Protein AF-A0A2U3EIX8-F1 (afdb_monomer_lite)

Foldseek 3Di:
DDDDDDDDDDDDDDDDDDDDDDDDDDDDDDDDDDDDDDDDDDDDDDDDDDDDDDDDDDDDDDDDPDDPPPCPDQDDLVCLVVLLVQCPDPDVVSNLVSLQNLLVNCLDPVSVVSNVVVVVLVSLLVCLVPPDDSSNLSSLSSVLSCLVVVHDCVNLQDPCVLVSLLSLLVCLVPPPDLSSLLSSLSVLLSQQQVVPVCPVPPDPPRDPQSGHVSSNVVSCVVVVCSLLSLLVQLVDPDLSSVQSSLSSVLSNLVSLLPPDQDDPDDDPVSPVSVVVSVVVVVVNVVSPSLVSLLVVLLDPPCPSRVLSSLSVLLSLLVVQVVQLVAQQDCVDPVSVVLVVLLLVLLCPDDPDPPDDDDDDDDDDDPDDDDPCSQVLQQDPDPCVSVVSNRSHNSLSVLSSLLCVVCSVVSNVLSVVQVVDDSQQRDSLSNLLSLLSVLVSVLSPSVPRDPVCSVVPPDDDPVCSQVSRQSCSSVVSLSSNLLSVLLVVQSVVVSDTPVCNVVSSVLSSLLSNVLRNPDTSNDDSVVSSVSSVPDDPVNSVVVVVVVVVVVCCVVCVVVCVVVLVVLLVVLLVVLLVVLLVDQQVKDKFWDFDDPPDPDDDDDPDTQTKMKIWHADPVNFKIFMDIGSDDDPDHDDRVPGPDIDGLVQWDDKDKPDAEDDPVPPDDDDDDDDDDDDDDPDPWIKIWTWGFPDPVCVVPPDCGDIDTDDMGTDPDPVSVQSNRQNSCVSVVHHRRYPVSVVSSVVSSVVSVVVVVVPDDPVCPVCDQPVQNVFFPACVPPDLCVLVVLQVVVVDDDDDDDFCQWQHDFPDFDELVSSQVCCLVPPNVVVVQVLAEDEFEAAAARLLRRQLSQPQFAQVSCVVVVGHYGYLAYEYELYFQDAFQDAQLVLDPPSDDDPQWAADPRRQWIDGNDQPLQQFSHDPVVSVVVNVVGTTGHNNRRPHGRHHGNLLDPSCAVGAAYEAEPSEPPQHSVSVVVSCVVSVGDHHYHYDNRDYSPCSRGVSNVVSVVVVVSVVVSVVVVVVVVVVVVVVVVVVPPDDDDDDDDDD

InterPro domains:
  IPR000073 Alpha/beta hydrolase fold-1 [PF12697] (807-1005)
  IPR001849 Pleckstrin homology domain [PF16457] (574-729)
  IPR006816 ELMO domain [PF04727] (319-503)
  IPR006816 ELMO domain [PS51335] (334-515)
  IPR011989 Armadillo-like helical [G3DSA:1.25.10.10] (65-317)
  IPR011993 PH-like domain superfamily [G3DSA:2.30.29.30] (595-730)
  IPR016024 Armadillo-type fold [SSF48371] (47-298)
  IPR024574 ELMO, armadillo-like helical domain [PF11841] (111-256)
  IPR029058 Alpha/Beta hydrolase fold [G3DSA:3.40.50.1820] (781-1014)
  IPR029058 Alpha/Beta hydrolase fold [SSF53474] (781-1009)
  IPR050868 Engulfment and cell motility domain-containing protein [PTHR12771] (75-651)

Secondary structure (DSSP, 8-state):
--------------------PPP------------------------SS------------PPP--------PPPPGGGHHHHHHHHT-S-HHHHHHHHHHHHHHTTSHHHHHHHHHTTHHHHHHHHHHH--HHHHHHHHHHHHHHHHTT--GGGGTSTTHHHHHHHHHHHHHH---HHHHHHHHHHHHHHHHHHHHGGG---TT--TTSSHHHHHHHHHHH-TTHHHHHHHHTTSS-HHHHHHHHHHHHHHHHHHHHSPPP-SS--TTTTHHHHHHHHHHHHHHHTTHHHHHHHHHTSS-GGGTHHHHHHHHHHHHHHHHHHHTS---SSSHHHHHHHHHHHHHT-------SSPPPP----S------TTTTGGGT-SSS-HHHHTTTTHHHHHHHHHHHHHHSHHHHHHHHHHHHTS-GGG---HHHHHHHHHHHHHHHTTTTT--SSGGGGGGG--TTTHHHH--GGGGGHHHHHHHHHHHHHHHHHHHT--GGGHHHHHHHHHHHHHHHHHTS-TT--HHHHHHHHHH--HHHHHHHHHHHHHHHHHHHHHHHHHHHHHHHHHHHHHHHHHHHHHHHHH-EEEE-------SS--S-------EEEEEE-TTSSEEEEEEESS--SSPPPGGG--EEEEGGG---EEES-PPPPTT----------------------EEEEEESSGGGGGS-S---EEEEEEE--SSHHHHHHHHHHHHHHTTPPP--HHHHHHHHHHHHHHHHHHHTT--GGGTSS-SGGGBTBPPP-TT--TTHHHHHHHHTT--------TTBSPPTT----HHHHHHHHIIIIIHHHHHTT-EEEEEEETTHHHHHHHHTTT-BHHHHHHTT---EEEEEEEES-----TTSBGGGGSGGG---TTEEEETTTTEEEES--TTTSTTS-HHHHHHHHHH---EETTTTTSBPP--GGGSGGGTT-EEEEEETT-SSS-HHHHHHHHHHT-S--EEEEESS--S-HHHHSHHHHHHHHHHHHHHHHHHHHHHHHHHHHHHHTTS--S--------

Sequence (1044 aa):
MWPPGALSDRGSVRTTTPRRRPSTAIAIHPPAADDDGQCPPRERSLLLRALLSRSSSGSSVSIPLSASLAITAAMDQADIPALLSRLGSDEDAVRKMAVFKLQNSINDPAFADVFISSGGLVVLRRLIMTSLGNTLAYTLQSLTRLLEVDMGWEIFETPTATDLVERIVELIVTNPLVNILRGAMAILVALVSHSQSSATANSPGSVPGTFGFRALRPAIAVYPQFFDLVVQQLQSADHALCGNALMLINALIRDALSSPAGDANGSANGAGGREDWAKLVKRLQDLGLIRAVYKLMQSSSLQDLAVPMLEFQSLSKLLIRKWREVKVDLDRPEHRRSLKSIHLTSAPERAAVNGTPKEENSETGKKKHNPEKWRRLGFETESPAQEFETAGYLGMMDLTDYVRRHDDAFQKLLLEQATRPASVRCPVARASLAVTMILYDHFEVDKTDLEDTKGYQGVEMKDQDKLFQPLLLQWSRLHAAGLQGFFRMWKSTAAEVDDFDKVAELTRILIEQVVSQSTRTKDILEVEDDMHEYDITRLRNLQLELLELAFEDTWGEHLYQVREVLKQEALQFVKEQRVRCLLQGSWFSRQTLNRDANGDGGNKTTTSWRFAKLSHNRRFLHYCDFEQQMAQDPGLDNLTEKIDLATISSVVSNVSAPNEDAKSTTSSSTVQKLSNNPKATTKITIFRYVEPSEATNGSEAKEQPMLTLWPMSHSLASEWLDGLLMLLNQAPITAETSKLINLVSDYGLKIRLLNVRMDSSFEGPPPGAGVVPSREGLDEDYFFEAFNSMGYSVLCDRLPSLDPEEGTSPTVAEDVEHLRRTSVLPELERRRKVIVMGHSYGGCVGPAAAKGLSSSERLADGKKGGVVGIVNLSAAIVAGGTSLLSIFPGGKIPAGLVTNKASGTFMVENTKGYYKGVSPAASDEAASRLRPHALSIFKTPVPAGAWADAAFDGRRAYIKTMADEAVGPEAQQAMLAASGVAWRVLELADAGHFPNMTHADQVARFVDELAMEWTDTVLTGALAGLDSALMGFTQVTKSPLVDL

Organism: Purpureocillium lilacinum (NCBI:txid33203)

Structure (mmCIF, N/CA/C/O backbone):
data_AF-A0A2U3EIX8-F1
#
_entry.id   AF-A0A2U3EIX8-F1
#
loop_
_atom_site.group_PDB
_atom_site.id
_atom_site.type_symbol
_atom_site.label_atom_id
_atom_site.label_alt_id
_atom_site.label_comp_id
_atom_site.label_asym_id
_atom_site.label_entity_id
_atom_site.label_seq_id
_atom_site.pdbx_PDB_ins_code
_atom_site.Cartn_x
_atom_site.Cartn_y
_atom_site.Cartn_z
_atom_site.occupancy
_atom_site.B_iso_or_equiv
_atom_site.auth_seq_id
_atom_site.auth_comp_id
_atom_site.auth_asym_id
_atom_site.auth_atom_id
_atom_site.pdbx_PDB_model_num
ATOM 1 N N . MET A 1 1 ? -59.022 -23.418 -2.074 1.00 29.20 1 MET A N 1
ATOM 2 C CA . MET A 1 1 ? -59.339 -23.485 -3.520 1.00 29.20 1 MET A CA 1
ATOM 3 C C . MET A 1 1 ? -58.141 -22.852 -4.225 1.00 29.20 1 MET A C 1
ATOM 5 O O . MET A 1 1 ? -57.984 -21.655 -4.070 1.00 29.20 1 MET A O 1
ATOM 9 N N . TRP A 1 2 ? -57.119 -23.567 -4.725 1.00 21.27 2 TRP A N 1
ATOM 10 C CA . TRP A 1 2 ? -57.067 -24.861 -5.452 1.00 21.27 2 TRP A CA 1
ATOM 11 C C . TRP A 1 2 ? -57.684 -24.763 -6.865 1.00 21.27 2 TRP A C 1
ATOM 13 O O . TRP A 1 2 ? -58.787 -24.229 -6.956 1.00 21.27 2 TRP A O 1
ATOM 23 N N . PRO A 1 3 ? -57.086 -25.395 -7.901 1.00 44.12 3 PRO A N 1
ATOM 24 C CA . PRO A 1 3 ? -55.791 -25.061 -8.547 1.00 44.12 3 PRO A CA 1
ATOM 25 C C . PRO A 1 3 ? -56.022 -25.020 -10.096 1.00 44.12 3 PRO A C 1
ATOM 27 O O . PRO A 1 3 ? -57.034 -24.427 -10.465 1.00 44.12 3 PRO A O 1
ATOM 30 N N . PRO A 1 4 ? -55.292 -25.699 -11.024 1.00 44.38 4 PRO A N 1
ATOM 31 C CA . PRO A 1 4 ? -53.858 -26.017 -11.245 1.00 44.38 4 PRO A CA 1
ATOM 32 C C . PRO A 1 4 ? -53.334 -25.257 -12.513 1.00 44.38 4 PRO A C 1
ATOM 34 O O . PRO A 1 4 ? -53.930 -24.249 -12.864 1.00 44.38 4 PRO A O 1
ATOM 37 N N . GLY A 1 5 ? -52.264 -25.536 -13.279 1.00 26.19 5 GLY A N 1
ATOM 38 C CA . GLY A 1 5 ? -51.326 -26.653 -13.541 1.00 26.19 5 GLY A CA 1
ATOM 39 C C . GLY A 1 5 ? -51.028 -26.643 -15.064 1.00 26.19 5 GLY A C 1
ATOM 40 O O . GLY A 1 5 ? -51.970 -26.638 -15.843 1.00 26.19 5 GLY A O 1
ATOM 41 N N . ALA A 1 6 ? -49.810 -26.394 -15.564 1.00 25.88 6 ALA A N 1
ATOM 42 C CA . ALA A 1 6 ? -48.605 -27.244 -15.587 1.00 25.88 6 ALA A CA 1
ATOM 43 C C . ALA A 1 6 ? -48.604 -28.348 -16.677 1.00 25.88 6 ALA A C 1
ATOM 45 O O . ALA A 1 6 ? -49.347 -29.313 -16.529 1.00 25.88 6 ALA A O 1
ATOM 46 N N . LEU A 1 7 ? -47.719 -28.239 -17.698 1.00 26.98 7 LEU A N 1
ATOM 47 C CA . LEU A 1 7 ? -46.734 -29.270 -18.138 1.00 26.98 7 LEU A CA 1
ATOM 48 C C . LEU A 1 7 ? -46.114 -29.047 -19.545 1.00 26.98 7 LEU A C 1
ATOM 50 O O . LEU A 1 7 ? -46.822 -28.729 -20.493 1.00 26.98 7 LEU A O 1
ATOM 54 N N . SER A 1 8 ? -44.828 -29.428 -19.675 1.00 25.28 8 SER A N 1
ATOM 55 C CA . SER A 1 8 ? -44.104 -29.899 -20.891 1.00 25.28 8 SER A CA 1
ATOM 56 C C . SER A 1 8 ? -43.853 -28.952 -22.090 1.00 25.28 8 SER A C 1
ATOM 58 O O . SER A 1 8 ? -44.636 -28.046 -22.335 1.00 25.28 8 SER A O 1
ATOM 60 N N . ASP A 1 9 ? -42.837 -29.153 -22.951 1.00 24.55 9 ASP A N 1
ATOM 61 C CA . ASP A 1 9 ? -41.464 -29.720 -22.824 1.00 24.55 9 ASP A CA 1
ATOM 62 C C . ASP A 1 9 ? -40.667 -29.406 -24.133 1.00 24.55 9 ASP A C 1
ATOM 64 O O . ASP A 1 9 ? -41.283 -29.321 -25.190 1.00 24.55 9 ASP A O 1
ATOM 68 N N . ARG A 1 10 ? -39.320 -29.327 -24.078 1.00 24.72 10 ARG A N 1
ATOM 69 C CA . ARG A 1 10 ? -38.318 -29.258 -25.196 1.00 24.72 10 ARG A CA 1
ATOM 70 C C . ARG A 1 10 ? -38.399 -28.116 -26.234 1.00 24.72 10 ARG A C 1
ATOM 72 O O . ARG A 1 10 ? -39.456 -27.795 -26.758 1.00 24.72 10 ARG A O 1
ATOM 79 N N . GLY A 1 11 ? -37.233 -27.638 -26.713 1.00 24.78 11 GLY A N 1
ATOM 80 C CA . GLY A 1 11 ? -37.206 -26.878 -27.982 1.00 24.78 11 GLY A CA 1
ATOM 81 C C . GLY A 1 11 ? -35.927 -26.158 -28.454 1.00 24.78 11 GLY A C 1
ATOM 82 O O . GLY A 1 11 ? -35.972 -24.956 -28.649 1.00 24.78 11 GLY A O 1
ATOM 83 N N . SER A 1 12 ? -34.829 -26.876 -28.731 1.00 23.73 12 SER A N 1
ATOM 84 C CA . SER A 1 12 ? -33.815 -26.540 -29.770 1.00 23.73 12 SER A CA 1
ATOM 85 C C . SER A 1 12 ? -33.364 -25.068 -29.989 1.00 23.73 12 SER A C 1
ATOM 87 O O . SER A 1 12 ? -33.962 -24.323 -30.766 1.00 23.73 12 SER A O 1
ATOM 89 N N . VAL A 1 13 ? -32.157 -24.723 -29.521 1.00 26.36 13 VAL A N 1
ATOM 90 C CA . VAL A 1 13 ? -31.398 -23.537 -29.984 1.00 26.36 13 VAL A CA 1
ATOM 91 C C . VAL A 1 13 ? -31.016 -23.658 -31.469 1.00 26.36 13 VAL A C 1
ATOM 93 O O . VAL A 1 13 ? -30.399 -24.651 -31.860 1.00 26.36 13 VAL A O 1
ATOM 96 N N . ARG A 1 14 ? -31.254 -22.616 -32.288 1.00 24.88 14 ARG A N 1
ATOM 97 C CA . ARG A 1 14 ? -30.497 -22.419 -33.543 1.00 24.88 14 ARG A CA 1
ATOM 98 C C . ARG A 1 14 ? -30.375 -20.956 -34.007 1.00 24.88 14 ARG A C 1
ATOM 100 O O . ARG A 1 14 ? -31.318 -20.350 -34.495 1.00 24.88 14 ARG A O 1
ATOM 107 N N . THR A 1 15 ? -29.153 -20.444 -33.875 1.00 25.56 15 THR A N 1
ATOM 108 C CA . THR A 1 15 ? -28.486 -19.358 -34.626 1.00 25.56 15 THR A CA 1
ATOM 109 C C . THR A 1 15 ? -29.241 -18.623 -35.753 1.00 25.56 15 THR A C 1
ATOM 111 O O . THR A 1 15 ? -29.536 -19.211 -36.794 1.00 25.56 15 THR A O 1
ATOM 114 N N . THR A 1 16 ? -29.295 -17.288 -35.674 1.00 24.31 16 THR A N 1
ATOM 115 C CA . THR A 1 16 ? -28.922 -16.389 -36.796 1.00 24.31 16 THR A CA 1
ATOM 116 C C . THR A 1 16 ? -28.541 -14.989 -36.288 1.00 24.31 16 THR A C 1
ATOM 118 O O . THR A 1 16 ? -28.997 -14.550 -35.238 1.00 24.31 16 THR A O 1
ATOM 121 N N . THR A 1 17 ? -27.661 -14.298 -37.019 1.00 28.02 17 THR A N 1
ATOM 122 C CA . THR A 1 17 ? -27.144 -12.947 -36.708 1.00 28.02 17 THR A CA 1
ATOM 123 C C . THR A 1 17 ? -28.155 -11.830 -36.986 1.00 28.02 17 THR A C 1
ATOM 125 O O . THR A 1 17 ? -28.944 -11.972 -37.923 1.00 28.02 17 THR A O 1
ATOM 128 N N . PRO A 1 18 ? -27.966 -10.635 -36.392 1.00 27.89 18 PRO A N 1
ATOM 129 C CA . PRO A 1 18 ? -27.982 -9.436 -37.237 1.00 27.89 18 PRO A CA 1
ATOM 130 C C . PRO A 1 18 ? -26.831 -8.431 -37.021 1.00 27.89 18 PRO A C 1
ATOM 132 O O . PRO A 1 18 ? -26.114 -8.417 -36.028 1.00 27.89 18 PRO A O 1
ATOM 135 N N . ARG A 1 19 ? -26.681 -7.590 -38.047 1.00 24.77 19 ARG A N 1
ATOM 136 C CA . ARG A 1 19 ? -25.610 -6.623 -38.337 1.00 24.77 19 ARG A CA 1
ATOM 137 C C . ARG A 1 19 ? -25.488 -5.437 -37.358 1.00 24.77 19 ARG A C 1
ATOM 139 O O . ARG A 1 19 ? -26.479 -4.971 -36.813 1.00 24.77 19 ARG A O 1
ATOM 146 N N . ARG A 1 20 ? -24.264 -4.882 -37.321 1.00 25.41 20 ARG A N 1
ATOM 147 C CA . ARG A 1 20 ? -23.866 -3.452 -37.215 1.00 25.41 20 ARG A CA 1
ATOM 148 C C . ARG A 1 20 ? -24.954 -2.428 -36.819 1.00 25.41 20 ARG A C 1
ATOM 150 O O . ARG A 1 20 ? -25.887 -2.196 -37.585 1.00 25.41 20 ARG A O 1
ATOM 157 N N . ARG A 1 21 ? -24.711 -1.682 -35.732 1.00 27.47 21 ARG A N 1
ATOM 158 C CA . ARG A 1 21 ? -25.334 -0.365 -35.467 1.00 27.47 21 ARG A CA 1
ATOM 159 C C . ARG A 1 21 ? -24.597 0.764 -36.227 1.00 27.47 21 ARG A C 1
ATOM 161 O O . ARG A 1 21 ? -23.410 0.594 -36.510 1.00 27.47 21 ARG A O 1
ATOM 168 N N . PRO A 1 22 ? -25.264 1.885 -36.562 1.00 30.73 22 PRO A N 1
ATOM 169 C CA . PRO A 1 22 ? -24.642 3.058 -37.181 1.00 30.73 22 PRO A CA 1
ATOM 170 C C . PRO A 1 22 ? -24.029 4.020 -36.148 1.00 30.73 22 PRO A C 1
ATOM 172 O O . PRO A 1 22 ? -24.339 3.954 -34.959 1.00 30.73 22 PRO A O 1
ATOM 175 N N . SER A 1 23 ? -23.199 4.944 -36.631 1.00 24.55 23 SER A N 1
ATOM 176 C CA . SER A 1 23 ? -22.669 6.092 -35.892 1.00 24.55 23 SER A CA 1
ATOM 177 C C . SER A 1 23 ? -23.452 7.372 -36.205 1.00 24.55 23 SER A C 1
ATOM 179 O O . SER A 1 23 ? -23.813 7.621 -37.354 1.00 24.55 23 SER A O 1
ATOM 181 N N . THR A 1 24 ? -23.643 8.225 -35.200 1.00 26.67 24 THR A N 1
ATOM 182 C CA . THR A 1 24 ? -24.066 9.627 -35.360 1.00 26.67 24 THR A CA 1
ATOM 183 C C . THR A 1 24 ? -23.303 10.483 -34.359 1.00 26.67 24 THR A C 1
ATOM 185 O O . THR A 1 24 ? -23.349 10.207 -33.162 1.00 26.67 24 THR A O 1
ATOM 188 N N . ALA A 1 25 ? -22.594 11.497 -34.850 1.00 25.25 25 ALA A N 1
ATOM 189 C CA . ALA A 1 25 ? -21.870 12.460 -34.026 1.00 25.25 25 ALA A CA 1
ATOM 190 C C . ALA A 1 25 ? -22.743 13.685 -33.716 1.00 25.25 25 ALA A C 1
ATOM 192 O O . ALA A 1 25 ? -23.632 14.029 -34.496 1.00 25.25 25 ALA A O 1
ATOM 193 N N . ILE A 1 26 ? -22.435 14.377 -32.619 1.00 25.84 26 ILE A N 1
ATOM 194 C CA . ILE A 1 26 ? -22.894 15.742 -32.343 1.00 25.84 26 ILE A CA 1
ATOM 195 C C . ILE A 1 26 ? -21.647 16.563 -32.008 1.00 25.84 26 ILE A C 1
ATOM 197 O O . ILE A 1 26 ? -20.825 16.137 -31.199 1.00 25.84 26 ILE A O 1
ATOM 201 N N . ALA A 1 27 ? -21.484 17.703 -32.677 1.00 24.89 27 ALA A N 1
ATOM 202 C CA . ALA A 1 27 ? -20.375 18.628 -32.463 1.00 24.89 27 ALA A CA 1
ATOM 203 C C . ALA A 1 27 ? -20.775 19.742 -31.484 1.00 24.89 27 ALA A C 1
ATOM 205 O O . ALA A 1 27 ? -21.956 20.066 -31.365 1.00 24.89 27 ALA A O 1
ATOM 206 N N . ILE A 1 28 ? -19.788 20.359 -30.830 1.00 24.39 28 ILE A N 1
ATOM 207 C CA . ILE A 1 28 ? -19.982 21.535 -29.975 1.00 24.39 28 ILE A CA 1
ATOM 208 C C . ILE A 1 28 ? -19.063 22.657 -30.470 1.00 24.39 28 ILE A C 1
ATOM 210 O O . ILE A 1 28 ? -17.847 22.501 -30.515 1.00 24.39 28 ILE A O 1
ATOM 214 N N . HIS A 1 29 ? -19.667 23.788 -30.826 1.00 23.84 29 HIS A N 1
ATOM 215 C CA . HIS A 1 29 ? -19.020 25.079 -31.074 1.00 23.84 29 HIS A CA 1
ATOM 216 C C . HIS A 1 29 ? -19.986 26.207 -30.621 1.00 23.84 29 HIS A C 1
ATOM 218 O O . HIS A 1 29 ? -21.134 25.902 -30.286 1.00 23.84 29 HIS A O 1
ATOM 224 N N . PRO A 1 30 ? -19.528 27.465 -30.471 1.00 38.19 30 PRO A N 1
ATOM 225 C CA . PRO A 1 30 ? -19.898 28.271 -29.303 1.00 38.19 30 PRO A CA 1
ATOM 226 C C . PRO A 1 30 ? -20.837 29.457 -29.601 1.00 38.19 30 PRO A C 1
ATOM 228 O O . PRO A 1 30 ? -21.045 29.813 -30.761 1.00 38.19 30 PRO A O 1
ATOM 231 N N . PRO A 1 31 ? -21.305 30.150 -28.548 1.00 29.25 31 PRO A N 1
ATOM 232 C CA . PRO A 1 31 ? -21.621 31.578 -28.559 1.00 29.25 31 PRO A CA 1
ATOM 233 C C . PRO A 1 31 ? -20.527 32.424 -27.859 1.00 29.25 31 PRO A C 1
ATOM 235 O O . PRO A 1 31 ? -19.669 31.886 -27.159 1.00 29.25 31 PRO A O 1
ATOM 238 N N . ALA A 1 32 ? -20.562 33.749 -28.037 1.00 25.41 32 ALA A N 1
ATOM 239 C CA . ALA A 1 32 ? -19.613 34.718 -27.467 1.00 25.41 32 ALA A CA 1
ATOM 240 C C . ALA A 1 32 ? -20.263 36.113 -27.283 1.00 25.41 32 ALA A C 1
ATOM 242 O O . ALA A 1 32 ? -21.335 36.332 -27.847 1.00 25.41 32 ALA A O 1
ATOM 243 N N . ALA A 1 33 ? -19.546 37.025 -26.599 1.00 27.23 33 ALA A N 1
ATOM 244 C CA . ALA A 1 33 ? -19.757 38.487 -26.484 1.00 27.23 33 ALA A CA 1
ATOM 245 C C . ALA A 1 33 ? -21.002 38.998 -25.717 1.00 27.23 33 ALA A C 1
ATOM 247 O O . ALA A 1 33 ? -22.062 38.381 -25.813 1.00 27.23 33 ALA A O 1
ATOM 248 N N . ASP A 1 34 ? -21.021 40.132 -24.988 1.00 27.12 34 ASP A N 1
ATOM 249 C CA . ASP A 1 34 ? -20.059 41.063 -24.297 1.00 27.12 34 ASP A CA 1
ATOM 250 C C . ASP A 1 34 ? -20.941 41.847 -23.245 1.00 27.12 34 ASP A C 1
ATOM 252 O O . ASP A 1 34 ? -22.139 41.554 -23.185 1.00 27.12 34 ASP A O 1
ATOM 256 N N . ASP A 1 35 ? -20.614 42.814 -22.361 1.00 28.84 35 ASP A N 1
ATOM 257 C CA . ASP A 1 35 ? -19.490 43.667 -21.859 1.00 28.84 35 ASP A CA 1
ATOM 258 C C . ASP A 1 35 ? -19.955 44.172 -20.439 1.00 28.84 35 ASP A C 1
ATOM 260 O O . ASP A 1 35 ? -21.139 43.996 -20.135 1.00 28.84 35 ASP A O 1
ATOM 264 N N . ASP A 1 36 ? -19.280 44.810 -19.464 1.00 26.67 36 ASP A N 1
ATOM 265 C CA . ASP A 1 36 ? -17.923 45.296 -19.088 1.00 26.67 36 ASP A CA 1
ATOM 266 C C . ASP A 1 36 ? -17.768 44.988 -17.561 1.00 26.67 36 ASP A C 1
ATOM 268 O O . ASP A 1 36 ? -18.720 44.523 -16.924 1.00 26.67 36 ASP A O 1
ATOM 272 N N . GLY A 1 37 ? -16.625 45.270 -16.915 1.00 24.83 37 GLY A N 1
ATOM 273 C CA . GLY A 1 37 ? -16.554 45.221 -15.447 1.00 24.83 37 GLY A CA 1
ATOM 274 C C . GLY A 1 37 ? -15.292 45.692 -14.705 1.00 24.83 37 GLY A C 1
ATOM 275 O O . GLY A 1 37 ? -15.096 45.238 -13.585 1.00 24.83 37 GLY A O 1
ATOM 276 N N . GLN A 1 38 ? -14.474 46.603 -15.248 1.00 24.69 38 GLN A N 1
ATOM 277 C CA . GLN A 1 38 ? -13.456 47.402 -14.511 1.00 24.69 38 GLN A CA 1
ATOM 278 C C . GLN A 1 38 ? -12.231 46.730 -13.807 1.00 24.69 38 GLN A C 1
ATOM 280 O O . GLN A 1 38 ? -12.320 46.098 -12.758 1.00 24.69 38 GLN A O 1
ATOM 285 N N . CYS A 1 39 ? -11.046 47.204 -14.234 1.00 23.56 39 CYS A N 1
ATOM 286 C CA . CYS A 1 39 ? -9.837 47.490 -13.423 1.00 23.56 39 CYS A CA 1
ATOM 287 C C . CYS A 1 39 ? -8.818 46.364 -13.055 1.00 23.56 39 CYS A C 1
ATOM 289 O O . CYS A 1 39 ? -9.130 45.180 -13.127 1.00 23.56 39 CYS A O 1
ATOM 291 N N . PRO A 1 40 ? -7.526 46.719 -12.791 1.00 31.02 40 PRO A N 1
ATOM 292 C CA . PRO A 1 40 ? -6.409 45.976 -13.401 1.00 31.02 40 PRO A CA 1
ATOM 293 C C . PRO A 1 40 ? -5.358 45.363 -12.435 1.00 31.02 40 PRO A C 1
ATOM 295 O O . PRO A 1 40 ? -5.266 45.756 -11.269 1.00 31.02 40 PRO A O 1
ATOM 298 N N . PRO A 1 41 ? -4.490 44.450 -12.930 1.00 30.14 41 PRO A N 1
ATOM 299 C CA . PRO A 1 41 ? -3.451 43.783 -12.137 1.00 30.14 41 PRO A CA 1
ATOM 300 C C . PRO A 1 41 ? -2.182 44.627 -11.905 1.00 30.14 41 PRO A C 1
ATOM 302 O O . PRO A 1 41 ? -1.876 45.565 -12.643 1.00 30.14 41 PRO A O 1
ATOM 305 N N . ARG A 1 42 ? -1.390 44.230 -10.899 1.00 26.89 42 ARG A N 1
ATOM 306 C CA . ARG A 1 42 ? -0.112 44.849 -10.505 1.00 26.89 42 ARG A CA 1
ATOM 307 C C . ARG A 1 42 ? 1.044 43.838 -10.497 1.00 26.89 42 ARG A C 1
ATOM 309 O O . ARG A 1 42 ? 0.851 42.658 -10.242 1.00 26.89 42 ARG A O 1
ATOM 316 N N . GLU A 1 43 ? 2.250 44.374 -10.692 1.00 26.53 43 GLU A N 1
ATOM 317 C CA . GLU A 1 43 ? 3.526 43.876 -10.145 1.00 26.53 43 GLU A CA 1
ATOM 318 C C . GLU A 1 43 ? 3.998 42.450 -10.503 1.00 26.53 43 GLU A C 1
ATOM 320 O O . GLU A 1 43 ? 3.902 41.519 -9.708 1.00 26.53 43 GLU A O 1
ATOM 325 N N . ARG A 1 44 ? 4.735 42.339 -11.623 1.00 25.80 44 ARG A N 1
ATOM 326 C CA . ARG A 1 44 ? 5.978 41.531 -11.681 1.00 25.80 44 ARG A CA 1
ATOM 327 C C . ARG A 1 44 ? 6.968 41.989 -12.768 1.00 25.80 44 ARG A C 1
ATOM 329 O O . ARG A 1 44 ? 7.383 41.230 -13.634 1.00 25.80 44 ARG A O 1
ATOM 336 N N . SER A 1 45 ? 7.369 43.261 -12.707 1.00 25.64 45 SER A N 1
ATOM 337 C CA . SER A 1 45 ? 8.484 43.807 -13.498 1.00 25.64 45 SER A CA 1
ATOM 338 C C . SER A 1 45 ? 9.085 45.037 -12.813 1.00 25.64 45 SER A C 1
ATOM 340 O O . SER A 1 45 ? 8.499 46.112 -12.894 1.00 25.64 45 SER A O 1
ATOM 342 N N . LEU A 1 46 ? 10.216 44.863 -12.107 1.00 25.36 46 LEU A N 1
ATOM 343 C CA . LEU A 1 46 ? 11.189 45.907 -11.721 1.00 25.36 46 LEU A CA 1
ATOM 344 C C . LEU A 1 46 ? 12.298 45.314 -10.823 1.00 25.36 46 LEU A C 1
ATOM 346 O O . LEU A 1 46 ? 12.143 45.284 -9.607 1.00 25.36 46 LEU A O 1
ATOM 350 N N . LEU A 1 47 ? 13.428 44.863 -11.392 1.00 25.80 47 LEU A N 1
ATOM 351 C CA . LEU A 1 47 ? 14.678 44.657 -10.624 1.00 25.80 47 LEU A CA 1
ATOM 352 C C . LEU A 1 47 ? 15.955 44.545 -11.495 1.00 25.80 47 LEU A C 1
ATOM 354 O O . LEU A 1 47 ? 16.812 43.700 -11.268 1.00 25.80 47 LEU A O 1
ATOM 358 N N . LEU A 1 48 ? 16.102 45.413 -12.508 1.00 26.80 48 LEU A N 1
ATOM 359 C CA . LEU A 1 48 ? 17.307 45.446 -13.365 1.00 26.80 48 LEU A CA 1
ATOM 360 C C . LEU A 1 48 ? 17.814 46.867 -13.698 1.00 26.80 48 LEU A C 1
ATOM 362 O O . LEU A 1 48 ? 18.465 47.068 -14.723 1.00 26.80 48 LEU A O 1
ATOM 366 N N . ARG A 1 49 ? 17.476 47.898 -12.901 1.00 27.94 49 ARG A N 1
ATOM 367 C CA . ARG A 1 49 ? 17.829 49.288 -13.269 1.00 27.94 49 ARG A CA 1
ATOM 368 C C . ARG A 1 49 ? 18.033 50.302 -12.134 1.00 27.94 49 ARG A C 1
ATOM 370 O O . ARG A 1 49 ? 17.623 51.451 -12.260 1.00 27.94 49 ARG A O 1
ATOM 377 N N . ALA A 1 50 ? 18.740 49.917 -11.072 1.00 24.84 50 ALA A N 1
ATOM 378 C CA . ALA A 1 50 ? 19.351 50.876 -10.145 1.00 24.84 50 ALA A CA 1
ATOM 379 C C . ALA A 1 50 ? 20.600 50.287 -9.465 1.00 24.84 50 ALA A C 1
ATOM 381 O O . ALA A 1 50 ? 20.468 49.291 -8.765 1.00 24.84 50 ALA A O 1
ATOM 382 N N . LEU A 1 51 ? 21.773 50.909 -9.689 1.00 23.73 51 LEU A N 1
ATOM 383 C CA . LEU A 1 51 ? 22.938 51.061 -8.779 1.00 23.73 51 LEU A CA 1
ATOM 384 C C . LEU A 1 51 ? 24.228 51.400 -9.564 1.00 23.73 51 LEU A C 1
ATOM 386 O O . LEU A 1 51 ? 25.142 50.592 -9.691 1.00 23.73 51 LEU A O 1
ATOM 390 N N . LEU A 1 52 ? 24.318 52.634 -10.076 1.00 26.42 52 LEU A N 1
ATOM 391 C CA . LEU A 1 52 ? 25.566 53.218 -10.599 1.00 26.42 52 LEU A CA 1
ATOM 392 C C . LEU A 1 52 ? 25.734 54.683 -10.148 1.00 26.42 52 LEU A C 1
ATOM 394 O O . LEU A 1 52 ? 25.798 55.604 -10.957 1.00 26.42 52 LEU A O 1
ATOM 398 N N . SER A 1 53 ? 25.837 54.906 -8.835 1.00 25.09 53 SER A N 1
ATOM 399 C CA . SER A 1 53 ? 26.346 56.169 -8.276 1.00 25.09 53 SER A CA 1
ATOM 400 C C . SER A 1 53 ? 26.900 55.991 -6.857 1.00 25.09 53 SER A C 1
ATOM 402 O O . SER A 1 53 ? 26.360 55.234 -6.057 1.00 25.09 53 SER A O 1
ATOM 404 N N . ARG A 1 54 ? 27.997 56.704 -6.575 1.00 25.98 54 ARG A N 1
ATOM 405 C CA . ARG A 1 54 ? 28.766 56.757 -5.309 1.00 25.98 54 ARG A CA 1
ATOM 406 C C . ARG A 1 54 ? 27.916 57.384 -4.162 1.00 25.98 54 ARG A C 1
ATOM 408 O O . ARG A 1 54 ? 26.875 57.953 -4.461 1.00 25.98 54 ARG A O 1
ATOM 415 N N . SER A 1 55 ? 28.289 57.370 -2.871 1.00 24.92 55 SER A N 1
ATOM 416 C CA . SER A 1 55 ? 29.634 57.278 -2.261 1.00 24.92 55 SER A CA 1
ATOM 417 C C . SER A 1 55 ? 29.662 56.858 -0.771 1.00 24.92 55 SER A C 1
ATOM 419 O O . SER A 1 55 ? 28.680 57.022 -0.061 1.00 24.92 55 SER A O 1
ATOM 421 N N . SER A 1 56 ? 30.862 56.472 -0.294 1.00 25.20 56 SER A N 1
ATOM 422 C CA . SER A 1 56 ? 31.415 56.690 1.072 1.00 25.20 56 SER A CA 1
ATOM 423 C C . SER A 1 56 ? 30.562 56.297 2.295 1.00 25.20 56 SER A C 1
ATOM 425 O O . SER A 1 56 ? 29.678 57.032 2.719 1.00 25.20 56 SER A O 1
ATOM 427 N N . SER A 1 57 ? 30.923 55.247 3.029 1.00 27.38 57 SER A N 1
ATOM 428 C CA . SER A 1 57 ? 32.029 55.277 4.010 1.00 27.38 57 SER A CA 1
ATOM 429 C C . SER A 1 57 ? 32.455 53.845 4.394 1.00 27.38 57 SER A C 1
ATOM 431 O O . SER A 1 57 ? 31.829 52.888 3.949 1.00 27.38 57 SER A O 1
ATOM 433 N N . GLY A 1 58 ? 33.574 53.671 5.110 1.00 27.53 58 GLY A N 1
ATOM 434 C CA . GLY A 1 58 ? 34.286 52.384 5.141 1.00 27.53 58 GLY A CA 1
ATOM 435 C C . GLY A 1 58 ? 34.423 51.697 6.500 1.00 27.53 58 GLY A C 1
ATOM 436 O O . GLY A 1 58 ? 34.525 52.344 7.539 1.00 27.53 58 GLY A O 1
ATOM 437 N N . SER A 1 59 ? 34.559 50.374 6.444 1.00 25.61 59 SER A N 1
ATOM 438 C CA . SER A 1 59 ? 35.300 49.537 7.395 1.00 25.61 59 SER A CA 1
ATOM 439 C C . SER A 1 59 ? 35.723 48.237 6.688 1.00 25.61 59 SER A C 1
ATOM 441 O O . SER A 1 59 ? 35.146 47.861 5.667 1.00 25.61 59 SER A O 1
ATOM 443 N N . SER A 1 60 ? 36.805 47.603 7.147 1.00 31.52 60 SER A N 1
ATOM 444 C CA . SER A 1 60 ? 37.535 46.580 6.383 1.00 31.52 60 SER A CA 1
ATOM 445 C C . SER A 1 60 ? 37.425 45.174 6.976 1.00 31.52 60 SER A C 1
ATOM 447 O O . SER A 1 60 ? 37.864 44.958 8.105 1.00 31.52 60 SER A O 1
ATOM 449 N N . VAL A 1 61 ? 36.986 44.202 6.171 1.00 27.34 61 VAL A N 1
ATOM 450 C CA . VAL A 1 61 ? 37.275 42.768 6.361 1.00 27.34 61 VAL A CA 1
ATOM 451 C C . VAL A 1 61 ? 37.621 42.164 4.995 1.00 27.34 61 VAL A C 1
ATOM 453 O O . VAL A 1 61 ? 37.003 42.506 3.988 1.00 27.34 61 VAL A O 1
ATOM 456 N N . SER A 1 62 ? 38.648 41.316 4.942 1.00 26.22 62 SER A N 1
ATOM 457 C CA . SER A 1 62 ? 39.212 40.757 3.709 1.00 26.22 62 SER A CA 1
ATOM 458 C C . SER A 1 62 ? 38.579 39.421 3.303 1.00 26.22 62 SER A C 1
ATOM 460 O O . SER A 1 62 ? 38.427 38.517 4.120 1.00 26.22 62 SER A O 1
ATOM 462 N N . ILE A 1 63 ? 38.294 39.268 2.006 1.00 26.75 63 ILE A N 1
ATOM 463 C CA . ILE A 1 63 ? 37.966 37.982 1.368 1.00 26.75 63 ILE A CA 1
ATOM 464 C C . ILE A 1 63 ? 39.274 37.383 0.806 1.00 26.75 63 ILE A C 1
ATOM 466 O O . ILE A 1 63 ? 40.048 38.126 0.195 1.00 26.75 63 ILE A O 1
ATOM 470 N N . PRO A 1 64 ? 39.571 36.083 1.007 1.00 27.81 64 PRO A N 1
ATOM 471 C CA . PRO A 1 64 ? 40.846 35.494 0.600 1.00 27.81 64 PRO A CA 1
ATOM 472 C C . PRO A 1 64 ? 40.961 35.268 -0.918 1.00 27.81 64 PRO A C 1
ATOM 474 O O . PRO A 1 64 ? 40.114 34.638 -1.549 1.00 27.81 64 PRO A O 1
ATOM 477 N N . LEU A 1 65 ? 42.078 35.722 -1.490 1.00 32.84 65 LEU A N 1
ATOM 478 C CA . LEU A 1 65 ? 42.511 35.412 -2.856 1.00 32.84 65 LEU A CA 1
ATOM 479 C C . LEU A 1 65 ? 43.137 34.007 -2.919 1.00 32.84 65 LEU A C 1
ATOM 481 O O . LEU A 1 65 ? 44.347 33.864 -2.759 1.00 32.84 65 LEU A O 1
ATOM 485 N N . SER A 1 66 ? 42.335 32.974 -3.191 1.00 35.78 66 SER A N 1
ATOM 486 C CA . SER A 1 66 ? 42.856 31.651 -3.586 1.00 35.78 66 SER A CA 1
ATOM 487 C C . SER A 1 66 ? 41.839 30.801 -4.361 1.00 35.78 66 SER A C 1
ATOM 489 O O . SER A 1 66 ? 41.467 29.710 -3.935 1.00 35.78 66 SER A O 1
ATOM 491 N N . ALA A 1 67 ? 41.420 31.288 -5.531 1.00 28.06 67 ALA A N 1
ATOM 492 C CA . ALA A 1 67 ? 40.767 30.481 -6.562 1.00 28.06 67 ALA A CA 1
ATOM 493 C C . ALA A 1 67 ? 41.558 30.603 -7.875 1.00 28.06 67 ALA A C 1
ATOM 495 O O . ALA A 1 67 ? 41.401 31.570 -8.619 1.00 28.06 67 ALA A O 1
ATOM 496 N N . SER A 1 68 ? 42.435 29.633 -8.151 1.00 27.78 68 SER A N 1
ATOM 497 C CA . SER A 1 68 ? 43.138 29.547 -9.435 1.00 27.78 68 SER A CA 1
ATOM 498 C C . SER A 1 68 ? 42.158 29.135 -10.528 1.00 27.78 68 SER A C 1
ATOM 500 O O . SER A 1 68 ? 41.958 27.946 -10.775 1.00 27.78 68 SER A O 1
ATOM 502 N N . LEU A 1 69 ? 41.548 30.121 -11.187 1.00 29.45 69 LEU A N 1
ATOM 503 C CA . LEU A 1 69 ? 40.764 29.886 -12.391 1.00 29.45 69 LEU A CA 1
ATOM 504 C C . LEU A 1 69 ? 41.709 29.357 -13.480 1.00 29.45 69 LEU A C 1
ATOM 506 O O . LEU A 1 69 ? 42.501 30.105 -14.056 1.00 29.45 69 LEU A O 1
ATOM 510 N N . ALA A 1 70 ? 41.655 28.053 -13.742 1.00 28.20 70 ALA A N 1
ATOM 511 C CA . ALA A 1 70 ? 42.385 27.431 -14.835 1.00 28.20 70 ALA A CA 1
ATOM 512 C C . ALA A 1 70 ? 41.711 27.814 -16.161 1.00 28.20 70 ALA A C 1
ATOM 514 O O . ALA A 1 70 ? 40.898 27.058 -16.693 1.00 28.20 70 ALA A O 1
ATOM 515 N N . ILE A 1 71 ? 42.031 29.010 -16.673 1.00 33.28 71 ILE A N 1
ATOM 516 C CA . ILE A 1 71 ? 41.545 29.513 -17.964 1.00 33.28 71 ILE A CA 1
ATOM 517 C C . ILE A 1 71 ? 42.152 28.656 -19.082 1.00 33.28 71 ILE A C 1
ATOM 519 O O . ILE A 1 71 ? 43.157 28.992 -19.708 1.00 33.28 71 ILE A O 1
ATOM 523 N N . THR A 1 72 ? 41.505 27.525 -19.342 1.00 39.69 72 THR A N 1
ATOM 524 C CA . THR A 1 72 ? 41.497 26.914 -20.663 1.00 39.69 72 THR A CA 1
ATOM 525 C C . THR A 1 72 ? 40.605 27.800 -21.520 1.00 39.69 72 THR A C 1
ATOM 527 O O . THR A 1 72 ? 39.395 27.856 -21.325 1.00 39.69 72 THR A O 1
ATOM 530 N N . ALA A 1 73 ? 41.220 28.590 -22.400 1.00 42.00 73 ALA A N 1
ATOM 531 C CA . ALA A 1 73 ? 40.479 29.508 -23.253 1.00 42.00 73 ALA A CA 1
ATOM 532 C C . ALA A 1 73 ? 39.505 28.720 -24.142 1.00 42.00 73 ALA A C 1
ATOM 534 O O . ALA A 1 73 ? 39.933 27.850 -24.908 1.00 42.00 73 ALA A O 1
ATOM 535 N N . ALA A 1 74 ? 38.213 29.039 -24.041 1.00 49.47 74 ALA A N 1
ATOM 536 C CA . ALA A 1 74 ? 37.247 28.663 -25.063 1.00 49.47 74 ALA A CA 1
ATOM 537 C C . ALA A 1 74 ? 37.705 29.260 -26.403 1.00 49.47 74 ALA A C 1
ATOM 539 O O . ALA A 1 74 ? 38.225 30.376 -26.442 1.00 49.47 74 ALA A O 1
ATOM 540 N N . MET A 1 75 ? 37.576 28.496 -27.486 1.00 60.59 75 MET A N 1
ATOM 541 C CA . MET A 1 75 ? 37.972 28.963 -28.811 1.00 60.59 75 MET A CA 1
ATOM 542 C C . MET A 1 75 ? 36.863 29.835 -29.396 1.00 60.59 75 MET A C 1
ATOM 544 O O . MET A 1 75 ? 35.740 29.361 -29.557 1.00 60.59 75 MET A O 1
ATOM 548 N N . ASP A 1 76 ? 37.188 31.080 -29.746 1.00 61.62 76 ASP A N 1
ATOM 549 C CA . ASP A 1 76 ? 36.277 31.946 -30.497 1.00 61.62 76 ASP A CA 1
ATOM 550 C C . ASP A 1 76 ? 35.901 31.300 -31.840 1.00 61.62 76 ASP A C 1
ATOM 552 O O . ASP A 1 76 ? 36.721 30.645 -32.491 1.00 61.62 76 ASP A O 1
ATOM 556 N N . GLN A 1 77 ? 34.676 31.555 -32.312 1.00 62.31 77 GLN A N 1
ATOM 557 C CA . GLN A 1 77 ? 34.169 31.041 -33.595 1.00 62.31 77 GLN A CA 1
ATOM 558 C C . GLN A 1 77 ? 35.090 31.378 -34.790 1.00 62.31 77 GLN A C 1
ATOM 560 O O . GLN A 1 77 ? 35.139 30.637 -35.772 1.00 62.31 77 GLN A O 1
ATOM 565 N N . ALA A 1 78 ? 35.876 32.458 -34.691 1.00 61.53 78 ALA A N 1
ATOM 566 C CA . ALA A 1 78 ? 36.863 32.866 -35.690 1.00 61.53 78 ALA A CA 1
ATOM 567 C C . ALA A 1 78 ? 38.000 31.844 -35.922 1.00 61.53 78 ALA A C 1
ATOM 569 O O . ALA A 1 78 ? 38.581 31.821 -37.007 1.00 61.53 78 ALA A O 1
ATOM 570 N N . ASP A 1 79 ? 38.312 30.981 -34.948 1.00 71.69 79 ASP A N 1
ATOM 571 C CA . ASP A 1 79 ? 39.371 29.968 -35.069 1.00 71.69 79 ASP A CA 1
ATOM 572 C C . ASP A 1 79 ? 38.924 28.698 -35.829 1.00 71.69 79 ASP A C 1
ATOM 574 O O . ASP A 1 79 ? 39.768 27.872 -36.195 1.00 71.69 79 ASP A O 1
ATOM 578 N N . ILE A 1 80 ? 37.623 28.513 -36.093 1.00 77.38 80 ILE A N 1
ATOM 579 C CA . ILE A 1 80 ? 37.071 27.277 -36.684 1.00 77.38 80 ILE A CA 1
ATOM 580 C C . ILE A 1 80 ? 37.698 26.930 -38.055 1.00 77.38 80 ILE A C 1
ATOM 582 O O . ILE A 1 80 ? 38.127 25.783 -38.223 1.00 77.38 80 ILE A O 1
ATOM 586 N N . PRO A 1 81 ? 37.883 27.862 -39.015 1.00 77.06 81 PRO A N 1
ATOM 587 C CA . PRO A 1 81 ? 38.565 27.557 -40.280 1.00 77.06 81 PRO A CA 1
ATOM 588 C C . PRO A 1 81 ? 40.035 27.138 -40.094 1.00 77.06 81 PRO A C 1
ATOM 590 O O . PRO A 1 81 ? 40.535 26.253 -40.795 1.00 77.06 81 PRO A O 1
ATOM 593 N N . ALA A 1 82 ? 40.733 27.726 -39.115 1.00 78.19 82 ALA A N 1
ATOM 594 C CA . ALA A 1 82 ? 42.110 27.362 -38.784 1.00 78.19 82 ALA A CA 1
ATOM 595 C C . ALA A 1 82 ? 42.191 25.992 -38.084 1.00 78.19 82 ALA A C 1
ATOM 597 O O . ALA A 1 82 ? 43.148 25.243 -38.297 1.00 78.19 82 ALA A O 1
ATOM 598 N N . LEU A 1 83 ? 41.184 25.635 -37.282 1.00 82.00 83 LEU A N 1
ATOM 599 C CA . LEU A 1 83 ? 41.030 24.303 -36.700 1.00 82.00 83 LEU A CA 1
ATOM 600 C C . LEU A 1 83 ? 40.767 23.250 -37.788 1.00 82.00 83 LEU A C 1
ATOM 602 O O . LEU A 1 83 ? 41.466 22.241 -37.812 1.00 82.00 83 LEU A O 1
ATOM 606 N N . LEU A 1 84 ? 39.848 23.496 -38.726 1.00 81.62 84 LEU A N 1
ATOM 607 C CA . LEU A 1 84 ? 39.560 22.584 -39.845 1.00 81.62 84 LEU A CA 1
ATOM 608 C C . LEU A 1 84 ? 40.792 22.328 -40.725 1.00 81.62 84 LEU A C 1
ATOM 610 O O . LEU A 1 84 ? 41.076 21.180 -41.064 1.00 81.62 84 LEU A O 1
ATOM 614 N N . SER A 1 85 ? 41.580 23.369 -41.009 1.00 81.12 85 SER A N 1
ATOM 615 C CA . SER A 1 85 ? 42.873 23.237 -41.695 1.00 81.12 85 SER A CA 1
ATOM 616 C C . SER A 1 85 ? 43.860 22.343 -40.921 1.00 81.12 85 SER A C 1
ATOM 618 O O . SER A 1 85 ? 44.459 21.431 -41.488 1.00 81.12 85 SER A O 1
ATOM 620 N N . ARG A 1 86 ? 43.970 22.519 -39.594 1.00 83.38 86 ARG A N 1
ATOM 621 C CA . ARG A 1 86 ? 44.832 21.687 -38.727 1.00 83.38 86 ARG A CA 1
ATOM 622 C C . ARG A 1 86 ? 44.340 20.240 -38.586 1.00 83.38 86 ARG A C 1
ATOM 624 O O . ARG A 1 86 ? 45.167 19.337 -38.498 1.00 83.38 86 ARG A O 1
ATOM 631 N N . LEU A 1 87 ? 43.026 20.005 -38.596 1.00 81.50 87 LEU A N 1
ATOM 632 C CA . LEU A 1 87 ? 42.421 18.665 -38.618 1.00 81.50 87 LEU A CA 1
ATOM 633 C C . LEU A 1 87 ? 42.685 17.939 -39.947 1.00 81.50 87 LEU A C 1
ATOM 635 O O . LEU A 1 87 ? 42.909 16.730 -39.954 1.00 81.50 87 LEU A O 1
ATOM 639 N N . GLY A 1 88 ? 42.690 18.684 -41.057 1.00 78.88 88 GLY A N 1
ATOM 640 C CA . GLY A 1 88 ? 43.021 18.190 -42.393 1.00 78.88 88 GLY A CA 1
ATOM 641 C C . GLY A 1 88 ? 44.517 17.977 -42.660 1.00 78.88 88 GLY A C 1
ATOM 642 O O . GLY A 1 88 ? 44.849 17.454 -43.719 1.00 78.88 88 GLY A O 1
ATOM 643 N N . SER A 1 89 ? 45.405 18.355 -41.733 1.00 82.81 89 SER A N 1
ATOM 644 C CA . SER A 1 89 ? 46.857 18.169 -41.863 1.00 82.81 89 SER A CA 1
ATOM 645 C C . SER A 1 89 ? 47.251 16.690 -41.888 1.00 82.81 89 SER A C 1
ATOM 647 O O . SER A 1 89 ? 46.660 15.868 -41.181 1.00 82.81 89 SER A O 1
ATOM 649 N N . ASP A 1 90 ? 48.296 16.358 -42.650 1.00 73.38 90 ASP A N 1
ATOM 650 C CA . ASP A 1 90 ? 48.925 15.031 -42.674 1.00 73.38 90 ASP A CA 1
ATOM 651 C C . ASP A 1 90 ? 49.775 14.738 -41.424 1.00 73.38 90 ASP A C 1
ATOM 653 O O . ASP A 1 90 ? 50.029 13.576 -41.102 1.00 73.38 90 ASP A O 1
ATOM 657 N N . GLU A 1 91 ? 50.177 15.769 -40.675 1.00 81.44 91 GLU A N 1
ATOM 658 C CA . GLU A 1 91 ? 50.991 15.621 -39.467 1.00 81.44 91 GLU A CA 1
ATOM 659 C C . GLU A 1 91 ? 50.138 15.204 -38.253 1.00 81.44 91 GLU A C 1
ATOM 661 O O . GLU A 1 91 ? 49.389 16.008 -37.689 1.00 81.44 91 GLU A O 1
ATOM 666 N N . ASP A 1 92 ? 50.284 13.951 -37.799 1.00 76.88 92 ASP A N 1
ATOM 667 C CA . ASP A 1 92 ? 49.473 13.398 -36.700 1.00 76.88 92 ASP A CA 1
ATOM 668 C C . ASP A 1 92 ? 49.628 14.168 -35.375 1.00 76.88 92 ASP A C 1
ATOM 670 O O . ASP A 1 92 ? 48.668 14.276 -34.618 1.00 76.88 92 ASP A O 1
ATOM 674 N N . ALA A 1 93 ? 50.780 14.795 -35.106 1.00 80.56 93 ALA A N 1
ATOM 675 C CA . ALA A 1 93 ? 50.964 15.630 -33.915 1.00 80.56 93 ALA A CA 1
ATOM 676 C C . ALA A 1 93 ? 50.054 16.878 -33.921 1.00 80.56 93 ALA A C 1
ATOM 678 O O . ALA A 1 93 ? 49.402 17.182 -32.916 1.00 80.56 93 ALA A O 1
ATOM 679 N N . VAL A 1 94 ? 49.964 17.568 -35.065 1.00 83.12 94 VAL A N 1
ATOM 680 C CA . VAL A 1 94 ? 49.082 18.732 -35.268 1.00 83.12 94 VAL A CA 1
ATOM 681 C C . VAL A 1 94 ? 47.620 18.299 -35.245 1.00 83.12 94 VAL A C 1
ATOM 683 O O . VAL A 1 94 ? 46.808 18.901 -34.539 1.00 83.12 94 VAL A O 1
ATOM 686 N N . ARG A 1 95 ? 47.301 17.209 -35.950 1.00 83.69 95 ARG A N 1
ATOM 687 C CA . ARG A 1 95 ? 45.968 16.602 -36.007 1.00 83.69 95 ARG A CA 1
ATOM 688 C C . ARG A 1 95 ? 45.470 16.207 -34.613 1.00 83.69 95 ARG A C 1
ATOM 690 O O . ARG A 1 95 ? 44.411 16.664 -34.198 1.00 83.69 95 ARG A O 1
ATOM 697 N N . LYS A 1 96 ? 46.256 15.449 -33.841 1.00 82.25 96 LYS A N 1
ATOM 698 C CA . LYS A 1 96 ? 45.948 15.039 -32.459 1.00 82.25 96 LYS A CA 1
ATOM 699 C C . LYS A 1 96 ? 45.670 16.236 -31.550 1.00 82.25 96 LYS A C 1
ATOM 701 O O . LYS A 1 96 ? 44.718 16.195 -30.774 1.00 82.25 96 LYS A O 1
ATOM 706 N N . MET A 1 97 ? 46.469 17.302 -31.648 1.00 82.62 97 MET A N 1
ATOM 707 C CA . MET A 1 97 ? 46.257 18.535 -30.881 1.00 82.62 97 MET A CA 1
ATOM 708 C C . MET A 1 97 ? 44.974 19.269 -31.307 1.00 82.62 97 MET A C 1
ATOM 710 O O . MET A 1 97 ? 44.254 19.786 -30.455 1.00 82.62 97 MET A O 1
ATOM 714 N N . ALA A 1 98 ? 44.655 19.292 -32.604 1.00 83.75 98 ALA A N 1
ATOM 715 C CA . ALA A 1 98 ? 43.431 19.903 -33.117 1.00 83.75 98 ALA A CA 1
ATOM 716 C C . ALA A 1 98 ? 42.168 19.132 -32.690 1.00 83.75 98 ALA A C 1
ATOM 718 O O . ALA A 1 98 ? 41.222 19.752 -32.209 1.00 83.75 98 ALA A O 1
ATOM 719 N N . VAL A 1 99 ? 42.170 17.795 -32.776 1.00 83.31 99 VAL A N 1
ATOM 720 C CA . VAL A 1 99 ? 41.044 16.961 -32.312 1.00 83.31 99 VAL A CA 1
ATOM 721 C C . VAL A 1 99 ? 40.876 17.059 -30.788 1.00 83.31 99 VAL A C 1
ATOM 723 O O . VAL A 1 99 ? 39.759 17.219 -30.306 1.00 83.31 99 VAL A O 1
ATOM 726 N N . PHE A 1 100 ? 41.970 17.048 -30.016 1.00 83.25 100 PHE A N 1
ATOM 727 C CA . PHE A 1 100 ? 41.909 17.210 -28.557 1.00 83.25 100 PHE A CA 1
ATOM 728 C C . PHE A 1 100 ? 41.299 18.559 -28.133 1.00 83.25 100 PHE A C 1
ATOM 730 O O . PHE A 1 100 ? 40.563 18.622 -27.150 1.00 83.25 100 PHE A O 1
ATOM 737 N N . LYS A 1 101 ? 41.562 19.641 -28.880 1.00 82.69 101 LYS A N 1
ATOM 738 C CA . LYS A 1 101 ? 40.881 20.929 -28.667 1.00 82.69 101 LYS A CA 1
ATOM 739 C C . LYS A 1 101 ? 39.405 20.864 -29.057 1.00 82.69 101 LYS A C 1
ATOM 741 O O . LYS A 1 101 ? 38.563 21.249 -28.251 1.00 82.69 101 LYS A O 1
ATOM 746 N N . LEU A 1 102 ? 39.093 20.312 -30.234 1.00 85.25 102 LEU A N 1
ATOM 747 C CA . LEU A 1 102 ? 37.717 20.145 -30.712 1.00 85.25 102 LEU A CA 1
ATOM 748 C C . LEU A 1 102 ? 36.840 19.411 -29.687 1.00 85.25 102 LEU A C 1
ATOM 750 O O . LEU A 1 102 ? 35.758 19.890 -29.376 1.00 85.25 102 LEU A O 1
ATOM 754 N N . GLN A 1 103 ? 37.324 18.308 -29.106 1.00 83.00 103 GLN A N 1
ATOM 755 C CA . GLN A 1 103 ? 36.602 17.525 -28.094 1.00 83.00 103 GLN A CA 1
ATOM 756 C C . GLN A 1 103 ? 36.142 18.348 -26.875 1.00 83.00 103 GLN A C 1
ATOM 758 O O . GLN A 1 103 ? 35.132 18.008 -26.267 1.00 83.00 103 GLN A O 1
ATOM 763 N N . ASN A 1 104 ? 36.863 19.414 -26.514 1.00 82.56 104 ASN A N 1
ATOM 764 C CA . ASN A 1 104 ? 36.515 20.266 -25.375 1.00 82.56 104 ASN A CA 1
ATOM 765 C C . ASN A 1 104 ? 35.621 21.456 -25.769 1.00 82.56 104 ASN A C 1
ATOM 767 O O . ASN A 1 104 ? 34.841 21.919 -24.943 1.00 82.56 104 ASN A O 1
ATOM 771 N N . SER A 1 105 ? 35.715 21.948 -27.011 1.00 82.00 105 SER A N 1
ATOM 772 C CA . SER A 1 105 ? 34.919 23.089 -27.502 1.00 82.00 105 SER A CA 1
ATOM 773 C C . SER A 1 105 ? 33.585 22.695 -28.148 1.00 82.00 105 SER A C 1
ATOM 775 O O . SER A 1 105 ? 32.663 23.500 -28.162 1.00 82.00 105 SER A O 1
ATOM 777 N N . ILE A 1 106 ? 33.444 21.459 -28.638 1.00 83.19 106 ILE A N 1
ATOM 778 C CA . ILE A 1 106 ? 32.238 20.982 -29.343 1.00 83.19 106 ILE A CA 1
ATOM 779 C C . ILE A 1 106 ? 30.995 20.819 -28.442 1.00 83.19 106 ILE A C 1
ATOM 781 O O . ILE A 1 106 ? 29.904 20.595 -28.950 1.00 83.19 106 ILE A O 1
ATOM 785 N N . ASN A 1 107 ? 31.147 20.962 -27.121 1.00 81.06 107 ASN A N 1
ATOM 786 C CA . ASN A 1 107 ? 30.032 20.972 -26.166 1.00 81.06 107 ASN A CA 1
ATOM 787 C C . ASN A 1 107 ? 29.195 22.269 -26.219 1.00 81.06 107 ASN A C 1
ATOM 789 O O . ASN A 1 107 ? 28.116 22.307 -25.634 1.00 81.06 107 ASN A O 1
ATOM 793 N N . ASP A 1 108 ? 29.692 23.339 -26.850 1.00 84.38 108 ASP A N 1
ATOM 794 C CA . ASP A 1 108 ? 28.937 24.579 -27.065 1.00 84.38 108 ASP A CA 1
ATOM 795 C C . ASP A 1 108 ? 28.105 24.464 -28.361 1.00 84.38 108 ASP A C 1
ATOM 797 O O . ASP A 1 108 ? 28.697 24.361 -29.443 1.00 84.38 108 ASP A O 1
ATOM 801 N N . PRO A 1 109 ? 26.756 24.520 -28.304 1.00 83.44 109 PRO A N 1
ATOM 802 C CA . PRO A 1 109 ? 25.906 24.458 -29.494 1.00 83.44 109 PRO A CA 1
ATOM 803 C C . PRO A 1 109 ? 26.229 25.539 -30.539 1.00 83.44 109 PRO A C 1
ATOM 805 O O . PRO A 1 109 ? 26.161 25.274 -31.739 1.00 83.44 109 PRO A O 1
ATOM 808 N N . ALA A 1 110 ? 26.634 26.740 -30.108 1.00 83.94 110 ALA A N 1
ATOM 809 C CA . ALA A 1 110 ? 26.975 27.847 -31.002 1.00 83.94 110 ALA A CA 1
ATOM 810 C C . ALA A 1 110 ? 28.359 27.684 -31.657 1.00 83.94 110 ALA A C 1
ATOM 812 O O . ALA A 1 110 ? 28.631 28.294 -32.693 1.00 83.94 110 ALA A O 1
ATOM 813 N N . PHE A 1 111 ? 29.239 26.858 -31.087 1.00 85.62 111 PHE A N 1
ATOM 814 C CA . PHE A 1 111 ? 30.467 26.408 -31.746 1.00 85.62 111 PHE A CA 1
ATOM 815 C C . PHE A 1 111 ? 30.174 25.235 -32.696 1.00 85.62 111 PHE A C 1
ATOM 817 O O . PHE A 1 111 ? 30.680 25.200 -33.820 1.00 85.62 111 PHE A O 1
ATOM 824 N N . ALA A 1 112 ? 29.337 24.289 -32.260 1.00 84.94 112 ALA A N 1
ATOM 825 C CA . ALA A 1 112 ? 28.961 23.093 -33.007 1.00 84.94 112 ALA A CA 1
ATOM 826 C C . ALA A 1 112 ? 28.272 23.411 -34.348 1.00 84.94 112 ALA A C 1
ATOM 828 O O . ALA A 1 112 ? 28.653 22.844 -35.372 1.00 84.94 112 ALA A O 1
ATOM 829 N N . ASP A 1 113 ? 27.324 24.352 -34.366 1.00 84.19 113 ASP A N 1
ATOM 830 C CA . ASP A 1 113 ? 26.615 24.787 -35.580 1.00 84.19 113 ASP A CA 1
ATOM 831 C C . ASP A 1 113 ? 27.564 25.406 -36.630 1.00 84.19 113 ASP A C 1
ATOM 833 O O . ASP A 1 113 ? 27.598 25.003 -37.798 1.00 84.19 113 ASP A O 1
ATOM 837 N N . VAL A 1 114 ? 28.447 26.317 -36.201 1.00 83.75 114 VAL A N 1
ATOM 838 C CA . VAL A 1 114 ? 29.460 26.933 -37.080 1.00 83.75 114 VAL A CA 1
ATOM 839 C C . VAL A 1 114 ? 30.489 25.899 -37.564 1.00 83.75 114 VAL A C 1
ATOM 841 O O . VAL A 1 114 ? 30.969 25.977 -38.697 1.00 83.75 114 VAL A O 1
ATOM 844 N N . PHE A 1 115 ? 30.806 24.884 -36.755 1.00 86.50 115 PHE A N 1
ATOM 845 C CA . PHE A 1 115 ? 31.670 23.770 -37.153 1.00 86.50 115 PHE A CA 1
ATOM 846 C C . PHE A 1 115 ? 31.006 22.840 -38.188 1.00 86.50 115 PHE A C 1
ATOM 848 O O . PHE A 1 115 ? 31.670 22.437 -39.149 1.00 86.50 115 PHE A O 1
ATOM 855 N N . ILE A 1 116 ? 29.712 22.527 -38.039 1.00 86.12 116 ILE A N 1
ATOM 856 C CA . ILE A 1 116 ? 28.937 21.727 -39.004 1.00 86.12 116 ILE A CA 1
ATOM 857 C C . ILE A 1 116 ? 28.815 22.471 -40.337 1.00 86.12 116 ILE A C 1
ATOM 859 O O . ILE A 1 116 ? 29.238 21.939 -41.364 1.00 86.12 116 ILE A O 1
ATOM 863 N N . SER A 1 117 ? 28.332 23.717 -40.319 1.00 84.19 117 SER A N 1
ATOM 864 C CA . SER A 1 117 ? 28.146 24.543 -41.526 1.00 84.19 117 SER A CA 1
ATOM 865 C C . SER A 1 117 ? 29.454 24.839 -42.276 1.00 84.19 117 SER A C 1
ATOM 867 O O . SER A 1 117 ? 29.449 24.991 -43.497 1.00 84.19 117 SER A O 1
ATOM 869 N N . SER A 1 118 ? 30.596 24.820 -41.579 1.00 84.06 118 SER A N 1
ATOM 870 C CA . SER A 1 118 ? 31.939 24.892 -42.180 1.00 84.06 118 SER A CA 1
ATOM 871 C C . SER A 1 118 ? 32.444 23.553 -42.763 1.00 84.06 118 SER A C 1
ATOM 873 O O . SER A 1 118 ? 33.602 23.456 -43.173 1.00 84.06 118 SER A O 1
ATOM 875 N N . GLY A 1 119 ? 31.616 22.503 -42.801 1.00 82.88 119 GLY A N 1
ATOM 876 C CA . GLY A 1 119 ? 31.945 21.187 -43.364 1.00 82.88 119 GLY A CA 1
ATOM 877 C C . GLY A 1 119 ? 32.678 20.230 -42.414 1.00 82.88 119 GLY A C 1
ATOM 878 O O . GLY A 1 119 ? 33.224 19.216 -42.862 1.00 82.88 119 GLY A O 1
ATOM 879 N N . GLY A 1 120 ? 32.701 20.512 -41.107 1.00 84.69 120 GLY A N 1
ATOM 880 C CA . GLY A 1 120 ? 33.469 19.752 -40.114 1.00 84.69 120 GLY A CA 1
ATOM 881 C C . GLY A 1 120 ? 33.109 18.266 -40.012 1.00 84.69 120 GLY A C 1
ATOM 882 O O . GLY A 1 120 ? 33.995 17.437 -39.783 1.00 84.69 120 GLY A O 1
ATOM 883 N N . LEU A 1 121 ? 31.851 17.898 -40.286 1.00 85.06 121 LEU A N 1
ATOM 884 C CA . LEU A 1 121 ? 31.394 16.501 -40.335 1.00 85.06 121 LEU A CA 1
ATOM 885 C C . LEU A 1 121 ? 32.170 15.663 -41.364 1.00 85.06 121 LEU A C 1
ATOM 887 O O . LEU A 1 121 ? 32.530 14.520 -41.085 1.00 85.06 121 LEU A O 1
ATOM 891 N N . VAL A 1 122 ? 32.498 16.234 -42.529 1.00 85.31 122 VAL A N 1
ATOM 892 C CA . VAL A 1 122 ? 33.253 15.542 -43.591 1.00 85.31 122 VAL A CA 1
ATOM 893 C C . VAL A 1 122 ? 34.696 15.269 -43.150 1.00 85.31 122 VAL A C 1
ATOM 895 O O . VAL A 1 122 ? 35.282 14.245 -43.515 1.00 85.31 122 VAL A O 1
ATOM 898 N N . VAL A 1 123 ? 35.267 16.156 -42.328 1.00 85.75 123 VAL A N 1
ATOM 899 C CA . VAL A 1 123 ? 36.610 15.993 -41.756 1.00 85.75 123 VAL A CA 1
ATOM 900 C C . VAL A 1 123 ? 36.601 14.938 -40.646 1.00 85.75 123 VAL A C 1
ATOM 902 O O . VAL A 1 123 ? 37.413 14.016 -40.701 1.00 85.75 123 VAL A O 1
ATOM 905 N N . LEU A 1 124 ? 35.649 14.997 -39.703 1.00 87.31 124 LEU A N 1
ATOM 906 C CA . LEU A 1 124 ? 35.466 13.962 -38.671 1.00 87.31 124 LEU A CA 1
ATOM 907 C C . LEU A 1 124 ? 35.268 12.574 -39.294 1.00 87.31 124 LEU A C 1
ATOM 909 O O . LEU A 1 124 ? 35.966 11.628 -38.930 1.00 87.31 124 LEU A O 1
ATOM 913 N N . ARG A 1 125 ? 34.386 12.466 -40.295 1.00 87.38 125 ARG A N 1
ATOM 914 C CA . ARG A 1 125 ? 34.147 11.234 -41.055 1.00 87.38 125 ARG A CA 1
ATOM 915 C C . ARG A 1 125 ? 35.442 10.682 -41.655 1.00 87.38 125 ARG A C 1
ATOM 917 O O . ARG A 1 125 ? 35.743 9.505 -41.476 1.00 87.38 125 ARG A O 1
ATOM 924 N N . ARG A 1 126 ? 36.234 11.522 -42.336 1.00 86.75 126 ARG A N 1
ATOM 925 C CA . ARG A 1 126 ? 37.531 11.120 -42.913 1.00 86.75 126 ARG A CA 1
ATOM 926 C C . ARG A 1 126 ? 38.478 10.587 -41.836 1.00 86.75 126 ARG A C 1
ATOM 928 O O . ARG A 1 126 ? 39.080 9.535 -42.029 1.00 86.75 126 ARG A O 1
ATOM 935 N N . LEU A 1 127 ? 38.565 11.275 -40.697 1.00 85.75 127 LEU A N 1
ATOM 936 C CA . LEU A 1 127 ? 39.419 10.880 -39.578 1.00 85.75 127 LEU A CA 1
ATOM 937 C C . LEU A 1 127 ? 38.998 9.541 -38.948 1.00 85.75 127 LEU A C 1
ATOM 939 O O . LEU A 1 127 ? 39.879 8.752 -38.611 1.00 85.75 127 LEU A O 1
ATOM 943 N N . ILE A 1 128 ? 37.702 9.229 -38.842 1.00 88.69 128 ILE A N 1
ATOM 944 C CA . ILE A 1 128 ? 37.232 7.921 -38.335 1.00 88.69 128 ILE A CA 1
ATOM 945 C C . ILE A 1 128 ? 37.635 6.771 -39.277 1.00 88.69 128 ILE A C 1
ATOM 947 O O . ILE A 1 128 ? 38.023 5.696 -38.815 1.00 88.69 128 ILE A O 1
ATOM 951 N N . MET A 1 129 ? 37.611 7.003 -40.594 1.00 87.50 129 MET A N 1
ATOM 952 C CA . MET A 1 129 ? 38.005 5.987 -41.577 1.00 87.50 129 MET A CA 1
ATOM 953 C C . MET A 1 129 ? 39.529 5.776 -41.653 1.00 87.50 129 MET A C 1
ATOM 955 O O . MET A 1 129 ? 39.960 4.653 -41.901 1.00 87.50 129 MET A O 1
ATOM 959 N N . THR A 1 130 ? 40.354 6.817 -41.450 1.00 85.94 130 THR A N 1
ATOM 960 C CA . THR A 1 130 ? 41.809 6.748 -41.729 1.00 85.94 130 THR A CA 1
ATOM 961 C C . THR A 1 130 ? 42.745 6.865 -40.523 1.00 85.94 130 THR A C 1
ATOM 963 O O . THR A 1 130 ? 43.932 6.578 -40.671 1.00 85.94 130 THR A O 1
ATOM 966 N N . SER A 1 131 ? 42.290 7.336 -39.357 1.00 84.75 131 SER A N 1
ATOM 967 C CA . SER A 1 131 ? 43.161 7.519 -38.181 1.00 84.75 131 SER A CA 1
ATOM 968 C C . SER A 1 131 ? 43.185 6.294 -37.259 1.00 84.75 131 SER A C 1
ATOM 970 O O . SER A 1 131 ? 42.349 5.397 -37.359 1.00 84.75 131 SER A O 1
ATOM 972 N N . LEU A 1 132 ? 44.176 6.246 -36.364 1.00 82.06 132 LEU A N 1
ATOM 973 C CA . LEU A 1 132 ? 44.406 5.151 -35.420 1.00 82.06 132 LEU A CA 1
ATOM 974 C C . LEU A 1 132 ? 44.734 5.701 -34.020 1.00 82.06 132 LEU A C 1
ATOM 976 O O . LEU A 1 132 ? 45.127 6.859 -33.859 1.00 82.06 132 LEU A O 1
ATOM 980 N N . GLY A 1 133 ? 44.600 4.855 -32.996 1.00 83.38 133 GLY A N 1
ATOM 981 C CA . GLY A 1 133 ? 45.033 5.161 -31.629 1.00 83.38 133 GLY A CA 1
ATOM 982 C C . GLY A 1 133 ? 44.341 6.382 -31.007 1.00 83.38 133 GLY A C 1
ATOM 983 O O . GLY A 1 133 ? 43.125 6.536 -31.082 1.00 83.38 133 GLY A O 1
ATOM 984 N N . ASN A 1 134 ? 45.121 7.252 -30.357 1.00 84.19 134 ASN A N 1
ATOM 985 C CA . ASN A 1 134 ? 44.587 8.389 -29.595 1.00 84.19 134 ASN A CA 1
ATOM 986 C C . ASN A 1 134 ? 43.872 9.431 -30.472 1.00 84.19 134 ASN A C 1
ATOM 988 O O . ASN A 1 134 ? 42.876 10.002 -30.040 1.00 84.19 134 ASN A O 1
ATOM 992 N N . THR A 1 135 ? 44.353 9.663 -31.698 1.00 86.56 135 THR A N 1
ATOM 993 C CA . THR A 1 135 ? 43.722 10.596 -32.644 1.00 86.56 135 THR A CA 1
ATOM 994 C C . THR A 1 135 ? 42.316 10.115 -33.019 1.00 86.56 135 THR A C 1
ATOM 996 O O . THR A 1 135 ? 41.374 10.908 -33.017 1.00 86.56 135 THR A O 1
ATOM 999 N N . LEU A 1 136 ? 42.144 8.803 -33.227 1.00 88.56 136 LEU A N 1
ATOM 1000 C CA . LEU A 1 136 ? 40.836 8.182 -33.447 1.00 88.56 136 LEU A CA 1
ATOM 1001 C C . LEU A 1 136 ? 39.941 8.269 -32.200 1.00 88.56 136 LEU A C 1
ATOM 1003 O O . LEU A 1 136 ? 38.782 8.656 -32.317 1.00 88.56 136 LEU A O 1
ATOM 1007 N N . ALA A 1 137 ? 40.475 7.979 -31.007 1.00 87.06 137 ALA A N 1
ATOM 1008 C CA . ALA A 1 137 ? 39.715 8.046 -29.754 1.00 87.06 137 ALA A CA 1
ATOM 1009 C C . ALA A 1 137 ? 39.123 9.445 -29.495 1.00 87.06 137 ALA A C 1
ATOM 1011 O O . ALA A 1 137 ? 37.928 9.565 -29.232 1.00 87.06 137 ALA A O 1
ATOM 1012 N N . TYR A 1 138 ? 39.925 10.508 -29.640 1.00 89.56 138 TYR A N 1
ATOM 1013 C CA . TYR A 1 138 ? 39.426 11.880 -29.505 1.00 89.56 138 TYR A CA 1
ATOM 1014 C C . TYR A 1 138 ? 38.416 12.235 -30.611 1.00 89.56 138 TYR A C 1
ATOM 1016 O O . TYR A 1 138 ? 37.444 12.930 -30.338 1.00 89.56 138 TYR A O 1
ATOM 1024 N N . THR A 1 139 ? 38.587 11.716 -31.836 1.00 89.88 139 THR A N 1
ATOM 1025 C CA . THR A 1 139 ? 37.667 11.979 -32.964 1.00 89.88 139 THR A CA 1
ATOM 1026 C C . THR A 1 139 ? 36.290 11.365 -32.705 1.00 89.88 139 THR A C 1
ATOM 1028 O O . THR A 1 139 ? 35.270 12.031 -32.879 1.00 89.88 139 THR A O 1
ATOM 1031 N N . LEU A 1 140 ? 36.253 10.112 -32.236 1.00 90.00 140 LEU A N 1
ATOM 1032 C CA . LEU A 1 140 ? 35.018 9.433 -31.836 1.00 90.00 140 LEU A CA 1
ATOM 1033 C C . LEU A 1 140 ? 34.352 10.152 -30.655 1.00 90.00 140 LEU A C 1
ATOM 1035 O O . LEU A 1 140 ? 33.141 10.354 -30.667 1.00 90.00 140 LEU A O 1
ATOM 1039 N N . GLN A 1 141 ? 35.127 10.596 -29.661 1.00 89.12 141 GLN A N 1
ATOM 1040 C CA . GLN A 1 141 ? 34.581 11.327 -28.516 1.00 89.12 141 GLN A CA 1
ATOM 1041 C C . GLN A 1 141 ? 34.028 12.710 -28.906 1.00 89.12 141 GLN A C 1
ATOM 1043 O O . GLN A 1 141 ? 32.998 13.106 -28.362 1.00 89.12 141 GLN A O 1
ATOM 1048 N N . SER A 1 142 ? 34.643 13.417 -29.865 1.00 89.38 142 SER A N 1
ATOM 1049 C CA . SER A 1 142 ? 34.079 14.644 -30.449 1.00 89.38 142 SER A CA 1
ATOM 1050 C C . SER A 1 142 ? 32.741 14.376 -31.141 1.00 89.38 142 SER A C 1
ATOM 1052 O O . SER A 1 142 ? 31.786 15.107 -30.904 1.00 89.38 142 SER A O 1
ATOM 1054 N N . LEU A 1 143 ? 32.641 13.311 -31.948 1.00 90.06 143 LEU A N 1
ATOM 1055 C CA . LEU A 1 143 ? 31.374 12.929 -32.584 1.00 90.06 143 LEU A CA 1
ATOM 1056 C C . LEU A 1 143 ? 30.316 12.519 -31.546 1.00 90.06 143 LEU A C 1
ATOM 1058 O O . LEU A 1 143 ? 29.164 12.909 -31.674 1.00 90.06 143 LEU A O 1
ATOM 1062 N N . THR A 1 144 ? 30.708 11.806 -30.486 1.00 88.62 144 THR A N 1
ATOM 1063 C CA . THR A 1 144 ? 29.803 11.441 -29.381 1.00 88.62 144 THR A CA 1
ATOM 1064 C C . THR A 1 144 ? 29.197 12.690 -28.734 1.00 88.62 144 THR A C 1
ATOM 1066 O O . THR A 1 144 ? 27.980 12.781 -28.626 1.00 88.62 144 THR A O 1
ATOM 1069 N N . ARG A 1 145 ? 30.022 13.690 -28.382 1.00 87.12 145 ARG A N 1
ATOM 1070 C CA . ARG A 1 145 ? 29.543 14.958 -27.799 1.00 87.12 145 ARG A CA 1
ATOM 1071 C C . ARG A 1 145 ? 28.618 15.736 -28.735 1.00 87.12 145 ARG A C 1
ATOM 1073 O O . ARG A 1 145 ? 27.669 16.346 -28.265 1.00 87.12 145 ARG A O 1
ATOM 1080 N N . LEU A 1 146 ? 28.863 15.693 -30.044 1.00 87.44 146 LEU A N 1
ATOM 1081 C CA . LEU A 1 146 ? 27.999 16.357 -31.022 1.00 87.44 146 LEU A CA 1
ATOM 1082 C C . LEU A 1 146 ? 26.590 15.731 -31.058 1.00 87.44 146 LEU A C 1
ATOM 1084 O O . LEU A 1 146 ? 25.598 16.456 -31.060 1.00 87.44 146 LEU A O 1
ATOM 1088 N N . LEU A 1 147 ? 26.515 14.396 -31.001 1.00 86.50 147 LEU A N 1
ATOM 1089 C CA . LEU A 1 147 ? 25.260 13.634 -30.977 1.00 86.50 147 LEU A CA 1
ATOM 1090 C C . LEU A 1 147 ? 24.525 13.737 -29.626 1.00 86.50 147 LEU A C 1
ATOM 1092 O O . LEU A 1 147 ? 23.300 13.722 -29.603 1.00 86.50 147 LEU A O 1
ATOM 1096 N N . GLU A 1 148 ? 25.244 13.888 -28.507 1.00 84.06 148 GLU A N 1
ATOM 1097 C CA . GLU A 1 148 ? 24.655 14.187 -27.184 1.00 84.06 148 GLU A CA 1
ATOM 1098 C C . GLU A 1 148 ? 23.943 15.554 -27.132 1.00 84.06 148 GLU A C 1
ATOM 1100 O O . GLU A 1 148 ? 23.072 15.758 -26.289 1.00 84.06 148 GLU A O 1
ATOM 1105 N N . VAL A 1 149 ? 24.302 16.481 -28.027 1.00 83.75 149 VAL A N 1
ATOM 1106 C CA . VAL A 1 149 ? 23.678 17.809 -28.194 1.00 83.75 149 VAL A CA 1
ATOM 1107 C C . VAL A 1 149 ? 22.600 17.782 -29.302 1.00 83.75 149 VAL A C 1
ATOM 1109 O O . VAL A 1 149 ? 22.113 18.822 -29.733 1.00 83.75 149 VAL A O 1
ATOM 1112 N N . ASP A 1 150 ? 22.208 16.588 -29.766 1.00 80.56 150 ASP A N 1
ATOM 1113 C CA . ASP A 1 150 ? 21.266 16.342 -30.872 1.00 80.56 150 ASP A CA 1
ATOM 1114 C C . ASP A 1 150 ? 21.675 16.974 -32.227 1.00 80.56 150 ASP A C 1
ATOM 1116 O O . ASP A 1 150 ? 20.851 17.162 -33.124 1.00 80.56 150 ASP A O 1
ATOM 1120 N N . MET A 1 151 ? 22.971 17.245 -32.422 1.00 81.38 151 MET A N 1
ATOM 1121 C CA . MET A 1 151 ? 23.522 17.865 -33.632 1.00 81.38 151 MET A CA 1
ATOM 1122 C C . MET A 1 151 ? 24.339 16.876 -34.482 1.00 81.38 151 MET A C 1
ATOM 1124 O O . MET A 1 151 ? 24.839 15.855 -34.015 1.00 81.38 151 MET A O 1
ATOM 1128 N N . GLY A 1 152 ? 24.525 17.199 -35.767 1.00 78.31 152 GLY A N 1
ATOM 1129 C CA . GLY A 1 152 ? 25.449 16.481 -36.659 1.00 78.31 152 GLY A CA 1
ATOM 1130 C C . GLY A 1 152 ? 24.939 15.163 -37.262 1.00 78.31 152 GLY A C 1
ATOM 1131 O O . GLY A 1 152 ? 25.708 14.478 -37.939 1.00 78.31 152 GLY A O 1
ATOM 1132 N N . TRP A 1 153 ? 23.659 14.824 -37.067 1.00 83.25 153 TRP A N 1
ATOM 1133 C CA . TRP A 1 153 ? 23.014 13.598 -37.566 1.00 83.25 153 TRP A CA 1
ATOM 1134 C C . TRP A 1 153 ? 23.138 13.370 -39.084 1.00 83.25 153 TRP A C 1
ATOM 1136 O O . TRP A 1 153 ? 23.199 12.218 -39.516 1.00 83.25 153 TRP A O 1
ATOM 1146 N N . GLU A 1 154 ? 23.295 14.440 -39.876 1.00 81.44 154 GLU A N 1
ATOM 1147 C CA . GLU A 1 154 ? 23.553 14.424 -41.330 1.00 81.44 154 GLU A CA 1
ATOM 1148 C C . GLU A 1 154 ? 24.640 13.417 -41.755 1.00 81.44 154 GLU A C 1
ATOM 1150 O O . GLU A 1 154 ? 24.574 12.824 -42.834 1.00 81.44 154 GLU A O 1
ATOM 1155 N N . ILE A 1 155 ? 25.643 13.177 -40.897 1.00 81.56 155 ILE A N 1
ATOM 1156 C CA . ILE A 1 155 ? 26.735 12.227 -41.156 1.00 81.56 155 ILE A CA 1
ATOM 1157 C C . ILE A 1 155 ? 26.225 10.801 -41.455 1.00 81.56 155 ILE A C 1
ATOM 1159 O O . ILE A 1 155 ? 26.847 10.086 -42.250 1.00 81.56 155 ILE A O 1
ATOM 1163 N N . PHE A 1 156 ? 25.075 10.418 -40.884 1.00 80.94 156 PHE A N 1
ATOM 1164 C CA . PHE A 1 156 ? 24.414 9.119 -41.059 1.00 80.94 156 PHE A CA 1
ATOM 1165 C C . PHE A 1 156 ? 23.335 9.102 -42.154 1.00 80.94 156 PHE A C 1
ATOM 1167 O O . PHE A 1 156 ? 22.876 8.028 -42.537 1.00 80.94 156 PHE A O 1
ATOM 1174 N N . GLU A 1 157 ? 22.963 10.258 -42.705 1.00 76.56 157 GLU A N 1
ATOM 1175 C CA . GLU A 1 157 ? 22.016 10.352 -43.828 1.00 76.56 157 GLU A CA 1
ATOM 1176 C C . GLU A 1 157 ? 22.720 10.296 -45.197 1.00 76.56 157 GLU A C 1
ATOM 1178 O O . GLU A 1 157 ? 22.091 10.068 -46.231 1.00 76.56 157 GLU A O 1
ATOM 1183 N N . THR A 1 158 ? 24.048 10.465 -45.221 1.00 74.69 158 THR A N 1
ATOM 1184 C CA . THR A 1 158 ? 24.847 10.362 -46.452 1.00 74.69 158 THR A CA 1
ATOM 1185 C C . THR A 1 158 ? 24.846 8.941 -47.052 1.00 74.69 158 THR A C 1
ATOM 1187 O O . THR A 1 158 ? 24.883 7.965 -46.304 1.00 74.69 158 THR A O 1
ATOM 1190 N N . PRO A 1 159 ? 24.920 8.769 -48.393 1.00 69.62 159 PRO A N 1
ATOM 1191 C CA . PRO A 1 159 ? 24.888 7.446 -49.043 1.00 69.62 159 PRO A CA 1
ATOM 1192 C C . PRO A 1 159 ? 25.999 6.462 -48.639 1.00 69.62 159 PRO A C 1
ATOM 1194 O O . PRO A 1 159 ? 25.911 5.283 -48.956 1.00 69.62 159 PRO A O 1
ATOM 1197 N N . THR A 1 160 ? 27.049 6.945 -47.975 1.00 73.19 160 THR A N 1
ATOM 1198 C CA . THR A 1 160 ? 28.186 6.158 -47.473 1.00 73.19 160 THR A CA 1
ATOM 1199 C C . THR A 1 160 ? 28.108 5.932 -45.955 1.00 73.19 160 THR A C 1
ATOM 1201 O O . THR A 1 160 ? 29.077 5.511 -45.324 1.00 73.19 160 THR A O 1
ATOM 1204 N N . ALA A 1 161 ? 26.985 6.247 -45.300 1.00 78.44 161 ALA A N 1
ATOM 1205 C CA . ALA A 1 161 ? 26.781 6.015 -43.867 1.00 78.44 161 ALA A CA 1
ATOM 1206 C C . ALA A 1 161 ? 26.943 4.538 -43.465 1.00 78.44 161 ALA A C 1
ATOM 1208 O O . ALA A 1 161 ? 27.462 4.261 -42.385 1.00 78.44 161 ALA A O 1
ATOM 1209 N N . THR A 1 162 ? 26.600 3.605 -44.360 1.00 80.75 162 THR A N 1
ATOM 1210 C CA . THR A 1 162 ? 26.876 2.163 -44.231 1.00 80.75 162 THR A CA 1
ATOM 1211 C C . THR A 1 162 ? 28.326 1.886 -43.857 1.00 80.75 162 THR A C 1
ATOM 1213 O O . THR A 1 162 ? 28.588 1.208 -42.871 1.00 80.75 162 THR A O 1
ATOM 1216 N N . ASP A 1 163 ? 29.259 2.488 -44.588 1.00 84.06 163 ASP A N 1
ATOM 1217 C CA . ASP A 1 163 ? 30.698 2.252 -44.473 1.00 84.06 163 ASP A CA 1
ATOM 1218 C C . ASP A 1 163 ? 31.238 2.792 -43.138 1.00 84.06 163 ASP A C 1
ATOM 1220 O O . ASP A 1 163 ? 32.180 2.250 -42.563 1.00 84.06 163 ASP A O 1
ATOM 1224 N N . LEU A 1 164 ? 30.619 3.864 -42.627 1.00 86.69 164 LEU A N 1
ATOM 1225 C CA . LEU A 1 164 ? 30.941 4.453 -41.328 1.00 86.69 164 LEU A CA 1
ATOM 1226 C C . LEU A 1 164 ? 30.432 3.571 -40.178 1.00 86.69 164 LEU A C 1
ATOM 1228 O O . LEU A 1 164 ? 31.162 3.350 -39.214 1.00 86.69 164 LEU A O 1
ATOM 1232 N N . VAL A 1 165 ? 29.212 3.035 -40.284 1.00 86.56 165 VAL A N 1
ATOM 1233 C CA . VAL A 1 165 ? 28.649 2.099 -39.296 1.00 86.56 165 VAL A CA 1
ATOM 1234 C C . VAL A 1 165 ? 29.414 0.773 -39.304 1.00 86.56 165 VAL A C 1
ATOM 1236 O O . VAL A 1 165 ? 29.755 0.265 -38.237 1.00 86.56 165 VAL A O 1
ATOM 1239 N N . GLU A 1 166 ? 29.760 0.248 -40.482 1.00 88.94 166 GLU A N 1
ATOM 1240 C CA . GLU A 1 166 ? 30.597 -0.947 -40.630 1.00 88.94 166 GLU A CA 1
ATOM 1241 C C . GLU A 1 166 ? 31.980 -0.738 -40.007 1.00 88.94 166 GLU A C 1
ATOM 1243 O O . GLU A 1 166 ? 32.402 -1.559 -39.194 1.00 88.94 166 GLU A O 1
ATOM 1248 N N . ARG A 1 167 ? 32.631 0.407 -40.259 1.00 90.06 167 ARG A N 1
ATOM 1249 C CA . ARG A 1 167 ? 33.897 0.767 -39.604 1.00 90.06 167 ARG A CA 1
ATOM 1250 C C . ARG A 1 167 ? 33.765 0.871 -38.082 1.00 90.06 167 ARG A C 1
ATOM 1252 O O . ARG A 1 167 ? 34.654 0.417 -37.371 1.00 90.06 167 ARG A O 1
ATOM 1259 N N . ILE A 1 168 ? 32.686 1.442 -37.546 1.00 89.56 168 ILE A N 1
ATOM 1260 C CA . ILE A 1 168 ? 32.488 1.542 -36.087 1.00 89.56 168 ILE A CA 1
ATOM 1261 C C . ILE A 1 168 ? 32.277 0.150 -35.457 1.00 89.56 168 ILE A C 1
ATOM 1263 O O . ILE A 1 168 ? 32.823 -0.125 -34.386 1.00 89.56 168 ILE A O 1
ATOM 1267 N N . VAL A 1 169 ? 31.564 -0.755 -36.135 1.00 88.50 169 VAL A N 1
ATOM 1268 C CA . VAL A 1 169 ? 31.412 -2.161 -35.716 1.00 88.50 169 VAL A CA 1
ATOM 1269 C C . VAL A 1 169 ? 32.740 -2.924 -35.813 1.00 88.50 169 VAL A C 1
ATOM 1271 O O . VAL A 1 169 ? 33.110 -3.614 -34.862 1.00 88.50 169 VAL A O 1
ATOM 1274 N N . GLU A 1 170 ? 33.507 -2.750 -36.893 1.00 89.81 170 GLU A N 1
ATOM 1275 C CA . GLU A 1 170 ? 34.863 -3.296 -37.039 1.00 89.81 170 GLU A CA 1
ATOM 1276 C C . GLU A 1 170 ? 35.768 -2.836 -35.888 1.00 89.81 170 GLU A C 1
ATOM 1278 O O . GLU A 1 170 ? 36.465 -3.658 -35.291 1.00 89.81 170 GLU A O 1
ATOM 1283 N N . LEU A 1 171 ? 35.756 -1.543 -35.537 1.00 88.50 171 LEU A N 1
ATOM 1284 C CA . LEU A 1 171 ? 36.564 -1.001 -34.441 1.00 88.50 171 LEU A CA 1
ATOM 1285 C C . LEU A 1 171 ? 36.244 -1.691 -33.106 1.00 88.50 171 LEU A C 1
ATOM 1287 O O . LEU A 1 171 ? 37.174 -2.029 -32.375 1.00 88.50 171 LEU A O 1
ATOM 1291 N N . ILE A 1 172 ? 34.966 -1.968 -32.820 1.00 87.31 172 ILE A N 1
ATOM 1292 C CA . ILE A 1 172 ? 34.533 -2.694 -31.610 1.00 87.31 172 ILE A CA 1
ATOM 1293 C C . ILE A 1 172 ? 35.027 -4.150 -31.599 1.00 87.31 172 ILE A C 1
ATOM 1295 O O . ILE A 1 172 ? 35.327 -4.686 -30.534 1.00 87.31 172 ILE A O 1
ATOM 1299 N N . VAL A 1 173 ? 35.149 -4.784 -32.769 1.00 86.81 173 VAL A N 1
ATOM 1300 C CA . VAL A 1 173 ? 35.596 -6.182 -32.895 1.00 86.81 173 VAL A CA 1
ATOM 1301 C C . VAL A 1 173 ? 37.125 -6.323 -32.915 1.00 86.81 173 VAL A C 1
ATOM 1303 O O . VAL A 1 173 ? 37.658 -7.334 -32.463 1.00 86.81 173 VAL A O 1
ATOM 1306 N N . THR A 1 174 ? 37.848 -5.321 -33.421 1.00 85.00 174 THR A N 1
ATOM 1307 C CA . THR A 1 174 ? 39.289 -5.427 -33.725 1.00 85.00 174 THR A CA 1
ATOM 1308 C C . THR A 1 174 ? 40.219 -4.686 -32.761 1.00 85.00 174 THR A C 1
ATOM 1310 O O . THR A 1 174 ? 41.398 -5.036 -32.686 1.00 85.00 174 THR A O 1
ATOM 1313 N N . ASN A 1 175 ? 39.752 -3.660 -32.036 1.00 82.62 175 ASN A N 1
ATOM 1314 C CA . ASN A 1 175 ? 40.633 -2.788 -31.248 1.00 82.62 175 ASN A CA 1
ATOM 1315 C C . ASN A 1 175 ? 40.543 -3.063 -29.732 1.00 82.62 175 ASN A C 1
ATOM 1317 O O . ASN A 1 175 ? 39.479 -2.890 -29.147 1.00 82.62 175 ASN A O 1
ATOM 1321 N N . PRO A 1 176 ? 41.661 -3.357 -29.037 1.00 80.25 176 PRO A N 1
ATOM 1322 C CA . PRO A 1 176 ? 41.671 -3.559 -27.582 1.00 80.25 176 PRO A CA 1
ATOM 1323 C C . PRO A 1 176 ? 41.690 -2.247 -26.770 1.00 80.25 176 PRO A C 1
ATOM 1325 O O . PRO A 1 176 ? 41.777 -2.271 -25.544 1.00 80.25 176 PRO A O 1
ATOM 1328 N N . LEU A 1 177 ? 41.684 -1.082 -27.428 1.00 85.81 177 LEU A N 1
ATOM 1329 C CA . LEU A 1 177 ? 41.842 0.215 -26.767 1.00 85.81 177 LEU A CA 1
ATOM 1330 C C . LEU A 1 177 ? 40.505 0.727 -26.217 1.00 85.81 177 LEU A C 1
ATOM 1332 O O . LEU A 1 177 ? 39.706 1.310 -26.947 1.00 85.81 177 LEU A O 1
ATOM 1336 N N . VAL A 1 178 ? 40.323 0.589 -24.903 1.00 85.00 178 VAL A N 1
ATOM 1337 C CA . VAL A 1 178 ? 39.149 1.030 -24.120 1.00 85.00 178 VAL A CA 1
ATOM 1338 C C . VAL A 1 178 ? 38.609 2.410 -24.531 1.00 85.00 178 VAL A C 1
ATOM 1340 O O . VAL A 1 178 ? 37.411 2.555 -24.744 1.00 85.00 178 VAL A O 1
ATOM 1343 N N . ASN A 1 179 ? 39.470 3.418 -24.717 1.00 86.50 179 ASN A N 1
ATOM 1344 C CA . ASN A 1 179 ? 39.033 4.771 -25.101 1.00 86.50 179 ASN A CA 1
ATOM 1345 C C . ASN A 1 179 ? 38.392 4.844 -26.502 1.00 86.50 179 ASN A C 1
ATOM 1347 O O . ASN A 1 179 ? 37.539 5.695 -26.732 1.00 86.50 179 ASN A O 1
ATOM 1351 N N . ILE A 1 180 ? 38.782 3.960 -27.428 1.00 88.69 180 ILE A N 1
ATOM 1352 C CA . ILE A 1 180 ? 38.147 3.825 -28.749 1.00 88.69 180 ILE A CA 1
ATOM 1353 C C . ILE A 1 180 ? 36.808 3.095 -28.588 1.00 88.69 180 ILE A C 1
ATOM 1355 O O . ILE A 1 180 ? 35.799 3.560 -29.110 1.00 88.69 180 ILE A O 1
ATOM 1359 N N . LEU A 1 181 ? 36.785 2.003 -27.813 1.00 88.38 181 LEU A N 1
ATOM 1360 C CA . LEU A 1 181 ? 35.580 1.205 -27.559 1.00 88.38 181 LEU A CA 1
ATOM 1361 C C . LEU A 1 181 ? 34.462 2.024 -26.895 1.00 88.38 181 LEU A C 1
ATOM 1363 O O . LEU A 1 181 ? 33.330 1.980 -27.365 1.00 88.38 181 LEU A O 1
ATOM 1367 N N . ARG A 1 182 ? 34.780 2.821 -25.863 1.00 89.25 182 ARG A N 1
ATOM 1368 C CA . ARG A 1 182 ? 33.822 3.710 -25.177 1.00 89.25 182 ARG A CA 1
ATOM 1369 C C . ARG A 1 182 ? 33.101 4.637 -26.163 1.00 89.25 182 ARG A C 1
ATOM 1371 O O . ARG A 1 182 ? 31.872 4.655 -26.177 1.00 89.25 182 ARG A O 1
ATOM 1378 N N . GLY A 1 183 ? 33.854 5.370 -26.991 1.00 87.12 183 GLY A N 1
ATOM 1379 C CA . GLY A 1 183 ? 33.300 6.307 -27.976 1.00 87.12 183 GLY A CA 1
ATOM 1380 C C . GLY A 1 183 ? 32.553 5.604 -29.111 1.00 87.12 183 GLY A C 1
ATOM 1381 O O . GLY A 1 183 ? 31.450 6.007 -29.464 1.00 87.12 183 GLY A O 1
ATOM 1382 N N . ALA A 1 184 ? 33.103 4.506 -29.637 1.00 90.88 184 ALA A N 1
ATOM 1383 C CA . ALA A 1 184 ? 32.449 3.700 -30.667 1.00 90.88 184 ALA A CA 1
ATOM 1384 C C . ALA A 1 184 ? 31.089 3.157 -30.190 1.00 90.88 184 ALA A C 1
ATOM 1386 O O . ALA A 1 184 ? 30.091 3.303 -30.893 1.00 90.88 184 ALA A O 1
ATOM 1387 N N . MET A 1 185 ? 31.022 2.598 -28.976 1.00 90.12 185 MET A N 1
ATOM 1388 C CA . MET A 1 185 ? 29.766 2.119 -28.390 1.00 90.12 185 MET A CA 1
ATOM 1389 C C . MET A 1 185 ? 28.770 3.257 -28.151 1.00 90.12 185 MET A C 1
ATOM 1391 O O . MET A 1 185 ? 27.607 3.099 -28.505 1.00 90.12 185 MET A O 1
ATOM 1395 N N . ALA A 1 186 ? 29.205 4.408 -27.627 1.00 89.19 186 ALA A N 1
ATOM 1396 C CA . ALA A 1 186 ? 28.321 5.554 -27.394 1.00 89.19 186 ALA A CA 1
ATOM 1397 C C . ALA A 1 186 ? 27.699 6.105 -28.694 1.00 89.19 186 ALA A C 1
ATOM 1399 O O . ALA A 1 186 ? 26.510 6.419 -28.721 1.00 89.19 186 ALA A O 1
ATOM 1400 N N . ILE A 1 187 ? 28.454 6.132 -29.799 1.00 89.81 187 ILE A N 1
ATOM 1401 C CA . ILE A 1 187 ? 27.912 6.490 -31.120 1.00 89.81 187 ILE A CA 1
ATOM 1402 C C . ILE A 1 187 ? 26.845 5.477 -31.574 1.00 89.81 187 ILE A C 1
ATOM 1404 O O . ILE A 1 187 ? 25.810 5.879 -32.103 1.00 89.81 187 ILE A O 1
ATOM 1408 N N . LEU A 1 188 ? 27.043 4.173 -31.335 1.00 88.75 188 LEU A N 1
ATOM 1409 C CA . LEU A 1 188 ? 26.023 3.165 -31.655 1.00 88.75 188 LEU A CA 1
ATOM 1410 C C . LEU A 1 188 ? 24.784 3.256 -30.744 1.00 88.75 188 LEU A C 1
ATOM 1412 O O . LEU A 1 188 ? 23.672 3.063 -31.232 1.00 88.75 188 LEU A O 1
ATOM 1416 N N . VAL A 1 189 ? 24.944 3.600 -29.458 1.00 87.56 189 VAL A N 1
ATOM 1417 C CA . VAL A 1 189 ? 23.820 3.897 -28.543 1.00 87.56 189 VAL A CA 1
ATOM 1418 C C . VAL A 1 189 ? 22.976 5.037 -29.107 1.00 87.56 189 VAL A C 1
ATOM 1420 O O . VAL A 1 189 ? 21.757 4.900 -29.215 1.00 87.56 189 VAL A O 1
ATOM 1423 N N . ALA A 1 190 ? 23.621 6.134 -29.510 1.00 85.62 190 ALA A N 1
ATOM 1424 C CA . ALA A 1 190 ? 22.958 7.295 -30.089 1.00 85.62 190 ALA A CA 1
ATOM 1425 C C . ALA A 1 190 ? 22.217 6.925 -31.392 1.00 85.62 190 ALA A C 1
ATOM 1427 O O . ALA A 1 190 ? 21.019 7.179 -31.510 1.00 85.62 190 ALA A O 1
ATOM 1428 N N . LEU A 1 191 ? 22.886 6.233 -32.324 1.00 85.38 191 LEU A N 1
ATOM 1429 C CA . LEU A 1 191 ? 22.323 5.806 -33.615 1.00 85.38 191 LEU A CA 1
ATOM 1430 C C . LEU A 1 191 ? 21.082 4.902 -33.480 1.00 85.38 191 LEU A C 1
ATOM 1432 O O . LEU A 1 191 ? 20.132 5.021 -34.260 1.00 85.38 191 LEU A O 1
ATOM 1436 N N . VAL A 1 192 ? 21.076 3.994 -32.498 1.00 82.94 192 VAL A N 1
ATOM 1437 C CA . VAL A 1 192 ? 19.920 3.120 -32.235 1.00 82.94 192 VAL A CA 1
ATOM 1438 C C . VAL A 1 192 ? 18.803 3.882 -31.516 1.00 82.94 192 VAL A C 1
ATOM 1440 O O . VAL A 1 192 ? 17.632 3.676 -31.827 1.00 82.94 192 VAL A O 1
ATOM 1443 N N . SER A 1 193 ? 19.140 4.796 -30.604 1.00 79.06 193 SER A N 1
ATOM 1444 C CA . SER A 1 193 ? 18.153 5.549 -29.814 1.00 79.06 193 SER A CA 1
ATOM 1445 C C . SER A 1 193 ? 17.433 6.639 -30.620 1.00 79.06 193 SER A C 1
ATOM 1447 O O . SER A 1 193 ? 16.236 6.848 -30.428 1.00 79.06 193 SER A O 1
ATOM 1449 N N . HIS A 1 194 ? 18.114 7.290 -31.573 1.00 71.00 194 HIS A N 1
ATOM 1450 C CA . HIS A 1 194 ? 17.554 8.373 -32.401 1.00 71.00 194 HIS A CA 1
ATOM 1451 C C . HIS A 1 194 ? 16.326 7.941 -33.232 1.00 71.00 194 HIS A C 1
ATOM 1453 O O . HIS A 1 194 ? 15.418 8.740 -33.470 1.00 71.00 194 HIS A O 1
ATOM 1459 N N . SER A 1 195 ? 16.250 6.640 -33.551 1.00 57.84 195 SER A N 1
ATOM 1460 C CA . SER A 1 195 ? 15.075 5.916 -34.079 1.00 57.84 195 SER A CA 1
ATOM 1461 C C . SER A 1 195 ? 13.756 6.311 -33.389 1.00 57.84 195 SER A C 1
ATOM 1463 O O . SER A 1 195 ? 12.707 6.383 -34.023 1.00 57.84 195 SER A O 1
ATOM 1465 N N . GLN A 1 196 ? 13.812 6.605 -32.085 1.00 51.69 196 GLN A N 1
ATOM 1466 C CA . GLN A 1 196 ? 12.641 6.857 -31.242 1.00 51.69 196 GLN A CA 1
ATOM 1467 C C . GLN A 1 196 ? 12.271 8.348 -31.158 1.00 51.69 196 GLN A C 1
ATOM 1469 O O . GLN A 1 196 ? 11.088 8.667 -31.075 1.00 51.69 196 GLN A O 1
ATOM 1474 N N . SER A 1 197 ? 13.243 9.265 -31.248 1.00 49.59 197 SER A N 1
ATOM 1475 C CA . SER A 1 197 ? 12.984 10.720 -31.251 1.00 49.59 197 SER A CA 1
ATOM 1476 C C . SER A 1 197 ? 12.283 11.168 -32.543 1.00 49.59 197 SER A C 1
ATOM 1478 O O . SER A 1 197 ? 11.341 11.962 -32.524 1.00 49.59 197 SER A O 1
ATOM 1480 N N . SER A 1 198 ? 12.696 10.589 -33.678 1.00 44.81 198 SER A N 1
ATOM 1481 C CA . SER A 1 198 ? 12.180 10.921 -35.014 1.00 44.81 198 SER A CA 1
ATOM 1482 C C . SER A 1 198 ? 10.726 10.468 -35.258 1.00 44.81 198 SER A C 1
ATOM 1484 O O . SER A 1 198 ? 10.076 10.941 -36.188 1.00 44.81 198 SER A O 1
ATOM 1486 N N . ALA A 1 199 ? 10.154 9.615 -34.395 1.00 41.66 199 ALA A N 1
ATOM 1487 C CA . ALA A 1 199 ? 8.793 9.077 -34.538 1.00 41.66 199 ALA A CA 1
ATOM 1488 C C . ALA A 1 199 ? 7.666 10.139 -34.506 1.00 41.66 199 ALA A C 1
ATOM 1490 O O . ALA A 1 199 ? 6.515 9.833 -34.815 1.00 41.66 199 ALA A O 1
ATOM 1491 N N . THR A 1 200 ? 7.987 11.388 -34.154 1.00 37.44 200 THR A N 1
ATOM 1492 C CA . THR A 1 200 ? 7.071 12.541 -34.197 1.00 37.44 200 THR A CA 1
ATOM 1493 C C . THR A 1 200 ? 7.081 13.296 -35.538 1.00 37.44 200 THR A C 1
ATOM 1495 O O . THR A 1 200 ? 6.195 14.117 -35.779 1.00 37.44 200 THR A O 1
ATOM 1498 N N . ALA A 1 201 ? 8.034 13.015 -36.435 1.00 36.22 201 ALA A N 1
ATOM 1499 C CA . ALA A 1 201 ? 8.273 13.773 -37.662 1.00 36.22 201 ALA A CA 1
ATOM 1500 C C . ALA A 1 201 ? 7.950 12.963 -38.934 1.00 36.22 201 ALA A C 1
ATOM 1502 O O . ALA A 1 201 ? 8.813 12.315 -39.525 1.00 36.22 201 ALA A O 1
ATOM 1503 N N . ASN A 1 202 ? 6.706 13.065 -39.421 1.00 36.41 202 ASN A N 1
ATOM 1504 C CA . ASN A 1 202 ? 6.290 12.549 -40.738 1.00 36.41 202 ASN A CA 1
ATOM 1505 C C . ASN A 1 202 ? 6.857 13.400 -41.900 1.00 36.41 202 ASN A C 1
ATOM 1507 O O . ASN A 1 202 ? 6.115 13.996 -42.682 1.00 36.41 202 ASN A O 1
ATOM 1511 N N . SER A 1 203 ? 8.185 13.468 -42.011 1.00 37.34 203 SER A N 1
ATOM 1512 C CA . SER A 1 203 ? 8.905 14.205 -43.054 1.00 37.34 203 SER A CA 1
ATOM 1513 C C . SER A 1 203 ? 9.017 13.372 -44.343 1.00 37.34 203 SER A C 1
ATOM 1515 O O . SER A 1 203 ? 9.693 12.337 -44.340 1.00 37.34 203 SER A O 1
ATOM 1517 N N . PRO A 1 204 ? 8.406 13.792 -45.471 1.00 35.28 204 PRO A N 1
ATOM 1518 C CA . PRO A 1 204 ? 8.431 13.039 -46.725 1.00 35.28 204 PRO A CA 1
ATOM 1519 C C . PRO A 1 204 ? 9.797 13.161 -47.423 1.00 35.28 204 PRO A C 1
ATOM 1521 O O . PRO A 1 204 ? 9.980 13.964 -48.335 1.00 35.28 204 PRO A O 1
ATOM 1524 N N . GLY A 1 205 ? 10.763 12.353 -46.981 1.00 41.94 205 GLY A N 1
ATOM 1525 C CA . GLY A 1 205 ? 12.119 12.318 -47.541 1.00 41.94 205 GLY A CA 1
ATOM 1526 C C . GLY A 1 205 ? 13.105 11.366 -46.853 1.00 41.94 205 GLY A C 1
ATOM 1527 O O . GLY A 1 205 ? 14.113 11.021 -47.463 1.00 41.94 205 GLY A O 1
ATOM 1528 N N . SER A 1 206 ? 12.825 10.907 -45.625 1.00 44.72 206 SER A N 1
ATOM 1529 C CA . SER A 1 206 ? 13.716 9.982 -44.906 1.00 44.72 206 SER A CA 1
ATOM 1530 C C . SER A 1 206 ? 13.860 8.632 -45.628 1.00 44.72 206 SER A C 1
ATOM 1532 O O . SER A 1 206 ? 12.871 8.036 -46.064 1.00 44.72 206 SER A O 1
ATOM 1534 N N . VAL A 1 207 ? 15.097 8.142 -45.754 1.00 47.44 207 VAL A N 1
ATOM 1535 C CA . VAL A 1 207 ? 15.415 6.868 -46.418 1.00 47.44 207 VAL A CA 1
ATOM 1536 C C . VAL A 1 207 ? 15.133 5.702 -45.457 1.00 47.44 207 VAL A C 1
ATOM 1538 O O . VAL A 1 207 ? 15.754 5.637 -44.395 1.00 47.44 207 VAL A O 1
ATOM 1541 N N . PRO A 1 208 ? 14.247 4.739 -45.792 1.00 46.66 208 PRO A N 1
ATOM 1542 C CA . PRO A 1 208 ? 13.871 3.677 -44.858 1.00 46.66 208 PRO A CA 1
ATOM 1543 C C . PRO A 1 208 ? 15.041 2.755 -44.469 1.00 46.66 208 PRO A C 1
ATOM 1545 O O . PRO A 1 208 ? 15.399 1.843 -45.214 1.00 46.66 208 PRO A O 1
ATOM 1548 N N . GLY A 1 209 ? 15.591 2.948 -43.265 1.00 57.12 209 GLY A N 1
ATOM 1549 C CA . GLY A 1 209 ? 16.595 2.060 -42.660 1.00 57.12 209 GLY A CA 1
ATOM 1550 C C . GLY A 1 209 ? 17.917 2.703 -42.224 1.00 57.12 209 GLY A C 1
ATOM 1551 O O . GLY A 1 209 ? 18.806 1.964 -41.812 1.00 57.12 209 GLY A O 1
ATOM 1552 N N . THR A 1 210 ? 18.059 4.032 -42.283 1.00 60.19 210 THR A N 1
ATOM 1553 C CA . THR A 1 210 ? 19.261 4.768 -41.825 1.00 60.19 210 THR A CA 1
ATOM 1554 C C . THR A 1 210 ? 19.513 4.711 -40.313 1.00 60.19 210 THR A C 1
ATOM 1556 O O . THR A 1 210 ? 20.660 4.838 -39.891 1.00 60.19 210 THR A O 1
ATOM 1559 N N . PHE A 1 211 ? 18.478 4.477 -39.498 1.00 68.69 211 PHE A N 1
ATOM 1560 C CA . PHE A 1 211 ? 18.545 4.502 -38.028 1.00 68.69 211 PHE A CA 1
ATOM 1561 C C . PHE A 1 211 ? 17.974 3.225 -37.374 1.00 68.69 211 PHE A C 1
ATOM 1563 O O . PHE A 1 211 ? 17.385 2.366 -38.041 1.00 68.69 211 PHE A O 1
ATOM 1570 N N . GLY A 1 212 ? 18.163 3.090 -36.054 1.00 72.75 212 GLY A N 1
ATOM 1571 C CA . GLY A 1 212 ? 17.687 1.940 -35.271 1.00 72.75 212 GLY A CA 1
ATOM 1572 C C . GLY A 1 212 ? 18.512 0.664 -35.490 1.00 72.75 212 GLY A C 1
ATOM 1573 O O . GLY A 1 212 ? 19.542 0.660 -36.169 1.00 72.75 212 GLY A O 1
ATOM 1574 N N . PHE A 1 213 ? 18.052 -0.472 -34.956 1.00 75.00 213 PHE A N 1
ATOM 1575 C CA . PHE A 1 213 ? 18.740 -1.764 -35.100 1.00 75.00 213 PHE A CA 1
ATOM 1576 C C . PHE A 1 213 ? 18.861 -2.199 -36.571 1.00 75.00 213 PHE A C 1
ATOM 1578 O O . PHE A 1 213 ? 19.775 -2.942 -36.930 1.00 75.00 213 PHE A O 1
ATOM 1585 N N . ARG A 1 214 ? 17.972 -1.720 -37.453 1.00 74.44 214 ARG A N 1
ATOM 1586 C CA . ARG A 1 214 ? 17.991 -2.035 -38.893 1.00 74.44 214 ARG A CA 1
ATOM 1587 C C . ARG A 1 214 ? 19.275 -1.547 -39.576 1.00 74.44 214 ARG A C 1
ATOM 1589 O O . ARG A 1 214 ? 19.832 -2.313 -40.360 1.00 74.44 214 ARG A O 1
ATOM 1596 N N . ALA A 1 215 ? 19.784 -0.370 -39.206 1.00 74.69 215 ALA A N 1
ATOM 1597 C CA . ALA A 1 215 ? 21.035 0.190 -39.729 1.00 74.69 215 ALA A CA 1
ATOM 1598 C C . ALA A 1 215 ? 22.275 -0.655 -39.374 1.00 74.69 215 ALA A C 1
ATOM 1600 O O . ALA A 1 215 ? 23.231 -0.723 -40.143 1.00 74.69 215 ALA A O 1
ATOM 1601 N N . LEU A 1 216 ? 22.245 -1.353 -38.233 1.00 80.56 216 LEU A N 1
ATOM 1602 C CA . LEU A 1 216 ? 23.337 -2.216 -37.768 1.00 80.56 216 LEU A CA 1
ATOM 1603 C C . LEU A 1 216 ? 23.345 -3.617 -38.399 1.00 80.56 216 LEU A C 1
ATOM 1605 O O . LEU A 1 216 ? 24.381 -4.284 -38.383 1.00 80.56 216 LEU A O 1
ATOM 1609 N N . ARG A 1 217 ? 22.221 -4.089 -38.961 1.00 79.81 217 ARG A N 1
ATOM 1610 C CA . ARG A 1 217 ? 22.108 -5.464 -39.494 1.00 79.81 217 ARG A CA 1
ATOM 1611 C C . ARG A 1 217 ? 23.155 -5.818 -40.565 1.00 79.81 217 ARG A C 1
ATOM 1613 O O . ARG A 1 217 ? 23.672 -6.931 -40.472 1.00 79.81 217 ARG A O 1
ATOM 1620 N N . PRO A 1 218 ? 23.507 -4.949 -41.539 1.00 80.62 218 PRO A N 1
ATOM 1621 C CA . PRO A 1 218 ? 24.539 -5.262 -42.531 1.00 80.62 218 PRO A CA 1
ATOM 1622 C C . PRO A 1 218 ? 25.920 -5.460 -41.893 1.00 80.62 218 PRO A C 1
ATOM 1624 O O . PRO A 1 218 ? 26.541 -6.502 -42.083 1.00 80.62 218 PRO A O 1
ATOM 1627 N N . ALA A 1 219 ? 26.356 -4.518 -41.051 1.00 79.56 219 ALA A N 1
ATOM 1628 C CA . ALA A 1 219 ? 27.650 -4.576 -40.372 1.00 79.56 219 ALA A CA 1
ATOM 1629 C C . ALA A 1 219 ? 27.768 -5.795 -39.435 1.00 79.56 219 ALA A C 1
ATOM 1631 O O . ALA A 1 219 ? 28.784 -6.486 -39.425 1.00 79.56 219 ALA A O 1
ATOM 1632 N N . ILE A 1 220 ? 26.704 -6.124 -38.695 1.00 82.38 220 ILE A N 1
ATOM 1633 C CA . ILE A 1 220 ? 26.655 -7.308 -37.819 1.00 82.38 220 ILE A CA 1
ATOM 1634 C C . ILE A 1 220 ? 26.663 -8.625 -38.621 1.00 82.38 220 ILE A C 1
ATOM 1636 O O . ILE A 1 220 ? 27.123 -9.648 -38.110 1.00 82.38 220 ILE A O 1
ATOM 1640 N N . ALA A 1 221 ? 26.192 -8.628 -39.874 1.00 81.12 221 ALA A N 1
ATOM 1641 C CA . ALA A 1 221 ? 26.289 -9.794 -40.753 1.00 81.12 221 ALA A CA 1
ATOM 1642 C C . ALA A 1 221 ? 27.723 -10.029 -41.269 1.00 81.12 221 ALA A C 1
ATOM 1644 O O . ALA A 1 221 ? 28.116 -11.183 -41.434 1.00 81.12 221 ALA A O 1
ATOM 1645 N N . VAL A 1 222 ? 28.510 -8.962 -41.469 1.00 84.19 222 VAL A N 1
ATOM 1646 C CA . VAL A 1 222 ? 29.953 -9.044 -41.774 1.00 84.19 222 VAL A CA 1
ATOM 1647 C C . VAL A 1 222 ? 30.755 -9.453 -40.531 1.00 84.19 222 VAL A C 1
ATOM 1649 O O . VAL A 1 222 ? 31.639 -10.304 -40.616 1.00 84.19 222 VAL A O 1
ATOM 1652 N N . TYR A 1 223 ? 30.407 -8.902 -39.364 1.00 85.38 223 TYR A N 1
ATOM 1653 C CA . TYR A 1 223 ? 31.105 -9.109 -38.092 1.00 85.38 223 TYR A CA 1
ATOM 1654 C C . TYR A 1 223 ? 30.243 -9.872 -37.064 1.00 85.38 223 TYR A C 1
ATOM 1656 O O . TYR A 1 223 ? 29.801 -9.297 -36.063 1.00 85.38 223 TYR A O 1
ATOM 1664 N N . PRO A 1 224 ? 30.022 -11.193 -37.237 1.00 82.81 224 PRO A N 1
ATOM 1665 C CA . PRO A 1 224 ? 29.111 -11.959 -36.385 1.00 82.81 224 PRO A CA 1
ATOM 1666 C C . PRO A 1 224 ? 29.536 -12.017 -34.911 1.00 82.81 224 PRO A C 1
ATOM 1668 O O . PRO A 1 224 ? 28.666 -12.198 -34.062 1.00 82.81 224 PRO A O 1
ATOM 1671 N N . GLN A 1 225 ? 30.825 -11.824 -34.602 1.00 85.12 225 GLN A N 1
ATOM 1672 C CA . GLN A 1 225 ? 31.395 -11.810 -33.241 1.00 85.12 225 GLN A CA 1
ATOM 1673 C C . GLN A 1 225 ? 31.007 -10.573 -32.406 1.00 85.12 225 GLN A C 1
ATOM 1675 O O . GLN A 1 225 ? 31.288 -10.527 -31.209 1.00 85.12 225 GLN A O 1
ATOM 1680 N N . PHE A 1 226 ? 30.365 -9.568 -33.014 1.00 88.56 226 PHE A N 1
ATOM 1681 C CA . PHE A 1 226 ? 30.010 -8.298 -32.373 1.00 88.56 226 PHE A CA 1
ATOM 1682 C C . PHE A 1 226 ? 29.273 -8.470 -31.034 1.00 88.56 226 PHE A C 1
ATOM 1684 O O . PHE A 1 226 ? 29.697 -7.914 -30.023 1.00 88.56 226 PHE A O 1
ATOM 1691 N N . PHE A 1 227 ? 28.205 -9.275 -30.996 1.00 87.06 227 PHE A N 1
ATOM 1692 C CA . PHE A 1 227 ? 27.439 -9.500 -29.761 1.00 87.06 227 PHE A CA 1
ATOM 1693 C C . PHE A 1 227 ? 28.257 -10.206 -28.680 1.00 87.06 227 PHE A C 1
ATOM 1695 O O . PHE A 1 227 ? 28.134 -9.876 -27.503 1.00 87.06 227 PHE A O 1
ATOM 1702 N N . ASP A 1 228 ? 29.092 -11.158 -29.084 1.00 87.88 228 ASP A N 1
ATOM 1703 C CA . ASP A 1 228 ? 29.903 -11.976 -28.191 1.00 87.88 228 ASP A CA 1
ATOM 1704 C C . ASP A 1 228 ? 30.908 -11.074 -27.442 1.00 87.88 228 ASP A C 1
ATOM 1706 O O . ASP A 1 228 ? 31.030 -11.143 -26.218 1.00 87.88 228 ASP A O 1
ATOM 1710 N N . LEU A 1 229 ? 31.539 -10.138 -28.164 1.00 87.19 229 LEU A N 1
ATOM 1711 C CA . LEU A 1 229 ? 32.461 -9.145 -27.607 1.00 87.19 229 LEU A CA 1
ATOM 1712 C C . LEU A 1 229 ? 31.755 -8.048 -26.795 1.00 87.19 229 LEU A C 1
ATOM 1714 O O . LEU A 1 229 ? 32.265 -7.668 -25.743 1.00 87.19 229 LEU A O 1
ATOM 1718 N N . VAL A 1 230 ? 30.578 -7.565 -27.213 1.00 87.81 230 VAL A N 1
ATOM 1719 C CA . VAL A 1 230 ? 29.790 -6.587 -26.430 1.00 87.81 230 VAL A CA 1
ATOM 1720 C C . VAL A 1 230 ? 29.355 -7.183 -25.083 1.00 87.81 230 VAL A C 1
ATOM 1722 O O . VAL A 1 230 ? 29.506 -6.529 -24.052 1.00 87.81 230 VAL A O 1
ATOM 1725 N N . VAL A 1 231 ? 28.904 -8.445 -25.052 1.00 88.06 231 VAL A N 1
ATOM 1726 C CA . VAL A 1 231 ? 28.583 -9.153 -23.797 1.00 88.06 231 VAL A CA 1
ATOM 1727 C C . VAL A 1 231 ? 29.846 -9.442 -22.971 1.00 88.06 231 VAL A C 1
ATOM 1729 O O . VAL A 1 231 ? 29.792 -9.396 -21.742 1.00 88.06 231 VAL A O 1
ATOM 1732 N N . GLN A 1 232 ? 31.002 -9.668 -23.606 1.00 88.19 232 GLN A N 1
ATOM 1733 C CA . GLN A 1 232 ? 32.281 -9.795 -22.900 1.00 88.19 232 GLN A CA 1
ATOM 1734 C C . GLN A 1 232 ? 32.717 -8.482 -22.221 1.00 88.19 232 GLN A C 1
ATOM 1736 O O . GLN A 1 232 ? 33.250 -8.540 -21.112 1.00 88.19 232 GLN A O 1
ATOM 1741 N N . GLN A 1 233 ? 32.455 -7.304 -22.809 1.00 88.06 233 GLN A N 1
ATOM 1742 C CA . GLN A 1 233 ? 32.824 -6.025 -22.177 1.00 88.06 233 GLN A CA 1
ATOM 1743 C C . GLN A 1 233 ? 32.069 -5.744 -20.868 1.00 88.06 233 GLN A C 1
ATOM 1745 O O . GLN A 1 233 ? 32.608 -5.044 -20.015 1.00 88.06 233 GLN A O 1
ATOM 1750 N N . LEU A 1 234 ? 30.898 -6.356 -20.639 1.00 86.19 234 LEU A N 1
ATOM 1751 C CA . LEU A 1 234 ? 30.192 -6.316 -19.344 1.00 86.19 234 LEU A CA 1
ATOM 1752 C C . LEU A 1 234 ? 30.969 -6.992 -18.196 1.00 86.19 234 LEU A C 1
ATOM 1754 O O . LEU A 1 234 ? 30.584 -6.873 -17.036 1.00 86.19 234 LEU A O 1
ATOM 1758 N N . GLN A 1 235 ? 32.037 -7.731 -18.510 1.00 85.31 235 GLN A N 1
ATOM 1759 C CA . GLN A 1 235 ? 32.946 -8.358 -17.544 1.00 85.31 235 GLN A CA 1
ATOM 1760 C C . GLN A 1 235 ? 34.286 -7.604 -17.440 1.00 85.31 235 GLN A C 1
ATOM 1762 O O . GLN A 1 235 ? 35.225 -8.100 -16.817 1.00 85.31 235 GLN A O 1
ATOM 1767 N N . SER A 1 236 ? 34.403 -6.429 -18.069 1.00 83.94 236 SER A N 1
ATOM 1768 C CA . SER A 1 236 ? 35.602 -5.595 -17.983 1.00 83.94 236 SER A CA 1
ATOM 1769 C C . SER A 1 236 ? 35.702 -4.884 -16.626 1.00 83.94 236 SER A C 1
ATOM 1771 O O . SER A 1 236 ? 34.708 -4.657 -15.939 1.00 83.94 236 SER A O 1
ATOM 1773 N N . ALA A 1 237 ? 36.921 -4.505 -16.240 1.00 81.81 237 ALA A N 1
ATOM 1774 C CA . ALA A 1 237 ? 37.178 -3.741 -15.016 1.00 81.81 237 ALA A CA 1
ATOM 1775 C C . ALA A 1 237 ? 36.900 -2.227 -15.165 1.00 81.81 237 ALA A C 1
ATOM 1777 O O . ALA A 1 237 ? 37.282 -1.448 -14.295 1.00 81.81 237 ALA A O 1
ATOM 1778 N N . ASP A 1 238 ? 36.287 -1.796 -16.274 1.00 86.06 238 ASP A N 1
ATOM 1779 C CA . ASP A 1 238 ? 35.992 -0.395 -16.568 1.00 86.06 238 ASP A CA 1
ATOM 1780 C C . ASP A 1 238 ? 34.481 -0.145 -16.577 1.00 86.06 238 ASP A C 1
ATOM 1782 O O . ASP A 1 238 ? 33.790 -0.469 -17.544 1.00 86.06 238 ASP A O 1
ATOM 1786 N N . HIS A 1 239 ? 33.970 0.490 -15.520 1.00 86.31 239 HIS A N 1
ATOM 1787 C CA . HIS A 1 239 ? 32.541 0.781 -15.393 1.00 86.31 239 HIS A CA 1
ATOM 1788 C C . HIS A 1 239 ? 32.012 1.651 -16.544 1.00 86.31 239 HIS A C 1
ATOM 1790 O O . HIS A 1 239 ? 30.891 1.436 -16.990 1.00 86.31 239 HIS A O 1
ATOM 1796 N N . ALA A 1 240 ? 32.807 2.574 -17.096 1.00 85.44 240 ALA A N 1
ATOM 1797 C CA . ALA A 1 240 ? 32.351 3.410 -18.210 1.00 85.44 240 ALA A CA 1
ATOM 1798 C C . ALA A 1 240 ? 32.170 2.600 -19.510 1.00 85.44 240 ALA A C 1
ATOM 1800 O O . ALA A 1 240 ? 31.245 2.853 -20.281 1.00 85.44 240 ALA A O 1
ATOM 1801 N N . LEU A 1 241 ? 33.015 1.589 -19.747 1.00 87.38 241 LEU A N 1
ATOM 1802 C CA . LEU A 1 241 ? 32.848 0.670 -20.873 1.00 87.38 241 LEU A CA 1
ATOM 1803 C C . LEU A 1 241 ? 31.686 -0.308 -20.636 1.00 87.38 241 LEU A C 1
ATOM 1805 O O . LEU A 1 241 ? 30.891 -0.526 -21.549 1.00 87.38 241 LEU A O 1
ATOM 1809 N N . CYS A 1 242 ? 31.537 -0.838 -19.416 1.00 88.69 242 CYS A N 1
ATOM 1810 C CA . CYS A 1 242 ? 30.385 -1.663 -19.031 1.00 88.69 242 CYS A CA 1
ATOM 1811 C C . CYS A 1 242 ? 29.055 -0.906 -19.188 1.00 88.69 242 CYS A C 1
ATOM 1813 O O . CYS A 1 242 ? 28.091 -1.469 -19.706 1.00 88.69 242 CYS A O 1
ATOM 1815 N N . GLY A 1 243 ? 29.011 0.371 -18.794 1.00 87.88 243 GLY A N 1
ATOM 1816 C CA . GLY A 1 243 ? 27.851 1.248 -18.939 1.00 87.88 243 GLY A CA 1
ATOM 1817 C C . GLY A 1 243 ? 27.469 1.443 -20.403 1.00 87.88 243 GLY A C 1
ATOM 1818 O O . GLY A 1 243 ? 26.340 1.137 -20.778 1.00 87.88 243 GLY A O 1
ATOM 1819 N N . ASN A 1 244 ? 28.420 1.841 -21.254 1.00 88.94 244 ASN A N 1
ATOM 1820 C CA . ASN A 1 244 ? 28.167 2.030 -22.688 1.00 88.94 244 ASN A CA 1
ATOM 1821 C C . ASN A 1 244 ? 27.758 0.718 -23.389 1.00 88.94 244 ASN A C 1
ATOM 1823 O O . ASN A 1 244 ? 26.879 0.734 -24.251 1.00 88.94 244 ASN A O 1
ATOM 1827 N N . ALA A 1 245 ? 28.342 -0.423 -23.004 1.00 91.12 245 ALA A N 1
ATOM 1828 C CA . ALA A 1 245 ? 27.948 -1.736 -23.516 1.00 91.12 245 ALA A CA 1
ATOM 1829 C C . ALA A 1 245 ? 26.515 -2.117 -23.095 1.00 91.12 245 ALA A C 1
ATOM 1831 O O . ALA A 1 245 ? 25.745 -2.612 -23.921 1.00 91.12 245 ALA A O 1
ATOM 1832 N N . LEU A 1 246 ? 26.129 -1.852 -21.841 1.00 90.94 246 LEU A N 1
ATOM 1833 C CA . LEU A 1 246 ? 24.779 -2.133 -21.348 1.00 90.94 246 LEU A CA 1
ATOM 1834 C C . LEU A 1 246 ? 23.737 -1.183 -21.954 1.00 90.94 246 LEU A C 1
ATOM 1836 O O . LEU A 1 246 ? 22.694 -1.654 -22.391 1.00 90.94 246 LEU A O 1
ATOM 1840 N N . MET A 1 247 ? 24.036 0.113 -22.092 1.00 89.31 247 MET A N 1
ATOM 1841 C CA . MET A 1 247 ? 23.175 1.064 -22.814 1.00 89.31 247 MET A CA 1
ATOM 1842 C C . MET A 1 247 ? 22.966 0.656 -24.276 1.00 89.31 247 MET A C 1
ATOM 1844 O O . MET A 1 247 ? 21.866 0.801 -24.804 1.00 89.31 247 MET A O 1
ATOM 1848 N N . LEU A 1 248 ? 23.989 0.100 -24.935 1.00 90.44 248 LEU A N 1
ATOM 1849 C CA . LEU A 1 248 ? 23.865 -0.391 -26.309 1.00 90.44 248 LEU A CA 1
ATOM 1850 C C . LEU A 1 248 ? 22.928 -1.601 -26.381 1.00 90.44 248 LEU A C 1
ATOM 1852 O O . LEU A 1 248 ? 22.061 -1.662 -27.249 1.00 90.44 248 LEU A O 1
ATOM 1856 N N . ILE A 1 249 ? 23.049 -2.532 -25.434 1.00 90.50 249 ILE A N 1
ATOM 1857 C CA . ILE A 1 249 ? 22.132 -3.671 -25.290 1.00 90.50 249 ILE A CA 1
ATOM 1858 C C . ILE A 1 249 ? 20.701 -3.196 -24.988 1.00 90.50 249 ILE A C 1
ATOM 1860 O O . ILE A 1 249 ? 19.761 -3.683 -25.616 1.00 90.50 249 ILE A O 1
ATOM 1864 N N . ASN A 1 250 ? 20.531 -2.218 -24.096 1.00 90.31 250 ASN A N 1
ATOM 1865 C CA . ASN A 1 250 ? 19.237 -1.629 -23.761 1.00 90.31 250 ASN A CA 1
ATOM 1866 C C . ASN A 1 250 ? 18.584 -0.985 -24.987 1.00 90.31 250 ASN A C 1
ATOM 1868 O O . ASN A 1 250 ? 17.445 -1.312 -25.310 1.00 90.31 250 ASN A O 1
ATOM 1872 N N . ALA A 1 251 ? 19.312 -0.137 -25.720 1.00 86.88 251 ALA A N 1
ATOM 1873 C CA . ALA A 1 251 ? 18.824 0.511 -26.935 1.00 86.88 251 ALA A CA 1
ATOM 1874 C C . ALA A 1 251 ? 18.427 -0.516 -28.013 1.00 86.88 251 ALA A C 1
ATOM 1876 O O . ALA A 1 251 ? 17.365 -0.389 -28.621 1.00 86.88 251 ALA A O 1
ATOM 1877 N N . LEU A 1 252 ? 19.231 -1.571 -28.203 1.00 86.31 252 LEU A N 1
ATOM 1878 C CA . LEU A 1 252 ? 18.943 -2.667 -29.138 1.00 86.31 252 LEU A CA 1
ATOM 1879 C C . LEU A 1 252 ? 17.687 -3.463 -28.750 1.00 86.31 252 LEU A C 1
ATOM 1881 O O . LEU A 1 252 ? 16.896 -3.813 -29.625 1.00 86.31 252 LEU A O 1
ATOM 1885 N N . ILE A 1 253 ? 17.477 -3.733 -27.457 1.00 85.88 253 ILE A N 1
ATOM 1886 C CA . ILE A 1 253 ? 16.251 -4.371 -26.952 1.00 85.88 253 ILE A CA 1
ATOM 1887 C C . ILE A 1 253 ? 15.053 -3.422 -27.124 1.00 85.88 253 ILE A C 1
ATOM 1889 O O . ILE A 1 253 ? 14.021 -3.839 -27.646 1.00 85.88 253 ILE A O 1
ATOM 1893 N N . ARG A 1 254 ? 15.193 -2.144 -26.751 1.00 85.06 254 ARG A N 1
ATOM 1894 C CA . ARG A 1 254 ? 14.141 -1.117 -26.819 1.00 85.06 254 ARG A CA 1
ATOM 1895 C C . ARG A 1 254 ? 13.664 -0.898 -28.265 1.00 85.06 254 ARG A C 1
ATOM 1897 O O . ARG A 1 254 ? 12.468 -0.986 -28.514 1.00 85.06 254 ARG A O 1
ATOM 1904 N N . ASP A 1 255 ? 14.565 -0.720 -29.236 1.00 82.00 255 ASP A N 1
ATOM 1905 C CA . ASP A 1 255 ? 14.216 -0.590 -30.667 1.00 82.00 255 ASP A CA 1
ATOM 1906 C C . ASP A 1 255 ? 13.573 -1.872 -31.239 1.00 82.00 255 ASP A C 1
ATOM 1908 O O . ASP A 1 255 ? 12.594 -1.804 -31.987 1.00 82.00 255 ASP A O 1
ATOM 1912 N N . ALA A 1 256 ? 14.049 -3.055 -30.830 1.00 81.00 256 ALA A N 1
ATOM 1913 C CA . ALA A 1 256 ? 13.465 -4.332 -31.245 1.00 81.00 256 ALA A CA 1
ATOM 1914 C C . ALA A 1 256 ? 12.050 -4.578 -30.677 1.00 81.00 256 ALA A C 1
ATOM 1916 O O . ALA A 1 256 ? 11.258 -5.265 -31.323 1.00 81.00 256 ALA A O 1
ATOM 1917 N N . LEU A 1 257 ? 11.721 -4.014 -29.508 1.00 78.25 257 LEU A N 1
ATOM 1918 C CA . LEU A 1 257 ? 10.381 -4.068 -28.904 1.00 78.25 257 LEU A CA 1
ATOM 1919 C C . LEU A 1 257 ? 9.442 -2.965 -29.415 1.00 78.25 257 LEU A C 1
ATOM 1921 O O . LEU A 1 257 ? 8.237 -3.198 -29.504 1.00 78.25 257 LEU A O 1
ATOM 1925 N N . SER A 1 258 ? 9.981 -1.793 -29.764 1.00 73.50 258 SER A N 1
ATOM 1926 C CA . SER A 1 258 ? 9.223 -0.660 -30.315 1.00 73.50 258 SER A CA 1
ATOM 1927 C C . SER A 1 258 ? 8.941 -0.776 -31.817 1.00 73.50 258 SER A C 1
ATOM 1929 O O . SER A 1 258 ? 8.046 -0.096 -32.316 1.00 73.50 258 SER A O 1
ATOM 1931 N N . SER A 1 259 ? 9.669 -1.621 -32.560 1.00 64.38 259 SER A N 1
ATOM 1932 C CA . SER A 1 259 ? 9.392 -1.853 -33.986 1.00 64.38 259 SER A CA 1
ATOM 1933 C C . SER A 1 259 ? 7.961 -2.390 -34.168 1.00 64.38 259 SER A C 1
ATOM 1935 O O . SER A 1 259 ? 7.652 -3.464 -33.644 1.00 64.38 259 SER A O 1
ATOM 1937 N N . PRO A 1 260 ? 7.075 -1.692 -34.906 1.00 48.97 260 PRO A N 1
ATOM 1938 C CA . PRO A 1 260 ? 5.667 -2.062 -34.971 1.00 48.97 260 PRO A CA 1
ATOM 1939 C C . PRO A 1 260 ? 5.482 -3.450 -35.588 1.00 48.97 260 PRO A C 1
ATOM 1941 O O . PRO A 1 260 ? 6.115 -3.802 -36.590 1.00 48.97 260 PRO A O 1
ATOM 1944 N N . ALA A 1 261 ? 4.571 -4.234 -35.005 1.00 44.84 261 ALA A N 1
ATOM 1945 C CA . ALA A 1 261 ? 4.080 -5.453 -35.633 1.00 44.84 261 ALA A CA 1
ATOM 1946 C C . ALA A 1 261 ? 3.454 -5.071 -36.984 1.00 44.84 261 ALA A C 1
ATOM 1948 O O . ALA A 1 261 ? 2.513 -4.283 -37.019 1.00 44.84 261 ALA A O 1
ATOM 1949 N N . GLY A 1 262 ? 4.048 -5.571 -38.073 1.00 36.56 262 GLY A N 1
ATOM 1950 C CA . GLY A 1 262 ? 3.884 -5.000 -39.413 1.00 36.56 262 GLY A CA 1
ATOM 1951 C C . GLY A 1 262 ? 2.439 -4.906 -39.906 1.00 36.56 262 GLY A C 1
ATOM 1952 O O . GLY A 1 262 ? 1.589 -5.714 -39.529 1.00 36.56 262 GLY A O 1
ATOM 1953 N N . ASP A 1 263 ? 2.199 -3.921 -40.775 1.00 29.56 263 ASP A N 1
ATOM 1954 C CA . ASP A 1 263 ? 0.881 -3.551 -41.290 1.00 29.56 263 ASP A CA 1
ATOM 1955 C C . ASP A 1 263 ? 0.024 -4.740 -41.733 1.00 29.56 263 ASP A C 1
ATOM 1957 O O . ASP A 1 263 ? 0.487 -5.670 -42.397 1.00 29.56 263 ASP A O 1
ATOM 1961 N N . ALA A 1 264 ? -1.279 -4.650 -41.457 1.00 32.84 264 ALA A N 1
ATOM 1962 C CA . ALA A 1 264 ? -2.276 -5.678 -41.760 1.00 32.84 264 ALA A CA 1
ATOM 1963 C C . ALA A 1 264 ? -2.597 -5.843 -43.270 1.00 32.84 264 ALA A C 1
ATOM 1965 O O . ALA A 1 264 ? -3.696 -6.263 -43.631 1.00 32.84 264 ALA A O 1
ATOM 1966 N N . ASN A 1 265 ? -1.651 -5.528 -44.161 1.00 30.80 265 ASN A N 1
ATOM 1967 C CA . ASN A 1 265 ? -1.800 -5.540 -45.617 1.00 30.80 265 ASN A CA 1
ATOM 1968 C C . ASN A 1 265 ? -0.966 -6.646 -46.295 1.00 30.80 265 ASN A C 1
ATOM 1970 O O . ASN A 1 265 ? 0.087 -6.419 -46.887 1.00 30.80 265 ASN A O 1
ATOM 1974 N N . GLY A 1 266 ? -1.517 -7.861 -46.290 1.00 33.56 266 GLY A N 1
ATOM 1975 C CA . GLY A 1 266 ? -1.576 -8.698 -47.498 1.00 33.56 266 GLY A CA 1
ATOM 1976 C C . GLY A 1 266 ? -0.299 -9.336 -48.069 1.00 33.56 266 GLY A C 1
ATOM 1977 O O . GLY A 1 266 ? -0.409 -10.016 -49.087 1.00 33.56 266 GLY A O 1
ATOM 1978 N N . SER A 1 267 ? 0.883 -9.186 -47.463 1.00 26.78 267 SER A N 1
ATOM 1979 C CA . SER A 1 267 ? 2.108 -9.867 -47.926 1.00 26.78 267 SER A CA 1
ATOM 1980 C C . SER A 1 267 ? 2.403 -11.141 -47.125 1.00 26.78 267 SER A C 1
ATOM 1982 O O . SER A 1 267 ? 2.640 -11.096 -45.918 1.00 26.78 267 SER A O 1
ATOM 1984 N N . ALA A 1 268 ? 2.438 -12.292 -47.805 1.00 32.81 268 ALA A N 1
ATOM 1985 C CA . ALA A 1 268 ? 2.537 -13.621 -47.185 1.00 32.81 268 ALA A CA 1
ATOM 1986 C C . ALA A 1 268 ? 3.878 -13.933 -46.474 1.00 32.81 268 ALA A C 1
ATOM 1988 O O . ALA A 1 268 ? 4.004 -14.987 -45.858 1.00 32.81 268 ALA A O 1
ATOM 1989 N N . ASN A 1 269 ? 4.852 -13.015 -46.505 1.00 33.31 269 ASN A N 1
ATOM 1990 C CA . ASN A 1 269 ? 6.122 -13.124 -45.772 1.00 33.31 269 ASN A CA 1
ATOM 1991 C C . ASN A 1 269 ? 6.130 -12.345 -44.433 1.00 33.31 269 ASN A C 1
ATOM 1993 O O . ASN A 1 269 ? 7.161 -12.283 -43.764 1.00 33.31 269 ASN A O 1
ATOM 1997 N N . GLY A 1 270 ? 5.002 -11.753 -44.017 1.00 28.59 270 GLY A N 1
ATOM 1998 C CA . GLY A 1 270 ? 4.882 -10.839 -42.866 1.00 28.59 270 GLY A CA 1
ATOM 1999 C C . GLY A 1 270 ? 5.115 -11.409 -41.453 1.00 28.59 270 GLY A C 1
ATOM 2000 O O . GLY A 1 270 ? 4.764 -10.753 -40.477 1.00 28.59 270 GLY A O 1
ATOM 2001 N N . ALA A 1 271 ? 5.698 -12.602 -41.295 1.00 32.38 271 ALA A N 1
ATOM 2002 C CA . ALA A 1 271 ? 5.939 -13.211 -39.979 1.00 32.38 271 ALA A CA 1
ATOM 2003 C C . ALA A 1 271 ? 7.137 -12.603 -39.209 1.00 32.38 271 ALA A C 1
ATOM 2005 O O . ALA A 1 271 ? 7.168 -12.649 -37.978 1.00 32.38 271 ALA A O 1
ATOM 2006 N N . GLY A 1 272 ? 8.118 -12.028 -39.918 1.00 33.97 272 GLY A N 1
ATOM 2007 C CA . GLY A 1 272 ? 9.454 -11.741 -39.370 1.00 33.97 272 GLY A CA 1
ATOM 2008 C C . GLY A 1 272 ? 9.501 -10.797 -38.161 1.00 33.97 272 GLY A C 1
ATOM 2009 O O . GLY A 1 272 ? 10.242 -11.061 -37.216 1.00 33.97 272 GLY A O 1
ATOM 2010 N N . GLY A 1 273 ? 8.681 -9.740 -38.132 1.00 39.06 273 GLY A N 1
ATOM 2011 C CA . GLY A 1 273 ? 8.774 -8.692 -37.101 1.00 39.06 273 GLY A CA 1
ATOM 2012 C C . GLY A 1 273 ? 8.605 -9.195 -35.661 1.00 39.06 273 GLY A C 1
ATOM 2013 O O . GLY A 1 273 ? 9.287 -8.719 -34.758 1.00 39.06 273 GLY A O 1
ATOM 2014 N N . ARG A 1 274 ? 7.754 -10.210 -35.439 1.00 45.59 274 ARG A N 1
ATOM 2015 C CA . ARG A 1 274 ? 7.552 -10.806 -34.103 1.00 45.59 274 ARG A CA 1
ATOM 2016 C C . ARG A 1 274 ? 8.613 -11.851 -33.743 1.00 45.59 274 ARG A C 1
ATOM 2018 O O . ARG A 1 274 ? 8.755 -12.181 -32.572 1.00 45.59 274 ARG A O 1
ATOM 2025 N N . GLU A 1 275 ? 9.337 -12.382 -34.724 1.00 51.56 275 GLU A N 1
ATOM 2026 C CA . GLU A 1 275 ? 10.399 -13.362 -34.490 1.00 51.56 275 GLU A CA 1
ATOM 2027 C C . GLU A 1 275 ? 11.770 -12.708 -34.266 1.00 51.56 275 GLU A C 1
ATOM 2029 O O . GLU A 1 275 ? 12.604 -13.273 -33.563 1.00 51.56 275 GLU A O 1
ATOM 2034 N N . ASP A 1 276 ? 12.025 -11.538 -34.855 1.00 67.69 276 ASP A N 1
ATOM 2035 C CA . ASP A 1 276 ? 13.345 -10.898 -34.831 1.00 67.69 276 ASP A CA 1
ATOM 2036 C C . ASP A 1 276 ? 13.798 -10.489 -33.419 1.00 67.69 276 ASP A C 1
ATOM 2038 O O . ASP A 1 276 ? 14.938 -10.773 -33.043 1.00 67.69 276 ASP A O 1
ATOM 2042 N N . TRP A 1 277 ? 12.918 -9.887 -32.608 1.00 80.75 277 TRP A N 1
ATOM 2043 C CA . TRP A 1 277 ? 13.255 -9.529 -31.222 1.00 80.75 277 TRP A CA 1
ATOM 2044 C C . TRP A 1 277 ? 13.428 -10.771 -30.340 1.00 80.75 277 TRP A C 1
ATOM 2046 O O . TRP A 1 277 ? 14.365 -10.838 -29.549 1.00 80.75 277 TRP A O 1
ATOM 2056 N N . ALA A 1 278 ? 12.592 -11.798 -30.530 1.00 80.62 278 ALA A N 1
ATOM 2057 C CA . ALA A 1 278 ? 12.691 -13.065 -29.810 1.00 80.62 278 ALA A CA 1
ATOM 2058 C C . ALA A 1 278 ? 14.021 -13.787 -30.105 1.00 80.62 278 ALA A C 1
ATOM 2060 O O . ALA A 1 278 ? 14.685 -14.271 -29.188 1.00 80.62 278 ALA A O 1
ATOM 2061 N N . LYS A 1 279 ? 14.454 -13.803 -31.375 1.00 83.25 279 LYS A N 1
ATOM 2062 C CA . LYS A 1 279 ? 15.760 -14.338 -31.798 1.00 83.25 279 LYS A CA 1
ATOM 2063 C C . LYS A 1 279 ? 16.925 -13.526 -31.224 1.00 83.25 279 LYS A C 1
ATOM 2065 O O . LYS A 1 279 ? 17.900 -14.127 -30.778 1.00 83.25 279 LYS A O 1
ATOM 2070 N N . LEU A 1 280 ? 16.828 -12.192 -31.210 1.00 83.75 280 LEU A N 1
ATOM 2071 C CA . LEU A 1 280 ? 17.845 -11.305 -30.633 1.00 83.75 280 LEU A CA 1
ATOM 2072 C C . LEU A 1 280 ? 18.000 -11.533 -29.123 1.00 83.75 280 LEU A C 1
ATOM 2074 O O . LEU A 1 280 ? 19.102 -11.822 -28.660 1.00 83.75 280 LEU A O 1
ATOM 2078 N N . VAL A 1 281 ? 16.898 -11.463 -28.371 1.00 85.94 281 VAL A N 1
ATOM 2079 C CA . VAL A 1 281 ? 16.882 -11.678 -26.916 1.00 85.94 281 VAL A CA 1
ATOM 2080 C C . VAL A 1 281 ? 17.409 -13.067 -26.580 1.00 85.94 281 VAL A C 1
ATOM 2082 O O . VAL A 1 281 ? 18.288 -13.185 -25.730 1.00 85.94 281 VAL A O 1
ATOM 2085 N N . LYS A 1 282 ? 16.968 -14.110 -27.298 1.00 85.75 282 LYS A N 1
ATOM 2086 C CA . LYS A 1 282 ? 17.503 -15.457 -27.096 1.00 85.75 282 LYS A CA 1
ATOM 2087 C C . LYS A 1 282 ? 19.009 -15.524 -27.374 1.00 85.75 282 LYS A C 1
ATOM 2089 O O . LYS A 1 282 ? 19.735 -16.077 -26.557 1.00 85.75 282 LYS A O 1
ATOM 2094 N N . ARG A 1 283 ? 19.510 -14.935 -28.469 1.00 86.38 283 ARG A N 1
ATOM 2095 C CA . ARG A 1 283 ? 20.957 -14.925 -28.758 1.00 86.38 283 ARG A CA 1
ATOM 2096 C C . ARG A 1 283 ? 21.752 -14.262 -27.626 1.00 86.38 283 ARG A C 1
ATOM 2098 O O . ARG A 1 283 ? 22.790 -14.782 -27.234 1.00 86.38 283 ARG A O 1
ATOM 2105 N N . LEU A 1 284 ? 21.262 -13.151 -27.079 1.00 87.00 284 LEU A N 1
ATOM 2106 C CA . LEU A 1 284 ? 21.891 -12.474 -25.941 1.00 87.00 284 LEU A CA 1
ATOM 2107 C C . LEU A 1 284 ? 21.845 -13.326 -24.654 1.00 87.00 284 LEU A C 1
ATOM 2109 O O . LEU A 1 284 ? 22.814 -13.351 -23.894 1.00 87.00 284 LEU A O 1
ATOM 2113 N N . GLN A 1 285 ? 20.754 -14.063 -24.422 1.00 86.75 285 GLN A N 1
ATOM 2114 C CA . GLN A 1 285 ? 20.627 -15.020 -23.314 1.00 86.75 285 GLN A CA 1
ATOM 2115 C C . GLN A 1 285 ? 21.586 -16.211 -23.457 1.00 86.75 285 GLN A C 1
ATOM 211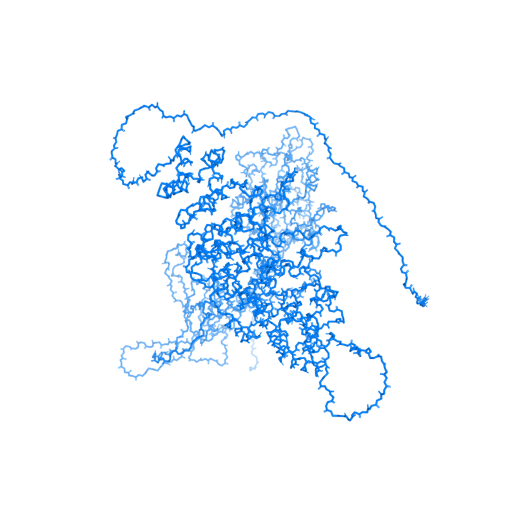7 O O . GLN A 1 285 ? 22.269 -16.545 -22.490 1.00 86.75 285 GLN A O 1
ATOM 2122 N N . ASP A 1 286 ? 21.684 -16.802 -24.653 1.00 87.31 286 ASP A N 1
ATOM 2123 C CA . ASP A 1 286 ? 22.591 -17.915 -24.975 1.00 87.31 286 ASP A CA 1
ATOM 2124 C C . ASP A 1 286 ? 24.075 -17.503 -24.788 1.00 87.31 286 ASP A C 1
ATOM 2126 O O . ASP A 1 286 ? 24.896 -18.318 -24.369 1.00 87.31 286 ASP A O 1
ATOM 2130 N N . LEU A 1 287 ? 24.412 -16.221 -25.010 1.00 88.50 287 LEU A N 1
ATOM 2131 C CA . LEU A 1 287 ? 25.727 -15.619 -24.714 1.00 88.50 287 LEU A CA 1
ATOM 2132 C C . LEU A 1 287 ? 25.949 -15.277 -23.224 1.00 88.50 287 LEU A C 1
ATOM 2134 O O . LEU A 1 287 ? 27.030 -14.830 -22.842 1.00 88.50 287 LEU A O 1
ATOM 2138 N N . GLY A 1 288 ? 24.953 -15.490 -22.360 1.00 87.31 288 GLY A N 1
ATOM 2139 C CA . GLY A 1 288 ? 25.075 -15.311 -20.913 1.00 87.31 288 GLY A CA 1
ATOM 2140 C C . GLY A 1 288 ? 24.820 -13.894 -20.389 1.00 87.31 288 GLY A C 1
ATOM 2141 O O . GLY A 1 288 ? 25.142 -13.638 -19.227 1.00 87.31 288 GLY A O 1
ATOM 2142 N N . LEU A 1 289 ? 24.207 -12.996 -21.176 1.00 90.19 289 LEU A N 1
ATOM 2143 C CA . LEU A 1 289 ? 23.899 -11.609 -20.781 1.00 90.19 289 LEU A CA 1
ATOM 2144 C C . LEU A 1 289 ? 23.260 -11.506 -19.386 1.00 90.19 289 LEU A C 1
ATOM 2146 O O . LEU A 1 289 ? 23.739 -10.764 -18.532 1.00 90.19 289 LEU A O 1
ATOM 2150 N N . ILE A 1 290 ? 22.216 -12.302 -19.137 1.00 87.88 290 ILE A N 1
ATOM 2151 C CA . ILE A 1 290 ? 21.486 -12.336 -17.859 1.00 87.88 290 ILE A CA 1
ATOM 2152 C C . ILE A 1 290 ? 22.434 -12.615 -16.681 1.00 87.88 290 ILE A C 1
ATOM 2154 O O . ILE A 1 290 ? 22.341 -11.969 -15.641 1.00 87.88 290 ILE A O 1
ATOM 2158 N N . ARG A 1 291 ? 23.393 -13.537 -16.849 1.00 87.81 291 ARG A N 1
ATOM 2159 C CA . ARG A 1 291 ? 24.382 -13.884 -15.818 1.00 87.81 291 ARG A CA 1
ATOM 2160 C C . ARG A 1 291 ? 25.408 -12.767 -15.604 1.00 87.81 291 ARG A C 1
ATOM 2162 O O . ARG A 1 291 ? 25.865 -12.597 -14.477 1.00 87.81 291 ARG A O 1
ATOM 2169 N N . ALA A 1 292 ? 25.772 -12.027 -16.652 1.00 87.44 292 ALA A N 1
ATOM 2170 C CA . ALA A 1 292 ? 26.663 -10.876 -16.536 1.00 87.44 292 ALA A CA 1
ATOM 2171 C C . ALA A 1 292 ? 25.986 -9.734 -15.759 1.00 87.44 292 ALA A C 1
ATOM 2173 O O . ALA A 1 292 ? 26.522 -9.292 -14.745 1.00 87.44 292 ALA A O 1
ATOM 2174 N N . VAL A 1 293 ? 24.775 -9.323 -16.158 1.00 88.50 293 VAL A N 1
ATOM 2175 C CA . VAL A 1 293 ? 24.069 -8.212 -15.492 1.00 88.50 293 VAL A CA 1
ATOM 2176 C C . VAL A 1 293 ? 23.650 -8.572 -14.064 1.00 88.50 293 VAL A C 1
ATOM 2178 O O . VAL A 1 293 ? 23.815 -7.744 -13.176 1.00 88.50 293 VAL A O 1
ATOM 2181 N N . TYR A 1 294 ? 23.234 -9.816 -13.790 1.00 88.12 294 TYR A N 1
ATOM 2182 C CA . TYR A 1 294 ? 22.978 -10.293 -12.421 1.00 88.12 294 TYR A CA 1
ATOM 2183 C C . TYR A 1 294 ? 24.193 -10.088 -11.497 1.00 88.12 294 TYR A C 1
ATOM 2185 O O . TYR A 1 294 ? 24.058 -9.529 -10.411 1.00 88.12 294 TYR A O 1
ATOM 2193 N N . LYS A 1 295 ? 25.403 -10.445 -11.958 1.00 87.00 295 LYS A N 1
ATOM 2194 C CA . LYS A 1 295 ? 26.642 -10.214 -11.196 1.00 87.00 295 LYS A CA 1
ATOM 2195 C C . LYS A 1 295 ? 26.992 -8.733 -11.041 1.00 87.00 295 LYS A C 1
ATOM 2197 O O . LYS A 1 295 ? 27.513 -8.356 -9.996 1.00 87.00 295 LYS A O 1
ATOM 2202 N N . LEU A 1 296 ? 26.704 -7.898 -12.042 1.00 86.38 296 LEU A N 1
ATOM 2203 C CA . LEU A 1 296 ? 26.867 -6.445 -11.922 1.00 86.38 296 LEU A CA 1
ATOM 2204 C C . LEU A 1 296 ? 25.895 -5.865 -10.882 1.00 86.38 296 LEU A C 1
ATOM 2206 O O . LEU A 1 296 ? 26.313 -5.072 -10.047 1.00 86.38 296 LEU A O 1
ATOM 2210 N N . MET A 1 297 ? 24.631 -6.305 -10.855 1.00 85.38 297 MET A N 1
ATOM 2211 C CA . MET A 1 297 ? 23.633 -5.871 -9.859 1.00 85.38 297 MET A CA 1
ATOM 2212 C C . MET A 1 297 ? 24.010 -6.270 -8.427 1.00 85.38 297 MET A C 1
ATOM 2214 O O . MET A 1 297 ? 23.647 -5.572 -7.482 1.00 85.38 297 MET A O 1
ATOM 2218 N N . GLN A 1 298 ? 24.782 -7.343 -8.255 1.00 84.50 298 GLN A N 1
ATOM 2219 C CA . GLN A 1 298 ? 25.340 -7.763 -6.966 1.00 84.50 298 GLN A CA 1
ATOM 2220 C C . GLN A 1 298 ? 26.681 -7.089 -6.611 1.00 84.50 298 GLN A C 1
ATOM 2222 O O . GLN A 1 298 ? 27.191 -7.308 -5.513 1.00 84.50 298 GLN A O 1
ATOM 2227 N N . SER A 1 299 ? 27.266 -6.263 -7.487 1.00 82.06 299 SER A N 1
ATOM 2228 C CA . SER A 1 299 ? 28.558 -5.614 -7.224 1.00 82.06 299 SER A CA 1
ATOM 2229 C C . SER A 1 299 ? 28.462 -4.499 -6.167 1.00 82.06 299 SER A C 1
ATOM 2231 O O . SER A 1 299 ? 27.379 -4.091 -5.735 1.00 82.06 299 SER A O 1
ATOM 2233 N N . SER A 1 300 ? 29.620 -3.993 -5.739 1.00 72.38 300 SER A N 1
ATOM 2234 C CA . SER A 1 300 ? 29.748 -2.798 -4.895 1.00 72.38 300 SER A CA 1
ATOM 2235 C C . SER A 1 300 ? 29.938 -1.495 -5.688 1.00 72.38 300 SER A C 1
ATOM 2237 O O . SER A 1 300 ? 29.945 -0.423 -5.089 1.00 72.38 300 SER A O 1
ATOM 2239 N N . SER A 1 301 ? 30.077 -1.554 -7.017 1.00 66.56 301 SER A N 1
ATOM 2240 C CA . SER A 1 301 ? 30.398 -0.412 -7.890 1.00 66.56 301 SER A CA 1
ATOM 2241 C C . SER A 1 301 ? 29.197 0.137 -8.675 1.00 66.56 301 SER A C 1
ATOM 2243 O O . SER A 1 301 ? 29.320 0.598 -9.807 1.00 66.56 301 SER A O 1
ATOM 2245 N N . LEU A 1 302 ? 28.014 0.105 -8.059 1.00 68.62 302 LEU A N 1
ATOM 2246 C CA . LEU A 1 302 ? 26.742 0.478 -8.689 1.00 68.62 302 LEU A CA 1
ATOM 2247 C C . LEU A 1 302 ? 26.623 1.950 -9.114 1.00 68.62 302 LEU A C 1
ATOM 2249 O O . LEU A 1 302 ? 25.854 2.236 -10.026 1.00 68.62 302 LEU A O 1
ATOM 2253 N N . GLN A 1 303 ? 27.350 2.880 -8.486 1.00 70.12 303 GLN A N 1
ATOM 2254 C CA . GLN A 1 303 ? 27.135 4.324 -8.681 1.00 70.12 303 GLN A CA 1
ATOM 2255 C C . GLN A 1 303 ? 27.327 4.776 -10.141 1.00 70.12 303 GLN A C 1
ATOM 2257 O O . GLN A 1 303 ? 26.479 5.493 -10.665 1.00 70.12 303 GLN A O 1
ATOM 2262 N N . ASP A 1 304 ? 28.370 4.288 -10.822 1.00 70.06 304 ASP A N 1
ATOM 2263 C CA . ASP A 1 304 ? 28.657 4.620 -12.230 1.00 70.06 304 ASP A CA 1
ATOM 2264 C C . ASP A 1 304 ? 27.706 3.923 -13.230 1.00 70.06 304 ASP A C 1
ATOM 2266 O O . ASP A 1 304 ? 27.649 4.289 -14.403 1.00 70.06 304 ASP A O 1
ATOM 2270 N N . LEU A 1 305 ? 26.990 2.882 -12.788 1.00 80.56 305 LEU A N 1
ATOM 2271 C CA . LEU A 1 305 ? 26.240 1.952 -13.642 1.00 80.56 305 LEU A CA 1
ATOM 2272 C C . LEU A 1 305 ? 24.724 1.949 -13.380 1.00 80.56 305 LEU A C 1
ATOM 2274 O O . LEU A 1 305 ? 23.978 1.263 -14.084 1.00 80.56 305 LEU A O 1
ATOM 2278 N N . ALA A 1 306 ? 24.255 2.707 -12.386 1.00 80.81 306 ALA A N 1
ATOM 2279 C CA . ALA A 1 306 ? 22.895 2.605 -11.870 1.00 80.81 306 ALA A CA 1
ATOM 2280 C C . ALA A 1 306 ? 21.816 2.830 -12.942 1.00 80.81 306 ALA A C 1
ATOM 2282 O O . ALA A 1 306 ? 20.886 2.033 -13.047 1.00 80.81 306 ALA A O 1
ATOM 2283 N N . VAL A 1 307 ? 21.957 3.869 -13.774 1.00 82.38 307 VAL A N 1
ATOM 2284 C CA . VAL A 1 307 ? 20.967 4.209 -14.813 1.00 82.38 307 VAL A CA 1
ATOM 2285 C C . VAL A 1 307 ? 20.874 3.122 -15.905 1.00 82.38 307 VAL A C 1
ATOM 2287 O O . VAL A 1 307 ? 19.771 2.608 -16.100 1.00 82.38 307 VAL A O 1
ATOM 2290 N N . PRO A 1 308 ? 21.974 2.671 -16.552 1.00 86.38 308 PRO A N 1
ATOM 2291 C CA . PRO A 1 308 ? 21.934 1.530 -17.479 1.00 86.38 308 PRO A CA 1
ATOM 2292 C C . PRO A 1 308 ? 21.347 0.242 -16.879 1.00 86.38 308 PRO A C 1
ATOM 2294 O O . PRO A 1 308 ? 20.711 -0.540 -17.587 1.00 86.38 308 PRO A O 1
ATOM 2297 N N . MET A 1 309 ? 21.546 0.001 -15.580 1.00 86.75 309 MET A N 1
ATOM 2298 C CA . MET A 1 309 ? 21.079 -1.218 -14.910 1.00 86.75 309 MET A CA 1
ATOM 2299 C C . MET A 1 309 ? 19.601 -1.154 -14.502 1.00 86.75 309 MET A C 1
ATOM 2301 O O . MET A 1 309 ? 18.899 -2.156 -14.642 1.00 86.75 309 MET A O 1
ATOM 2305 N N . LEU A 1 310 ? 19.101 0.008 -14.067 1.00 85.75 310 LEU A N 1
ATOM 2306 C CA . LEU A 1 310 ? 17.667 0.230 -13.838 1.00 85.75 310 LEU A CA 1
ATOM 2307 C C . LEU A 1 310 ? 16.883 0.199 -15.158 1.00 85.75 310 LEU A C 1
ATOM 2309 O O . LEU A 1 310 ? 15.804 -0.388 -15.211 1.00 85.75 310 LEU A O 1
ATOM 2313 N N . GLU A 1 311 ? 17.455 0.728 -16.244 1.00 85.75 311 GLU A N 1
ATOM 2314 C CA . GLU A 1 311 ? 16.890 0.569 -17.586 1.00 85.75 311 GLU A CA 1
ATOM 2315 C C . GLU A 1 311 ? 16.862 -0.906 -18.026 1.00 85.75 311 GLU A C 1
ATOM 2317 O O . GLU A 1 311 ? 15.841 -1.376 -18.526 1.00 85.75 311 GLU A O 1
ATOM 2322 N N . PHE A 1 312 ? 17.932 -1.679 -17.805 1.00 89.94 312 PHE A N 1
ATOM 2323 C CA . PHE A 1 312 ? 17.910 -3.111 -18.126 1.00 89.94 312 PHE A CA 1
ATOM 2324 C C . PHE A 1 312 ? 16.850 -3.867 -17.304 1.00 89.94 312 PHE A C 1
ATOM 2326 O O . PHE A 1 312 ? 16.210 -4.793 -17.809 1.00 89.94 312 PHE A O 1
ATOM 2333 N N . GLN A 1 313 ? 16.619 -3.459 -16.053 1.00 90.00 313 GLN A N 1
ATOM 2334 C CA . GLN A 1 313 ? 15.574 -4.015 -15.194 1.00 90.00 313 GLN A CA 1
ATOM 2335 C C . GLN A 1 313 ? 14.161 -3.684 -15.707 1.00 90.00 313 GLN A C 1
ATOM 2337 O O . GLN A 1 313 ? 13.328 -4.589 -15.785 1.00 90.00 313 GLN A O 1
ATOM 2342 N N . SER A 1 314 ? 13.879 -2.437 -16.107 1.00 87.94 314 SER A N 1
ATOM 2343 C CA . SER A 1 314 ? 12.565 -2.067 -16.660 1.00 87.94 314 SER A CA 1
ATOM 2344 C C . SER A 1 314 ? 12.321 -2.694 -18.038 1.00 87.94 314 SER A C 1
ATOM 2346 O O . SER A 1 314 ? 11.241 -3.234 -18.280 1.00 87.94 314 SER A O 1
ATOM 2348 N N . LEU A 1 315 ? 13.338 -2.762 -18.905 1.00 87.44 315 LEU A N 1
ATOM 2349 C CA . LEU A 1 315 ? 13.271 -3.507 -20.168 1.00 87.44 315 LEU A CA 1
ATOM 2350 C C . LEU A 1 315 ? 13.081 -5.016 -19.945 1.00 87.44 315 LEU A C 1
ATOM 2352 O O . LEU A 1 315 ? 12.377 -5.659 -20.722 1.00 87.44 315 LEU A O 1
ATOM 2356 N N . SER A 1 316 ? 13.637 -5.587 -18.871 1.00 89.62 316 SER A N 1
ATOM 2357 C CA . SER A 1 316 ? 13.390 -6.985 -18.490 1.00 89.62 316 SER A CA 1
ATOM 2358 C C . SER A 1 316 ? 11.937 -7.215 -18.060 1.00 89.62 316 SER A C 1
ATOM 2360 O O . SER A 1 316 ? 11.332 -8.196 -18.491 1.00 89.62 316 SER A O 1
ATOM 2362 N N . LYS A 1 317 ? 11.332 -6.294 -17.294 1.00 90.06 317 LYS A N 1
ATOM 2363 C CA . LYS A 1 317 ? 9.890 -6.338 -16.980 1.00 90.06 317 LYS A CA 1
ATOM 2364 C C . LYS A 1 317 ? 9.046 -6.197 -18.257 1.00 90.06 317 LYS A C 1
ATOM 2366 O O . LYS A 1 317 ? 8.191 -7.042 -18.517 1.00 90.06 317 LYS A O 1
ATOM 2371 N N . LEU A 1 318 ? 9.360 -5.242 -19.138 1.00 87.75 318 LEU A N 1
ATOM 2372 C CA . LEU A 1 318 ? 8.673 -5.083 -20.429 1.00 87.75 318 LEU A CA 1
ATOM 2373 C C . LEU A 1 318 ? 8.793 -6.324 -21.336 1.00 87.75 318 LEU A C 1
ATOM 2375 O O . LEU A 1 318 ? 7.829 -6.677 -22.016 1.00 87.75 318 LEU A O 1
ATOM 2379 N N . LEU A 1 319 ? 9.930 -7.028 -21.330 1.00 88.06 319 LEU A N 1
ATOM 2380 C CA . LEU A 1 319 ? 10.084 -8.309 -22.030 1.00 88.06 319 LEU A CA 1
ATOM 2381 C C . LEU A 1 319 ? 9.124 -9.374 -21.482 1.00 88.06 319 LEU A C 1
ATOM 2383 O O . LEU A 1 319 ? 8.466 -10.060 -22.263 1.00 88.06 319 LEU A O 1
ATOM 2387 N N . ILE A 1 320 ? 9.006 -9.496 -20.157 1.00 89.81 320 ILE A N 1
ATOM 2388 C CA . ILE A 1 320 ? 8.091 -10.441 -19.493 1.00 89.81 320 ILE A CA 1
ATOM 2389 C C . ILE A 1 320 ? 6.627 -10.100 -19.835 1.00 89.81 320 ILE A C 1
ATOM 2391 O O . ILE A 1 320 ? 5.874 -10.984 -20.255 1.00 89.81 320 ILE A O 1
ATOM 2395 N N . ARG A 1 321 ? 6.249 -8.812 -19.793 1.00 89.44 321 ARG A N 1
ATOM 2396 C CA . ARG A 1 321 ? 4.949 -8.295 -20.270 1.00 89.44 321 ARG A CA 1
ATOM 2397 C C . ARG A 1 321 ? 4.678 -8.685 -21.725 1.00 89.44 321 ARG A C 1
ATOM 2399 O O . ARG A 1 321 ? 3.636 -9.261 -22.036 1.00 89.44 321 ARG A O 1
ATOM 2406 N N . LYS A 1 322 ? 5.649 -8.479 -22.620 1.00 86.31 322 LYS A N 1
ATOM 2407 C CA . LYS A 1 322 ? 5.539 -8.839 -24.044 1.00 86.31 322 LYS A CA 1
ATOM 2408 C C . LYS A 1 322 ? 5.445 -10.349 -24.281 1.00 86.31 322 LYS A C 1
ATOM 2410 O O . LYS A 1 322 ? 4.766 -10.750 -25.223 1.00 86.31 322 LYS A O 1
ATOM 2415 N N . TRP A 1 323 ? 6.036 -11.194 -23.432 1.00 88.12 323 TRP A N 1
ATOM 2416 C CA . TRP A 1 323 ? 5.837 -12.651 -23.478 1.00 88.12 323 TRP A CA 1
ATOM 2417 C C . TRP A 1 323 ? 4.450 -13.093 -22.978 1.00 88.12 323 TRP A C 1
ATOM 2419 O O . TRP A 1 323 ? 3.883 -14.032 -23.542 1.00 88.12 323 TRP A O 1
ATOM 2429 N N . ARG A 1 324 ? 3.860 -12.403 -21.992 1.00 89.19 324 ARG A N 1
ATOM 2430 C CA . ARG A 1 324 ? 2.458 -12.607 -21.575 1.00 89.19 324 ARG A CA 1
ATOM 2431 C C . ARG A 1 324 ? 1.465 -12.161 -22.660 1.00 89.19 324 ARG A C 1
ATOM 2433 O O . ARG A 1 324 ? 0.512 -12.875 -22.946 1.00 89.19 324 ARG A O 1
ATOM 2440 N N . GLU A 1 325 ? 1.730 -11.057 -23.361 1.00 86.25 325 GLU A N 1
ATOM 2441 C CA . GLU A 1 325 ? 0.931 -10.600 -24.519 1.00 86.25 325 GLU A CA 1
ATOM 2442 C C . GLU A 1 325 ? 0.970 -11.561 -25.741 1.00 86.25 325 GLU A C 1
ATOM 2444 O O . GLU A 1 325 ? 0.217 -11.403 -26.713 1.00 86.25 325 GLU A O 1
ATOM 2449 N N . VAL A 1 326 ? 1.846 -12.575 -25.754 1.00 85.88 326 VAL A N 1
ATOM 2450 C CA . VAL A 1 326 ? 1.861 -13.613 -26.799 1.00 85.88 326 VAL A CA 1
ATOM 2451 C C . VAL A 1 326 ? 0.819 -14.687 -26.481 1.00 85.88 326 VAL A C 1
ATOM 2453 O O . VAL A 1 326 ? 1.085 -15.633 -25.745 1.00 85.88 326 VAL A O 1
ATOM 2456 N N . LYS A 1 327 ? -0.363 -14.580 -27.103 1.00 84.00 327 LYS A N 1
ATOM 2457 C CA . LYS A 1 327 ? -1.388 -15.637 -27.064 1.00 84.00 327 LYS A CA 1
ATOM 2458 C C . LYS A 1 327 ? -0.862 -16.974 -27.604 1.00 84.00 327 LYS A C 1
ATOM 2460 O O . LYS A 1 327 ? -0.154 -17.021 -28.616 1.00 84.00 327 LYS A O 1
ATOM 2465 N N . VAL A 1 328 ? -1.264 -18.068 -26.957 1.00 82.06 328 VAL A N 1
ATOM 2466 C CA . VAL A 1 328 ? -0.864 -19.436 -27.313 1.00 82.06 328 VAL A CA 1
ATOM 2467 C C . VAL A 1 328 ? -1.662 -19.954 -28.512 1.00 82.06 328 VAL A C 1
ATOM 2469 O O . VAL A 1 328 ? -2.725 -20.551 -28.404 1.00 82.06 328 VAL A O 1
ATOM 2472 N N . ASP A 1 329 ? -1.093 -19.728 -29.687 1.00 80.56 329 ASP A N 1
ATOM 2473 C CA . ASP A 1 329 ? -1.536 -20.269 -30.975 1.00 80.56 329 ASP A CA 1
ATOM 2474 C C . ASP A 1 329 ? -0.886 -21.653 -31.242 1.00 80.56 329 ASP A C 1
ATOM 2476 O O . ASP A 1 329 ? 0.298 -21.851 -30.957 1.00 80.56 329 ASP A O 1
ATOM 2480 N N . LEU A 1 330 ? -1.667 -22.628 -31.731 1.00 77.06 330 LEU A N 1
ATOM 2481 C CA . LEU A 1 330 ? -1.253 -24.027 -31.945 1.00 77.06 330 LEU A CA 1
ATOM 2482 C C . LEU A 1 330 ? -0.641 -24.303 -33.329 1.00 77.06 330 LEU A C 1
ATOM 2484 O O . LEU A 1 330 ? 0.052 -25.316 -33.488 1.00 77.06 330 LEU A O 1
ATOM 2488 N N . ASP A 1 331 ? -0.871 -23.428 -34.309 1.00 77.38 331 ASP A N 1
ATOM 2489 C CA . ASP A 1 331 ? -0.295 -23.548 -35.652 1.00 77.38 331 ASP A CA 1
ATOM 2490 C C . ASP A 1 331 ? 1.182 -23.123 -35.657 1.00 77.38 331 ASP A C 1
ATOM 2492 O O . ASP A 1 331 ? 1.984 -23.600 -36.468 1.00 77.38 331 ASP A O 1
ATOM 2496 N N . ARG A 1 332 ? 1.590 -22.311 -34.671 1.00 80.31 332 ARG A N 1
ATOM 2497 C CA . ARG A 1 332 ? 2.989 -21.929 -34.444 1.00 80.31 332 ARG A CA 1
ATOM 2498 C C . ARG A 1 332 ? 3.871 -23.141 -34.127 1.00 80.31 332 ARG A C 1
ATOM 2500 O O . ARG A 1 332 ? 3.658 -23.833 -33.123 1.00 80.31 332 ARG A O 1
ATOM 2507 N N . PRO A 1 333 ? 4.957 -23.364 -34.894 1.00 80.12 333 PRO A N 1
ATOM 2508 C CA . PRO A 1 333 ? 5.801 -24.542 -34.724 1.00 80.12 333 PRO A CA 1
ATOM 2509 C C . PRO A 1 333 ? 6.595 -24.530 -33.412 1.00 80.12 333 PRO A C 1
ATOM 2511 O O . PRO A 1 333 ? 7.093 -25.577 -33.008 1.00 80.12 333 PRO A O 1
ATOM 2514 N N . GLU A 1 334 ? 6.754 -23.378 -32.755 1.00 79.62 334 GLU A N 1
ATOM 2515 C CA . GLU A 1 334 ? 7.463 -23.248 -31.472 1.00 79.62 334 GLU A CA 1
ATOM 2516 C C . GLU A 1 334 ? 6.564 -23.641 -30.297 1.00 79.62 334 GLU A C 1
ATOM 2518 O O . GLU A 1 334 ? 6.888 -24.572 -29.563 1.00 79.62 334 GLU A O 1
ATOM 2523 N N . HIS A 1 335 ? 5.375 -23.039 -30.201 1.00 85.62 335 HIS A N 1
ATOM 2524 C CA . HIS A 1 335 ? 4.364 -23.366 -29.189 1.00 85.62 335 HIS A CA 1
ATOM 2525 C C . HIS A 1 335 ? 4.008 -24.864 -29.237 1.00 85.62 335 HIS A C 1
ATOM 2527 O O . HIS A 1 335 ? 4.009 -25.568 -28.225 1.00 85.62 335 HIS A O 1
ATOM 2533 N N . ARG A 1 336 ? 3.814 -25.398 -30.452 1.00 83.88 336 ARG A N 1
ATOM 2534 C CA . ARG A 1 336 ? 3.578 -26.827 -30.694 1.00 83.88 336 ARG A CA 1
ATOM 2535 C C . ARG A 1 336 ? 4.764 -27.716 -30.295 1.00 83.88 336 ARG A C 1
ATOM 2537 O O . ARG A 1 336 ? 4.544 -28.856 -29.880 1.00 83.88 336 ARG A O 1
ATOM 2544 N N . ARG A 1 337 ? 6.011 -27.229 -30.390 1.00 85.00 337 ARG A N 1
ATOM 2545 C CA . ARG A 1 337 ? 7.208 -27.929 -29.881 1.00 85.00 337 ARG A CA 1
ATOM 2546 C C . ARG A 1 337 ? 7.234 -27.939 -28.350 1.00 85.00 337 ARG A C 1
ATOM 2548 O O . ARG A 1 337 ? 7.474 -29.005 -27.786 1.00 85.00 337 ARG A O 1
ATOM 2555 N N . SER A 1 338 ? 6.921 -26.827 -27.688 1.00 85.00 338 SER A N 1
ATOM 2556 C CA . SER A 1 338 ? 6.838 -26.724 -26.220 1.00 85.00 338 SER A CA 1
ATOM 2557 C C . SER A 1 338 ? 5.759 -27.645 -25.633 1.00 85.00 338 SER A C 1
ATOM 2559 O O . SER A 1 338 ? 6.069 -28.519 -24.825 1.00 85.00 338 SER A O 1
ATOM 2561 N N . LEU A 1 339 ? 4.527 -27.591 -26.156 1.00 84.50 339 LEU A N 1
ATOM 2562 C CA . LEU A 1 339 ? 3.439 -28.509 -25.778 1.00 84.50 339 LEU A CA 1
ATOM 2563 C C . LEU A 1 339 ? 3.783 -29.990 -26.019 1.00 84.50 339 LEU A C 1
ATOM 2565 O O . LEU A 1 339 ? 3.437 -30.857 -25.213 1.00 84.50 339 LEU A O 1
ATOM 2569 N N . LYS A 1 340 ? 4.482 -30.306 -27.120 1.00 84.50 340 LYS A N 1
ATOM 2570 C CA . LYS A 1 340 ? 4.972 -31.669 -27.383 1.00 84.50 340 LYS A CA 1
ATOM 2571 C C . LYS A 1 340 ? 6.064 -32.084 -26.389 1.00 84.50 340 LYS A C 1
ATOM 2573 O O . LYS A 1 340 ? 6.090 -33.252 -26.015 1.00 84.50 340 LYS A O 1
ATOM 2578 N N . SER A 1 341 ? 6.921 -31.154 -25.958 1.00 85.50 341 SER A N 1
ATOM 2579 C CA . SER A 1 341 ? 7.956 -31.369 -24.936 1.00 85.50 341 SER A CA 1
ATOM 2580 C C . SER A 1 341 ? 7.317 -31.801 -23.615 1.00 85.50 341 SER A C 1
ATOM 2582 O O . SER A 1 341 ? 7.592 -32.905 -23.156 1.00 85.50 341 SER A O 1
ATOM 2584 N N . ILE A 1 342 ? 6.395 -30.994 -23.072 1.00 85.56 342 ILE A N 1
ATOM 2585 C CA . ILE A 1 342 ? 5.697 -31.274 -21.804 1.00 85.56 342 ILE A CA 1
ATOM 2586 C C . ILE A 1 342 ? 5.010 -32.648 -21.854 1.00 85.56 342 ILE A C 1
ATOM 2588 O O . ILE A 1 342 ? 5.190 -33.486 -20.970 1.00 85.56 342 ILE A O 1
ATOM 2592 N N . HIS A 1 343 ? 4.257 -32.915 -22.926 1.00 83.56 343 HIS A N 1
ATOM 2593 C CA . HIS A 1 343 ? 3.542 -34.180 -23.068 1.00 83.56 343 HIS A CA 1
ATOM 2594 C C . HIS A 1 343 ? 4.478 -35.395 -23.193 1.00 83.56 343 HIS A C 1
ATOM 2596 O O . HIS A 1 343 ? 4.184 -36.436 -22.607 1.00 83.56 343 HIS A O 1
ATOM 2602 N N . LEU A 1 344 ? 5.602 -35.283 -23.911 1.00 83.62 344 LEU A N 1
ATOM 2603 C CA . LEU A 1 344 ? 6.559 -36.384 -24.050 1.00 83.62 344 LEU A CA 1
ATOM 2604 C C . LEU A 1 344 ? 7.256 -36.697 -22.718 1.00 83.62 344 LEU A C 1
ATOM 2606 O O . LEU A 1 344 ? 7.301 -37.861 -22.324 1.00 83.62 344 LEU A O 1
ATOM 2610 N N . THR A 1 345 ? 7.720 -35.670 -21.998 1.00 81.81 345 THR A N 1
ATOM 2611 C CA . THR A 1 345 ? 8.339 -35.829 -20.672 1.00 81.81 345 THR A CA 1
ATOM 2612 C C . THR A 1 345 ? 7.363 -36.401 -19.639 1.00 81.81 345 THR A C 1
ATOM 2614 O O . THR A 1 345 ? 7.779 -37.104 -18.726 1.00 81.81 345 THR A O 1
ATOM 2617 N N . SER A 1 346 ? 6.051 -36.199 -19.812 1.00 76.38 346 SER A N 1
ATOM 2618 C CA . SER A 1 346 ? 5.022 -36.789 -18.941 1.00 76.38 346 SER A CA 1
ATOM 2619 C C . SER A 1 346 ? 4.829 -38.314 -19.070 1.00 76.38 346 SER A C 1
ATOM 2621 O O . SER A 1 346 ? 3.924 -38.859 -18.436 1.00 76.38 346 SER A O 1
ATOM 2623 N N . ALA A 1 347 ? 5.620 -39.005 -19.903 1.00 72.19 347 ALA A N 1
ATOM 2624 C CA . ALA A 1 347 ? 5.693 -40.469 -20.008 1.00 72.19 347 ALA A CA 1
ATOM 2625 C C . ALA A 1 347 ? 4.316 -41.194 -20.003 1.00 72.19 347 ALA A C 1
ATOM 2627 O O . ALA A 1 347 ? 3.994 -41.920 -19.059 1.00 72.19 347 ALA A O 1
ATOM 2628 N N . PRO A 1 348 ? 3.460 -41.000 -21.028 1.00 59.69 348 PRO A N 1
ATOM 2629 C CA . PRO A 1 348 ? 2.083 -41.510 -21.024 1.00 59.69 348 PRO A CA 1
ATOM 2630 C C . PRO A 1 348 ? 1.943 -43.044 -21.068 1.00 59.69 348 PRO A C 1
ATOM 2632 O O . PRO A 1 348 ? 0.890 -43.549 -20.691 1.00 59.69 348 PRO A O 1
ATOM 2635 N N . GLU A 1 349 ? 2.968 -43.790 -21.499 1.00 55.38 349 GLU A N 1
ATOM 2636 C CA . GLU A 1 349 ? 2.905 -45.248 -21.701 1.00 55.38 349 GLU A CA 1
ATOM 2637 C C . GLU A 1 349 ? 4.095 -45.967 -21.036 1.00 55.38 349 GLU A C 1
ATOM 2639 O O . GLU A 1 349 ? 5.098 -46.277 -21.678 1.00 55.38 349 GLU A O 1
ATOM 2644 N N . ARG A 1 350 ? 3.993 -46.255 -19.729 1.00 49.47 350 ARG A N 1
ATOM 2645 C CA . ARG A 1 350 ? 4.955 -47.125 -19.011 1.00 49.47 350 ARG A CA 1
ATOM 2646 C C . ARG A 1 350 ? 4.316 -48.179 -18.092 1.00 49.47 350 ARG A C 1
ATOM 2648 O O . ARG A 1 350 ? 5.002 -48.778 -17.272 1.00 49.47 350 ARG A O 1
ATOM 2655 N N . ALA A 1 351 ? 3.017 -48.442 -18.260 1.00 40.16 351 ALA A N 1
ATOM 2656 C CA . ALA A 1 351 ? 2.221 -49.335 -17.413 1.00 40.16 351 ALA A CA 1
ATOM 2657 C C . ALA A 1 351 ? 1.612 -50.523 -18.194 1.00 40.16 351 ALA A C 1
ATOM 2659 O O . ALA A 1 351 ? 0.395 -50.659 -18.271 1.00 40.16 351 ALA A O 1
ATOM 2660 N N . ALA A 1 352 ? 2.459 -51.373 -18.794 1.00 37.62 352 ALA A N 1
ATOM 2661 C CA . ALA A 1 352 ? 2.037 -52.650 -19.400 1.00 37.62 352 ALA A CA 1
ATOM 2662 C C . ALA A 1 352 ? 3.162 -53.711 -19.514 1.00 37.62 352 ALA A C 1
ATOM 2664 O O . ALA A 1 352 ? 3.081 -54.612 -20.347 1.00 37.62 352 ALA A O 1
ATOM 2665 N N . VAL A 1 353 ? 4.226 -53.642 -18.700 1.00 42.22 353 VAL A N 1
ATOM 2666 C CA . VAL A 1 353 ? 5.293 -54.668 -18.707 1.00 42.22 353 VAL A CA 1
ATOM 2667 C C . VAL A 1 353 ? 4.861 -55.883 -17.877 1.00 42.22 353 VAL A C 1
ATOM 2669 O O . VAL A 1 353 ? 5.311 -56.054 -16.750 1.00 42.22 353 VAL A O 1
ATOM 2672 N N . ASN A 1 354 ? 3.922 -56.664 -18.425 1.00 40.38 354 ASN A N 1
ATOM 2673 C CA . ASN A 1 354 ? 3.714 -58.107 -18.208 1.00 40.38 354 ASN A CA 1
ATOM 2674 C C . ASN A 1 354 ? 2.419 -58.549 -18.918 1.00 40.38 354 ASN A C 1
ATOM 2676 O O . ASN A 1 354 ? 1.334 -58.535 -18.343 1.00 40.38 354 ASN A O 1
ATOM 2680 N N . GLY A 1 355 ? 2.541 -58.944 -20.185 1.00 33.66 355 GLY A N 1
ATOM 2681 C CA . GLY A 1 355 ? 1.440 -59.452 -21.005 1.00 33.66 355 GLY A CA 1
ATOM 2682 C C . GLY A 1 355 ? 1.946 -59.797 -22.403 1.00 33.66 355 GLY A C 1
ATOM 2683 O O . GLY A 1 355 ? 2.555 -58.960 -23.061 1.00 33.66 355 GLY A O 1
ATOM 2684 N N . THR A 1 356 ? 1.759 -61.044 -22.835 1.00 31.16 356 THR A N 1
ATOM 2685 C CA . THR A 1 356 ? 2.293 -61.568 -24.105 1.00 31.16 356 THR A CA 1
ATOM 2686 C C . THR A 1 356 ? 1.805 -60.776 -25.323 1.00 31.16 356 THR A C 1
ATOM 2688 O O . THR A 1 356 ? 0.605 -60.495 -25.393 1.00 31.16 356 THR A O 1
ATOM 2691 N N . PRO A 1 357 ? 2.658 -60.507 -26.330 1.00 35.69 357 PRO A N 1
ATOM 2692 C CA . PRO A 1 357 ? 2.193 -59.937 -27.585 1.00 35.69 357 PRO A CA 1
ATOM 2693 C C . PRO A 1 357 ? 1.299 -60.948 -28.313 1.00 35.69 357 PRO A C 1
ATOM 2695 O O . PRO A 1 357 ? 1.737 -62.045 -28.656 1.00 35.69 357 PRO A O 1
ATOM 2698 N N . LYS A 1 358 ? 0.046 -60.566 -28.572 1.00 34.03 358 LYS A N 1
ATOM 2699 C CA . LYS A 1 358 ? -0.746 -61.147 -29.656 1.00 34.03 358 LYS A CA 1
ATOM 2700 C C . LYS A 1 358 ? -0.704 -60.190 -30.835 1.00 34.03 358 LYS A C 1
ATOM 2702 O O . LYS A 1 358 ? -1.072 -59.026 -30.699 1.00 34.03 358 LYS A O 1
ATOM 2707 N N . GLU A 1 359 ? -0.258 -60.698 -31.973 1.00 40.78 359 GLU A N 1
ATOM 2708 C CA . GLU A 1 359 ? -0.376 -60.014 -33.253 1.00 40.78 359 GLU A CA 1
ATOM 2709 C C . GLU A 1 359 ? -1.837 -60.068 -33.715 1.00 40.78 359 GLU A C 1
ATOM 2711 O O . GLU A 1 359 ? -2.383 -61.153 -33.899 1.00 40.78 359 GLU A O 1
ATOM 2716 N N . GLU A 1 360 ? -2.456 -58.912 -33.951 1.00 31.56 360 GLU A N 1
ATOM 2717 C CA . GLU A 1 360 ? -3.610 -58.803 -34.847 1.00 31.56 360 GLU A CA 1
ATOM 2718 C C . GLU A 1 360 ? -3.388 -57.611 -35.783 1.00 31.56 360 GLU A C 1
ATOM 2720 O O . GLU A 1 360 ? -3.149 -56.481 -35.350 1.00 31.56 360 GLU A O 1
ATOM 2725 N N . ASN A 1 361 ? -3.424 -57.880 -37.090 1.00 36.53 361 ASN A N 1
ATOM 2726 C CA . ASN A 1 361 ? -3.211 -56.874 -38.124 1.00 36.53 361 ASN A CA 1
ATOM 2727 C C . ASN A 1 361 ? -4.418 -55.934 -38.234 1.00 36.53 361 ASN A C 1
ATOM 2729 O O . ASN A 1 361 ? -5.534 -56.375 -38.497 1.00 36.53 361 ASN A O 1
ATOM 2733 N N . SER A 1 362 ? -4.172 -54.626 -38.158 1.00 31.00 362 SER A N 1
ATOM 2734 C CA . SER A 1 362 ? -5.056 -53.619 -38.752 1.00 31.00 362 SER A CA 1
ATOM 2735 C C . SER A 1 362 ? -4.231 -52.441 -39.273 1.00 31.00 362 SER A C 1
ATOM 2737 O O . SER A 1 362 ? -3.394 -51.878 -38.568 1.00 31.00 362 SER A O 1
ATOM 2739 N N . GLU A 1 363 ? -4.419 -52.104 -40.547 1.00 38.41 363 GLU A N 1
ATOM 2740 C CA . GLU A 1 363 ? -3.648 -51.064 -41.232 1.00 38.41 363 GLU A CA 1
ATOM 2741 C C . GLU A 1 363 ? -4.150 -49.645 -40.888 1.00 38.41 363 GLU A C 1
ATOM 2743 O O . GLU A 1 363 ? -5.209 -49.451 -40.295 1.00 38.41 363 GLU A O 1
ATOM 2748 N N . THR A 1 364 ? -3.408 -48.617 -41.321 1.00 35.38 364 THR A N 1
ATOM 2749 C CA . THR A 1 364 ? -3.752 -47.180 -41.185 1.00 35.38 364 THR A CA 1
ATOM 2750 C C . THR A 1 364 ? -3.739 -46.609 -39.754 1.00 35.38 364 THR A C 1
ATOM 2752 O O . THR A 1 364 ? -4.675 -45.958 -39.291 1.00 35.38 364 THR A O 1
ATOM 2755 N N . GLY A 1 365 ? -2.611 -46.774 -39.055 1.00 37.19 365 GLY A N 1
ATOM 2756 C CA . GLY A 1 365 ? -2.403 -46.297 -37.681 1.00 37.19 365 GLY A CA 1
ATOM 2757 C C . GLY A 1 365 ? -2.517 -44.777 -37.455 1.00 37.19 365 GLY A C 1
ATOM 2758 O O . GLY A 1 365 ? -1.509 -44.077 -37.329 1.00 37.19 365 GLY A O 1
ATOM 2759 N N . LYS A 1 366 ? -3.740 -44.266 -37.262 1.00 38.44 366 LYS A N 1
ATOM 2760 C CA . LYS A 1 366 ? -3.978 -43.032 -36.495 1.00 38.44 366 LYS A CA 1
ATOM 2761 C C . LYS A 1 366 ? -3.755 -43.342 -35.013 1.00 38.44 366 LYS A C 1
ATOM 2763 O O . LYS A 1 366 ? -4.480 -44.145 -34.433 1.00 38.44 366 LYS A O 1
ATOM 2768 N N . LYS A 1 367 ? -2.742 -42.719 -34.402 1.00 44.56 367 LYS A N 1
ATOM 2769 C CA . LYS A 1 367 ? -2.384 -42.948 -32.991 1.00 44.56 367 LYS A CA 1
ATOM 2770 C C . LYS A 1 367 ? -3.593 -42.726 -32.074 1.00 44.56 367 LYS A C 1
ATOM 2772 O O . LYS A 1 367 ? -4.237 -41.682 -32.165 1.00 44.56 367 LYS A O 1
ATOM 2777 N N . LYS A 1 368 ? -3.860 -43.695 -31.188 1.00 41.81 368 LYS A N 1
ATOM 2778 C CA . LYS A 1 368 ? -4.914 -43.639 -30.160 1.00 41.81 368 LYS A CA 1
ATOM 2779 C C . LYS A 1 368 ? -4.805 -42.318 -29.390 1.00 41.81 368 LYS A C 1
ATOM 2781 O O . LYS A 1 368 ? -3.806 -42.078 -28.716 1.00 41.81 368 LYS A O 1
ATOM 2786 N N . HIS A 1 369 ? -5.814 -41.458 -29.501 1.00 47.75 369 HIS A N 1
ATOM 2787 C CA . HIS A 1 369 ? -5.873 -40.238 -28.702 1.00 47.75 369 HIS A CA 1
ATOM 2788 C C . HIS A 1 369 ? -6.286 -40.629 -27.281 1.00 47.75 369 HIS A C 1
ATOM 2790 O O . HIS A 1 369 ? -7.371 -41.176 -27.090 1.00 47.75 369 HIS A O 1
ATOM 2796 N N . ASN A 1 370 ? -5.434 -40.373 -26.289 1.00 56.19 370 ASN A N 1
ATOM 2797 C CA . ASN A 1 370 ? -5.849 -40.470 -24.891 1.00 56.19 370 ASN A CA 1
ATOM 2798 C C . ASN A 1 370 ? -6.904 -39.367 -24.637 1.00 56.19 370 ASN A C 1
ATOM 2800 O O . ASN A 1 370 ? -6.619 -38.215 -24.976 1.00 56.19 370 ASN A O 1
ATOM 2804 N N . PRO A 1 371 ? -8.113 -39.679 -24.131 1.00 57.69 371 PRO A N 1
ATOM 2805 C CA . PRO A 1 371 ? -9.157 -38.678 -23.903 1.00 57.69 371 PRO A CA 1
ATOM 2806 C C . PRO A 1 371 ? -8.857 -37.705 -22.749 1.00 57.69 371 PRO A C 1
ATOM 2808 O O . PRO A 1 371 ? -9.469 -36.647 -22.706 1.00 57.69 371 PRO A O 1
ATOM 2811 N N . GLU A 1 372 ? -7.920 -38.030 -21.851 1.00 64.69 372 GLU A N 1
ATOM 2812 C CA . GLU A 1 372 ? -7.534 -37.195 -20.695 1.00 64.69 372 GLU A CA 1
ATOM 2813 C C . GLU A 1 372 ? -6.064 -36.750 -20.792 1.00 64.69 372 GLU A C 1
ATOM 2815 O O . GLU A 1 372 ? -5.277 -36.850 -19.844 1.00 64.69 372 GLU A O 1
ATOM 2820 N N . LYS A 1 373 ? -5.638 -36.334 -21.988 1.00 76.44 373 LYS A N 1
ATOM 2821 C CA . LYS A 1 373 ? -4.232 -36.048 -22.288 1.00 76.44 373 LYS A CA 1
ATOM 2822 C C . LYS A 1 373 ? -3.698 -34.869 -21.470 1.00 76.44 373 LYS A C 1
ATOM 2824 O O . LYS A 1 373 ? -2.551 -34.928 -21.017 1.00 76.44 373 LYS A O 1
ATOM 2829 N N . TRP A 1 374 ? -4.493 -33.813 -21.328 1.00 81.44 374 TRP A N 1
ATOM 2830 C CA . TRP A 1 374 ? -4.122 -32.582 -20.630 1.00 81.44 374 TRP A CA 1
ATOM 2831 C C . TRP A 1 374 ? -4.676 -32.550 -19.204 1.00 81.44 374 TRP A C 1
ATOM 2833 O O . TRP A 1 374 ? -3.960 -32.140 -18.293 1.00 81.44 374 TRP A O 1
ATOM 2843 N N . ARG A 1 375 ? -5.859 -33.121 -18.959 1.00 80.44 375 ARG A N 1
ATOM 2844 C CA . ARG A 1 375 ? -6.428 -33.275 -17.610 1.00 80.44 375 ARG A CA 1
ATOM 2845 C C . ARG A 1 375 ? -5.532 -34.062 -16.660 1.00 80.44 375 ARG A C 1
ATOM 2847 O O . ARG A 1 375 ? -5.365 -33.674 -15.506 1.00 80.44 375 ARG A O 1
ATOM 2854 N N . ARG A 1 376 ? -4.829 -35.089 -17.154 1.00 79.75 376 ARG A N 1
ATOM 2855 C CA . ARG A 1 376 ? -3.802 -35.819 -16.382 1.00 79.75 376 ARG A CA 1
ATOM 2856 C C . ARG A 1 376 ? -2.626 -34.936 -15.921 1.00 79.75 376 ARG A C 1
ATOM 2858 O O . ARG A 1 376 ? -1.914 -35.318 -15.000 1.00 79.75 376 ARG A O 1
ATOM 2865 N N . LEU A 1 377 ? -2.402 -33.785 -16.558 1.00 81.50 377 LEU A N 1
ATOM 2866 C CA . LEU A 1 377 ? -1.350 -32.818 -16.219 1.00 81.50 377 LEU A CA 1
ATOM 2867 C C . LEU A 1 377 ? -1.858 -31.671 -15.326 1.00 81.50 377 LEU A C 1
ATOM 2869 O O . LEU A 1 377 ? -1.082 -30.777 -14.998 1.00 81.50 377 LEU A O 1
ATOM 2873 N N . GLY A 1 378 ? -3.134 -31.680 -14.928 1.00 78.38 378 GLY A N 1
ATOM 2874 C CA . GLY A 1 378 ? -3.723 -30.605 -14.131 1.00 78.38 378 GLY A CA 1
ATOM 2875 C C . GLY A 1 378 ? -4.128 -29.370 -14.936 1.00 78.38 378 GLY A C 1
ATOM 2876 O O . GLY A 1 378 ? -4.075 -28.271 -14.392 1.00 78.38 378 GLY A O 1
ATOM 2877 N N . PHE A 1 379 ? -4.483 -29.554 -16.212 1.00 83.38 379 PHE A N 1
ATOM 2878 C CA . PHE A 1 379 ? -5.339 -28.620 -16.949 1.00 83.38 379 PHE A CA 1
ATOM 2879 C C . PHE A 1 379 ? -6.817 -28.966 -16.683 1.00 83.38 379 PHE A C 1
ATOM 2881 O O . PHE A 1 379 ? -7.163 -30.136 -16.503 1.00 83.38 379 PHE A O 1
ATOM 2888 N N . GLU A 1 380 ? -7.702 -27.977 -16.671 1.00 75.19 380 GLU A N 1
ATOM 2889 C CA . GLU A 1 380 ? -9.146 -28.154 -16.455 1.00 75.19 380 GLU A CA 1
ATOM 2890 C C . GLU A 1 380 ? -9.849 -28.678 -17.722 1.00 75.19 380 GLU A C 1
ATOM 2892 O O . GLU A 1 380 ? -10.812 -29.463 -17.673 1.00 75.19 380 GLU A O 1
ATOM 2897 N N . THR A 1 381 ? -9.327 -28.291 -18.884 1.00 79.31 381 THR A N 1
ATOM 2898 C CA . THR A 1 381 ? -9.828 -28.627 -20.216 1.00 79.31 381 THR A CA 1
ATOM 2899 C C . THR A 1 381 ? -8.845 -29.524 -20.980 1.00 79.31 381 THR A C 1
ATOM 2901 O O . THR A 1 381 ? -7.677 -29.675 -20.631 1.00 79.31 381 THR A O 1
ATOM 2904 N N . GLU A 1 382 ? -9.301 -30.102 -22.094 1.00 76.88 382 GLU A N 1
ATOM 2905 C CA . GLU A 1 382 ? -8.405 -30.705 -23.099 1.00 76.88 382 GLU A CA 1
ATOM 2906 C C . GLU A 1 382 ? -7.925 -29.680 -24.155 1.00 76.88 382 GLU A C 1
ATOM 2908 O O . GLU A 1 382 ? -7.343 -30.052 -25.177 1.00 76.88 382 GLU A O 1
ATOM 2913 N N . SER A 1 383 ? -8.151 -28.383 -23.912 1.00 78.81 383 SER A N 1
ATOM 2914 C CA . SER A 1 383 ? -7.822 -27.258 -24.791 1.00 78.81 383 SER A CA 1
ATOM 2915 C C . SER A 1 383 ? -6.833 -26.306 -24.094 1.00 78.81 383 SER A C 1
ATOM 2917 O O . SER A 1 383 ? -7.179 -25.165 -23.779 1.00 78.81 383 SER A O 1
ATOM 2919 N N . PRO A 1 384 ? -5.570 -26.727 -23.875 1.00 76.88 384 PRO A N 1
ATOM 2920 C CA . PRO A 1 384 ? -4.612 -25.987 -23.046 1.00 76.88 384 PRO A CA 1
ATOM 2921 C C . PRO A 1 384 ? -4.362 -24.551 -23.531 1.00 76.88 384 PRO A C 1
ATOM 2923 O O . PRO A 1 384 ? -4.035 -23.683 -22.733 1.00 76.88 384 PRO A O 1
ATOM 2926 N N . ALA A 1 385 ? -4.554 -24.273 -24.826 1.00 79.12 385 ALA A N 1
ATOM 2927 C CA . ALA A 1 385 ? -4.439 -22.932 -25.401 1.00 79.12 385 ALA A CA 1
ATOM 2928 C C . ALA A 1 385 ? -5.391 -21.890 -24.774 1.00 79.12 385 ALA A C 1
ATOM 2930 O O . ALA A 1 385 ? -5.076 -20.706 -24.818 1.00 79.12 385 ALA A O 1
ATOM 2931 N N . GLN A 1 386 ? -6.519 -22.315 -24.186 1.00 81.38 386 GLN A N 1
ATOM 2932 C CA . GLN A 1 386 ? -7.438 -21.431 -23.457 1.00 81.38 386 GLN A CA 1
ATOM 2933 C C . GLN A 1 386 ? -6.931 -21.128 -22.041 1.00 81.38 386 GLN A C 1
ATOM 2935 O O . GLN A 1 386 ? -6.971 -19.986 -21.604 1.00 81.38 386 GLN A O 1
ATOM 2940 N N . GLU A 1 387 ? -6.380 -22.117 -21.338 1.00 82.00 387 GLU A N 1
ATOM 2941 C CA . GLU A 1 387 ? -5.848 -21.930 -19.977 1.00 82.00 387 GLU A CA 1
ATOM 2942 C C . GLU A 1 387 ? -4.541 -21.116 -19.962 1.00 82.00 387 GLU A C 1
ATOM 2944 O O . GLU A 1 387 ? -4.253 -20.411 -18.997 1.00 82.00 387 GLU A O 1
ATOM 2949 N N . PHE A 1 388 ? -3.793 -21.108 -21.071 1.00 86.81 388 PHE A N 1
ATOM 2950 C CA . PHE A 1 388 ? -2.698 -20.157 -21.290 1.00 86.81 388 PHE A CA 1
ATOM 2951 C C . PHE A 1 388 ? -3.161 -18.735 -21.687 1.00 86.81 388 PHE A C 1
ATOM 2953 O O . PHE A 1 388 ? -2.311 -17.910 -22.012 1.00 86.81 388 PHE A O 1
ATOM 2960 N N . GLU A 1 389 ? -4.455 -18.388 -21.693 1.00 82.62 389 GLU A N 1
ATOM 2961 C CA . GLU A 1 389 ? -4.882 -17.021 -22.054 1.00 82.62 389 GLU A CA 1
ATOM 2962 C C . GLU A 1 389 ? -4.510 -15.977 -20.980 1.00 82.62 389 GLU A C 1
ATOM 2964 O O . GLU A 1 389 ? -4.110 -14.869 -21.332 1.00 82.62 389 GLU A O 1
ATOM 2969 N N . THR A 1 390 ? -4.535 -16.337 -19.690 1.00 83.19 390 THR A N 1
ATOM 2970 C CA . THR A 1 390 ? -4.201 -15.427 -18.571 1.00 83.19 390 THR A CA 1
ATOM 2971 C C . THR A 1 390 ? -2.697 -15.137 -18.457 1.00 83.19 390 THR A C 1
ATOM 2973 O O . THR A 1 390 ? -2.290 -13.986 -18.279 1.00 83.19 390 THR A O 1
ATOM 2976 N N . ALA A 1 391 ? -1.870 -16.183 -18.571 1.00 85.56 391 ALA A N 1
ATOM 2977 C CA . ALA A 1 391 ? -0.411 -16.120 -18.408 1.00 85.56 391 ALA A CA 1
ATOM 2978 C C . ALA A 1 391 ? 0.364 -16.088 -19.743 1.00 85.56 391 ALA A C 1
ATOM 2980 O O . ALA A 1 391 ? 1.593 -16.003 -19.751 1.00 85.56 391 ALA A O 1
ATOM 2981 N N . GLY A 1 392 ? -0.333 -16.179 -20.878 1.00 88.25 392 GLY A N 1
ATOM 2982 C CA . GLY A 1 392 ? 0.249 -16.153 -22.217 1.00 88.25 392 GLY A CA 1
ATOM 2983 C C . GLY A 1 392 ? 1.282 -17.249 -22.493 1.00 88.25 392 GLY A C 1
ATOM 2984 O O . GLY A 1 392 ? 1.330 -18.310 -21.862 1.00 88.25 392 GLY A O 1
ATOM 2985 N N . TYR A 1 393 ? 2.159 -16.969 -23.455 1.00 88.75 393 TYR A N 1
ATOM 2986 C CA . TYR A 1 393 ? 3.304 -17.821 -23.769 1.00 88.75 393 TYR A CA 1
ATOM 2987 C C . TYR A 1 393 ? 4.369 -17.820 -22.663 1.00 88.75 393 TYR A C 1
ATOM 2989 O O . TYR A 1 393 ? 5.111 -18.793 -22.561 1.00 88.75 393 TYR A O 1
ATOM 2997 N N . LEU A 1 394 ? 4.415 -16.793 -21.803 1.00 90.06 394 LEU A N 1
ATOM 2998 C CA . LEU A 1 394 ? 5.257 -16.773 -20.600 1.00 90.06 394 LEU A CA 1
ATOM 2999 C C . LEU A 1 394 ? 4.989 -18.011 -19.724 1.00 90.06 394 LEU A C 1
ATOM 3001 O O . LEU A 1 394 ? 5.894 -18.814 -19.514 1.00 90.06 394 LEU A O 1
ATOM 3005 N N . GLY A 1 395 ? 3.730 -18.254 -19.340 1.00 90.25 395 GLY A N 1
ATOM 3006 C CA . GLY A 1 395 ? 3.358 -19.441 -18.557 1.00 90.25 395 GLY A CA 1
ATOM 3007 C C . GLY A 1 395 ? 3.619 -20.775 -19.275 1.00 90.25 395 GLY A C 1
ATOM 3008 O O . GLY A 1 395 ? 3.913 -21.786 -18.634 1.00 90.25 395 GLY A O 1
ATOM 3009 N N . MET A 1 396 ? 3.578 -20.797 -20.614 1.00 90.00 396 MET A N 1
ATOM 3010 C CA . MET A 1 396 ? 4.008 -21.965 -21.397 1.00 90.00 396 MET A CA 1
ATOM 3011 C C . MET A 1 396 ? 5.523 -22.171 -21.344 1.00 90.00 396 MET A C 1
ATOM 3013 O O . MET A 1 396 ? 5.976 -23.316 -21.276 1.00 90.00 396 MET A O 1
ATOM 3017 N N . MET A 1 397 ? 6.302 -21.094 -21.420 1.00 89.62 397 MET A N 1
ATOM 3018 C CA . MET A 1 397 ? 7.759 -21.131 -21.372 1.00 89.62 397 MET A CA 1
ATOM 3019 C C . MET A 1 397 ? 8.236 -21.617 -20.001 1.00 89.62 397 MET A C 1
ATOM 3021 O O . MET A 1 397 ? 9.022 -22.562 -19.957 1.00 89.62 397 MET A O 1
ATOM 3025 N N . ASP A 1 398 ? 7.682 -21.062 -18.921 1.00 92.88 398 ASP A N 1
ATOM 3026 C CA . ASP A 1 398 ? 7.986 -21.432 -17.535 1.00 92.88 398 ASP A CA 1
ATOM 3027 C C . ASP A 1 398 ? 7.702 -22.918 -17.269 1.00 92.88 398 ASP A C 1
ATOM 3029 O O . ASP A 1 398 ? 8.604 -23.673 -16.902 1.00 92.88 398 ASP A O 1
ATOM 3033 N N . LEU A 1 399 ? 6.482 -23.388 -17.573 1.00 91.94 399 LEU A N 1
ATOM 3034 C CA . LEU A 1 399 ? 6.119 -24.805 -17.435 1.00 91.94 399 LEU A CA 1
ATOM 3035 C C . LEU A 1 399 ? 7.015 -25.717 -18.294 1.00 91.94 399 LEU A C 1
ATOM 3037 O O . LEU A 1 399 ? 7.360 -26.825 -17.885 1.00 91.94 399 LEU A O 1
ATOM 3041 N N . THR A 1 400 ? 7.410 -25.270 -19.489 1.00 91.69 400 THR A N 1
ATOM 3042 C CA . THR A 1 400 ? 8.289 -26.050 -20.376 1.00 91.69 400 THR A CA 1
ATOM 3043 C C . THR A 1 400 ? 9.726 -26.122 -19.855 1.00 91.69 400 THR A C 1
ATOM 3045 O O . THR A 1 400 ? 10.379 -27.150 -20.035 1.00 91.69 400 THR A O 1
ATOM 3048 N N . ASP A 1 401 ? 10.235 -25.059 -19.234 1.00 90.12 401 ASP A N 1
ATOM 3049 C CA . ASP A 1 401 ? 11.569 -25.021 -18.636 1.00 90.12 401 ASP A CA 1
ATOM 3050 C C . ASP A 1 401 ? 11.618 -25.835 -17.332 1.00 90.12 401 ASP A C 1
ATOM 3052 O O . ASP A 1 401 ? 12.469 -26.718 -17.211 1.00 90.12 401 ASP A O 1
ATOM 3056 N N . TYR A 1 402 ? 10.631 -25.676 -16.441 1.00 93.00 402 TYR A N 1
ATOM 3057 C CA . TYR A 1 402 ? 10.482 -26.500 -15.235 1.00 93.00 402 TYR A CA 1
ATOM 3058 C C . TYR A 1 402 ? 10.479 -28.002 -15.566 1.00 93.00 402 TYR A C 1
ATOM 3060 O O . TYR A 1 402 ? 11.271 -28.773 -15.021 1.00 93.00 402 TYR A O 1
ATOM 3068 N N . VAL A 1 403 ? 9.651 -28.419 -16.532 1.00 91.31 403 VAL A N 1
ATOM 3069 C CA . VAL A 1 403 ? 9.539 -29.825 -16.965 1.00 91.31 403 VAL A CA 1
ATOM 3070 C C . VAL A 1 403 ? 10.814 -30.344 -17.650 1.00 91.31 403 VAL A C 1
ATOM 3072 O O . VAL A 1 403 ? 11.009 -31.554 -17.724 1.00 91.31 403 VAL A O 1
ATOM 3075 N N . ARG A 1 404 ? 11.710 -29.470 -18.129 1.00 89.56 404 ARG A N 1
ATOM 3076 C CA . ARG A 1 404 ? 13.031 -29.863 -18.658 1.00 89.56 404 ARG A CA 1
ATOM 3077 C C . ARG A 1 404 ? 14.119 -29.941 -17.589 1.00 89.56 404 ARG A C 1
ATOM 3079 O O . ARG A 1 404 ? 15.037 -30.735 -17.758 1.00 89.56 404 ARG A O 1
ATOM 3086 N N . ARG A 1 405 ? 14.048 -29.125 -16.532 1.00 89.31 405 ARG A N 1
ATOM 3087 C CA . ARG A 1 405 ? 15.034 -29.114 -15.432 1.00 89.31 405 ARG A CA 1
ATOM 3088 C C . ARG A 1 405 ? 14.737 -30.146 -14.346 1.00 89.31 405 ARG A C 1
ATOM 3090 O O . ARG A 1 405 ? 15.658 -30.611 -13.683 1.00 89.31 405 ARG A O 1
ATOM 3097 N N . HIS A 1 406 ? 13.467 -30.504 -14.177 1.00 87.81 406 HIS A N 1
ATOM 3098 C CA . HIS A 1 406 ? 12.981 -31.388 -13.117 1.00 87.81 406 HIS A CA 1
ATOM 3099 C C . HIS A 1 406 ? 12.177 -32.572 -13.680 1.00 87.81 406 HIS A C 1
ATOM 3101 O O . HIS A 1 406 ? 11.186 -32.987 -13.083 1.00 87.81 406 HIS A O 1
ATOM 3107 N N . ASP A 1 407 ? 12.577 -33.119 -14.831 1.00 87.88 407 ASP A N 1
ATOM 3108 C CA . ASP A 1 407 ? 11.855 -34.179 -15.551 1.00 87.88 407 ASP A CA 1
ATOM 3109 C C . ASP A 1 407 ? 11.563 -35.418 -14.684 1.00 87.88 407 ASP A C 1
ATOM 3111 O O . ASP A 1 407 ? 10.426 -35.895 -14.622 1.00 87.88 407 ASP A O 1
ATOM 3115 N N . ASP A 1 408 ? 12.569 -35.882 -13.950 1.00 87.44 408 ASP A N 1
ATOM 3116 C CA . ASP A 1 408 ? 12.517 -37.050 -13.076 1.00 87.44 408 ASP A CA 1
ATOM 3117 C C . ASP A 1 408 ? 11.599 -36.818 -11.855 1.00 87.44 408 ASP A C 1
ATOM 3119 O O . ASP A 1 408 ? 10.892 -37.722 -11.404 1.00 87.44 408 ASP A O 1
ATOM 3123 N N . ALA A 1 409 ? 11.560 -35.586 -11.331 1.00 87.50 409 ALA A N 1
ATOM 3124 C CA . ALA A 1 409 ? 10.681 -35.189 -10.227 1.00 87.50 409 ALA A CA 1
ATOM 3125 C C . ALA A 1 409 ? 9.234 -34.962 -10.698 1.00 87.50 409 ALA A C 1
ATOM 3127 O O . ALA A 1 409 ? 8.293 -35.396 -10.035 1.00 87.50 409 ALA A O 1
ATOM 3128 N N . PHE A 1 410 ? 9.053 -34.360 -11.874 1.00 88.62 410 PHE A N 1
ATOM 3129 C CA . PHE A 1 410 ? 7.764 -34.157 -12.532 1.00 88.62 410 PHE A CA 1
ATOM 3130 C C . PHE A 1 410 ? 7.087 -35.493 -12.872 1.00 88.62 410 PHE A C 1
ATOM 3132 O O . PHE A 1 410 ? 5.905 -35.672 -12.579 1.00 88.62 410 PHE A O 1
ATOM 3139 N N . GLN A 1 411 ? 7.829 -36.477 -13.396 1.00 87.25 411 GLN A N 1
ATOM 3140 C CA . GLN A 1 411 ? 7.301 -37.831 -13.614 1.00 87.25 411 GLN A CA 1
ATOM 3141 C C . GLN A 1 411 ? 6.860 -38.497 -12.301 1.00 87.25 411 GLN A C 1
ATOM 3143 O O . GLN A 1 411 ? 5.760 -39.048 -12.240 1.00 87.25 411 GLN A O 1
ATOM 3148 N N . LYS A 1 412 ? 7.670 -38.410 -11.234 1.00 88.25 412 LYS A N 1
ATOM 3149 C CA . LYS A 1 412 ? 7.318 -38.946 -9.904 1.00 88.25 412 LYS A CA 1
ATOM 3150 C C . LYS A 1 412 ? 6.066 -38.270 -9.334 1.00 88.25 412 LYS A C 1
ATOM 3152 O O . LYS A 1 412 ? 5.175 -38.966 -8.855 1.00 88.25 412 LYS A O 1
ATOM 3157 N N . LEU A 1 413 ? 5.953 -36.945 -9.460 1.00 87.56 413 LEU A N 1
ATOM 3158 C CA . LEU A 1 413 ? 4.786 -36.178 -9.018 1.00 87.56 413 LEU A CA 1
ATOM 3159 C C . LEU A 1 413 ? 3.512 -36.581 -9.774 1.00 87.56 413 LEU A C 1
ATOM 3161 O O . LEU A 1 413 ? 2.482 -36.803 -9.144 1.00 87.56 413 LEU A O 1
ATOM 3165 N N . LEU A 1 414 ? 3.568 -36.724 -11.103 1.00 86.75 414 LEU A N 1
ATOM 3166 C CA . LEU A 1 414 ? 2.413 -37.155 -11.901 1.00 86.75 414 LEU A CA 1
ATOM 3167 C C . LEU A 1 414 ? 1.966 -38.585 -11.560 1.00 86.75 414 LEU A C 1
ATOM 3169 O O . LEU A 1 414 ? 0.766 -38.851 -11.520 1.00 86.75 414 LEU A O 1
ATOM 3173 N N . LEU A 1 415 ? 2.904 -39.496 -11.278 1.00 85.94 415 LEU A N 1
ATOM 3174 C CA . LEU A 1 415 ? 2.588 -40.847 -10.800 1.00 85.94 415 LEU A CA 1
ATOM 3175 C C . LEU A 1 415 ? 1.941 -40.822 -9.405 1.00 85.94 415 LEU A C 1
ATOM 3177 O O . LEU A 1 415 ? 0.982 -41.552 -9.168 1.00 85.94 415 LEU A O 1
ATOM 3181 N N . GLU A 1 416 ? 2.405 -39.948 -8.510 1.00 86.25 416 GLU A N 1
ATOM 3182 C CA . GLU A 1 416 ? 1.802 -39.733 -7.188 1.00 86.25 416 GLU A CA 1
ATOM 3183 C C . GLU A 1 416 ? 0.391 -39.125 -7.274 1.00 86.25 416 GLU A C 1
ATOM 3185 O O . GLU A 1 416 ? -0.490 -39.513 -6.512 1.00 86.25 416 GLU A O 1
ATOM 3190 N N . GLN A 1 417 ? 0.134 -38.195 -8.202 1.00 85.38 417 GLN A N 1
ATOM 3191 C CA . GLN A 1 417 ? -1.222 -37.673 -8.407 1.00 85.38 417 GLN A CA 1
ATOM 3192 C C . GLN A 1 417 ? -2.142 -38.716 -9.061 1.00 85.38 417 GLN A C 1
ATOM 3194 O O . GLN A 1 417 ? -3.328 -38.777 -8.741 1.00 85.38 417 GLN A O 1
ATOM 3199 N N . ALA A 1 418 ? -1.618 -39.582 -9.935 1.00 83.50 418 ALA A N 1
ATOM 3200 C CA . ALA A 1 418 ? -2.414 -40.609 -10.607 1.00 83.50 418 ALA A CA 1
ATOM 3201 C C . ALA A 1 418 ? -3.039 -41.638 -9.642 1.00 83.50 418 ALA A C 1
ATOM 3203 O O . ALA A 1 418 ? -4.129 -42.134 -9.926 1.00 83.50 418 ALA A O 1
ATOM 3204 N N . THR A 1 419 ? -2.404 -41.931 -8.500 1.00 84.38 419 THR A N 1
ATOM 3205 C CA . THR A 1 419 ? -2.958 -42.841 -7.475 1.00 84.38 419 THR A CA 1
ATOM 3206 C C . THR A 1 419 ? -4.011 -42.188 -6.571 1.00 84.38 419 THR A C 1
ATOM 3208 O O . THR A 1 419 ? -4.759 -42.901 -5.904 1.00 84.38 419 THR A O 1
ATOM 3211 N N . ARG A 1 420 ? -4.104 -40.851 -6.552 1.00 84.19 420 ARG A N 1
ATOM 3212 C CA . ARG A 1 420 ? -5.072 -40.087 -5.744 1.00 84.19 420 ARG A CA 1
ATOM 3213 C C . ARG A 1 420 ? -6.441 -39.976 -6.444 1.00 84.19 420 ARG A C 1
ATOM 3215 O O . ARG A 1 420 ? -6.484 -39.972 -7.682 1.00 84.19 420 ARG A O 1
ATOM 3222 N N . PRO A 1 421 ? -7.556 -39.847 -5.694 1.00 83.38 421 PRO A N 1
ATOM 3223 C CA . PRO A 1 421 ? -8.868 -39.508 -6.255 1.00 83.38 421 PRO A CA 1
ATOM 3224 C C . PRO A 1 421 ? -8.859 -38.092 -6.847 1.00 83.38 421 PRO A C 1
ATOM 3226 O O . PRO A 1 421 ? -8.102 -37.234 -6.399 1.00 83.38 421 PRO A O 1
ATOM 3229 N N . ALA A 1 422 ? -9.701 -37.843 -7.854 1.00 78.75 422 ALA A N 1
ATOM 3230 C CA . ALA A 1 422 ? -9.622 -36.636 -8.683 1.00 78.75 422 ALA A CA 1
ATOM 3231 C C . ALA A 1 422 ? -9.760 -35.307 -7.910 1.00 78.75 422 ALA A C 1
ATOM 3233 O O . ALA A 1 422 ? -9.071 -34.357 -8.266 1.00 78.75 422 ALA A O 1
ATOM 3234 N N . SER A 1 423 ? -10.570 -35.252 -6.845 1.00 83.31 423 SER A N 1
ATOM 3235 C CA . SER A 1 423 ? -10.759 -34.050 -6.012 1.00 83.31 423 SER A CA 1
ATOM 3236 C C . SER A 1 423 ? -9.537 -33.664 -5.168 1.00 83.31 423 SER A C 1
ATOM 3238 O O . SER A 1 423 ? -9.432 -32.519 -4.753 1.00 83.31 423 SER A O 1
ATOM 3240 N N . VAL A 1 424 ? -8.587 -34.582 -4.950 1.00 85.88 424 VAL A N 1
ATOM 3241 C CA . VAL A 1 424 ? -7.390 -34.374 -4.104 1.00 85.88 424 VAL A CA 1
ATOM 3242 C C . VAL A 1 424 ? -6.097 -34.398 -4.945 1.00 85.88 424 VAL A C 1
ATOM 3244 O O . VAL A 1 424 ? -4.985 -34.557 -4.429 1.00 85.88 424 VAL A O 1
ATOM 3247 N N . ARG A 1 425 ? -6.223 -34.281 -6.276 1.00 86.75 425 ARG A N 1
ATOM 3248 C CA . ARG A 1 425 ? -5.086 -34.153 -7.197 1.00 86.75 425 ARG A CA 1
ATOM 3249 C C . ARG A 1 425 ? -4.657 -32.697 -7.290 1.00 86.75 425 ARG A C 1
ATOM 3251 O O . ARG A 1 425 ? -5.447 -31.849 -7.685 1.00 86.75 425 ARG A O 1
ATOM 3258 N N . CYS A 1 426 ? -3.383 -32.433 -7.022 1.00 87.50 426 CYS A N 1
ATOM 3259 C CA . CYS A 1 426 ? -2.778 -31.133 -7.289 1.00 87.50 426 CYS A CA 1
ATOM 3260 C C . CYS A 1 426 ? -2.779 -30.864 -8.811 1.00 87.50 426 CYS A C 1
ATOM 3262 O O . CYS A 1 426 ? -2.181 -31.655 -9.556 1.00 87.50 426 CYS A O 1
ATOM 3264 N N . PRO A 1 427 ? -3.425 -29.790 -9.306 1.00 89.62 427 PRO A N 1
ATOM 3265 C CA . PRO A 1 427 ? -3.464 -29.485 -10.730 1.00 89.62 427 PRO A CA 1
ATOM 3266 C C . PRO A 1 427 ? -2.142 -28.829 -11.157 1.00 89.62 427 PRO A C 1
ATOM 3268 O O . PRO A 1 427 ? -1.996 -27.610 -11.170 1.00 89.62 427 PRO A O 1
ATOM 3271 N N . VAL A 1 428 ? -1.152 -29.667 -11.485 1.00 90.44 428 VAL A N 1
ATOM 3272 C CA . VAL A 1 428 ? 0.247 -29.276 -11.745 1.00 90.44 428 VAL A CA 1
ATOM 3273 C C . VAL A 1 428 ? 0.388 -28.144 -12.777 1.00 90.44 428 VAL A C 1
ATOM 3275 O O . VAL A 1 428 ? 1.186 -27.231 -12.563 1.00 90.44 428 VAL A O 1
ATOM 3278 N N . ALA A 1 429 ? -0.391 -28.154 -13.864 1.00 89.06 429 ALA A N 1
ATOM 3279 C CA . ALA A 1 429 ? -0.380 -27.066 -14.842 1.00 89.06 429 ALA A CA 1
ATOM 3280 C C . ALA A 1 429 ? -0.992 -25.763 -14.291 1.00 89.06 429 ALA A C 1
ATOM 3282 O O . ALA A 1 429 ? -0.321 -24.733 -14.347 1.00 89.06 429 ALA A O 1
ATOM 3283 N N . ARG A 1 430 ? -2.197 -25.790 -13.691 1.00 90.56 430 ARG A N 1
ATOM 3284 C CA . ARG A 1 430 ? -2.803 -24.600 -13.048 1.00 90.56 430 ARG A CA 1
ATOM 3285 C C . ARG A 1 430 ? -1.887 -24.013 -11.962 1.00 90.56 430 ARG A C 1
ATOM 3287 O O . ARG A 1 430 ? -1.714 -22.800 -11.916 1.00 90.56 430 ARG A O 1
ATOM 3294 N N . ALA A 1 431 ? -1.227 -24.853 -11.160 1.00 93.00 431 ALA A N 1
ATOM 3295 C CA . ALA A 1 431 ? -0.233 -24.438 -10.162 1.00 93.00 431 ALA A CA 1
ATOM 3296 C C . ALA A 1 431 ? 0.961 -23.698 -10.792 1.00 93.00 431 ALA A C 1
ATOM 3298 O O . ALA A 1 431 ? 1.341 -22.623 -10.333 1.00 93.00 431 ALA A O 1
ATOM 3299 N N . SER A 1 432 ? 1.512 -24.229 -11.889 1.00 94.38 432 SER A N 1
ATOM 3300 C CA . SER A 1 432 ? 2.589 -23.576 -12.644 1.00 94.38 432 SER A CA 1
ATOM 3301 C C . SER A 1 432 ? 2.175 -22.206 -13.190 1.00 94.38 432 SER A C 1
ATOM 3303 O O . SER A 1 432 ? 2.991 -21.288 -13.191 1.00 94.38 432 SER A O 1
ATOM 3305 N N . LEU A 1 433 ? 0.931 -22.061 -13.653 1.00 93.38 433 LEU A N 1
ATOM 3306 C CA . LEU A 1 433 ? 0.404 -20.799 -14.181 1.00 93.38 433 LEU A CA 1
ATOM 3307 C C . LEU A 1 433 ? 0.126 -19.782 -13.067 1.00 93.38 433 LEU A C 1
ATOM 3309 O O . LEU A 1 433 ? 0.442 -18.606 -13.231 1.00 93.38 433 LEU A O 1
ATOM 3313 N N . ALA A 1 434 ? -0.390 -20.232 -11.921 1.00 93.81 434 ALA A N 1
ATOM 3314 C CA . ALA A 1 434 ? -0.574 -19.387 -10.745 1.00 93.81 434 ALA A CA 1
ATOM 3315 C C . ALA A 1 434 ? 0.763 -18.823 -10.241 1.00 93.81 434 ALA A C 1
ATOM 3317 O O . ALA A 1 434 ? 0.852 -17.626 -9.995 1.00 93.81 434 ALA A O 1
ATOM 3318 N N . VAL A 1 435 ? 1.828 -19.634 -10.172 1.00 95.69 435 VAL A N 1
ATOM 3319 C CA . VAL A 1 435 ? 3.168 -19.155 -9.775 1.00 95.69 435 VAL A CA 1
ATOM 3320 C C . VAL A 1 435 ? 3.753 -18.161 -10.790 1.00 95.69 435 VAL A C 1
ATOM 3322 O O . VAL A 1 435 ? 4.339 -17.163 -10.375 1.00 95.69 435 VAL A O 1
ATOM 3325 N N . THR A 1 436 ? 3.547 -18.363 -12.099 1.00 94.94 436 THR A N 1
ATOM 3326 C CA . THR A 1 436 ? 3.911 -17.367 -13.130 1.00 94.94 436 THR A CA 1
ATOM 3327 C C . THR A 1 436 ? 3.210 -16.024 -12.884 1.00 94.94 436 THR A C 1
ATOM 3329 O O . THR A 1 436 ? 3.867 -14.987 -12.944 1.00 94.94 436 THR A O 1
ATOM 3332 N N . MET A 1 437 ? 1.906 -16.024 -12.579 1.00 94.19 437 MET A N 1
ATOM 3333 C CA . MET A 1 437 ? 1.153 -14.789 -12.302 1.00 94.19 437 MET A CA 1
ATOM 3334 C C . MET A 1 437 ? 1.555 -14.143 -10.968 1.00 94.19 437 MET A C 1
ATOM 3336 O O . MET A 1 437 ? 1.809 -12.948 -10.931 1.00 94.19 437 MET A O 1
ATOM 3340 N N . ILE A 1 438 ? 1.738 -14.928 -9.903 1.00 93.94 438 ILE A N 1
ATOM 3341 C CA . ILE A 1 438 ? 2.211 -14.438 -8.598 1.00 93.94 438 ILE A CA 1
ATOM 3342 C C . ILE A 1 438 ? 3.554 -13.701 -8.728 1.00 93.94 438 ILE A C 1
ATOM 3344 O O . ILE A 1 438 ? 3.722 -12.630 -8.151 1.00 93.94 438 ILE A O 1
ATOM 3348 N N . LEU A 1 439 ? 4.501 -14.236 -9.508 1.00 93.94 439 LEU A N 1
ATOM 3349 C CA . LEU A 1 439 ? 5.779 -13.564 -9.779 1.00 93.94 439 LEU A CA 1
ATOM 3350 C C . LEU A 1 439 ? 5.606 -12.313 -10.656 1.00 93.94 439 LEU A C 1
ATOM 3352 O O . LEU A 1 439 ? 6.314 -11.326 -10.463 1.00 93.94 439 LEU A O 1
ATOM 3356 N N . TYR A 1 440 ? 4.667 -12.338 -11.602 1.00 92.69 440 TYR A N 1
ATOM 3357 C CA . TYR A 1 440 ? 4.361 -11.212 -12.490 1.00 92.69 440 TYR A CA 1
ATOM 3358 C C . TYR A 1 440 ? 3.812 -10.009 -11.709 1.00 92.69 440 TYR A C 1
ATOM 3360 O O . TYR A 1 440 ? 4.251 -8.875 -11.920 1.00 92.69 440 TYR A O 1
ATOM 3368 N N . ASP A 1 441 ? 2.908 -10.281 -10.770 1.00 91.25 441 ASP A N 1
ATOM 3369 C CA . ASP A 1 441 ? 2.276 -9.283 -9.913 1.00 91.25 441 ASP A CA 1
ATOM 3370 C C . ASP A 1 441 ? 3.252 -8.792 -8.828 1.00 91.25 441 ASP A C 1
ATOM 3372 O O . ASP A 1 441 ? 3.385 -7.587 -8.628 1.00 91.25 441 ASP A O 1
ATOM 3376 N N . HIS A 1 442 ? 4.022 -9.695 -8.201 1.00 90.31 442 HIS A N 1
ATOM 3377 C CA . HIS A 1 442 ? 5.054 -9.357 -7.207 1.00 90.31 442 HIS A CA 1
ATOM 3378 C C . HIS A 1 442 ? 6.152 -8.433 -7.762 1.00 90.31 442 HIS A C 1
ATOM 3380 O O . HIS A 1 442 ? 6.593 -7.510 -7.079 1.00 90.31 442 HIS A O 1
ATOM 3386 N N . PHE A 1 443 ? 6.586 -8.642 -9.010 1.00 89.31 443 PHE A N 1
ATOM 3387 C CA . PHE A 1 443 ? 7.527 -7.739 -9.679 1.00 89.31 443 PHE A CA 1
ATOM 3388 C C . PHE A 1 443 ? 6.846 -6.534 -10.357 1.00 89.31 443 PHE A C 1
ATOM 3390 O O . PHE A 1 443 ? 7.526 -5.776 -11.052 1.00 89.31 443 PHE A O 1
ATOM 3397 N N . GLU A 1 444 ? 5.543 -6.325 -10.151 1.00 87.06 444 GLU A N 1
ATOM 3398 C CA . GLU A 1 444 ? 4.750 -5.196 -10.659 1.00 87.06 444 GLU A CA 1
ATOM 3399 C C . GLU A 1 444 ? 4.861 -4.976 -12.180 1.00 87.06 444 GLU A C 1
ATOM 3401 O O . GLU A 1 444 ? 4.922 -3.847 -12.668 1.00 87.06 444 GLU A O 1
ATOM 3406 N N . VAL A 1 445 ? 4.911 -6.062 -12.956 1.00 83.81 445 VAL A N 1
ATOM 3407 C CA . VAL A 1 445 ? 5.296 -6.023 -14.380 1.00 83.81 445 VAL A CA 1
ATOM 3408 C C . VAL A 1 445 ? 4.321 -5.223 -15.265 1.00 83.81 445 VAL A C 1
ATOM 3410 O O . VAL A 1 445 ? 4.738 -4.645 -16.271 1.00 83.81 445 VAL A O 1
ATOM 3413 N N . ASP A 1 446 ? 3.041 -5.120 -14.890 1.00 76.81 446 ASP A N 1
ATOM 3414 C CA . ASP A 1 446 ? 2.069 -4.265 -15.594 1.00 76.81 446 ASP A CA 1
ATOM 3415 C C . ASP A 1 446 ? 2.191 -2.765 -15.251 1.00 76.81 446 ASP A C 1
ATOM 3417 O O . ASP A 1 446 ? 1.698 -1.949 -16.028 1.00 76.81 446 ASP A O 1
ATOM 3421 N N . LYS A 1 447 ? 2.862 -2.383 -14.149 1.00 71.81 447 LYS A N 1
ATOM 3422 C CA . LYS A 1 447 ? 3.003 -0.976 -13.716 1.00 71.81 447 LYS A CA 1
ATOM 3423 C C . LYS A 1 447 ? 4.168 -0.224 -14.372 1.00 71.81 447 LYS A C 1
ATOM 3425 O O . LYS A 1 447 ? 4.255 0.985 -14.209 1.00 71.81 447 LYS A O 1
ATOM 3430 N N . THR A 1 448 ? 5.087 -0.906 -15.061 1.00 67.12 448 THR A N 1
ATOM 3431 C CA . THR A 1 448 ? 6.284 -0.249 -15.615 1.00 67.12 448 THR A CA 1
ATOM 3432 C C . THR A 1 448 ? 6.048 0.323 -17.007 1.00 67.12 448 THR A C 1
ATOM 3434 O O . THR A 1 448 ? 5.862 -0.447 -17.958 1.00 67.12 448 THR A O 1
ATOM 3437 N N . ASP A 1 449 ? 6.165 1.645 -17.131 1.00 60.75 449 ASP A N 1
ATOM 3438 C CA . ASP A 1 449 ? 6.139 2.369 -18.402 1.00 60.75 449 ASP A CA 1
ATOM 3439 C C . ASP A 1 449 ? 7.534 2.885 -18.808 1.00 60.75 449 ASP A C 1
ATOM 3441 O O . ASP A 1 449 ? 8.493 2.912 -18.035 1.00 60.75 449 ASP A O 1
ATOM 3445 N N . LEU A 1 450 ? 7.685 3.251 -20.086 1.00 56.88 450 LEU A N 1
ATOM 3446 C CA . LEU A 1 450 ? 8.986 3.605 -20.674 1.00 56.88 450 LEU A CA 1
ATOM 3447 C C . LEU A 1 450 ? 9.483 5.012 -20.291 1.00 56.88 450 LEU A C 1
ATOM 3449 O O . LEU A 1 450 ? 10.670 5.305 -20.479 1.00 56.88 450 LEU A O 1
ATOM 3453 N N . GLU A 1 451 ? 8.606 5.871 -19.766 1.00 50.78 451 GLU A N 1
ATOM 3454 C CA . GLU A 1 451 ? 8.907 7.275 -19.452 1.00 50.78 451 GLU A CA 1
ATOM 3455 C C . GLU A 1 451 ? 9.635 7.445 -18.106 1.00 50.78 451 GLU A C 1
ATOM 3457 O O . GLU A 1 451 ? 10.517 8.304 -17.997 1.00 50.78 451 GLU A O 1
ATOM 3462 N N . ASP A 1 452 ? 9.395 6.543 -17.142 1.00 52.00 452 ASP A N 1
ATOM 3463 C CA . ASP A 1 452 ? 10.048 6.520 -15.819 1.00 52.00 452 ASP A CA 1
ATOM 3464 C C . ASP A 1 452 ? 11.580 6.466 -15.896 1.00 52.00 452 ASP A C 1
ATOM 3466 O O . ASP A 1 452 ? 12.268 6.912 -14.977 1.00 52.00 452 ASP A O 1
ATOM 3470 N N . THR A 1 453 ? 12.144 5.989 -17.017 1.00 52.75 453 THR A N 1
ATOM 3471 C CA . THR A 1 453 ? 13.602 5.910 -17.229 1.00 52.75 453 THR A CA 1
ATOM 3472 C C . THR A 1 453 ? 14.320 7.252 -16.983 1.00 52.75 453 THR A C 1
ATOM 3474 O O . THR A 1 453 ? 15.501 7.254 -16.641 1.00 52.75 453 THR A O 1
ATOM 3477 N N . LYS A 1 454 ? 13.634 8.399 -17.131 1.00 51.44 454 LYS A N 1
ATOM 3478 C CA . LYS A 1 454 ? 14.208 9.734 -16.867 1.00 51.44 454 LYS A CA 1
ATOM 3479 C C . LYS A 1 454 ? 14.240 10.121 -15.380 1.00 51.44 454 LYS A C 1
ATOM 3481 O O . LYS A 1 454 ? 15.058 10.956 -15.005 1.00 51.44 454 LYS A O 1
ATOM 3486 N N . GLY A 1 455 ? 13.407 9.517 -14.529 1.00 50.38 455 GLY A N 1
ATOM 3487 C CA . GLY A 1 455 ? 13.323 9.845 -13.098 1.00 50.38 455 GLY A CA 1
ATOM 3488 C C . GLY A 1 455 ? 14.549 9.421 -12.279 1.00 50.38 455 GLY A C 1
ATOM 3489 O O . GLY A 1 455 ? 14.837 10.008 -11.239 1.00 50.38 455 GLY A O 1
ATOM 3490 N N . TYR A 1 456 ? 15.324 8.444 -12.758 1.00 56.06 456 TYR A N 1
ATOM 3491 C CA . TYR A 1 456 ? 16.436 7.850 -12.004 1.00 56.06 456 TYR A CA 1
ATOM 3492 C C . TYR A 1 456 ? 17.719 8.702 -11.923 1.00 56.06 456 TYR A C 1
ATOM 3494 O O . TYR A 1 456 ? 18.698 8.267 -11.320 1.00 56.06 456 TYR A O 1
ATOM 3502 N N . GLN A 1 457 ? 17.741 9.920 -12.476 1.00 52.84 457 GLN A N 1
ATOM 3503 C CA . GLN A 1 457 ? 18.928 10.795 -12.485 1.00 52.84 457 GLN A CA 1
ATOM 3504 C C . GLN A 1 457 ? 19.272 11.446 -11.121 1.00 52.84 457 GLN A C 1
ATOM 3506 O O . GLN A 1 457 ? 20.163 12.290 -11.059 1.00 52.84 457 GLN A O 1
ATOM 3511 N N . GLY A 1 458 ? 18.605 11.054 -10.027 1.00 51.78 458 GLY A N 1
ATOM 3512 C CA . GLY A 1 458 ? 18.823 11.601 -8.679 1.00 51.78 458 GLY A CA 1
ATOM 3513 C C . GLY A 1 458 ? 18.688 10.601 -7.522 1.00 51.78 458 GLY A C 1
ATOM 3514 O O . GLY A 1 458 ? 18.411 11.019 -6.403 1.00 51.78 458 GLY A O 1
ATOM 3515 N N . VAL A 1 459 ? 18.835 9.292 -7.766 1.00 55.22 459 VAL A N 1
ATOM 3516 C CA . VAL A 1 459 ? 18.636 8.247 -6.737 1.00 55.22 459 VAL A CA 1
ATOM 3517 C C . VAL A 1 459 ? 19.707 8.312 -5.638 1.00 55.22 459 VAL A C 1
ATOM 3519 O O . VAL A 1 459 ? 20.882 8.025 -5.887 1.00 55.22 459 VAL A O 1
ATOM 3522 N N . GLU A 1 460 ? 19.300 8.613 -4.401 1.00 53.84 460 GLU A N 1
ATOM 3523 C CA . GLU A 1 460 ? 20.189 8.564 -3.236 1.00 53.84 460 GLU A CA 1
ATOM 3524 C C . GLU A 1 460 ? 20.684 7.139 -2.935 1.00 53.84 460 GLU A C 1
ATOM 3526 O O . GLU A 1 460 ? 20.000 6.138 -3.153 1.00 53.84 460 GLU A O 1
ATOM 3531 N N . MET A 1 461 ? 21.884 7.039 -2.352 1.00 53.03 461 MET A N 1
ATOM 3532 C CA . MET A 1 461 ? 22.553 5.761 -2.069 1.00 53.03 461 MET A CA 1
ATOM 3533 C C . MET A 1 461 ? 21.752 4.815 -1.150 1.00 53.03 461 MET A C 1
ATOM 3535 O O . MET A 1 461 ? 21.989 3.611 -1.172 1.00 53.03 461 MET A O 1
ATOM 3539 N N . LYS A 1 462 ? 20.806 5.331 -0.353 1.00 54.44 462 LYS A N 1
ATOM 3540 C CA . LYS A 1 462 ? 20.018 4.535 0.607 1.00 54.44 462 LYS A CA 1
ATOM 3541 C C . LYS A 1 462 ? 18.901 3.704 -0.027 1.00 54.44 462 LYS A C 1
ATOM 3543 O O . LYS A 1 462 ? 18.567 2.659 0.523 1.00 54.44 462 LYS A O 1
ATOM 3548 N N . ASP A 1 463 ? 18.352 4.125 -1.165 1.00 59.72 463 ASP A N 1
ATOM 3549 C CA . ASP A 1 463 ? 17.226 3.425 -1.803 1.00 59.72 463 ASP A CA 1
ATOM 3550 C C . ASP A 1 463 ? 17.677 2.353 -2.808 1.00 59.72 463 ASP A C 1
ATOM 3552 O O . ASP A 1 463 ? 16.883 1.517 -3.240 1.00 59.72 463 ASP A O 1
ATOM 3556 N N . GLN A 1 464 ? 18.969 2.324 -3.152 1.00 63.81 464 GLN A N 1
ATOM 3557 C CA . GLN A 1 464 ? 19.526 1.432 -4.174 1.00 63.81 464 GLN A CA 1
ATOM 3558 C C . GLN A 1 464 ? 19.278 -0.056 -3.864 1.00 63.81 464 GLN A C 1
ATOM 3560 O O . GLN A 1 464 ? 18.844 -0.793 -4.748 1.00 63.81 464 GLN A O 1
ATOM 3565 N N . ASP A 1 465 ? 19.455 -0.496 -2.614 1.00 66.75 465 ASP A N 1
ATOM 3566 C CA . ASP A 1 465 ? 19.222 -1.898 -2.221 1.00 66.75 465 ASP A CA 1
ATOM 3567 C C . ASP A 1 465 ? 17.734 -2.320 -2.254 1.00 66.75 465 ASP A C 1
ATOM 3569 O O . ASP A 1 465 ? 17.458 -3.517 -2.214 1.00 66.75 465 ASP A O 1
ATOM 3573 N N . LYS A 1 466 ? 16.783 -1.375 -2.369 1.00 70.12 466 LYS A N 1
ATOM 3574 C CA . LYS A 1 466 ? 15.355 -1.656 -2.634 1.00 70.12 466 LYS A CA 1
ATOM 3575 C C . LYS A 1 466 ? 14.999 -1.571 -4.122 1.00 70.12 466 LYS A C 1
ATOM 3577 O O . LYS A 1 466 ? 14.147 -2.317 -4.596 1.00 70.12 466 LYS A O 1
ATOM 3582 N N . LEU A 1 467 ? 15.626 -0.646 -4.853 1.00 76.38 467 LEU A N 1
ATOM 3583 C CA . LEU A 1 467 ? 15.341 -0.382 -6.268 1.00 76.38 467 LEU A CA 1
ATOM 3584 C C . LEU A 1 467 ? 15.906 -1.461 -7.203 1.00 76.38 467 LEU A C 1
ATOM 3586 O O . LEU A 1 467 ? 15.290 -1.771 -8.224 1.00 76.38 467 LEU A O 1
ATOM 3590 N N . PHE A 1 468 ? 17.058 -2.051 -6.871 1.00 81.69 468 PHE A N 1
ATOM 3591 C CA . PHE A 1 468 ? 17.645 -3.144 -7.647 1.00 81.69 468 PHE A CA 1
ATOM 3592 C C . PHE A 1 468 ? 17.094 -4.503 -7.200 1.00 81.69 468 PHE A C 1
ATOM 3594 O O . PHE A 1 468 ? 17.382 -4.979 -6.106 1.00 81.69 468 PHE A O 1
ATOM 3601 N N . GLN A 1 469 ? 16.368 -5.164 -8.102 1.00 85.62 469 GLN A N 1
ATOM 3602 C CA . GLN A 1 469 ? 15.711 -6.459 -7.917 1.00 85.62 469 GLN A CA 1
ATOM 3603 C C . GLN A 1 469 ? 16.403 -7.550 -8.770 1.00 85.62 469 GLN A C 1
ATOM 3605 O O . GLN A 1 469 ? 15.799 -8.071 -9.711 1.00 85.62 469 GLN A O 1
ATOM 3610 N N . PRO A 1 470 ? 17.673 -7.934 -8.499 1.00 85.50 470 PRO A N 1
ATOM 3611 C CA . PRO A 1 470 ? 18.425 -8.867 -9.350 1.00 85.50 470 PRO A CA 1
ATOM 3612 C C . PRO A 1 470 ? 17.787 -10.254 -9.463 1.00 85.50 470 PRO A C 1
ATOM 3614 O O . PRO A 1 470 ? 17.991 -10.944 -10.461 1.00 85.50 470 PRO A O 1
ATOM 3617 N N . LEU A 1 471 ? 16.979 -10.659 -8.480 1.00 87.06 471 LEU A N 1
ATOM 3618 C CA . LEU A 1 471 ? 16.250 -11.928 -8.496 1.00 87.06 471 LEU A CA 1
ATOM 3619 C C . LEU A 1 471 ? 15.262 -12.032 -9.678 1.00 87.06 471 LEU A C 1
ATOM 3621 O O . LEU A 1 471 ? 15.061 -13.135 -10.183 1.00 87.06 471 LEU A O 1
ATOM 3625 N N . LEU A 1 472 ? 14.760 -10.908 -10.216 1.00 89.62 472 LEU A N 1
ATOM 3626 C CA . LEU A 1 472 ? 13.980 -10.857 -11.466 1.00 89.62 472 LEU A CA 1
ATOM 3627 C C . LEU A 1 472 ? 14.705 -11.562 -12.628 1.00 89.62 472 LEU A C 1
ATOM 3629 O O . LEU A 1 472 ? 14.094 -12.282 -13.417 1.00 89.62 472 LEU A O 1
ATOM 3633 N N . LEU A 1 473 ? 16.029 -11.397 -12.712 1.00 88.38 473 LEU A N 1
ATOM 3634 C CA . LEU A 1 473 ? 16.864 -12.001 -13.754 1.00 88.38 473 LEU A CA 1
ATOM 3635 C C . LEU A 1 473 ? 17.003 -13.527 -13.599 1.00 88.38 473 LEU A C 1
ATOM 3637 O O . LEU A 1 473 ? 17.415 -14.206 -14.537 1.00 88.38 473 LEU A O 1
ATOM 3641 N N . GLN A 1 474 ? 16.622 -14.082 -12.446 1.00 89.62 474 GLN A N 1
ATOM 3642 C CA . GLN A 1 474 ? 16.575 -15.520 -12.172 1.00 89.62 474 GLN A CA 1
ATOM 3643 C C . GLN A 1 474 ? 15.144 -16.087 -12.231 1.00 89.62 474 GLN A C 1
ATOM 3645 O O . GLN A 1 474 ? 14.896 -17.142 -11.654 1.00 89.62 474 GLN A O 1
ATOM 3650 N N . TRP A 1 475 ? 14.218 -15.447 -12.963 1.00 91.75 475 TRP A N 1
ATOM 3651 C CA . TRP A 1 475 ? 12.804 -15.844 -13.124 1.00 91.75 475 TRP A CA 1
ATOM 3652 C C . TRP A 1 475 ? 12.550 -17.363 -13.135 1.00 91.75 475 TRP A C 1
ATOM 3654 O O . TRP A 1 475 ? 11.814 -17.872 -12.298 1.00 91.75 475 TRP A O 1
ATOM 3664 N N . SER A 1 476 ? 13.225 -18.113 -14.018 1.00 91.06 476 SER A N 1
ATOM 3665 C CA . SER A 1 476 ? 13.071 -19.581 -14.120 1.00 91.06 476 SER A CA 1
ATOM 3666 C C . SER A 1 476 ? 13.384 -20.365 -12.833 1.00 91.06 476 SER A C 1
ATOM 3668 O O . SER A 1 476 ? 12.822 -21.434 -12.612 1.00 91.06 476 SER A O 1
ATOM 3670 N N . ARG A 1 477 ? 14.279 -19.849 -11.983 1.00 91.31 477 ARG A N 1
ATOM 3671 C CA . ARG A 1 477 ? 14.636 -20.440 -10.686 1.00 91.31 477 ARG A CA 1
ATOM 3672 C C . ARG A 1 477 ? 13.606 -20.084 -9.617 1.00 91.31 477 ARG A C 1
ATOM 3674 O O . ARG A 1 477 ? 13.103 -20.983 -8.955 1.00 91.31 477 ARG A O 1
ATOM 3681 N N . LEU A 1 478 ? 13.202 -18.812 -9.539 1.00 92.88 478 LEU A N 1
ATOM 3682 C CA . LEU A 1 478 ? 12.105 -18.370 -8.664 1.00 92.88 478 LEU A CA 1
ATOM 3683 C C . LEU A 1 478 ? 10.794 -19.111 -8.963 1.00 92.88 478 LEU A C 1
ATOM 3685 O O . LEU A 1 478 ? 10.096 -19.526 -8.043 1.00 92.88 478 LEU A O 1
ATOM 3689 N N . HIS A 1 479 ? 10.482 -19.326 -10.244 1.00 95.00 479 HIS A N 1
ATOM 3690 C CA . HIS A 1 479 ? 9.318 -20.100 -10.675 1.00 95.00 479 HIS A CA 1
ATOM 3691 C C . HIS A 1 479 ? 9.402 -21.555 -10.205 1.00 95.00 479 HIS A C 1
ATOM 3693 O O . HIS A 1 479 ? 8.471 -22.055 -9.573 1.00 95.00 479 HIS A O 1
ATOM 3699 N N . ALA A 1 480 ? 10.545 -22.214 -10.416 1.00 94.00 480 ALA A N 1
ATOM 3700 C CA . ALA A 1 480 ? 10.760 -23.580 -9.954 1.00 94.00 480 ALA A CA 1
ATOM 3701 C C . ALA A 1 480 ? 10.699 -23.712 -8.420 1.00 94.00 480 ALA A C 1
ATOM 3703 O O . ALA A 1 480 ? 10.132 -24.687 -7.923 1.00 94.00 480 ALA A O 1
ATOM 3704 N N . ALA A 1 481 ? 11.236 -22.739 -7.679 1.00 93.25 481 ALA A N 1
ATOM 3705 C CA . ALA A 1 481 ? 11.180 -22.673 -6.220 1.00 93.25 481 ALA A CA 1
ATOM 3706 C C . ALA A 1 481 ? 9.744 -22.459 -5.716 1.00 93.25 481 ALA A C 1
ATOM 3708 O O . ALA A 1 481 ? 9.257 -23.219 -4.879 1.00 93.25 481 ALA A O 1
ATOM 3709 N N . GLY A 1 482 ? 9.029 -21.485 -6.287 1.00 93.75 482 GLY A N 1
ATOM 3710 C CA . GLY A 1 482 ? 7.628 -21.196 -5.984 1.00 93.75 482 GLY A CA 1
ATOM 3711 C C . GLY A 1 482 ? 6.706 -22.377 -6.270 1.00 93.75 482 GLY A C 1
ATOM 3712 O O . GLY A 1 482 ? 5.849 -22.702 -5.453 1.00 93.75 482 GLY A O 1
ATOM 3713 N N . LEU A 1 483 ? 6.927 -23.087 -7.379 1.00 94.31 483 LEU A N 1
ATOM 3714 C CA . LEU A 1 483 ? 6.147 -24.265 -7.754 1.00 94.31 483 LEU A CA 1
ATOM 3715 C C . LEU A 1 483 ? 6.444 -25.479 -6.854 1.00 94.31 483 LEU A C 1
ATOM 3717 O O . LEU A 1 483 ? 5.524 -26.203 -6.471 1.00 94.31 483 LEU A O 1
ATOM 3721 N N . GLN A 1 484 ? 7.698 -25.674 -6.432 1.00 93.00 484 GLN A N 1
ATOM 3722 C CA . GLN A 1 484 ? 8.035 -26.659 -5.394 1.00 93.00 484 GLN A CA 1
ATOM 3723 C C . GLN A 1 484 ? 7.412 -26.293 -4.035 1.00 93.00 484 GLN A C 1
ATOM 3725 O O . GLN A 1 484 ? 6.868 -27.170 -3.360 1.00 93.00 484 GLN A O 1
ATOM 3730 N N . GLY A 1 485 ? 7.414 -25.007 -3.670 1.00 92.12 485 GLY A N 1
ATOM 3731 C CA . GLY A 1 485 ? 6.705 -24.469 -2.508 1.00 92.12 485 GLY A CA 1
ATOM 3732 C C . GLY A 1 485 ? 5.201 -24.748 -2.566 1.00 92.12 485 GLY A C 1
ATOM 3733 O O . GLY A 1 485 ? 4.643 -25.281 -1.608 1.00 92.12 485 GLY A O 1
ATOM 3734 N N . PHE A 1 486 ? 4.559 -24.497 -3.710 1.00 94.75 486 PHE A N 1
ATOM 3735 C CA . PHE A 1 486 ? 3.145 -24.805 -3.945 1.00 94.75 486 PHE A CA 1
ATOM 3736 C C . PHE A 1 486 ? 2.852 -26.296 -3.713 1.00 94.75 486 PHE A C 1
ATOM 3738 O O . PHE A 1 486 ? 1.927 -26.643 -2.979 1.00 94.75 486 PHE A O 1
ATOM 3745 N N . PHE A 1 487 ? 3.665 -27.207 -4.266 1.00 92.81 487 PHE A N 1
ATOM 3746 C CA . PHE A 1 487 ? 3.491 -28.649 -4.041 1.00 92.81 487 PHE A CA 1
ATOM 3747 C C . PHE A 1 487 ? 3.730 -29.063 -2.580 1.00 92.81 487 PHE A C 1
ATOM 3749 O O . PHE A 1 487 ? 3.055 -29.971 -2.089 1.00 92.81 487 PHE A O 1
ATOM 3756 N N . ARG A 1 488 ? 4.660 -28.403 -1.874 1.00 91.81 488 ARG A N 1
ATOM 3757 C CA . ARG A 1 488 ? 4.909 -28.593 -0.434 1.00 91.81 488 ARG A CA 1
ATOM 3758 C C . ARG A 1 488 ? 3.680 -28.186 0.385 1.00 91.81 488 ARG A C 1
ATOM 3760 O O . ARG A 1 488 ? 3.209 -28.984 1.193 1.00 91.81 488 ARG A O 1
ATOM 3767 N N . MET A 1 489 ? 3.114 -27.009 0.113 1.00 91.25 489 MET A N 1
ATOM 3768 C CA . MET A 1 489 ? 1.914 -26.492 0.782 1.00 91.25 489 MET A CA 1
ATOM 3769 C C . MET A 1 489 ? 0.651 -27.294 0.455 1.00 91.25 489 MET A C 1
ATOM 3771 O O . MET A 1 489 ? -0.098 -27.625 1.371 1.00 91.25 489 MET A O 1
ATOM 3775 N N . TRP A 1 490 ? 0.437 -27.701 -0.800 1.00 92.06 490 TRP A N 1
ATOM 3776 C CA . TRP A 1 490 ? -0.677 -28.585 -1.177 1.00 92.06 490 TRP A CA 1
ATOM 3777 C C . TRP A 1 490 ? -0.671 -29.885 -0.361 1.00 92.06 490 TRP A C 1
ATOM 3779 O O . TRP A 1 490 ? -1.698 -30.334 0.148 1.00 92.06 490 TRP A O 1
ATOM 3789 N N . LYS A 1 491 ? 0.511 -30.496 -0.212 1.00 90.44 491 LYS A N 1
ATOM 3790 C CA . LYS A 1 491 ? 0.679 -31.755 0.523 1.00 90.44 491 LYS A CA 1
ATOM 3791 C C . LYS A 1 491 ? 0.529 -31.593 2.034 1.00 90.44 491 LYS A C 1
ATOM 3793 O O . LYS A 1 491 ? -0.049 -32.480 2.653 1.00 90.44 491 LYS A O 1
ATOM 3798 N N . SER A 1 492 ? 1.036 -30.508 2.624 1.00 89.75 492 SER A N 1
ATOM 3799 C CA . SER A 1 492 ? 0.976 -30.285 4.077 1.00 89.75 492 SER A CA 1
ATOM 3800 C C . SER A 1 492 ? -0.382 -29.777 4.565 1.00 89.75 492 SER A C 1
ATOM 3802 O O . SER A 1 492 ? -0.776 -30.080 5.688 1.00 89.75 492 SER A O 1
ATOM 3804 N N . THR A 1 493 ? -1.118 -29.043 3.727 1.00 89.25 493 THR A N 1
ATOM 3805 C CA . THR A 1 493 ? -2.490 -28.594 4.025 1.00 89.25 493 THR A CA 1
ATOM 3806 C C . THR A 1 493 ? -3.556 -29.649 3.727 1.00 89.25 493 THR A C 1
ATOM 3808 O O . THR A 1 493 ? -4.675 -29.500 4.208 1.00 89.25 493 THR A O 1
ATOM 3811 N N . ALA A 1 494 ? -3.205 -30.709 2.984 1.00 89.44 494 ALA A N 1
ATOM 3812 C CA . ALA A 1 494 ? -4.117 -31.741 2.479 1.00 89.44 494 ALA A CA 1
ATOM 3813 C C . ALA A 1 494 ? -5.272 -31.183 1.615 1.00 89.44 494 ALA A C 1
ATOM 3815 O O . ALA A 1 494 ? -6.383 -31.702 1.656 1.00 89.44 494 ALA A O 1
ATOM 3816 N N . ALA A 1 495 ? -4.976 -30.140 0.834 1.00 89.44 495 ALA A N 1
ATOM 3817 C CA . ALA A 1 495 ? -5.927 -29.388 0.019 1.00 89.44 495 ALA A CA 1
ATOM 3818 C C . ALA A 1 495 ? -6.678 -30.232 -1.032 1.00 89.44 495 ALA A C 1
ATOM 3820 O O . ALA A 1 495 ? -6.096 -31.111 -1.684 1.00 89.44 495 ALA A O 1
ATOM 3821 N N . GLU A 1 496 ? -7.952 -29.892 -1.244 1.00 91.38 496 GLU A N 1
ATOM 3822 C CA . GLU A 1 496 ? -8.746 -30.341 -2.395 1.00 91.38 496 GLU A CA 1
ATOM 3823 C C . GLU A 1 496 ? -8.703 -29.317 -3.550 1.00 91.38 496 GLU A C 1
ATOM 3825 O O . GLU A 1 496 ? -8.166 -28.218 -3.415 1.00 91.38 496 GLU A O 1
ATOM 3830 N N . VAL A 1 497 ? -9.262 -29.662 -4.716 1.00 87.38 497 VAL A N 1
ATOM 3831 C CA . VAL A 1 497 ? -9.318 -28.772 -5.897 1.00 87.38 497 VAL A CA 1
ATOM 3832 C C . VAL A 1 497 ? -9.980 -27.422 -5.577 1.00 87.38 497 VAL A C 1
ATOM 3834 O O . VAL A 1 497 ? -9.491 -26.390 -6.034 1.00 87.38 497 VAL A O 1
ATOM 3837 N N . ASP A 1 498 ? -11.004 -27.413 -4.722 1.00 89.50 498 ASP A N 1
ATOM 3838 C CA . ASP A 1 498 ? -11.725 -26.201 -4.300 1.00 89.50 498 ASP A CA 1
ATOM 3839 C C . ASP A 1 498 ? -10.928 -25.330 -3.297 1.00 89.50 498 ASP A C 1
ATOM 3841 O O . ASP A 1 498 ? -11.294 -24.186 -3.020 1.00 89.50 498 ASP A O 1
ATOM 3845 N N . ASP A 1 499 ? -9.812 -25.837 -2.756 1.00 92.12 499 ASP A N 1
ATOM 3846 C CA . ASP A 1 499 ? -8.870 -25.076 -1.924 1.00 92.12 499 ASP A CA 1
ATOM 3847 C C . ASP A 1 499 ? -7.742 -24.421 -2.739 1.00 92.12 499 ASP A C 1
ATOM 3849 O O . ASP A 1 499 ? -6.916 -23.710 -2.160 1.00 92.12 499 ASP A O 1
ATOM 3853 N N . PHE A 1 500 ? -7.678 -24.636 -4.063 1.00 92.75 500 PHE A N 1
ATOM 3854 C CA . PHE A 1 500 ? -6.536 -24.227 -4.890 1.00 92.75 500 PHE A CA 1
ATOM 3855 C C . PHE A 1 500 ? -6.142 -22.762 -4.687 1.00 92.75 500 PHE A C 1
ATOM 3857 O O . PHE A 1 500 ? -4.966 -22.469 -4.476 1.00 92.75 500 PHE A O 1
ATOM 3864 N N . ASP A 1 501 ? -7.110 -21.847 -4.711 1.00 92.81 501 ASP A N 1
ATOM 3865 C CA . ASP A 1 501 ? -6.832 -20.410 -4.647 1.00 92.81 501 ASP A CA 1
ATOM 3866 C C . ASP A 1 501 ? -6.324 -19.986 -3.250 1.00 92.81 501 ASP A C 1
ATOM 3868 O O . ASP A 1 501 ? -5.536 -19.051 -3.128 1.00 92.81 501 ASP A O 1
ATOM 3872 N N . LYS A 1 502 ? -6.645 -20.756 -2.198 1.00 91.25 502 LYS A N 1
ATOM 3873 C CA . LYS A 1 502 ? -6.099 -20.584 -0.836 1.00 91.25 502 LYS A CA 1
ATOM 3874 C C . LYS A 1 502 ? -4.634 -21.034 -0.758 1.00 91.25 502 LYS A C 1
ATOM 3876 O O . LYS A 1 502 ? -3.831 -20.418 -0.059 1.00 91.25 502 LYS A O 1
ATOM 3881 N N . VAL A 1 503 ? -4.270 -22.099 -1.482 1.00 93.06 503 VAL A N 1
ATOM 3882 C CA . VAL A 1 503 ? -2.876 -22.572 -1.601 1.00 93.06 503 VAL A CA 1
ATOM 3883 C C . VAL A 1 503 ? -2.056 -21.632 -2.492 1.00 93.06 503 VAL A C 1
ATOM 3885 O O . VAL A 1 503 ? -0.887 -21.376 -2.197 1.00 93.06 503 VAL A O 1
ATOM 3888 N N . ALA A 1 504 ? -2.665 -21.063 -3.537 1.00 93.62 504 ALA A N 1
ATOM 3889 C CA . ALA A 1 504 ? -2.060 -20.009 -4.346 1.00 93.62 504 ALA A CA 1
ATOM 3890 C C . ALA A 1 504 ? -1.761 -18.763 -3.500 1.00 93.62 504 ALA A C 1
ATOM 3892 O O . ALA A 1 504 ? -0.636 -18.275 -3.544 1.00 93.62 504 ALA A O 1
ATOM 3893 N N . GLU A 1 505 ? -2.694 -18.320 -2.654 1.00 91.69 505 GLU A N 1
ATOM 3894 C CA . GLU A 1 505 ? -2.490 -17.178 -1.753 1.00 91.69 505 GLU A CA 1
ATOM 3895 C C . GLU A 1 505 ? -1.379 -17.426 -0.714 1.00 91.69 505 GLU A C 1
ATOM 3897 O O . GLU A 1 505 ? -0.492 -16.593 -0.541 1.00 91.69 505 GLU A O 1
ATOM 3902 N N . LEU A 1 506 ? -1.324 -18.613 -0.095 1.00 92.38 506 LEU A N 1
ATOM 3903 C CA . LEU A 1 506 ? -0.188 -18.991 0.764 1.00 92.38 506 LEU A CA 1
ATOM 3904 C C . LEU A 1 506 ? 1.151 -19.008 -0.002 1.00 92.38 506 LEU A C 1
ATOM 3906 O O . LEU A 1 506 ? 2.198 -18.696 0.568 1.00 92.38 506 LEU A O 1
ATOM 3910 N N . THR A 1 507 ? 1.124 -19.326 -1.300 1.00 93.44 507 THR A N 1
ATOM 3911 C CA . THR A 1 507 ? 2.306 -19.280 -2.176 1.00 93.44 507 THR A CA 1
ATOM 3912 C C . THR A 1 507 ? 2.684 -17.850 -2.566 1.00 93.44 507 THR A C 1
ATOM 3914 O O . THR A 1 507 ? 3.875 -17.545 -2.638 1.00 93.44 507 THR A O 1
ATOM 3917 N N . ARG A 1 508 ? 1.699 -16.956 -2.739 1.00 94.38 508 ARG A N 1
ATOM 3918 C CA . ARG A 1 508 ? 1.898 -15.511 -2.916 1.00 94.38 508 ARG A CA 1
ATOM 3919 C C . ARG A 1 508 ? 2.631 -14.931 -1.713 1.00 94.38 508 ARG A C 1
ATOM 3921 O O . ARG A 1 508 ? 3.687 -14.337 -1.891 1.00 94.38 508 ARG A O 1
ATOM 3928 N N . ILE A 1 509 ? 2.147 -15.219 -0.504 1.00 92.00 509 ILE A N 1
ATOM 3929 C CA . ILE A 1 509 ? 2.758 -14.782 0.759 1.00 92.00 509 ILE A CA 1
ATOM 3930 C C . ILE A 1 509 ? 4.173 -15.364 0.931 1.00 92.00 509 ILE A C 1
ATOM 3932 O O . ILE A 1 509 ? 5.085 -14.634 1.311 1.00 92.00 509 ILE A O 1
ATOM 3936 N N . LEU A 1 510 ? 4.405 -16.645 0.609 1.00 92.62 510 LEU A N 1
ATOM 3937 C CA . LEU A 1 510 ? 5.748 -17.246 0.667 1.00 92.62 510 LEU A CA 1
ATOM 3938 C C . LEU A 1 510 ? 6.751 -16.529 -0.254 1.00 92.62 510 LEU A C 1
ATOM 3940 O O . LEU A 1 510 ? 7.856 -16.201 0.181 1.00 92.62 510 LEU A O 1
ATOM 3944 N N . ILE A 1 511 ? 6.369 -16.293 -1.512 1.00 92.69 511 ILE A N 1
ATOM 3945 C CA . ILE A 1 511 ? 7.203 -15.586 -2.494 1.00 92.69 511 ILE A CA 1
ATOM 3946 C C . ILE A 1 511 ? 7.430 -14.143 -2.044 1.00 92.69 511 ILE A C 1
ATOM 3948 O O . ILE A 1 511 ? 8.574 -13.702 -1.973 1.00 92.69 511 ILE A O 1
ATOM 3952 N N . GLU A 1 512 ? 6.366 -13.431 -1.679 1.00 90.31 512 GLU A N 1
ATOM 3953 C CA . GLU A 1 512 ? 6.430 -12.039 -1.243 1.00 90.31 512 GLU A CA 1
ATOM 3954 C C . GLU A 1 512 ? 7.363 -11.864 -0.040 1.00 90.31 512 GLU A C 1
ATOM 3956 O O . GLU A 1 512 ? 8.207 -10.971 -0.059 1.00 90.31 512 GLU A O 1
ATOM 3961 N N . GLN A 1 513 ? 7.293 -12.738 0.967 1.00 89.81 513 GLN A N 1
ATOM 3962 C CA . GLN A 1 513 ? 8.180 -12.655 2.127 1.00 89.81 513 GLN A CA 1
ATOM 3963 C C . GLN A 1 513 ? 9.634 -12.965 1.793 1.00 89.81 513 GLN A C 1
ATOM 3965 O O . GLN A 1 513 ? 10.508 -12.156 2.103 1.00 89.81 513 GLN A O 1
ATOM 3970 N N . VAL A 1 514 ? 9.917 -14.120 1.181 1.00 89.12 514 VAL A N 1
ATOM 3971 C CA . VAL A 1 514 ? 11.312 -14.527 0.964 1.00 89.12 514 VAL A CA 1
ATOM 3972 C C . VAL A 1 514 ? 11.984 -13.614 -0.061 1.00 89.12 514 VAL A C 1
ATOM 3974 O O . VAL A 1 514 ? 13.137 -13.238 0.139 1.00 89.12 514 VAL A O 1
ATOM 3977 N N . VAL A 1 515 ? 11.284 -13.188 -1.117 1.00 86.94 515 VAL A N 1
ATOM 3978 C CA . VAL A 1 515 ? 11.866 -12.319 -2.151 1.00 86.94 515 VAL A CA 1
ATOM 3979 C C . VAL A 1 515 ? 11.961 -10.860 -1.684 1.00 86.94 515 VAL A C 1
ATOM 3981 O O . VAL A 1 515 ? 13.014 -10.261 -1.886 1.00 86.94 515 VAL A O 1
ATOM 3984 N N . SER A 1 516 ? 10.965 -10.295 -0.981 1.00 84.00 516 SER A N 1
ATOM 3985 C CA . SER A 1 516 ? 11.049 -8.893 -0.505 1.00 84.00 516 SER A CA 1
ATOM 3986 C C . SER A 1 516 ? 12.023 -8.697 0.661 1.00 84.00 516 SER A C 1
ATOM 3988 O O . SER A 1 516 ? 12.584 -7.614 0.808 1.00 84.00 516 SER A O 1
ATOM 3990 N N . GLN A 1 517 ? 12.242 -9.721 1.497 1.00 81.94 517 GLN A N 1
ATOM 3991 C CA . GLN A 1 517 ? 13.251 -9.679 2.568 1.00 81.94 517 GLN A CA 1
ATOM 3992 C C . GLN A 1 517 ? 14.665 -10.028 2.074 1.00 81.94 517 GLN A C 1
ATOM 3994 O O . GLN A 1 517 ? 15.631 -9.890 2.826 1.00 81.94 517 GLN A O 1
ATOM 3999 N N . SER A 1 518 ? 14.818 -10.483 0.826 1.00 83.00 518 SER A N 1
ATOM 4000 C CA . SER A 1 518 ? 16.129 -10.808 0.266 1.00 83.00 518 SER A CA 1
ATOM 4001 C C . SER A 1 518 ? 16.879 -9.545 -0.144 1.00 83.00 518 SER A C 1
ATOM 4003 O O . SER A 1 518 ? 16.440 -8.792 -1.009 1.00 83.00 518 SER A O 1
ATOM 4005 N N . THR A 1 519 ? 18.054 -9.330 0.450 1.00 81.56 519 THR A N 1
ATOM 4006 C CA . THR A 1 519 ? 18.940 -8.234 0.050 1.00 81.56 519 THR A CA 1
ATOM 4007 C C . THR A 1 519 ? 19.455 -8.444 -1.373 1.00 81.56 519 THR A C 1
ATOM 4009 O O . THR A 1 519 ? 19.656 -9.573 -1.825 1.00 81.56 519 THR A O 1
ATOM 4012 N N . ARG A 1 520 ? 19.750 -7.341 -2.070 1.00 82.56 520 ARG A N 1
ATOM 4013 C CA . ARG A 1 520 ? 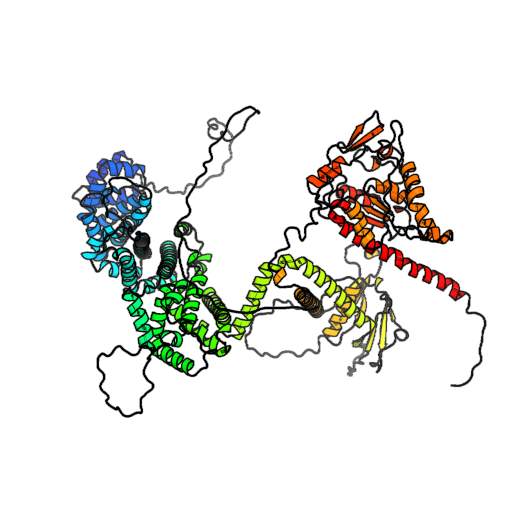20.309 -7.323 -3.433 1.00 82.56 520 ARG A CA 1
ATOM 4014 C C . ARG A 1 520 ? 21.490 -8.286 -3.642 1.00 82.56 520 ARG A C 1
ATOM 4016 O O . ARG A 1 520 ? 21.645 -8.817 -4.737 1.00 82.56 520 ARG A O 1
ATOM 4023 N N . THR A 1 521 ? 22.325 -8.508 -2.626 1.00 80.69 521 THR A N 1
ATOM 4024 C CA . THR A 1 521 ? 23.537 -9.345 -2.704 1.00 80.69 521 THR A CA 1
ATOM 4025 C C . THR A 1 521 ? 23.337 -10.817 -2.332 1.00 80.69 521 THR A C 1
ATOM 4027 O O . THR A 1 521 ? 24.291 -11.579 -2.463 1.00 80.69 521 THR A O 1
ATOM 4030 N N . LYS A 1 522 ? 22.152 -11.224 -1.862 1.00 83.12 522 LYS A N 1
ATOM 4031 C CA . LYS A 1 522 ? 21.844 -12.614 -1.485 1.00 83.12 522 LYS A CA 1
ATOM 4032 C C . LYS A 1 522 ? 21.899 -13.542 -2.706 1.00 83.12 522 LYS A C 1
ATOM 4034 O O . LYS A 1 522 ? 21.490 -13.132 -3.799 1.00 83.12 522 LYS A O 1
ATOM 4039 N N . ASP A 1 523 ? 22.387 -14.774 -2.549 1.00 85.06 523 ASP A N 1
ATOM 4040 C CA . ASP A 1 523 ? 22.395 -15.723 -3.667 1.00 85.06 523 ASP A CA 1
ATOM 4041 C C . ASP A 1 523 ? 21.033 -16.397 -3.870 1.00 85.06 523 ASP A C 1
ATOM 4043 O O . ASP A 1 523 ? 20.254 -16.630 -2.947 1.00 85.06 523 ASP A O 1
ATOM 4047 N N . ILE A 1 524 ? 20.754 -16.753 -5.120 1.00 87.06 524 ILE A N 1
ATOM 4048 C CA . ILE A 1 524 ? 19.539 -17.463 -5.514 1.00 87.06 524 ILE A CA 1
ATOM 4049 C C . ILE A 1 524 ? 19.445 -18.881 -4.908 1.00 87.06 524 ILE A C 1
ATOM 4051 O O . ILE A 1 524 ? 18.332 -19.367 -4.743 1.00 87.06 524 ILE A O 1
ATOM 4055 N N . LEU A 1 525 ? 20.554 -19.531 -4.519 1.00 88.94 525 LEU A N 1
ATOM 4056 C CA . LEU A 1 525 ? 20.501 -20.773 -3.726 1.00 88.94 525 LEU A CA 1
ATOM 4057 C C . LEU A 1 525 ? 19.940 -20.524 -2.318 1.00 88.94 525 LEU A C 1
ATOM 4059 O O . LEU A 1 525 ? 19.030 -21.224 -1.896 1.00 88.94 525 LEU A O 1
ATOM 4063 N N . GLU A 1 526 ? 20.397 -19.473 -1.633 1.00 88.50 526 GLU A N 1
ATOM 4064 C CA . GLU A 1 526 ? 19.905 -19.098 -0.295 1.00 88.50 526 GLU A CA 1
ATOM 4065 C C . GLU A 1 526 ? 18.416 -18.699 -0.329 1.00 88.50 526 GLU A C 1
ATOM 4067 O O . GLU A 1 526 ? 17.691 -18.867 0.646 1.00 88.50 526 GLU A O 1
ATOM 4072 N N . VAL A 1 527 ? 17.938 -18.171 -1.463 1.00 89.06 527 VAL A N 1
ATOM 4073 C CA . VAL A 1 527 ? 16.510 -17.900 -1.712 1.00 89.06 527 VAL A CA 1
ATOM 4074 C C . VAL A 1 527 ? 15.718 -19.192 -1.955 1.00 89.06 527 VAL A C 1
ATOM 4076 O O . VAL A 1 527 ? 14.611 -19.326 -1.438 1.00 89.06 527 VAL A O 1
ATOM 4079 N N . GLU A 1 528 ? 16.262 -20.143 -2.719 1.00 90.75 528 GLU A N 1
ATOM 4080 C CA . GLU A 1 528 ? 15.643 -21.458 -2.947 1.00 90.75 528 GLU A CA 1
ATOM 4081 C C . GLU A 1 528 ? 15.521 -22.269 -1.647 1.00 90.75 528 GLU A C 1
ATOM 4083 O O . GLU A 1 528 ? 14.454 -22.832 -1.382 1.00 90.75 528 GLU A O 1
ATOM 4088 N N . ASP A 1 529 ? 16.571 -22.274 -0.821 1.00 90.75 529 ASP A N 1
ATOM 4089 C CA . ASP A 1 529 ? 16.601 -22.958 0.473 1.00 90.75 529 ASP A CA 1
ATOM 4090 C C . ASP A 1 529 ? 15.635 -22.299 1.478 1.00 90.75 529 ASP A C 1
ATOM 4092 O O . ASP A 1 529 ? 14.796 -22.996 2.052 1.00 90.75 529 ASP A O 1
ATOM 4096 N N . ASP A 1 530 ? 15.623 -20.963 1.610 1.00 89.44 530 ASP A N 1
ATOM 4097 C CA . ASP A 1 530 ? 14.643 -20.255 2.456 1.00 89.44 530 ASP A CA 1
ATOM 4098 C C . ASP A 1 530 ? 13.192 -20.570 2.045 1.00 89.44 530 ASP A C 1
ATOM 4100 O O . ASP A 1 530 ? 12.338 -20.825 2.899 1.00 89.44 530 ASP A O 1
ATOM 4104 N N . MET A 1 531 ? 12.886 -20.598 0.739 1.00 89.06 531 MET A N 1
ATOM 4105 C CA . MET A 1 531 ? 11.553 -20.974 0.239 1.00 89.06 531 MET A CA 1
ATOM 4106 C C . MET A 1 531 ? 11.191 -22.438 0.544 1.00 89.06 531 MET A C 1
ATOM 4108 O O . MET A 1 531 ? 10.001 -22.780 0.631 1.00 89.06 531 MET A O 1
ATOM 4112 N N . HIS A 1 532 ? 12.186 -23.310 0.722 1.00 88.38 532 HIS A N 1
ATOM 4113 C CA . HIS A 1 532 ? 11.999 -24.702 1.116 1.00 88.38 532 HIS A CA 1
ATOM 4114 C C . HIS A 1 532 ? 11.807 -24.867 2.632 1.00 88.38 532 HIS A C 1
ATOM 4116 O O . HIS A 1 532 ? 10.923 -25.620 3.050 1.00 88.38 532 HIS A O 1
ATOM 4122 N N . GLU A 1 533 ? 12.585 -24.158 3.453 1.00 88.44 533 GLU A N 1
ATOM 4123 C CA . GLU A 1 533 ? 12.553 -24.283 4.916 1.00 88.44 533 GLU A CA 1
ATOM 4124 C C . GLU A 1 533 ? 11.378 -23.544 5.577 1.00 88.44 533 GLU A C 1
ATOM 4126 O O . GLU A 1 533 ? 10.893 -23.985 6.621 1.00 88.44 533 GLU A O 1
ATOM 4131 N N . TYR A 1 534 ? 10.866 -22.457 4.980 1.00 88.50 534 TYR A N 1
ATOM 4132 C CA . TYR A 1 534 ? 9.835 -21.611 5.602 1.00 88.50 534 TYR A CA 1
ATOM 4133 C C . TYR A 1 534 ? 8.580 -22.407 6.013 1.00 88.50 534 TYR A C 1
ATOM 4135 O O . TYR A 1 534 ? 7.924 -23.031 5.174 1.00 88.50 534 TYR A O 1
ATOM 4143 N N . ASP A 1 535 ? 8.217 -22.378 7.298 1.00 85.94 535 ASP A N 1
ATOM 4144 C CA . ASP A 1 535 ? 7.121 -23.187 7.846 1.00 85.94 535 ASP A CA 1
ATOM 4145 C C . ASP A 1 535 ? 5.709 -22.663 7.498 1.00 85.94 535 ASP A C 1
ATOM 4147 O O . ASP A 1 535 ? 5.439 -21.461 7.490 1.00 85.94 535 ASP A O 1
ATOM 4151 N N . ILE A 1 536 ? 4.771 -23.593 7.292 1.00 87.06 536 ILE A N 1
ATOM 4152 C CA . ILE A 1 536 ? 3.362 -23.317 6.988 1.00 87.06 536 ILE A CA 1
ATOM 4153 C C . ILE A 1 536 ? 2.642 -22.667 8.178 1.00 87.06 536 ILE A C 1
ATOM 4155 O O . ILE A 1 536 ? 1.760 -21.837 7.962 1.00 87.06 536 ILE A O 1
ATOM 4159 N N . THR A 1 537 ? 3.011 -22.975 9.427 1.00 87.12 537 THR A N 1
ATOM 4160 C CA . THR A 1 537 ? 2.437 -22.287 10.601 1.00 87.12 537 THR A CA 1
ATOM 4161 C C . THR A 1 537 ? 2.825 -20.811 10.600 1.00 87.12 537 THR A C 1
ATOM 4163 O O . THR A 1 537 ? 1.981 -19.954 10.851 1.00 87.12 537 THR A O 1
ATOM 4166 N N . ARG A 1 538 ? 4.076 -20.496 10.236 1.00 88.00 538 ARG A N 1
ATOM 4167 C CA . ARG A 1 538 ? 4.549 -19.113 10.088 1.00 88.00 538 ARG A CA 1
ATOM 4168 C C . ARG A 1 538 ? 3.837 -18.390 8.940 1.00 88.00 538 ARG A C 1
ATOM 4170 O O . ARG A 1 538 ? 3.386 -17.269 9.149 1.00 88.00 538 ARG A O 1
ATOM 4177 N N . LEU A 1 539 ? 3.658 -19.037 7.781 1.00 87.31 539 LEU A N 1
ATOM 4178 C CA . LEU A 1 539 ? 2.876 -18.474 6.665 1.00 87.31 539 LEU A CA 1
ATOM 4179 C C . LEU A 1 539 ? 1.415 -18.205 7.049 1.00 87.31 539 LEU A C 1
ATOM 4181 O O . LEU A 1 539 ? 0.877 -17.172 6.674 1.00 87.31 539 LEU A O 1
ATOM 4185 N N . ARG A 1 540 ? 0.774 -19.100 7.812 1.00 87.56 540 ARG A N 1
ATOM 4186 C CA . ARG A 1 540 ? -0.612 -18.919 8.281 1.00 87.56 540 ARG A CA 1
ATOM 4187 C C . ARG A 1 540 ? -0.748 -17.800 9.310 1.00 87.56 540 ARG A C 1
ATOM 4189 O O . ARG A 1 540 ? -1.690 -17.025 9.218 1.00 87.56 540 ARG A O 1
ATOM 4196 N N . ASN A 1 541 ? 0.186 -17.691 10.254 1.00 88.69 541 ASN A N 1
ATOM 4197 C CA . ASN A 1 541 ? 0.199 -16.581 11.210 1.00 88.69 541 ASN A CA 1
ATOM 4198 C C . ASN A 1 541 ? 0.352 -15.240 10.483 1.00 88.69 541 ASN A C 1
ATOM 4200 O O . ASN A 1 541 ? -0.392 -14.310 10.766 1.00 88.69 541 ASN A O 1
ATOM 4204 N N . LEU A 1 542 ? 1.247 -15.173 9.494 1.00 88.62 542 LEU A N 1
ATOM 4205 C CA . LEU A 1 542 ? 1.419 -13.981 8.673 1.00 88.62 542 LEU A CA 1
ATOM 4206 C C . LEU A 1 542 ? 0.219 -13.717 7.746 1.00 88.62 542 LEU A C 1
ATOM 4208 O O . LEU A 1 542 ? -0.126 -12.568 7.518 1.00 88.62 542 LEU A O 1
ATOM 4212 N N . GLN A 1 543 ? -0.450 -14.747 7.222 1.00 88.25 543 GLN A N 1
ATOM 4213 C CA . GLN A 1 543 ? -1.693 -14.574 6.460 1.00 88.25 543 GLN A CA 1
ATOM 4214 C C . GLN A 1 543 ? -2.789 -13.932 7.321 1.00 88.25 543 GLN A C 1
ATOM 4216 O O . GLN A 1 543 ? -3.551 -13.112 6.818 1.00 88.25 543 GLN A O 1
ATOM 4221 N N . LEU A 1 544 ? -2.855 -14.280 8.611 1.00 86.25 544 LEU A N 1
ATOM 4222 C CA . LEU A 1 544 ? -3.746 -13.627 9.569 1.00 86.25 544 LEU A CA 1
ATOM 4223 C C . LEU A 1 544 ? -3.291 -12.192 9.869 1.00 86.25 544 LEU A C 1
ATOM 4225 O O . LEU A 1 544 ? -4.121 -11.300 9.828 1.00 86.25 544 LEU A O 1
ATOM 4229 N N . GLU A 1 545 ? -1.996 -11.951 10.077 1.00 88.50 545 GLU A N 1
ATOM 4230 C CA . GLU A 1 545 ? -1.425 -10.610 10.301 1.00 88.50 545 GLU A CA 1
ATOM 4231 C C . GLU A 1 545 ? -1.661 -9.664 9.107 1.00 88.50 545 GLU A C 1
ATOM 4233 O O . GLU A 1 545 ? -2.104 -8.536 9.291 1.00 88.50 545 GLU A O 1
ATOM 4238 N N . LEU A 1 546 ? -1.462 -10.134 7.871 1.00 85.56 546 LEU A N 1
ATOM 4239 C CA . LEU A 1 546 ? -1.757 -9.384 6.644 1.00 85.56 546 LEU A CA 1
ATOM 4240 C C . LEU A 1 546 ? -3.262 -9.145 6.453 1.00 85.56 546 LEU A C 1
ATOM 4242 O O . LEU A 1 546 ? -3.647 -8.104 5.928 1.00 85.56 546 LEU A O 1
ATOM 4246 N N . LEU A 1 547 ? -4.117 -10.077 6.887 1.00 82.69 547 LEU A N 1
ATOM 4247 C CA . LEU A 1 547 ? -5.570 -9.901 6.872 1.00 82.69 547 LEU A CA 1
ATOM 4248 C C . LEU A 1 547 ? -6.036 -8.915 7.956 1.00 82.69 547 LEU A C 1
ATOM 4250 O O . LEU A 1 547 ? -6.945 -8.131 7.704 1.00 82.69 547 LEU A O 1
ATOM 4254 N N . GLU A 1 548 ? -5.414 -8.929 9.136 1.00 82.75 548 GLU A N 1
ATOM 4255 C CA . GLU A 1 548 ? -5.657 -7.972 10.220 1.00 82.75 548 GLU A CA 1
ATOM 4256 C C . GLU A 1 548 ? -5.180 -6.564 9.830 1.00 82.75 548 GLU A C 1
ATOM 4258 O O . GLU A 1 548 ? -5.921 -5.608 10.042 1.00 82.75 548 GLU A O 1
ATOM 4263 N N . LEU A 1 549 ? -4.023 -6.434 9.169 1.00 84.81 549 LEU A N 1
ATOM 4264 C CA . LEU A 1 549 ? -3.540 -5.173 8.589 1.00 84.81 549 LEU A CA 1
ATOM 4265 C C . LEU A 1 549 ? -4.465 -4.662 7.477 1.00 84.81 549 LEU A C 1
ATOM 4267 O O . LEU A 1 549 ? -4.921 -3.529 7.547 1.00 84.81 549 LEU A O 1
ATOM 4271 N N . ALA A 1 550 ? -4.826 -5.499 6.499 1.00 80.94 550 ALA A N 1
ATOM 4272 C CA . ALA A 1 550 ? -5.747 -5.099 5.432 1.00 80.94 550 ALA A CA 1
ATOM 4273 C C . ALA A 1 550 ? -7.148 -4.737 5.964 1.00 80.94 550 ALA A C 1
ATOM 4275 O O . ALA A 1 550 ? -7.823 -3.877 5.399 1.00 80.94 550 ALA A O 1
ATOM 4276 N N . PHE A 1 551 ? -7.592 -5.369 7.056 1.00 81.69 551 PHE A N 1
ATOM 4277 C CA . PHE A 1 551 ? -8.816 -4.999 7.766 1.00 81.69 551 PHE A CA 1
ATOM 4278 C C . PHE A 1 551 ? -8.665 -3.669 8.518 1.00 81.69 551 PHE A C 1
ATOM 4280 O O . PHE A 1 551 ? -9.594 -2.867 8.514 1.00 81.69 551 PHE A O 1
ATOM 4287 N N . GLU A 1 552 ? -7.513 -3.397 9.131 1.00 81.12 552 GLU A N 1
ATOM 4288 C CA . GLU A 1 552 ? -7.238 -2.125 9.805 1.00 81.12 552 GLU A CA 1
ATOM 4289 C C . GLU A 1 552 ? -7.140 -0.959 8.808 1.00 81.12 552 GLU A C 1
ATOM 4291 O O . GLU A 1 552 ? -7.784 0.067 9.013 1.00 81.12 552 GLU A O 1
ATOM 4296 N N . ASP A 1 553 ? -6.450 -1.146 7.681 1.00 80.69 553 ASP A N 1
ATOM 4297 C CA . ASP A 1 553 ? -6.330 -0.152 6.604 1.00 80.69 553 ASP A CA 1
ATOM 4298 C C . ASP A 1 553 ? -7.685 0.183 5.946 1.00 80.69 553 ASP A C 1
ATOM 4300 O O . ASP A 1 553 ? -7.862 1.278 5.414 1.00 80.69 553 ASP A O 1
ATOM 4304 N N . THR A 1 554 ? -8.655 -0.744 5.967 1.00 78.25 554 THR A N 1
ATOM 4305 C CA . THR A 1 554 ? -9.983 -0.554 5.343 1.00 78.25 554 THR A CA 1
ATOM 4306 C C . THR A 1 554 ? -11.111 -0.223 6.323 1.00 78.25 554 THR A C 1
ATOM 4308 O O . THR A 1 554 ? -12.090 0.403 5.920 1.00 78.25 554 THR A O 1
ATOM 4311 N N . TRP A 1 555 ? -10.999 -0.601 7.600 1.00 79.19 555 TRP A N 1
ATOM 4312 C CA . TRP A 1 555 ? -12.057 -0.420 8.605 1.00 79.19 555 TRP A CA 1
ATOM 4313 C C . TRP A 1 555 ? -11.600 0.273 9.894 1.00 79.19 555 TRP A C 1
ATOM 4315 O O . TRP A 1 555 ? -12.455 0.632 10.701 1.00 79.19 555 TRP A O 1
ATOM 4325 N N . GLY A 1 556 ? -10.301 0.490 10.115 1.00 79.88 556 GLY A N 1
ATOM 4326 C CA . GLY A 1 556 ? -9.756 1.049 11.359 1.00 79.88 556 GLY A CA 1
ATOM 4327 C C . GLY A 1 556 ? -10.332 2.424 11.705 1.00 79.88 556 GLY A C 1
ATOM 4328 O O . GLY A 1 556 ? -10.848 2.615 12.810 1.00 79.88 556 GLY A O 1
ATOM 4329 N N . GLU A 1 557 ? -10.350 3.349 10.738 1.00 78.50 557 GLU A N 1
ATOM 4330 C CA . GLU A 1 557 ? -10.972 4.674 10.898 1.00 78.50 557 GLU A CA 1
ATOM 4331 C C . GLU A 1 557 ? -12.487 4.570 11.143 1.00 78.50 557 GLU A C 1
ATOM 4333 O O . GLU A 1 557 ? -13.019 5.185 12.070 1.00 78.50 557 GLU A O 1
ATOM 4338 N N . HIS A 1 558 ? -13.188 3.740 10.364 1.00 77.19 558 HIS A N 1
ATOM 4339 C CA . HIS A 1 558 ? -14.638 3.540 10.481 1.00 77.19 558 HIS A CA 1
ATOM 4340 C C . HIS A 1 558 ? -15.051 2.897 11.818 1.00 77.19 558 HIS A C 1
ATOM 4342 O O . HIS A 1 558 ? -16.120 3.195 12.352 1.00 77.19 558 HIS A O 1
ATOM 4348 N N . LEU A 1 559 ? -14.202 2.042 12.393 1.00 83.06 559 LEU A N 1
ATOM 4349 C CA . LEU A 1 559 ? -14.437 1.367 13.669 1.00 83.06 559 LEU A CA 1
ATOM 4350 C C . LEU A 1 559 ? -13.884 2.136 14.877 1.00 83.06 559 LEU A C 1
ATOM 4352 O O . LEU A 1 559 ? -14.174 1.741 16.007 1.00 83.06 559 LEU A O 1
ATOM 4356 N N . TYR A 1 560 ? -13.147 3.237 14.684 1.00 82.88 560 TYR A N 1
ATOM 4357 C CA . TYR A 1 560 ? -12.540 4.020 15.768 1.00 82.88 560 TYR A CA 1
ATOM 4358 C C . TYR A 1 560 ? -13.558 4.442 16.840 1.00 82.88 560 TYR A C 1
ATOM 4360 O O . TYR A 1 560 ? -13.353 4.199 18.030 1.00 82.88 560 TYR A O 1
ATOM 4368 N N . GLN A 1 561 ? -14.704 4.997 16.428 1.00 81.50 561 GLN A N 1
ATOM 4369 C CA . GLN A 1 561 ? -15.763 5.410 17.359 1.00 81.50 561 GLN A CA 1
ATOM 4370 C C . GLN A 1 561 ? -16.338 4.217 18.139 1.00 81.50 561 GLN A C 1
ATOM 4372 O O . GLN A 1 561 ? -16.538 4.296 19.351 1.00 81.50 561 GLN A O 1
ATOM 4377 N N . VAL A 1 562 ? -16.553 3.083 17.460 1.00 85.75 562 VAL A N 1
ATOM 4378 C CA . VAL A 1 562 ? -17.067 1.850 18.077 1.00 85.75 562 VAL A CA 1
ATOM 4379 C C . VAL A 1 562 ? -16.062 1.296 19.090 1.00 85.75 562 VAL A C 1
ATOM 4381 O O . VAL A 1 562 ? -16.465 0.854 20.164 1.00 85.75 562 VAL A O 1
ATOM 4384 N N . ARG A 1 563 ? -14.762 1.363 18.779 1.00 88.00 563 ARG A N 1
ATOM 4385 C CA . ARG A 1 563 ? -13.660 0.943 19.655 1.00 88.00 563 ARG A CA 1
ATOM 4386 C C . ARG A 1 563 ? -13.525 1.825 20.891 1.00 88.00 563 ARG A C 1
ATOM 4388 O O . ARG A 1 563 ? -13.410 1.276 21.979 1.00 88.00 563 ARG A O 1
ATOM 4395 N N . GLU A 1 564 ? -13.582 3.151 20.771 1.00 88.81 564 GLU A N 1
ATOM 4396 C CA . GLU A 1 564 ? -13.520 4.032 21.948 1.00 88.81 564 GLU A CA 1
ATOM 4397 C C . GLU A 1 564 ? -14.744 3.866 22.862 1.00 88.81 564 GLU A C 1
ATOM 4399 O O . GLU A 1 564 ? -14.584 3.789 24.080 1.00 88.81 564 GLU A O 1
ATOM 4404 N N . VAL A 1 565 ? -15.949 3.701 22.303 1.00 89.69 565 VAL A N 1
ATOM 4405 C CA . VAL A 1 565 ? -17.153 3.382 23.094 1.00 89.69 565 VAL A CA 1
ATOM 4406 C C . VAL A 1 565 ? -17.010 2.023 23.797 1.00 89.69 565 VAL A C 1
ATOM 4408 O O . VAL A 1 565 ? -17.202 1.937 25.008 1.00 89.69 565 VAL A O 1
ATOM 4411 N N . LEU A 1 566 ? -16.585 0.973 23.085 1.00 90.56 566 LEU A N 1
ATOM 4412 C CA . LEU A 1 566 ? -16.336 -0.355 23.667 1.00 90.56 566 LEU A CA 1
ATOM 4413 C C . LEU A 1 566 ? -15.246 -0.354 24.744 1.00 90.56 566 LEU A C 1
ATOM 4415 O O . LEU A 1 566 ? -15.355 -1.070 25.733 1.00 90.56 566 LEU A O 1
ATOM 4419 N N . LYS A 1 567 ? -14.206 0.462 24.580 1.00 90.88 567 LYS A N 1
ATOM 4420 C CA . LYS A 1 567 ? -13.111 0.642 25.539 1.00 90.88 567 LYS A CA 1
ATOM 4421 C C . LYS A 1 567 ? -13.580 1.366 26.803 1.00 90.88 567 LYS A C 1
ATOM 4423 O O . LYS A 1 567 ? -13.146 1.003 27.894 1.00 90.88 567 LYS A O 1
ATOM 4428 N N . GLN A 1 568 ? -14.504 2.323 26.687 1.00 90.50 568 GLN A N 1
ATOM 4429 C CA . GLN A 1 568 ? -15.171 2.953 27.834 1.00 90.50 568 GLN A CA 1
ATOM 4430 C C . GLN A 1 568 ? -16.125 1.976 28.544 1.00 90.50 568 GLN A C 1
ATOM 4432 O O . GLN A 1 568 ? -16.069 1.855 29.770 1.00 90.50 568 GLN A O 1
ATOM 4437 N N . GLU A 1 569 ? -16.928 1.210 27.796 1.00 91.94 569 GLU A N 1
ATOM 4438 C CA . GLU A 1 569 ? -17.762 0.123 28.335 1.00 91.94 569 GLU A CA 1
ATOM 4439 C C . GLU A 1 569 ? -16.914 -0.932 29.066 1.00 91.94 569 GLU A C 1
ATOM 4441 O O . GLU A 1 569 ? -17.227 -1.307 30.196 1.00 91.94 569 GLU A O 1
ATOM 4446 N N . ALA A 1 570 ? -15.803 -1.369 28.465 1.00 92.44 570 ALA A N 1
ATOM 4447 C CA . ALA A 1 570 ? -14.867 -2.332 29.038 1.00 92.44 570 ALA A CA 1
ATOM 4448 C C . ALA A 1 570 ? -14.173 -1.785 30.294 1.00 92.44 570 ALA A C 1
ATOM 4450 O O . ALA A 1 570 ? -14.083 -2.492 31.298 1.00 92.44 570 ALA A O 1
ATOM 4451 N N . LEU A 1 571 ? -13.734 -0.521 30.282 1.00 91.75 571 LEU A N 1
ATOM 4452 C CA . LEU A 1 571 ? -13.161 0.150 31.451 1.00 91.75 571 LEU A CA 1
ATOM 4453 C C . LEU A 1 571 ? -14.168 0.204 32.609 1.00 91.75 571 LEU A C 1
ATOM 4455 O O . LEU A 1 571 ? -13.807 -0.116 33.742 1.00 91.75 571 LEU A O 1
ATOM 4459 N N . GLN A 1 572 ? -15.430 0.549 32.337 1.00 90.88 572 GLN A N 1
ATOM 4460 C CA . GLN A 1 572 ? -16.482 0.610 33.354 1.00 90.88 572 GLN A CA 1
ATOM 4461 C C . GLN A 1 572 ? -16.905 -0.789 33.843 1.00 90.88 572 GLN A C 1
ATOM 4463 O O . GLN A 1 572 ? -17.124 -0.984 35.040 1.00 90.88 572 GLN A O 1
ATOM 4468 N N . PHE A 1 573 ? -16.953 -1.789 32.959 1.00 92.81 573 PHE A N 1
ATOM 4469 C CA . PHE A 1 573 ? -17.192 -3.189 33.322 1.00 92.81 573 PHE A CA 1
ATOM 4470 C C . PHE A 1 573 ? -16.084 -3.733 34.235 1.00 92.81 573 PHE A C 1
ATOM 4472 O O . PHE A 1 573 ? -16.372 -4.317 35.282 1.00 92.81 573 PHE A O 1
ATOM 4479 N N . VAL A 1 574 ? -14.815 -3.497 33.881 1.00 92.94 574 VAL A N 1
ATOM 4480 C CA . VAL A 1 574 ? -13.661 -3.900 34.695 1.00 92.94 574 VAL A CA 1
ATOM 4481 C C . VAL A 1 574 ? -13.621 -3.118 36.009 1.00 92.94 574 VAL A C 1
ATOM 4483 O O . VAL A 1 574 ? -13.397 -3.731 37.048 1.00 92.94 574 VAL A O 1
ATOM 4486 N N . LYS A 1 575 ? -13.951 -1.820 36.025 1.00 92.12 575 LYS A N 1
ATOM 4487 C CA . LYS A 1 575 ? -14.132 -1.035 37.260 1.00 92.12 575 LYS A CA 1
ATOM 4488 C C . LYS A 1 575 ? -15.165 -1.666 38.190 1.00 92.12 575 LYS A C 1
ATOM 4490 O O . LYS A 1 575 ? -14.870 -1.896 39.359 1.00 92.12 575 LYS A O 1
ATOM 4495 N N . GLU A 1 576 ? -16.334 -2.045 37.684 1.00 91.56 576 GLU A N 1
ATOM 4496 C CA . GLU A 1 576 ? -17.344 -2.744 38.485 1.00 91.56 576 GLU A CA 1
ATOM 4497 C C . GLU A 1 576 ? -16.936 -4.185 38.867 1.00 91.56 576 GLU A C 1
ATOM 4499 O O . GLU A 1 576 ? -17.413 -4.705 39.876 1.00 91.56 576 GLU A O 1
ATOM 4504 N N . GLN A 1 577 ? -16.052 -4.863 38.124 1.00 93.06 577 GLN A N 1
ATOM 4505 C CA . GLN A 1 577 ? -15.454 -6.137 38.562 1.00 93.06 577 GLN A CA 1
ATOM 4506 C C . GLN A 1 577 ? -14.482 -5.911 39.728 1.00 93.06 577 GLN A C 1
ATOM 4508 O O . GLN A 1 577 ? -14.627 -6.538 40.776 1.00 93.06 577 GLN A O 1
ATOM 4513 N N . ARG A 1 578 ? -13.553 -4.962 39.588 1.00 90.50 578 ARG A N 1
ATOM 4514 C CA . ARG A 1 578 ? -12.536 -4.629 40.594 1.00 90.50 578 ARG A CA 1
ATOM 4515 C C . ARG A 1 578 ? -13.174 -4.132 41.894 1.00 90.50 578 ARG A C 1
ATOM 4517 O O . ARG A 1 578 ? -12.796 -4.570 42.979 1.00 90.50 578 ARG A O 1
ATOM 4524 N N . VAL A 1 579 ? -14.219 -3.306 41.801 1.00 89.62 579 VAL A N 1
ATOM 4525 C CA . VAL A 1 579 ? -15.009 -2.864 42.963 1.00 89.62 579 VAL A CA 1
ATOM 4526 C C . VAL A 1 579 ? -15.718 -4.032 43.658 1.00 89.62 579 VAL A C 1
ATOM 4528 O O . VAL A 1 579 ? -15.809 -4.024 44.885 1.00 89.62 579 VAL A O 1
ATOM 4531 N N . ARG A 1 580 ? -16.164 -5.074 42.939 1.00 90.25 580 ARG A N 1
ATOM 4532 C CA . ARG A 1 580 ? -16.711 -6.287 43.580 1.00 90.25 580 ARG A CA 1
ATOM 4533 C C . ARG A 1 580 ? -15.645 -7.063 44.360 1.00 90.25 580 ARG A C 1
ATOM 4535 O O . ARG A 1 580 ? -15.951 -7.498 45.466 1.00 90.25 580 ARG A O 1
ATOM 4542 N N . CYS A 1 581 ? -14.406 -7.162 43.872 1.00 89.94 581 CYS A N 1
ATOM 4543 C CA . CYS A 1 581 ? -13.305 -7.768 44.638 1.00 89.94 581 CYS A CA 1
ATOM 4544 C C . CYS A 1 581 ? -13.017 -6.983 45.933 1.00 89.94 581 CYS A C 1
ATOM 4546 O O . CYS A 1 581 ? -12.893 -7.570 47.010 1.00 89.94 581 CYS A O 1
ATOM 4548 N N . LEU A 1 582 ? -13.024 -5.646 45.867 1.00 90.00 582 LEU A N 1
ATOM 4549 C CA . LEU A 1 582 ? -12.896 -4.789 47.052 1.00 90.00 582 LEU A CA 1
ATOM 4550 C C . LEU A 1 582 ? -14.070 -4.951 48.039 1.00 90.00 582 LEU A C 1
ATOM 4552 O O . LEU A 1 582 ? -13.850 -4.969 49.251 1.00 90.00 582 LEU A O 1
ATOM 4556 N N . LEU A 1 583 ? -15.307 -5.092 47.543 1.00 87.56 583 LEU A N 1
ATOM 4557 C CA . LEU A 1 583 ? -16.509 -5.344 48.356 1.00 87.56 583 LEU A CA 1
ATOM 4558 C C . LEU A 1 583 ? -16.539 -6.750 48.972 1.00 87.56 583 LEU A C 1
ATOM 4560 O O . LEU A 1 583 ? -17.117 -6.924 50.042 1.00 87.56 583 LEU A O 1
ATOM 4564 N N . GLN A 1 584 ? -15.925 -7.751 48.337 1.00 87.75 584 GLN A N 1
ATOM 4565 C CA . GLN A 1 584 ? -15.746 -9.083 48.919 1.00 87.75 584 GLN A CA 1
ATOM 4566 C C . GLN A 1 584 ? -14.773 -9.028 50.109 1.00 87.75 584 GLN A C 1
ATOM 4568 O O . GLN A 1 584 ? -15.070 -9.565 51.184 1.00 87.75 584 GLN A O 1
ATOM 4573 N N . GLY A 1 585 ? -13.676 -8.285 49.943 1.00 88.25 585 GLY A N 1
ATOM 4574 C CA . GLY A 1 585 ? -12.592 -8.157 50.912 1.00 88.25 585 GLY A CA 1
ATOM 4575 C C . GLY A 1 585 ? -11.473 -9.169 50.668 1.00 88.25 585 GLY A C 1
ATOM 4576 O O . GLY A 1 585 ? -11.616 -10.106 49.881 1.00 88.25 585 GLY A O 1
ATOM 4577 N N . SER A 1 586 ? -10.311 -8.962 51.285 1.00 89.81 586 SER A N 1
ATOM 4578 C CA . SER A 1 586 ? -9.137 -9.820 51.070 1.00 89.81 586 SER A CA 1
ATOM 4579 C C . SER A 1 586 ? -8.162 -9.825 52.245 1.00 89.81 586 SER A C 1
ATOM 4581 O O . SER A 1 586 ? -8.073 -8.864 53.014 1.00 89.81 586 SER A O 1
ATOM 4583 N N . TRP A 1 587 ? -7.404 -10.919 52.346 1.00 87.75 587 TRP A N 1
ATOM 4584 C CA . TRP A 1 587 ? -6.348 -11.123 53.335 1.00 87.75 587 TRP A CA 1
ATOM 4585 C C . TRP A 1 587 ? -4.980 -10.678 52.809 1.00 87.75 587 TRP A C 1
ATOM 4587 O O . TRP A 1 587 ? -4.578 -11.000 51.692 1.00 87.75 587 TRP A O 1
ATOM 4597 N N . PHE A 1 588 ? -4.238 -9.984 53.666 1.00 87.19 588 PHE A N 1
ATOM 4598 C CA . PHE A 1 588 ? -2.903 -9.457 53.416 1.00 87.19 588 PHE A CA 1
ATOM 4599 C C . PHE A 1 588 ? -1.941 -9.933 54.501 1.00 87.19 588 PHE A C 1
ATOM 4601 O O . PHE A 1 588 ? -2.286 -9.984 55.685 1.00 87.19 588 PHE A O 1
ATOM 4608 N N . SER A 1 589 ? -0.707 -10.239 54.106 1.00 80.19 589 SER A N 1
ATOM 4609 C CA . SER A 1 589 ? 0.355 -10.559 55.061 1.00 80.19 589 SER A CA 1
ATOM 4610 C C . SER A 1 589 ? 0.826 -9.279 55.755 1.00 80.19 589 SER A C 1
ATOM 4612 O O . SER A 1 589 ? 0.983 -8.242 55.111 1.00 80.19 589 SER A O 1
ATOM 4614 N N . ARG A 1 590 ? 1.148 -9.343 57.049 1.00 73.69 590 ARG A N 1
ATOM 4615 C CA . ARG A 1 590 ? 1.876 -8.275 57.748 1.00 73.69 590 ARG A CA 1
ATOM 4616 C C . ARG A 1 590 ? 3.287 -8.744 58.085 1.00 73.69 590 ARG A C 1
ATOM 4618 O O . ARG A 1 590 ? 3.470 -9.826 58.633 1.00 73.69 590 ARG A O 1
ATOM 4625 N N . GLN A 1 591 ? 4.284 -7.914 57.788 1.00 63.59 591 GLN A N 1
ATOM 4626 C CA . GLN A 1 591 ? 5.631 -8.076 58.333 1.00 63.59 591 GLN A CA 1
ATOM 4627 C C . GLN A 1 591 ? 5.767 -7.220 59.595 1.00 63.59 591 GLN A C 1
ATOM 4629 O O . GLN A 1 591 ? 5.762 -5.991 59.534 1.00 63.59 591 GLN A O 1
ATOM 4634 N N . THR A 1 592 ? 5.867 -7.876 60.746 1.00 51.03 592 THR A N 1
ATOM 4635 C CA . THR A 1 592 ? 6.190 -7.278 62.045 1.00 51.03 592 THR A CA 1
ATOM 4636 C C . THR A 1 592 ? 7.704 -7.317 62.255 1.00 51.03 592 THR A C 1
ATOM 4638 O O . THR A 1 592 ? 8.275 -8.344 62.615 1.00 51.03 592 THR A O 1
ATOM 4641 N N . LEU A 1 593 ? 8.376 -6.186 62.027 1.00 44.66 593 LEU A N 1
ATOM 4642 C CA . LEU A 1 593 ? 9.769 -6.010 62.442 1.00 44.66 593 LEU A CA 1
ATOM 4643 C C . LEU A 1 593 ? 9.807 -5.614 63.922 1.00 44.66 593 LEU A C 1
ATOM 4645 O O . LEU A 1 593 ? 9.746 -4.430 64.254 1.00 44.66 593 LEU A O 1
ATOM 4649 N N . ASN A 1 594 ? 9.927 -6.606 64.806 1.00 40.12 594 ASN A N 1
ATOM 4650 C CA . ASN A 1 594 ? 10.269 -6.368 66.207 1.00 40.12 594 ASN A CA 1
ATOM 4651 C C . ASN A 1 594 ? 11.693 -5.794 66.273 1.00 40.12 594 ASN A C 1
ATOM 4653 O O . ASN A 1 594 ? 12.679 -6.522 66.154 1.00 40.12 594 ASN A O 1
ATOM 4657 N N . ARG A 1 595 ? 11.814 -4.470 66.431 1.00 37.50 595 ARG A N 1
ATOM 4658 C CA . ARG A 1 595 ? 13.100 -3.809 66.700 1.00 37.50 595 ARG A CA 1
ATOM 4659 C C . ARG A 1 595 ? 13.358 -3.764 68.205 1.00 37.50 595 ARG A C 1
ATOM 4661 O O . ARG A 1 595 ? 13.424 -2.687 68.796 1.00 37.50 595 ARG A O 1
ATOM 4668 N N . ASP A 1 596 ? 13.483 -4.944 68.803 1.00 37.03 596 ASP A N 1
ATOM 4669 C CA . ASP A 1 596 ? 13.833 -5.087 70.212 1.00 37.03 596 ASP A CA 1
ATOM 4670 C C . ASP A 1 596 ? 15.273 -4.622 70.448 1.00 37.03 596 ASP A C 1
ATOM 4672 O O . ASP A 1 596 ? 16.229 -5.112 69.845 1.00 37.03 596 ASP A O 1
ATOM 4676 N N . ALA A 1 597 ? 15.429 -3.634 71.326 1.00 42.09 597 ALA A N 1
ATOM 4677 C CA . ALA A 1 597 ? 16.709 -3.008 71.631 1.00 42.09 597 ALA A CA 1
ATOM 4678 C C . ALA A 1 597 ? 17.483 -3.776 72.719 1.00 42.09 597 ALA A C 1
ATOM 4680 O O . ALA A 1 597 ? 17.867 -3.199 73.732 1.00 42.09 597 ALA A O 1
ATOM 4681 N N . ASN A 1 598 ? 17.692 -5.080 72.514 1.00 39.56 598 ASN A N 1
ATOM 4682 C CA . ASN A 1 598 ? 18.726 -5.887 73.170 1.00 39.56 598 ASN A CA 1
ATOM 4683 C C . ASN A 1 598 ? 18.910 -7.206 72.408 1.00 39.56 598 ASN A C 1
ATOM 4685 O O . ASN A 1 598 ? 17.936 -7.814 71.972 1.00 39.56 598 ASN A O 1
ATOM 4689 N N . GLY A 1 599 ? 20.158 -7.644 72.235 1.00 45.19 599 GLY A N 1
ATOM 4690 C CA . GLY A 1 599 ? 20.472 -8.824 71.432 1.00 45.19 599 GLY A CA 1
ATOM 4691 C C . GLY A 1 599 ? 20.577 -10.112 72.246 1.00 45.19 599 GLY A C 1
ATOM 4692 O O . GLY A 1 599 ? 21.496 -10.242 73.048 1.00 45.19 599 GLY A O 1
ATOM 4693 N N . ASP A 1 600 ? 19.720 -11.085 71.936 1.00 36.06 600 ASP A N 1
ATOM 4694 C CA . ASP A 1 600 ? 20.128 -12.489 71.789 1.00 36.06 600 ASP A CA 1
ATOM 4695 C C . ASP A 1 600 ? 19.264 -13.176 70.702 1.00 36.06 600 ASP A C 1
ATOM 4697 O O . ASP A 1 600 ? 18.263 -12.622 70.238 1.00 36.06 600 ASP A O 1
ATOM 4701 N N . GLY A 1 601 ? 19.692 -14.336 70.206 1.00 45.19 601 GLY A N 1
ATOM 4702 C CA . GLY A 1 601 ? 19.199 -14.939 68.967 1.00 45.19 601 GLY A CA 1
ATOM 4703 C C . GLY A 1 601 ? 17.834 -15.633 69.063 1.00 45.19 601 GLY A C 1
ATOM 4704 O O . GLY A 1 601 ? 17.669 -16.614 69.783 1.00 45.19 601 GLY A O 1
ATOM 4705 N N . GLY A 1 602 ? 16.876 -15.214 68.229 1.00 37.44 602 GLY A N 1
ATOM 4706 C CA . GLY A 1 602 ? 15.586 -15.905 68.101 1.00 37.44 602 GLY A CA 1
ATOM 4707 C C . GLY A 1 602 ? 14.582 -15.211 67.180 1.00 37.44 602 GLY A C 1
ATOM 4708 O O . GLY A 1 602 ? 13.520 -14.806 67.642 1.00 37.44 602 GLY A O 1
ATOM 4709 N N . ASN A 1 603 ? 14.898 -15.060 65.886 1.00 41.00 603 ASN A N 1
ATOM 4710 C CA . ASN A 1 603 ? 14.097 -14.274 64.930 1.00 41.00 603 ASN A CA 1
ATOM 4711 C C . ASN A 1 603 ? 12.756 -14.950 64.549 1.00 41.00 603 ASN A C 1
ATOM 4713 O O . ASN A 1 603 ? 12.589 -15.497 63.457 1.00 41.00 603 ASN A O 1
ATOM 4717 N N . LYS A 1 604 ? 11.807 -14.959 65.488 1.00 46.03 604 LYS A N 1
ATOM 4718 C CA . LYS A 1 604 ? 10.523 -15.661 65.413 1.00 46.03 604 LYS A CA 1
ATOM 4719 C C . LYS A 1 604 ? 9.452 -14.742 64.817 1.00 46.03 604 LYS A C 1
ATOM 4721 O O . LYS A 1 604 ? 8.662 -14.143 65.539 1.00 46.03 604 LYS A O 1
ATOM 4726 N N . THR A 1 605 ? 9.432 -14.627 63.490 1.00 46.62 605 THR A N 1
ATOM 4727 C CA . THR A 1 605 ? 8.471 -13.788 62.752 1.00 46.62 605 THR A CA 1
ATOM 4728 C C . THR A 1 605 ? 7.032 -14.257 62.979 1.00 46.62 605 THR A C 1
ATOM 4730 O O . THR A 1 605 ? 6.578 -15.221 62.358 1.00 46.62 605 THR A O 1
ATOM 4733 N N . THR A 1 606 ? 6.301 -13.571 63.856 1.00 50.44 606 THR A N 1
ATOM 4734 C CA . THR A 1 606 ? 4.864 -13.764 64.065 1.00 50.44 606 THR A CA 1
ATOM 4735 C C . THR A 1 606 ? 4.093 -13.165 62.890 1.00 50.44 606 THR A C 1
ATOM 4737 O O . THR A 1 606 ? 3.892 -11.955 62.806 1.00 50.44 606 THR A O 1
ATOM 4740 N N . THR A 1 607 ? 3.669 -14.013 61.950 1.00 55.47 607 THR A N 1
ATOM 4741 C CA . THR A 1 607 ? 2.903 -13.604 60.764 1.00 55.47 607 THR A CA 1
ATOM 4742 C C . THR A 1 607 ? 1.491 -13.170 61.151 1.00 55.47 607 THR A C 1
ATOM 4744 O O . THR A 1 607 ? 0.549 -13.954 61.071 1.00 55.47 607 THR A O 1
ATOM 4747 N N . SER A 1 608 ? 1.354 -11.916 61.578 1.00 72.56 608 SER A N 1
ATOM 4748 C CA . SER A 1 608 ? 0.058 -11.253 61.698 1.00 72.56 608 SER A CA 1
ATOM 4749 C C . SER A 1 608 ? -0.577 -11.109 60.311 1.00 72.56 608 SER A C 1
ATOM 4751 O O . SER A 1 608 ? 0.101 -10.914 59.296 1.00 72.56 608 SER A O 1
ATOM 4753 N N . TRP A 1 609 ? -1.897 -11.210 60.284 1.00 82.19 609 TRP A N 1
ATOM 4754 C CA . TRP A 1 609 ? -2.730 -11.077 59.102 1.00 82.19 609 TRP A CA 1
ATOM 4755 C C . TRP A 1 609 ? -3.522 -9.778 59.176 1.00 82.19 609 TRP A C 1
ATOM 4757 O O . TRP A 1 609 ? -3.877 -9.321 60.258 1.00 82.19 609 TRP A O 1
ATOM 4767 N N . ARG A 1 610 ? -3.824 -9.188 58.023 1.00 85.25 610 ARG A N 1
ATOM 4768 C CA . ARG A 1 610 ? -4.722 -8.038 57.906 1.00 85.25 610 ARG A CA 1
ATOM 4769 C C . ARG A 1 610 ? -5.828 -8.380 56.929 1.00 85.25 610 ARG A C 1
ATOM 4771 O O . ARG A 1 610 ? -5.529 -8.777 55.807 1.00 85.25 610 ARG A O 1
ATOM 4778 N N . PHE A 1 611 ? -7.080 -8.200 57.327 1.00 88.06 611 PHE A N 1
ATOM 4779 C CA . PHE A 1 611 ? -8.204 -8.248 56.396 1.00 88.06 611 PHE A CA 1
ATOM 4780 C C . PHE A 1 611 ? -8.659 -6.822 56.099 1.00 88.06 611 PHE A C 1
ATOM 4782 O O . PHE A 1 611 ? -8.752 -6.007 57.019 1.00 88.06 611 PHE A O 1
ATOM 4789 N N . ALA A 1 612 ? -8.928 -6.518 54.832 1.00 88.00 612 ALA A N 1
ATOM 4790 C CA . ALA A 1 612 ? -9.488 -5.238 54.407 1.00 88.00 612 ALA A CA 1
ATOM 4791 C C . ALA A 1 612 ? -10.686 -5.464 53.477 1.00 88.00 612 ALA A C 1
ATOM 4793 O O . ALA A 1 612 ? -10.700 -6.429 52.710 1.00 88.00 612 ALA A O 1
ATOM 4794 N N . LYS A 1 613 ? -11.693 -4.586 53.550 1.00 90.31 613 LYS A N 1
ATOM 4795 C CA . LYS A 1 613 ? -12.967 -4.711 52.826 1.00 90.31 613 LYS A CA 1
ATOM 4796 C C . LYS A 1 613 ? -13.622 -3.351 52.600 1.00 90.31 613 LYS A C 1
ATOM 4798 O O . LYS A 1 613 ? -13.676 -2.521 53.507 1.00 90.31 613 LYS A O 1
ATOM 4803 N N . LEU A 1 614 ? -14.136 -3.119 51.399 1.00 89.38 614 LEU A N 1
ATOM 4804 C CA . LEU A 1 614 ? -14.895 -1.916 51.070 1.00 89.38 614 LEU A CA 1
ATOM 4805 C C . LEU A 1 614 ? -16.316 -2.002 51.647 1.00 89.38 614 LEU A C 1
ATOM 4807 O O . LEU A 1 614 ? -16.967 -3.044 51.601 1.00 89.38 614 LEU A O 1
ATOM 4811 N N . SER A 1 615 ? -16.812 -0.887 52.172 1.00 87.06 615 SER A N 1
ATOM 4812 C CA . SER A 1 615 ? -18.207 -0.732 52.597 1.00 87.06 615 SER A CA 1
ATOM 4813 C C . SER A 1 615 ? -19.174 -0.671 51.406 1.00 87.06 615 SER A C 1
ATOM 4815 O O . SER A 1 615 ? -18.852 -0.139 50.343 1.00 87.06 615 SER A O 1
ATOM 4817 N N . HIS A 1 616 ? -20.405 -1.155 51.594 1.00 85.06 616 HIS A N 1
ATOM 4818 C CA . HIS A 1 616 ? -21.429 -1.209 50.539 1.00 85.06 616 HIS A CA 1
ATOM 4819 C C . HIS A 1 616 ? -21.759 0.153 49.897 1.00 85.06 616 HIS A C 1
ATOM 4821 O O . HIS A 1 616 ? -22.104 0.205 48.720 1.00 85.06 616 HIS A O 1
ATOM 4827 N N . ASN A 1 617 ? -21.616 1.260 50.636 1.00 81.94 617 ASN A N 1
ATOM 4828 C CA . ASN A 1 617 ? -21.834 2.619 50.126 1.00 81.94 617 ASN A CA 1
ATOM 4829 C C . ASN A 1 617 ? -20.614 3.209 49.383 1.00 81.94 617 ASN A C 1
ATOM 4831 O O . ASN A 1 617 ? -20.645 4.381 49.012 1.00 81.94 617 ASN A O 1
ATOM 4835 N N . ARG A 1 618 ? -19.540 2.425 49.196 1.00 85.62 618 ARG A N 1
ATOM 4836 C CA . ARG A 1 618 ? -18.282 2.806 48.529 1.00 85.62 618 ARG A CA 1
ATOM 4837 C C . ARG A 1 618 ? -17.603 4.058 49.119 1.00 85.62 618 ARG A C 1
ATOM 4839 O O . ARG A 1 618 ? -16.804 4.686 48.434 1.00 85.62 618 ARG A O 1
ATOM 4846 N N . ARG A 1 619 ? -17.901 4.429 50.374 1.00 83.06 619 ARG A N 1
ATOM 4847 C CA . ARG A 1 619 ? -17.291 5.584 51.071 1.00 83.06 619 ARG A CA 1
ATOM 4848 C C . ARG A 1 619 ? -16.120 5.198 51.961 1.00 83.06 619 ARG A C 1
ATOM 4850 O O . ARG A 1 619 ? -15.148 5.939 52.031 1.00 83.06 619 ARG A O 1
ATOM 4857 N N . PHE A 1 620 ? -16.218 4.058 52.640 1.00 85.44 620 PHE A N 1
ATOM 4858 C CA . PHE A 1 620 ? -15.252 3.649 53.658 1.00 85.44 620 PHE A CA 1
ATOM 4859 C C . PHE A 1 620 ? -14.530 2.353 53.286 1.00 85.44 620 PHE A C 1
ATOM 4861 O O . PHE A 1 620 ? -15.178 1.357 52.953 1.00 85.44 620 PHE A O 1
ATOM 4868 N N . LEU A 1 621 ? -13.204 2.339 53.401 1.00 87.50 621 LEU A N 1
ATOM 4869 C CA . LEU A 1 621 ? -12.407 1.115 53.431 1.00 87.50 621 LEU A CA 1
ATOM 4870 C C . LEU A 1 621 ? -12.217 0.699 54.893 1.00 87.50 621 LEU A C 1
ATOM 4872 O O . LEU A 1 621 ? -11.596 1.421 55.673 1.00 87.50 621 LEU A O 1
ATOM 4876 N N . HIS A 1 622 ? -12.762 -0.455 55.261 1.00 85.75 622 HIS A N 1
ATOM 4877 C CA . HIS A 1 622 ? -12.624 -1.034 56.593 1.00 85.75 622 HIS A CA 1
ATOM 4878 C C . HIS A 1 622 ? -11.442 -2.004 56.632 1.00 85.75 622 HIS A C 1
ATOM 4880 O O . HIS A 1 622 ? -11.185 -2.704 55.649 1.00 85.75 622 HIS A O 1
ATOM 4886 N N . TYR A 1 623 ? -10.746 -2.094 57.765 1.00 87.19 623 TYR A N 1
ATOM 4887 C CA . TYR A 1 623 ? -9.735 -3.127 57.991 1.00 87.19 623 TYR A CA 1
ATOM 4888 C C . TYR A 1 623 ? -9.631 -3.538 59.465 1.00 87.19 623 TYR A C 1
ATOM 4890 O O . TYR A 1 623 ? -10.128 -2.860 60.362 1.00 87.19 623 TYR A O 1
ATOM 4898 N N . CYS A 1 624 ? -8.991 -4.680 59.713 1.00 85.12 624 CYS A N 1
ATOM 4899 C CA . CYS A 1 624 ? -8.604 -5.124 61.050 1.00 85.12 624 CYS A CA 1
ATOM 4900 C C . CYS A 1 624 ? -7.386 -6.058 60.976 1.00 85.12 624 CYS A C 1
ATOM 4902 O O . CYS A 1 624 ? -7.127 -6.682 59.939 1.00 85.12 624 CYS A O 1
ATOM 4904 N N . ASP A 1 625 ? -6.637 -6.131 62.075 1.00 83.31 625 ASP A N 1
ATOM 4905 C CA . ASP A 1 625 ? -5.476 -7.003 62.241 1.00 83.31 625 ASP A CA 1
ATOM 4906 C C . ASP A 1 625 ? -5.858 -8.247 63.056 1.00 83.31 625 ASP A C 1
ATOM 4908 O O . ASP A 1 625 ? -6.499 -8.150 64.099 1.00 83.31 625 ASP A O 1
ATOM 4912 N N . PHE A 1 626 ? -5.416 -9.415 62.597 1.00 80.44 626 PHE A N 1
ATOM 4913 C CA . PHE A 1 626 ? -5.680 -10.721 63.197 1.00 80.44 626 PHE A CA 1
ATOM 4914 C C . PHE A 1 626 ? -4.361 -11.478 63.426 1.00 80.44 626 PHE A C 1
ATOM 4916 O O . PHE A 1 626 ? -3.362 -11.257 62.733 1.00 80.44 626 PHE A O 1
ATOM 4923 N N . GLU A 1 627 ? -4.340 -12.399 64.391 1.00 74.44 627 GLU A N 1
ATOM 4924 C CA . GLU A 1 627 ? -3.171 -13.261 64.637 1.00 74.44 627 GLU A CA 1
ATOM 4925 C C . GLU A 1 627 ? -3.082 -14.430 63.645 1.00 74.44 627 GLU A C 1
ATOM 4927 O O . GLU A 1 627 ? -1.989 -14.884 63.311 1.00 74.44 627 GLU A O 1
ATOM 4932 N N . GLN A 1 628 ? -4.227 -14.905 63.149 1.00 74.38 628 GLN A N 1
ATOM 4933 C CA . GLN A 1 628 ? -4.349 -15.992 62.176 1.00 74.38 628 GLN A CA 1
ATOM 4934 C C . GLN A 1 628 ? -5.454 -15.660 61.167 1.00 74.38 628 GLN A C 1
ATOM 4936 O O . GLN A 1 628 ? -6.395 -14.932 61.488 1.00 74.38 628 GLN A O 1
ATOM 4941 N N . GLN A 1 629 ? -5.352 -16.205 59.954 1.00 77.06 629 GLN A N 1
ATOM 4942 C CA . GLN A 1 629 ? -6.430 -16.139 58.970 1.00 77.06 629 GLN A CA 1
ATOM 4943 C C . GLN A 1 629 ? -7.649 -16.921 59.484 1.00 77.06 629 GLN A C 1
ATOM 4945 O O . GLN A 1 629 ? -7.524 -18.078 59.887 1.00 77.06 629 GLN A O 1
ATOM 4950 N N . MET A 1 630 ? -8.827 -16.295 59.483 1.00 73.69 630 MET A N 1
ATOM 4951 C CA . MET A 1 630 ? -10.064 -16.937 59.941 1.00 73.69 630 MET A CA 1
ATOM 4952 C C . MET A 1 630 ? -10.619 -17.897 58.879 1.00 73.69 630 MET A C 1
ATOM 4954 O O . MET A 1 630 ? -10.479 -17.660 57.683 1.00 73.69 630 MET A O 1
ATOM 4958 N N . ALA A 1 631 ? -11.298 -18.963 59.317 1.00 66.69 631 ALA A N 1
ATOM 4959 C CA . ALA A 1 631 ? -11.913 -19.957 58.426 1.00 66.69 631 ALA A CA 1
ATOM 4960 C C . ALA A 1 631 ? -13.140 -19.434 57.644 1.00 66.69 631 ALA A C 1
ATOM 4962 O O . ALA A 1 631 ? -13.619 -20.100 56.730 1.00 66.69 631 ALA A O 1
ATOM 4963 N N . GLN A 1 632 ? -13.645 -18.253 58.006 1.00 68.62 632 GLN A N 1
ATOM 4964 C CA . GLN A 1 632 ? -14.687 -17.513 57.303 1.00 68.62 632 GLN A CA 1
ATOM 4965 C C . GLN A 1 632 ? -14.313 -16.025 57.329 1.00 68.62 632 GLN A C 1
ATOM 4967 O O . GLN A 1 632 ? -13.830 -15.529 58.350 1.00 68.62 632 GLN A O 1
ATOM 4972 N N . ASP A 1 633 ? -14.520 -15.324 56.214 1.00 80.88 633 ASP A N 1
ATOM 4973 C CA . ASP A 1 633 ? -14.127 -13.919 56.074 1.00 80.88 633 ASP A CA 1
ATOM 4974 C C . ASP A 1 633 ? -14.933 -12.990 57.008 1.00 80.88 633 ASP A C 1
ATOM 4976 O O . ASP A 1 633 ? -16.158 -13.132 57.102 1.00 80.88 633 ASP A O 1
ATOM 4980 N N . PRO A 1 634 ? -14.291 -12.005 57.669 1.00 77.00 634 PRO A N 1
ATOM 4981 C CA . PRO A 1 634 ? -14.975 -11.055 58.540 1.00 77.00 634 PRO A CA 1
ATOM 4982 C C . PRO A 1 634 ? -16.125 -10.285 57.866 1.00 77.00 634 PRO A C 1
ATOM 4984 O O . PRO A 1 634 ? -16.006 -9.753 56.753 1.00 77.00 634 PRO A O 1
ATOM 4987 N N . GLY A 1 635 ? -17.236 -10.163 58.598 1.00 71.50 635 GLY A N 1
ATOM 4988 C CA . GLY A 1 635 ? -18.269 -9.160 58.331 1.00 71.50 635 GLY A CA 1
ATOM 4989 C C . GLY A 1 635 ? -17.748 -7.742 58.590 1.00 71.50 635 GLY A C 1
ATOM 4990 O O . GLY A 1 635 ? -16.767 -7.562 59.311 1.00 71.50 635 GLY A O 1
ATOM 4991 N N . LEU A 1 636 ? -18.406 -6.732 58.013 1.00 72.44 636 LEU A N 1
ATOM 4992 C CA . LEU A 1 636 ? -18.005 -5.323 58.163 1.00 72.44 636 LEU A CA 1
ATOM 4993 C C . LEU A 1 636 ? -17.997 -4.870 59.634 1.00 72.44 636 LEU A C 1
ATOM 4995 O O . LEU A 1 636 ? -17.130 -4.095 60.024 1.00 72.44 636 LEU A O 1
ATOM 4999 N N . ASP A 1 637 ? -18.901 -5.410 60.452 1.00 69.31 637 ASP A N 1
ATOM 5000 C CA . ASP A 1 637 ? -19.046 -5.085 61.878 1.00 69.31 637 ASP A CA 1
ATOM 5001 C C . ASP A 1 637 ? -17.864 -5.577 62.736 1.00 69.31 637 ASP A C 1
ATOM 5003 O O . ASP A 1 637 ? -17.609 -5.044 63.813 1.00 69.31 637 ASP A O 1
ATOM 5007 N N . ASN A 1 638 ? -17.095 -6.554 62.235 1.00 73.38 638 ASN A N 1
ATOM 5008 C CA . ASN A 1 638 ? -15.887 -7.073 62.886 1.00 73.38 638 ASN A CA 1
ATOM 5009 C C . ASN A 1 638 ? -14.622 -6.264 62.528 1.00 73.38 638 ASN A C 1
ATOM 5011 O O . ASN A 1 638 ? -13.527 -6.608 62.981 1.00 73.38 638 ASN A O 1
ATOM 5015 N N . LEU A 1 639 ? -14.733 -5.231 61.683 1.00 79.44 639 LEU A N 1
ATOM 5016 C CA . LEU A 1 639 ? -13.597 -4.445 61.198 1.00 79.44 639 LEU A CA 1
ATOM 5017 C C . LEU A 1 639 ? -13.536 -3.086 61.900 1.00 79.44 639 LEU A C 1
ATOM 5019 O O . LEU A 1 639 ? -14.241 -2.143 61.540 1.00 79.44 639 LEU A O 1
ATOM 5023 N N . THR A 1 640 ? -12.688 -3.021 62.928 1.00 73.50 640 THR A N 1
ATOM 5024 C CA . THR A 1 640 ? -12.610 -1.911 63.888 1.00 73.50 640 THR A CA 1
ATOM 5025 C C . THR A 1 640 ? -12.082 -0.609 63.294 1.00 73.50 640 THR A C 1
ATOM 5027 O O . THR A 1 640 ? -12.491 0.464 63.735 1.00 73.50 640 THR A O 1
ATOM 5030 N N . GLU A 1 641 ? -11.183 -0.684 62.310 1.00 80.50 641 GLU A N 1
ATOM 5031 C CA . GLU A 1 641 ? -10.574 0.487 61.679 1.00 80.50 641 GLU A CA 1
ATOM 5032 C C . GLU A 1 641 ? -11.300 0.856 60.383 1.00 80.50 641 GLU A C 1
ATOM 5034 O O . GLU A 1 641 ? -11.697 -0.012 59.600 1.00 80.50 641 GLU A O 1
ATOM 5039 N N . LYS A 1 642 ? -11.448 2.162 60.130 1.00 83.69 642 LYS A N 1
ATOM 5040 C CA . LYS A 1 642 ? -12.143 2.699 58.952 1.00 83.69 642 LYS A CA 1
ATOM 5041 C C . LYS A 1 642 ? -11.415 3.899 58.349 1.00 83.69 642 LYS A C 1
ATOM 5043 O O . LYS A 1 642 ? -10.980 4.802 59.058 1.00 83.69 642 LYS A O 1
ATOM 5048 N N . ILE A 1 643 ? -11.340 3.920 57.024 1.00 82.88 643 ILE A N 1
ATOM 5049 C CA . ILE A 1 643 ? -10.729 4.972 56.206 1.00 82.88 643 ILE A CA 1
ATOM 5050 C C . ILE A 1 643 ? -11.815 5.572 55.321 1.00 82.88 643 ILE A C 1
ATOM 5052 O O . ILE A 1 643 ? -12.428 4.834 54.557 1.00 82.88 643 ILE A O 1
ATOM 5056 N N . ASP A 1 644 ? -12.042 6.883 55.385 1.00 82.06 644 ASP A N 1
ATOM 5057 C CA . ASP A 1 644 ? -12.873 7.577 54.393 1.00 82.06 644 ASP A CA 1
ATOM 5058 C C . ASP A 1 644 ? -12.065 7.771 53.104 1.00 82.06 644 ASP A C 1
ATOM 5060 O O . ASP A 1 644 ? -11.010 8.414 53.119 1.00 82.06 644 ASP A O 1
ATOM 5064 N N . LEU A 1 645 ? -12.548 7.215 51.991 1.00 80.94 645 LEU A N 1
ATOM 5065 C CA . LEU A 1 645 ? -11.880 7.319 50.694 1.00 80.94 645 LEU A CA 1
ATOM 5066 C C . LEU A 1 645 ? -11.752 8.776 50.221 1.00 80.94 645 LEU A C 1
ATOM 5068 O O . LEU A 1 645 ? -10.803 9.089 49.511 1.00 80.94 645 LEU A O 1
ATOM 5072 N N . ALA A 1 646 ? -12.632 9.682 50.665 1.00 77.31 646 ALA A N 1
ATOM 5073 C CA . ALA A 1 646 ? -12.542 11.111 50.357 1.00 77.31 646 ALA A CA 1
ATOM 5074 C C . ALA A 1 646 ? -11.365 11.827 51.057 1.00 77.31 646 ALA A C 1
ATOM 5076 O O . ALA A 1 646 ? -11.119 12.999 50.785 1.00 77.31 646 ALA A O 1
ATOM 5077 N N . THR A 1 647 ? -10.644 11.145 51.957 1.00 78.69 647 THR A N 1
ATOM 5078 C CA . THR A 1 647 ? -9.430 11.670 52.616 1.00 78.69 647 THR A CA 1
ATOM 5079 C C . THR A 1 647 ? -8.125 11.127 52.027 1.00 78.69 647 THR A C 1
ATOM 5081 O O . THR A 1 647 ? -7.048 11.537 52.463 1.00 78.69 647 THR A O 1
ATOM 5084 N N . ILE A 1 648 ? -8.202 10.219 51.047 1.00 81.62 648 ILE A N 1
ATOM 5085 C CA . ILE A 1 648 ? -7.030 9.658 50.367 1.00 81.62 648 ILE A CA 1
ATOM 5086 C C . ILE A 1 648 ? -6.493 10.670 49.354 1.00 81.62 648 ILE A C 1
ATOM 5088 O O . ILE A 1 648 ? -7.254 11.225 48.566 1.00 81.62 648 ILE A O 1
ATOM 5092 N N . SER A 1 649 ? -5.177 10.875 49.356 1.00 76.12 649 SER A N 1
ATOM 5093 C CA . SER A 1 649 ? -4.482 11.726 48.385 1.00 76.12 649 SER A CA 1
ATOM 5094 C C . SER A 1 649 ? -3.874 10.913 47.239 1.00 76.12 649 SER A C 1
ATOM 5096 O O . SER A 1 649 ? -4.123 11.199 46.069 1.00 76.12 649 SER A O 1
ATOM 5098 N N . SER A 1 650 ? -3.136 9.849 47.567 1.00 79.19 650 SER A N 1
ATOM 5099 C CA . SER A 1 650 ? -2.463 8.984 46.596 1.00 79.19 650 SER A CA 1
ATOM 5100 C C . SER A 1 650 ? -2.480 7.507 47.013 1.00 79.19 650 SER A C 1
ATOM 5102 O O . SER A 1 650 ? -2.607 7.158 48.193 1.00 79.19 650 SER A O 1
ATOM 5104 N N . VAL A 1 651 ? -2.343 6.614 46.027 1.00 80.56 651 VAL A N 1
ATOM 5105 C CA . VAL A 1 651 ? -2.133 5.174 46.235 1.00 80.56 651 VAL A CA 1
ATOM 5106 C C . VAL A 1 651 ? -0.896 4.755 45.445 1.00 80.56 651 VAL A C 1
ATOM 5108 O O . VAL A 1 651 ? -0.923 4.682 44.221 1.00 80.56 651 VAL A O 1
ATOM 5111 N N . VAL A 1 652 ? 0.203 4.483 46.149 1.00 79.06 652 VAL A N 1
ATOM 5112 C CA . VAL A 1 652 ? 1.508 4.171 45.545 1.00 79.06 652 VAL A CA 1
ATOM 5113 C C . VAL A 1 652 ? 1.844 2.697 45.744 1.00 79.06 652 VAL A C 1
ATOM 5115 O O . VAL A 1 652 ? 1.684 2.144 46.838 1.00 79.06 652 VAL A O 1
ATOM 5118 N N . SER A 1 653 ? 2.371 2.057 44.701 1.00 78.50 653 SER A N 1
ATOM 5119 C CA . SER A 1 653 ? 2.843 0.675 44.748 1.00 78.50 653 SER A CA 1
ATOM 5120 C C . SER A 1 653 ? 4.210 0.506 44.087 1.00 78.50 653 SER A C 1
ATOM 5122 O O . SER A 1 653 ? 4.637 1.337 43.293 1.00 78.50 653 SER A O 1
ATOM 5124 N N . ASN A 1 654 ? 4.894 -0.591 44.418 1.00 73.50 654 ASN A N 1
ATOM 5125 C CA . ASN A 1 654 ? 6.106 -1.050 43.737 1.00 73.50 654 ASN A CA 1
ATOM 5126 C C . ASN A 1 654 ? 5.817 -1.975 42.533 1.00 73.50 654 ASN A C 1
ATOM 5128 O O . ASN A 1 654 ? 6.751 -2.561 41.990 1.00 73.50 654 ASN A O 1
ATOM 5132 N N . VAL A 1 655 ? 4.553 -2.111 42.106 1.00 59.62 655 VAL A N 1
ATOM 5133 C CA . VAL A 1 655 ? 4.194 -2.730 40.817 1.00 59.62 655 VAL A CA 1
ATOM 5134 C C . VAL A 1 655 ? 4.422 -1.720 39.692 1.00 59.62 655 VAL A C 1
ATOM 5136 O O . VAL A 1 655 ? 3.523 -0.971 39.318 1.00 59.62 655 VAL A O 1
ATOM 5139 N N . SER A 1 656 ? 5.636 -1.691 39.147 1.00 46.06 656 SER A N 1
ATOM 5140 C CA . SER A 1 656 ? 5.896 -1.039 37.860 1.00 46.06 656 SER A CA 1
ATOM 5141 C C . SER A 1 656 ? 5.284 -1.863 36.725 1.00 46.06 656 SER A C 1
ATOM 5143 O O . SER A 1 656 ? 5.362 -3.093 36.739 1.00 46.06 656 SER A O 1
ATOM 5145 N N . ALA A 1 657 ? 4.715 -1.199 35.718 1.00 39.12 657 ALA A N 1
ATOM 5146 C CA . ALA A 1 657 ? 4.327 -1.875 34.484 1.00 39.12 657 ALA A CA 1
ATOM 5147 C C . ALA A 1 657 ? 5.581 -2.428 33.768 1.00 39.12 657 ALA A C 1
ATOM 5149 O O . ALA A 1 657 ? 6.581 -1.712 33.670 1.00 39.12 657 ALA A O 1
ATOM 5150 N N . PRO A 1 658 ? 5.567 -3.676 33.266 1.00 38.25 658 PRO A N 1
ATOM 5151 C CA . PRO A 1 658 ? 6.625 -4.164 32.389 1.00 38.25 658 PRO A CA 1
ATOM 5152 C C . PRO A 1 658 ? 6.496 -3.508 31.005 1.00 38.25 658 PRO A C 1
ATOM 5154 O O . PRO A 1 658 ? 5.406 -3.515 30.434 1.00 38.25 658 PRO A O 1
ATOM 5157 N N . ASN A 1 659 ? 7.593 -2.976 30.452 1.00 31.80 659 ASN A N 1
ATOM 5158 C CA . ASN A 1 659 ? 7.623 -2.481 29.069 1.00 31.80 659 ASN A CA 1
ATOM 5159 C C . ASN A 1 659 ? 7.178 -3.580 28.089 1.00 31.80 659 ASN A C 1
ATOM 5161 O O . ASN A 1 659 ? 7.683 -4.703 28.144 1.00 31.80 659 ASN A O 1
ATOM 5165 N N . GLU A 1 660 ? 6.289 -3.246 27.150 1.00 34.50 660 GLU A N 1
ATOM 5166 C CA . GLU A 1 660 ? 5.803 -4.206 26.147 1.00 34.50 660 GLU A CA 1
ATOM 5167 C C . GLU A 1 660 ? 6.797 -4.425 24.983 1.00 34.50 660 GLU A C 1
ATOM 5169 O O . GLU A 1 660 ? 6.632 -5.374 24.218 1.00 34.50 660 GLU A O 1
ATOM 5174 N N . ASP A 1 661 ? 7.895 -3.656 24.915 1.00 30.70 661 ASP A N 1
ATOM 5175 C CA . ASP A 1 661 ? 8.981 -3.797 23.920 1.00 30.70 661 ASP A CA 1
ATOM 5176 C C . ASP A 1 661 ? 9.726 -5.152 23.983 1.00 30.70 661 ASP A C 1
ATOM 5178 O O . ASP A 1 661 ? 10.527 -5.489 23.110 1.00 30.70 661 ASP A O 1
ATOM 5182 N N . ALA A 1 662 ? 9.499 -5.957 25.026 1.00 35.62 662 ALA A N 1
ATOM 5183 C CA . ALA A 1 662 ? 10.224 -7.198 25.303 1.00 35.62 662 ALA A CA 1
ATOM 5184 C C . ALA A 1 662 ? 9.739 -8.411 24.472 1.00 35.62 662 ALA A C 1
ATOM 5186 O O . ALA A 1 662 ? 9.482 -9.486 25.022 1.00 35.62 662 ALA A O 1
ATOM 5187 N N . LYS A 1 663 ? 9.615 -8.259 23.144 1.00 30.70 663 LYS A N 1
ATOM 5188 C CA . LYS A 1 663 ? 9.029 -9.286 22.259 1.00 30.70 663 LYS A CA 1
ATOM 5189 C C . LYS A 1 663 ? 9.798 -9.636 20.972 1.00 30.70 663 LYS A C 1
ATOM 5191 O O . LYS A 1 663 ? 9.163 -10.027 20.002 1.00 30.70 663 LYS A O 1
ATOM 5196 N N . SER A 1 664 ? 11.138 -9.655 20.977 1.00 29.53 664 SER A N 1
ATOM 5197 C CA . SER A 1 664 ? 11.901 -10.505 20.027 1.00 29.53 664 SER A CA 1
ATOM 5198 C C . SER A 1 664 ? 13.403 -10.640 20.336 1.00 29.53 664 SER A C 1
ATOM 5200 O O . SER A 1 664 ? 14.228 -9.924 19.769 1.00 29.53 664 SER A O 1
ATOM 5202 N N . THR A 1 665 ? 13.804 -11.620 21.156 1.00 25.11 665 THR A N 1
ATOM 5203 C CA . THR A 1 665 ? 15.140 -12.248 21.011 1.00 25.11 665 THR A CA 1
ATOM 5204 C C . THR A 1 665 ? 15.188 -13.648 21.627 1.00 25.11 665 THR A C 1
ATOM 5206 O O . THR A 1 665 ? 15.409 -13.827 22.822 1.00 25.11 665 THR A O 1
ATOM 5209 N N . THR A 1 666 ? 15.005 -14.680 20.803 1.00 29.80 666 THR A N 1
ATOM 5210 C CA . THR A 1 666 ? 15.305 -16.065 21.187 1.00 29.80 666 THR A CA 1
ATOM 5211 C C . THR A 1 666 ? 16.800 -16.330 21.031 1.00 29.80 666 THR A C 1
ATOM 5213 O O . THR A 1 666 ? 17.287 -16.468 19.909 1.00 29.80 666 THR A O 1
ATOM 5216 N N . SER A 1 667 ? 17.541 -16.442 22.134 1.00 28.08 667 SER A N 1
ATOM 5217 C CA . SER A 1 667 ? 18.879 -17.052 22.135 1.00 28.08 667 SER A CA 1
ATOM 5218 C C . SER A 1 667 ? 19.251 -17.631 23.498 1.00 28.08 667 SER A C 1
ATOM 5220 O O . SER A 1 667 ? 18.784 -17.182 24.541 1.00 28.08 667 SER A O 1
ATOM 5222 N N . SER A 1 668 ? 20.053 -18.694 23.456 1.00 26.42 668 SER A N 1
ATOM 5223 C CA . SER A 1 668 ? 20.411 -19.539 24.599 1.00 26.42 668 SER A CA 1
ATOM 5224 C C . SER A 1 668 ? 21.731 -19.112 25.252 1.00 26.42 668 SER A C 1
ATOM 5226 O O . SER A 1 668 ? 22.565 -18.479 24.611 1.00 26.42 668 SER A O 1
ATOM 5228 N N . SER A 1 669 ? 21.956 -19.584 26.485 1.00 26.19 669 SER A N 1
ATOM 5229 C CA . SER A 1 669 ? 23.162 -19.421 27.321 1.00 26.19 669 SER A CA 1
ATOM 5230 C C . SER A 1 669 ? 23.451 -17.974 27.774 1.00 26.19 669 SER A C 1
ATOM 5232 O O . SER A 1 669 ? 23.413 -17.039 26.994 1.00 26.19 669 SER A O 1
ATOM 5234 N N . THR A 1 670 ? 23.731 -17.699 29.048 1.00 25.52 670 THR A N 1
ATOM 5235 C CA . THR A 1 670 ? 24.515 -18.502 30.004 1.00 25.52 670 THR A CA 1
ATOM 5236 C C . THR A 1 670 ? 23.919 -18.566 31.412 1.00 25.52 670 THR A C 1
ATOM 5238 O O . THR A 1 670 ? 23.447 -17.566 31.946 1.00 25.52 670 THR A O 1
ATOM 5241 N N . VAL A 1 671 ? 24.053 -19.719 32.079 1.00 33.19 671 VAL A N 1
ATOM 5242 C CA . VAL A 1 671 ? 23.723 -19.865 33.507 1.00 33.19 671 VAL A CA 1
ATOM 5243 C C . VAL A 1 671 ? 24.903 -19.404 34.367 1.00 33.19 671 VAL A C 1
ATOM 5245 O O . VAL A 1 671 ? 25.867 -20.148 34.545 1.00 33.19 671 VAL A O 1
ATOM 5248 N N . GLN A 1 672 ? 24.803 -18.216 34.966 1.00 26.25 672 GLN A N 1
ATOM 5249 C CA . GLN A 1 672 ? 25.612 -17.846 36.132 1.00 26.25 672 GLN A CA 1
ATOM 5250 C C . GLN A 1 672 ? 24.715 -17.666 37.359 1.00 26.25 672 GLN A C 1
ATOM 5252 O O . GLN A 1 672 ? 23.716 -16.954 37.332 1.00 26.25 672 GLN A O 1
ATOM 5257 N N . LYS A 1 673 ? 25.062 -18.369 38.441 1.00 29.30 673 LYS A N 1
ATOM 5258 C CA . LYS A 1 673 ? 24.383 -18.285 39.738 1.00 29.30 673 LYS A CA 1
ATOM 5259 C C . LYS A 1 673 ? 24.964 -17.119 40.533 1.00 29.30 673 LYS A C 1
ATOM 5261 O O . LYS A 1 673 ? 26.182 -17.088 40.665 1.00 29.30 673 LYS A O 1
ATOM 5266 N N . LEU A 1 674 ? 24.104 -16.273 41.106 1.00 23.47 674 LEU A N 1
ATOM 5267 C CA . LEU A 1 674 ? 24.245 -15.458 42.335 1.00 23.47 674 LEU A CA 1
ATOM 5268 C C . LEU A 1 674 ? 23.150 -14.365 42.275 1.00 23.47 674 LEU A C 1
ATOM 5270 O O . LEU A 1 674 ? 23.088 -13.650 41.286 1.00 23.47 674 LEU A O 1
ATOM 5274 N N . SER A 1 675 ? 22.252 -14.182 43.245 1.00 24.14 675 SER A N 1
ATOM 5275 C CA . SER A 1 675 ? 22.043 -14.867 44.529 1.00 24.14 675 SER A CA 1
ATOM 5276 C C . SER A 1 675 ? 20.540 -15.025 44.836 1.00 24.14 675 SER A C 1
ATOM 5278 O O . SER A 1 675 ? 19.707 -14.261 44.352 1.00 24.14 675 SER A O 1
ATOM 5280 N N . ASN A 1 676 ? 20.172 -16.020 45.655 1.00 29.19 676 ASN A N 1
ATOM 5281 C CA . ASN A 1 676 ? 18.793 -16.167 46.135 1.00 29.19 676 ASN A CA 1
ATOM 5282 C C . ASN A 1 676 ? 18.503 -15.120 47.218 1.00 29.19 676 ASN A C 1
ATOM 5284 O O . ASN A 1 676 ? 18.992 -15.259 48.338 1.00 29.19 676 ASN A O 1
ATOM 5288 N N . ASN A 1 677 ? 17.659 -14.134 46.911 1.00 26.53 677 ASN A N 1
ATOM 5289 C CA . ASN A 1 677 ? 17.095 -13.208 47.895 1.00 26.53 677 ASN A CA 1
ATOM 5290 C C . ASN A 1 677 ? 15.575 -13.475 48.017 1.00 26.53 677 ASN A C 1
ATOM 5292 O O . ASN A 1 677 ? 14.905 -13.599 46.988 1.00 26.53 677 ASN A O 1
ATOM 5296 N N . PRO A 1 678 ? 15.003 -13.645 49.224 1.00 34.09 678 PRO A N 1
ATOM 5297 C CA . PRO A 1 678 ? 13.652 -14.181 49.367 1.00 34.09 678 PRO A CA 1
ATOM 5298 C C . PRO A 1 678 ? 12.562 -13.132 49.101 1.00 34.09 678 PRO A C 1
ATOM 5300 O O . PRO A 1 678 ? 12.479 -12.133 49.804 1.00 34.09 678 PRO A O 1
ATOM 5303 N N . LYS A 1 679 ? 11.671 -13.440 48.147 1.00 39.09 679 LYS A N 1
ATOM 5304 C CA . LYS A 1 679 ? 10.358 -12.802 47.909 1.00 39.09 679 LYS A CA 1
ATOM 5305 C C . LYS A 1 679 ? 10.353 -11.263 47.938 1.00 39.09 679 LYS A C 1
ATOM 5307 O O . LYS A 1 679 ? 10.078 -10.651 48.969 1.00 39.09 679 LYS A O 1
ATOM 5312 N N . ALA A 1 680 ? 10.483 -10.647 46.762 1.00 41.09 680 ALA A N 1
ATOM 5313 C CA . ALA A 1 680 ? 9.992 -9.286 46.549 1.00 41.09 680 ALA A CA 1
ATOM 5314 C C . ALA A 1 680 ? 8.475 -9.257 46.816 1.00 41.09 680 ALA A C 1
ATOM 5316 O O . ALA A 1 680 ? 7.677 -9.701 45.994 1.00 41.09 680 ALA A O 1
ATOM 5317 N N . THR A 1 681 ? 8.083 -8.808 48.008 1.00 56.28 681 THR A N 1
ATOM 5318 C CA . THR A 1 681 ? 6.675 -8.689 48.391 1.00 56.28 681 THR A CA 1
ATOM 5319 C C . THR A 1 681 ? 6.119 -7.400 47.810 1.00 56.28 681 THR A C 1
ATOM 5321 O O . THR A 1 681 ? 6.637 -6.306 48.050 1.00 56.28 681 THR A O 1
ATOM 5324 N N . THR A 1 682 ? 5.066 -7.533 47.008 1.00 71.81 682 THR A N 1
ATOM 5325 C CA . THR A 1 682 ? 4.320 -6.387 46.502 1.00 71.81 682 THR A CA 1
ATOM 5326 C C . THR A 1 682 ? 3.776 -5.578 47.675 1.00 71.81 682 THR A C 1
ATOM 5328 O O . THR A 1 682 ? 3.289 -6.144 48.653 1.00 71.81 682 THR A O 1
ATOM 5331 N N . LYS A 1 683 ? 3.864 -4.253 47.583 1.00 81.94 683 LYS A N 1
ATOM 5332 C CA . LYS A 1 683 ? 3.415 -3.307 48.602 1.00 81.94 683 LYS A CA 1
ATOM 5333 C C . LYS A 1 683 ? 2.454 -2.317 47.963 1.00 81.94 683 LYS A C 1
ATOM 5335 O O . LYS A 1 683 ? 2.795 -1.700 46.958 1.00 81.94 683 LYS A O 1
ATOM 5340 N N . ILE A 1 684 ? 1.291 -2.116 48.570 1.00 84.81 684 ILE A N 1
ATOM 5341 C CA . ILE A 1 684 ? 0.376 -1.014 48.255 1.00 84.81 684 ILE A CA 1
ATOM 5342 C C . ILE A 1 684 ? 0.363 -0.092 49.475 1.00 84.81 684 ILE A C 1
ATOM 5344 O O . ILE A 1 684 ? 0.201 -0.560 50.603 1.00 84.81 684 ILE A O 1
ATOM 5348 N N . THR A 1 685 ? 0.581 1.206 49.266 1.00 83.38 685 THR A N 1
ATOM 5349 C CA . THR A 1 685 ? 0.593 2.227 50.322 1.00 83.38 685 THR A CA 1
ATOM 5350 C C . THR A 1 685 ? -0.427 3.306 49.981 1.00 83.38 685 THR A C 1
ATOM 5352 O O . THR A 1 685 ? -0.334 3.917 48.922 1.00 83.38 685 THR A O 1
ATOM 5355 N N . ILE A 1 686 ? -1.392 3.523 50.871 1.00 84.19 686 ILE A N 1
ATOM 5356 C CA . ILE A 1 686 ? -2.424 4.558 50.751 1.00 84.19 686 ILE A CA 1
ATOM 5357 C C . ILE A 1 686 ? -1.993 5.754 51.599 1.00 84.19 686 ILE A C 1
ATOM 5359 O O . ILE A 1 686 ? -1.654 5.571 52.773 1.00 84.19 686 ILE A O 1
ATOM 5363 N N . PHE A 1 687 ? -2.028 6.953 51.029 1.00 82.69 687 PHE A N 1
ATOM 5364 C CA . PHE A 1 687 ? -1.640 8.203 51.681 1.00 82.69 687 PHE A CA 1
ATOM 5365 C C . PHE A 1 687 ? -2.832 9.139 51.899 1.00 82.69 687 PHE A C 1
ATOM 5367 O O . PHE A 1 687 ? -3.862 9.020 51.237 1.00 82.69 687 PHE A O 1
ATOM 5374 N N . ARG A 1 688 ? -2.668 10.091 52.820 1.00 80.12 688 ARG A N 1
ATOM 5375 C CA . ARG A 1 688 ? -3.507 11.291 52.947 1.00 80.12 688 ARG A CA 1
ATOM 5376 C C . ARG A 1 688 ? -2.641 12.543 53.004 1.00 80.12 688 ARG A C 1
ATOM 5378 O O . ARG A 1 688 ? -1.504 12.475 53.475 1.00 80.12 688 ARG A O 1
ATOM 5385 N N . TYR A 1 689 ? -3.210 13.695 52.667 1.00 70.06 689 TYR A N 1
ATOM 5386 C CA . TYR A 1 689 ? -2.612 14.982 53.024 1.00 70.06 689 TYR A CA 1
ATOM 5387 C C . TYR A 1 689 ? -2.635 15.194 54.544 1.00 70.06 689 TYR A C 1
ATOM 5389 O O . TYR A 1 689 ? -3.581 14.790 55.236 1.00 70.06 689 TYR A O 1
ATOM 5397 N N . VAL A 1 690 ? -1.594 15.828 55.084 1.00 62.97 690 VAL A N 1
ATOM 5398 C CA . VAL A 1 690 ? -1.558 16.213 56.503 1.00 62.97 690 VAL A CA 1
ATOM 5399 C C . VAL A 1 690 ? -2.597 17.309 56.776 1.00 62.97 690 VAL A C 1
ATOM 5401 O O . VAL A 1 690 ? -3.444 17.112 57.652 1.00 62.97 690 VAL A O 1
ATOM 5404 N N . GLU A 1 691 ? -2.629 18.372 55.964 1.00 60.25 691 GLU A N 1
ATOM 5405 C CA . GLU A 1 691 ? -3.649 19.430 56.014 1.00 60.25 691 GLU A CA 1
ATOM 5406 C C . GLU A 1 691 ? -4.531 19.464 54.745 1.00 60.25 691 GLU A C 1
ATOM 5408 O O . GLU A 1 691 ? -3.996 19.469 53.636 1.00 60.25 691 GLU A O 1
ATOM 5413 N N . PRO A 1 692 ? -5.875 19.563 54.859 1.00 54.25 692 PRO A N 1
ATOM 5414 C CA . PRO A 1 692 ? -6.765 19.690 53.694 1.00 54.25 692 PRO A CA 1
ATOM 5415 C C . PRO A 1 692 ? -6.549 20.968 52.863 1.00 54.25 692 PRO A C 1
ATOM 5417 O O . PRO A 1 692 ? -6.929 21.018 51.697 1.00 54.25 692 PRO A O 1
ATOM 5420 N N . SER A 1 693 ? -5.952 22.000 53.465 1.00 52.03 693 SER A N 1
ATOM 5421 C CA . SER A 1 693 ? -5.659 23.308 52.869 1.00 52.03 693 SER A CA 1
ATOM 5422 C C . SER A 1 693 ? -4.509 23.299 51.855 1.00 52.03 693 SER A C 1
ATOM 5424 O O . SER A 1 693 ? -4.419 24.226 51.056 1.00 52.03 693 SER A O 1
ATOM 5426 N N . GLU A 1 694 ? -3.636 22.285 51.863 1.00 51.09 694 GLU A N 1
ATOM 5427 C CA . GLU A 1 694 ? -2.502 22.212 50.925 1.00 51.09 694 GLU A CA 1
ATOM 5428 C C . GLU A 1 694 ? -2.922 21.732 49.522 1.00 51.09 694 GLU A C 1
ATOM 5430 O O . GLU A 1 694 ? -2.257 22.052 48.540 1.00 51.09 694 GLU A O 1
ATOM 5435 N N . ALA A 1 695 ? -4.055 21.028 49.396 1.00 50.59 695 ALA A N 1
ATOM 5436 C CA . ALA A 1 695 ? -4.481 20.363 48.158 1.00 50.59 695 ALA A CA 1
ATOM 5437 C C . ALA A 1 695 ? -4.803 21.305 46.974 1.00 50.59 695 ALA A C 1
ATOM 5439 O O . ALA A 1 695 ? -4.922 20.845 45.841 1.00 50.59 695 ALA A O 1
ATOM 5440 N N . THR A 1 696 ? -4.953 22.613 47.209 1.00 49.56 696 THR A N 1
ATOM 5441 C CA . THR A 1 696 ? -5.209 23.621 46.162 1.00 49.56 696 THR A CA 1
ATOM 5442 C C . THR A 1 696 ? -3.945 24.290 45.613 1.00 49.56 696 THR A C 1
ATOM 5444 O O . THR A 1 696 ? -4.030 24.982 44.600 1.00 49.56 696 THR A O 1
ATOM 5447 N N . ASN A 1 697 ? -2.777 24.079 46.232 1.00 44.66 697 ASN A N 1
ATOM 5448 C CA . ASN A 1 697 ? -1.502 24.660 45.805 1.00 44.66 697 ASN A CA 1
ATOM 5449 C C . ASN A 1 697 ? -0.557 23.552 45.316 1.00 44.66 697 ASN A C 1
ATOM 5451 O O . ASN A 1 697 ? -0.110 22.716 46.095 1.00 44.66 697 ASN A O 1
ATOM 5455 N N . GLY A 1 698 ? -0.233 23.550 44.020 1.00 46.34 698 GLY A N 1
ATOM 5456 C CA . GLY A 1 698 ? 0.516 22.479 43.343 1.00 46.34 698 GLY A CA 1
ATOM 5457 C C . GLY A 1 698 ? 2.019 22.397 43.654 1.00 46.34 698 GLY A C 1
ATOM 5458 O O . GLY A 1 698 ? 2.823 22.349 42.726 1.00 46.34 698 GLY A O 1
ATOM 5459 N N . SER A 1 699 ? 2.415 22.390 44.929 1.00 40.72 699 SER A N 1
ATOM 5460 C CA . SER A 1 699 ? 3.813 22.309 45.375 1.00 40.72 699 SER A CA 1
ATOM 5461 C C . SER A 1 699 ? 3.965 21.411 46.610 1.00 40.72 699 SER A C 1
ATOM 5463 O O . SER A 1 699 ? 3.587 21.826 47.701 1.00 40.72 699 SER A O 1
ATOM 5465 N N . GLU A 1 700 ? 4.524 20.207 46.427 1.00 50.44 700 GLU A N 1
ATOM 5466 C CA . GLU A 1 700 ? 4.971 19.245 47.464 1.00 50.44 700 GLU A CA 1
ATOM 5467 C C . GLU A 1 700 ? 4.194 19.252 48.804 1.00 50.44 700 GLU A C 1
ATOM 5469 O O . GLU A 1 700 ? 4.782 19.330 49.887 1.00 50.44 700 GLU A O 1
ATOM 5474 N N . ALA A 1 701 ? 2.863 19.128 48.734 1.00 55.50 701 ALA A N 1
ATOM 5475 C CA . ALA A 1 701 ? 2.016 18.905 49.907 1.00 55.50 701 ALA A CA 1
ATOM 5476 C C . ALA A 1 701 ? 2.459 17.636 50.655 1.00 55.50 701 ALA A C 1
ATOM 5478 O O . ALA A 1 701 ? 2.772 16.611 50.038 1.00 55.50 701 ALA A O 1
ATOM 5479 N N . LYS A 1 702 ? 2.496 17.677 51.992 1.00 60.06 702 LYS A N 1
ATOM 5480 C CA . LYS A 1 702 ? 3.079 16.572 52.769 1.00 60.06 702 LYS A CA 1
ATOM 5481 C C . LYS A 1 702 ? 2.094 15.419 52.909 1.00 60.06 702 LYS A C 1
ATOM 5483 O O . LYS A 1 702 ? 1.136 15.481 53.680 1.00 60.06 702 LYS A O 1
ATOM 5488 N N . GLU A 1 703 ? 2.370 14.340 52.185 1.00 72.88 703 GLU A N 1
ATOM 5489 C CA . GLU A 1 703 ? 1.620 13.089 52.271 1.00 72.88 703 GLU A CA 1
ATOM 5490 C C . GLU A 1 703 ? 2.076 12.222 53.457 1.00 72.88 703 GLU A C 1
ATOM 5492 O O . GLU A 1 703 ? 3.267 11.966 53.649 1.00 72.88 703 GLU A O 1
ATOM 5497 N N . GLN A 1 704 ? 1.121 11.709 54.236 1.00 72.31 704 GLN A N 1
ATOM 5498 C CA . GLN A 1 704 ? 1.362 10.755 55.319 1.00 72.31 704 GLN A CA 1
ATOM 5499 C C . GLN A 1 704 ? 0.797 9.370 54.951 1.00 72.31 704 GLN A C 1
ATOM 5501 O O . GLN A 1 704 ? -0.381 9.276 54.594 1.00 72.31 704 GLN A O 1
ATOM 5506 N N . PRO A 1 705 ? 1.584 8.278 55.057 1.00 75.56 705 PRO A N 1
ATOM 5507 C CA . PRO A 1 705 ? 1.092 6.930 54.781 1.00 75.56 705 PRO A CA 1
ATOM 5508 C C . PRO A 1 705 ? 0.092 6.498 55.859 1.00 75.56 705 PRO A C 1
ATOM 5510 O O . PRO A 1 705 ? 0.436 6.402 57.037 1.00 75.56 705 PRO A O 1
ATOM 5513 N N . MET A 1 706 ? -1.142 6.219 55.443 1.00 77.69 706 MET A N 1
ATOM 5514 C CA . MET A 1 706 ? -2.255 5.838 56.314 1.00 77.69 706 MET A CA 1
ATOM 5515 C C . MET A 1 706 ? -2.437 4.322 56.398 1.00 77.69 706 MET A C 1
ATOM 5517 O O . MET A 1 706 ? -2.592 3.776 57.487 1.00 77.69 706 MET A O 1
ATOM 5521 N N . LEU A 1 707 ? -2.370 3.625 55.258 1.00 80.88 707 LEU A N 1
ATOM 5522 C CA . LEU A 1 707 ? -2.475 2.167 55.202 1.00 80.88 707 LEU A CA 1
ATOM 5523 C C . LEU A 1 707 ? -1.345 1.576 54.362 1.00 80.88 707 LEU A C 1
ATOM 5525 O O . LEU A 1 707 ? -0.941 2.126 53.342 1.00 80.88 707 LEU A O 1
ATOM 5529 N N . THR A 1 708 ? -0.844 0.418 54.783 1.00 83.12 708 THR A N 1
ATOM 5530 C CA . THR A 1 708 ? -0.004 -0.450 53.956 1.00 83.12 708 THR A CA 1
ATOM 5531 C C . THR A 1 708 ? -0.637 -1.833 53.895 1.00 83.12 708 THR A C 1
ATOM 5533 O O . THR A 1 708 ? -1.025 -2.384 54.930 1.00 83.12 708 THR A O 1
ATOM 5536 N N . LEU A 1 709 ? -0.707 -2.376 52.681 1.00 84.50 709 LEU A N 1
ATOM 5537 C CA . LEU A 1 709 ? -1.145 -3.728 52.355 1.00 84.50 709 LEU A CA 1
ATOM 5538 C C . LEU A 1 709 ? -0.009 -4.452 51.619 1.00 84.50 709 LEU A C 1
ATOM 5540 O O . LEU A 1 709 ? 0.697 -3.838 50.815 1.00 84.50 709 LEU A O 1
ATOM 5544 N N . TRP A 1 710 ? 0.146 -5.753 51.868 1.00 83.12 710 TRP A N 1
ATOM 5545 C CA . TRP A 1 710 ? 1.109 -6.608 51.165 1.00 83.12 710 TRP A CA 1
ATOM 5546 C C . TRP A 1 710 ? 0.365 -7.778 50.499 1.00 83.12 710 TRP A C 1
ATOM 5548 O O . TRP A 1 710 ? 0.072 -8.775 51.172 1.00 83.12 710 TRP A O 1
ATOM 5558 N N . PRO A 1 711 ? -0.021 -7.650 49.214 1.00 84.75 711 PRO A N 1
ATOM 5559 C CA . PRO A 1 711 ? -0.679 -8.720 48.468 1.00 84.75 711 PRO A CA 1
ATOM 5560 C C . PRO A 1 711 ? 0.179 -9.988 48.383 1.00 84.75 711 PRO A C 1
ATOM 5562 O O . PRO A 1 711 ? 1.402 -9.927 48.257 1.00 84.75 711 PRO A O 1
ATOM 5565 N N . MET A 1 712 ? -0.470 -11.153 48.418 1.00 80.44 712 MET A N 1
ATOM 5566 C CA . MET A 1 712 ? 0.205 -12.455 48.310 1.00 80.44 712 MET A CA 1
ATOM 5567 C C . MET A 1 712 ? 0.524 -12.870 46.863 1.00 80.44 712 MET A C 1
ATOM 5569 O O . MET A 1 712 ? 1.312 -13.793 46.657 1.00 80.44 712 MET A O 1
ATOM 5573 N N . SER A 1 713 ? -0.082 -12.217 45.869 1.00 82.81 713 SER A N 1
ATOM 5574 C CA . SER A 1 713 ? 0.092 -12.494 44.439 1.00 82.81 713 SER A CA 1
ATOM 5575 C C . SER A 1 713 ? 0.024 -11.206 43.613 1.00 82.81 713 SER A C 1
ATOM 5577 O O . SER A 1 713 ? -0.514 -10.197 44.074 1.00 82.81 713 SER A O 1
ATOM 5579 N N . HIS A 1 714 ? 0.543 -11.252 42.381 1.00 82.50 714 HIS A N 1
ATOM 5580 C CA . HIS A 1 714 ? 0.429 -10.141 41.429 1.00 82.50 714 HIS A CA 1
ATOM 5581 C C . HIS A 1 714 ? -1.037 -9.830 41.100 1.00 82.50 714 HIS A C 1
ATOM 5583 O O . HIS A 1 714 ? -1.432 -8.675 41.150 1.00 82.50 714 HIS A O 1
ATOM 5589 N N . SER A 1 715 ? -1.859 -10.861 40.883 1.00 85.62 715 SER A N 1
ATOM 5590 C CA . SER A 1 715 ? -3.279 -10.687 40.560 1.00 85.62 715 SER A CA 1
ATOM 5591 C C . SER A 1 715 ? -4.049 -9.986 41.684 1.00 85.62 715 SER A C 1
ATOM 5593 O O . SER A 1 715 ? -4.722 -8.991 41.436 1.00 85.62 715 SER A O 1
ATOM 5595 N N . LEU A 1 716 ? -3.839 -10.383 42.949 1.00 85.75 716 LEU A N 1
ATOM 5596 C CA . LEU A 1 716 ? -4.431 -9.685 44.098 1.00 85.75 716 LEU A CA 1
ATOM 5597 C C . LEU A 1 716 ? -3.926 -8.234 44.213 1.00 85.75 716 LEU A C 1
ATOM 5599 O O . LEU A 1 716 ? -4.670 -7.352 44.639 1.00 85.75 716 LEU A O 1
ATOM 5603 N N . ALA A 1 717 ? -2.671 -7.970 43.833 1.00 85.50 717 ALA A N 1
ATOM 5604 C CA . ALA A 1 717 ? -2.148 -6.610 43.774 1.00 85.50 717 ALA A CA 1
ATOM 5605 C C . ALA A 1 717 ? -2.814 -5.783 42.667 1.00 85.50 717 ALA A C 1
ATOM 5607 O O . ALA A 1 717 ? -3.191 -4.649 42.931 1.00 85.50 717 ALA A O 1
ATOM 5608 N N . SER A 1 718 ? -3.004 -6.346 41.473 1.00 87.00 718 SER A N 1
ATOM 5609 C CA . SER A 1 718 ? -3.727 -5.726 40.359 1.00 87.00 718 SER A CA 1
ATOM 5610 C C . SER A 1 718 ? -5.191 -5.455 40.697 1.00 87.00 718 SER A C 1
ATOM 5612 O O . SER A 1 718 ? -5.692 -4.369 40.417 1.00 87.00 718 SER A O 1
ATOM 5614 N N . GLU A 1 719 ? -5.873 -6.396 41.353 1.00 89.69 719 GLU A N 1
ATOM 5615 C CA . GLU A 1 719 ? -7.254 -6.212 41.803 1.00 89.69 719 GLU A CA 1
ATOM 5616 C C . GLU A 1 719 ? -7.396 -5.050 42.788 1.00 89.69 719 GLU A C 1
ATOM 5618 O O . GLU A 1 719 ? -8.280 -4.207 42.627 1.00 89.69 719 GLU A O 1
ATOM 5623 N N . TRP A 1 720 ? -6.510 -4.981 43.785 1.00 89.38 720 TRP A N 1
ATOM 5624 C CA . TRP A 1 720 ? -6.590 -3.971 44.838 1.00 89.38 720 TRP A CA 1
ATOM 5625 C C . TRP A 1 720 ? -6.012 -2.614 44.447 1.00 89.38 720 TRP A C 1
ATOM 5627 O O . TRP A 1 720 ? -6.602 -1.595 44.795 1.00 89.38 720 TRP A O 1
ATOM 5637 N N . LEU A 1 721 ? -4.890 -2.574 43.727 1.00 89.00 721 LEU A N 1
ATOM 5638 C CA . LEU A 1 721 ? -4.281 -1.325 43.274 1.00 89.00 721 LEU A CA 1
ATOM 5639 C C . LEU A 1 721 ? -5.189 -0.641 42.254 1.00 89.00 721 LEU A C 1
ATOM 5641 O O . LEU A 1 721 ? -5.663 0.463 42.511 1.00 89.00 721 LEU A O 1
ATOM 5645 N N . ASP A 1 722 ? -5.496 -1.315 41.143 1.00 89.62 722 ASP A N 1
ATOM 5646 C CA . ASP A 1 722 ? -6.316 -0.714 40.092 1.00 89.62 722 ASP A CA 1
ATOM 5647 C C . ASP A 1 722 ? -7.759 -0.506 40.563 1.00 89.62 722 ASP A C 1
ATOM 5649 O O . ASP A 1 722 ? -8.371 0.487 40.192 1.00 89.62 722 ASP A O 1
ATOM 5653 N N . GLY A 1 723 ? -8.297 -1.366 41.437 1.00 89.69 723 GLY A N 1
ATOM 5654 C CA . GLY A 1 723 ? -9.613 -1.153 42.043 1.00 89.69 723 GLY A CA 1
ATOM 5655 C C . GLY A 1 723 ? -9.691 0.114 42.901 1.00 89.69 723 GLY A C 1
ATOM 5656 O O . GLY A 1 723 ? -10.677 0.848 42.815 1.00 89.69 723 GLY A O 1
ATOM 5657 N N . LEU A 1 724 ? -8.659 0.404 43.704 1.00 88.12 724 LEU A N 1
ATOM 5658 C CA . LEU A 1 724 ? -8.595 1.635 44.500 1.00 88.12 724 LEU A CA 1
ATOM 5659 C C . LEU A 1 724 ? -8.386 2.870 43.611 1.00 88.12 724 LEU A C 1
ATOM 5661 O O . LEU A 1 724 ? -9.078 3.868 43.801 1.00 88.12 724 LEU A O 1
ATOM 5665 N N . LEU A 1 725 ? -7.504 2.792 42.609 1.00 88.44 725 LEU A N 1
ATOM 5666 C CA . LEU A 1 725 ? -7.298 3.867 41.630 1.00 88.44 725 LEU A CA 1
ATOM 5667 C C . LEU A 1 725 ? -8.596 4.171 40.863 1.00 88.44 725 LEU A C 1
ATOM 5669 O O . LEU A 1 725 ? -9.046 5.315 40.833 1.00 88.44 725 LEU A O 1
ATOM 5673 N N . MET A 1 726 ? -9.271 3.143 40.342 1.00 88.75 726 MET A N 1
ATOM 5674 C CA . MET A 1 726 ? -10.543 3.273 39.626 1.00 88.75 726 MET A CA 1
ATOM 5675 C C . MET A 1 726 ? -11.670 3.848 40.499 1.00 88.75 726 MET A C 1
ATOM 5677 O O . MET A 1 726 ? -12.507 4.590 39.978 1.00 88.75 726 MET A O 1
ATOM 5681 N N . LEU A 1 727 ? -11.712 3.548 41.806 1.00 87.06 727 LEU A N 1
ATOM 5682 C CA . LEU A 1 727 ? -12.642 4.184 42.757 1.00 87.06 727 LEU A CA 1
ATOM 5683 C C . LEU A 1 727 ? -12.354 5.677 42.948 1.00 87.06 727 LEU A C 1
ATOM 5685 O O . LEU A 1 727 ? -13.291 6.467 43.021 1.00 87.06 727 LEU A O 1
ATOM 5689 N N . LEU A 1 728 ? -11.077 6.061 42.972 1.00 85.75 728 LEU A N 1
ATOM 5690 C CA . LEU A 1 728 ? -10.618 7.453 43.020 1.00 85.75 728 LEU A CA 1
ATOM 5691 C C . LEU A 1 728 ? -10.691 8.157 41.646 1.00 85.75 728 LEU A C 1
ATOM 5693 O O . LEU A 1 728 ? -10.208 9.276 41.499 1.00 85.75 728 LEU A O 1
ATOM 5697 N N . ASN A 1 729 ? -11.303 7.514 40.640 1.00 83.88 729 ASN A N 1
ATOM 5698 C CA . ASN A 1 729 ? -11.387 7.957 39.241 1.00 83.88 729 ASN A CA 1
ATOM 5699 C C . ASN A 1 729 ? -10.020 8.197 38.565 1.00 83.88 729 ASN A C 1
ATOM 5701 O O . ASN A 1 729 ? -9.922 8.947 37.596 1.00 83.88 729 ASN A O 1
ATOM 5705 N N . GLN A 1 730 ? -8.978 7.524 39.049 1.00 85.50 730 GLN A N 1
ATOM 5706 C CA . GLN A 1 730 ? -7.652 7.465 38.438 1.00 85.50 730 GLN A CA 1
ATOM 5707 C C . GLN A 1 730 ? -7.567 6.265 37.477 1.00 85.50 730 GLN A C 1
ATOM 5709 O O . GLN A 1 730 ? -8.312 5.288 37.602 1.00 85.50 730 GLN A O 1
ATOM 5714 N N . ALA A 1 731 ? -6.673 6.342 36.490 1.00 84.06 731 ALA A N 1
ATOM 5715 C CA . ALA A 1 731 ? -6.474 5.269 35.517 1.00 84.06 731 ALA A CA 1
ATOM 5716 C C . ALA A 1 731 ? -5.817 4.025 36.161 1.00 84.06 731 ALA A C 1
ATOM 5718 O O . ALA A 1 731 ? -5.002 4.178 37.074 1.00 84.06 731 ALA A O 1
ATOM 5719 N N . PRO A 1 732 ? -6.127 2.800 35.689 1.00 87.50 732 PRO A N 1
ATOM 5720 C CA . PRO A 1 732 ? -5.387 1.605 36.083 1.00 87.50 732 PRO A CA 1
ATOM 5721 C C . PRO A 1 732 ? -3.938 1.662 35.584 1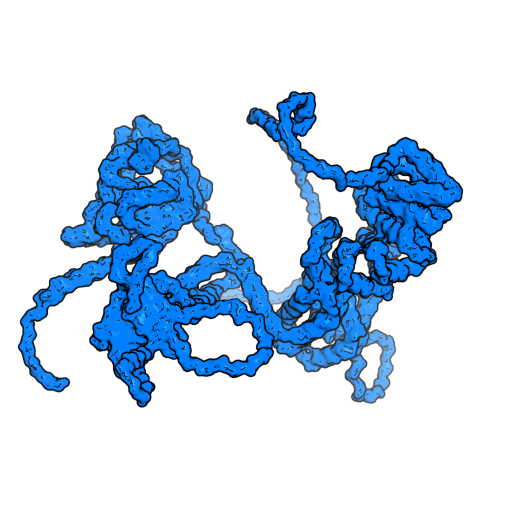.00 87.50 732 PRO A C 1
ATOM 5723 O O . PRO A 1 732 ? -3.655 2.221 34.524 1.00 87.50 732 PRO A O 1
ATOM 5726 N N . ILE A 1 733 ? -3.031 1.048 36.340 1.00 84.75 733 ILE A N 1
ATOM 5727 C CA . ILE A 1 733 ? -1.584 1.057 36.084 1.00 84.75 733 ILE A CA 1
ATOM 5728 C C . ILE A 1 733 ? -1.069 -0.354 35.765 1.00 84.75 733 ILE A C 1
ATOM 5730 O O . ILE A 1 733 ? -0.085 -0.493 35.035 1.00 84.75 733 ILE A O 1
ATOM 5734 N N . THR A 1 734 ? -1.700 -1.425 36.269 1.00 85.44 734 THR A N 1
ATOM 5735 C CA . THR A 1 734 ? -1.162 -2.775 36.034 1.00 85.44 734 THR A CA 1
ATOM 5736 C C . THR A 1 734 ? -1.542 -3.345 34.665 1.00 85.44 734 THR A C 1
ATOM 5738 O O . THR A 1 734 ? -2.702 -3.344 34.247 1.00 85.44 734 THR A O 1
ATOM 5741 N N . ALA A 1 735 ? -0.553 -3.937 33.988 1.00 85.44 735 ALA A N 1
ATOM 5742 C CA . ALA A 1 735 ? -0.731 -4.562 32.676 1.00 85.44 735 ALA A CA 1
ATOM 5743 C C . ALA A 1 735 ? -1.739 -5.732 32.678 1.00 85.44 735 ALA A C 1
ATOM 5745 O O . ALA A 1 735 ? -2.275 -6.076 31.628 1.00 85.44 735 ALA A O 1
ATOM 5746 N N . GLU A 1 736 ? -2.018 -6.337 33.837 1.00 85.62 736 GLU A N 1
ATOM 5747 C CA . GLU A 1 736 ? -3.031 -7.389 33.996 1.00 85.62 736 GLU A CA 1
ATOM 5748 C C . GLU A 1 736 ? -4.453 -6.828 33.811 1.00 85.62 736 GLU A C 1
ATOM 5750 O O . GLU A 1 736 ? -5.268 -7.409 33.094 1.00 85.62 736 GLU A O 1
ATOM 5755 N N . THR A 1 737 ? -4.731 -5.650 34.379 1.00 88.12 737 THR A N 1
ATOM 5756 C CA . THR A 1 737 ? -6.008 -4.944 34.201 1.00 88.12 737 THR A CA 1
ATOM 5757 C C . THR A 1 737 ? -6.129 -4.352 32.794 1.00 88.12 737 THR A C 1
ATOM 5759 O O . THR A 1 737 ? -7.184 -4.493 32.179 1.00 88.12 737 THR A O 1
ATOM 5762 N N . SER A 1 738 ? -5.058 -3.781 32.229 1.00 88.56 738 SER A N 1
ATOM 5763 C CA . SER A 1 738 ? -5.069 -3.286 30.839 1.00 88.56 738 SER A CA 1
ATOM 5764 C C . SER A 1 738 ? -5.341 -4.403 29.825 1.00 88.56 738 SER A C 1
ATOM 5766 O O . SER A 1 738 ? -6.148 -4.230 28.915 1.00 88.56 738 SER A O 1
ATOM 5768 N N . LYS A 1 739 ? -4.747 -5.590 30.018 1.00 89.00 739 LYS A N 1
ATOM 5769 C CA . LYS A 1 739 ? -5.018 -6.770 29.178 1.00 89.00 739 LYS A CA 1
ATOM 5770 C C . LYS A 1 739 ? -6.462 -7.248 29.298 1.00 89.00 739 LYS A C 1
ATOM 5772 O O . LYS A 1 739 ? -7.039 -7.638 28.289 1.00 89.00 739 LYS A O 1
ATOM 5777 N N . LEU A 1 740 ? -7.068 -7.164 30.485 1.00 88.75 740 LEU A N 1
ATOM 5778 C CA . LEU A 1 740 ? -8.484 -7.489 30.674 1.00 88.75 740 LEU A CA 1
ATOM 5779 C C . LEU A 1 740 ? -9.413 -6.488 29.960 1.00 88.75 740 LEU A C 1
ATOM 5781 O O . LEU A 1 740 ? -10.384 -6.912 29.339 1.00 88.75 740 LEU A O 1
ATOM 5785 N N . ILE A 1 741 ? -9.105 -5.186 30.006 1.00 90.38 741 ILE A N 1
ATOM 5786 C CA . ILE A 1 741 ? -9.872 -4.137 29.307 1.00 90.38 741 ILE A CA 1
ATOM 5787 C C . ILE A 1 741 ? -9.811 -4.347 27.790 1.00 90.38 741 ILE A C 1
ATOM 5789 O O . ILE A 1 741 ? -10.857 -4.389 27.144 1.00 90.38 741 ILE A O 1
ATOM 5793 N N . ASN A 1 742 ? -8.612 -4.550 27.233 1.00 89.69 742 ASN A N 1
ATOM 5794 C CA . ASN A 1 742 ? -8.441 -4.814 25.803 1.00 89.69 742 ASN A CA 1
ATOM 5795 C C . ASN A 1 742 ? -9.197 -6.084 25.382 1.00 89.69 742 ASN A C 1
ATOM 5797 O O . ASN A 1 742 ? -10.000 -6.029 24.460 1.00 89.69 742 ASN A O 1
ATOM 5801 N N . LEU A 1 743 ? -9.052 -7.188 26.127 1.00 90.69 743 LEU A N 1
ATOM 5802 C CA . LEU A 1 743 ? -9.741 -8.452 25.846 1.00 90.69 743 LEU A CA 1
ATOM 5803 C C . LEU A 1 743 ? -11.273 -8.299 25.804 1.00 90.69 743 LEU A C 1
ATOM 5805 O O . LEU A 1 743 ? -11.926 -8.861 24.925 1.00 90.69 743 LEU A O 1
ATOM 5809 N N . VAL A 1 744 ? -11.856 -7.539 26.739 1.00 91.19 744 VAL A N 1
ATOM 5810 C CA . VAL A 1 744 ? -13.305 -7.265 26.765 1.00 91.19 744 VAL A CA 1
ATOM 5811 C C . VAL A 1 744 ? -13.721 -6.370 25.592 1.00 91.19 744 VAL A C 1
ATOM 5813 O O . VAL A 1 744 ? -14.746 -6.645 24.968 1.00 91.19 744 VAL A O 1
ATOM 5816 N N . SER A 1 745 ? -12.919 -5.359 25.245 1.00 89.94 745 SER A N 1
ATOM 5817 C CA . SER A 1 745 ? -13.154 -4.495 24.078 1.00 89.94 745 SER A CA 1
ATOM 5818 C C . SER A 1 745 ? -13.110 -5.285 22.761 1.00 89.94 745 SER A C 1
ATOM 5820 O O . SER A 1 745 ? -14.037 -5.200 21.955 1.00 89.94 745 SER A O 1
ATOM 5822 N N . ASP A 1 746 ? -12.098 -6.137 22.576 1.00 85.62 746 ASP A N 1
ATOM 5823 C CA . ASP A 1 746 ? -11.889 -6.944 21.367 1.00 85.62 746 ASP A CA 1
ATOM 5824 C C . ASP A 1 746 ? -13.013 -7.964 21.150 1.00 85.62 746 ASP A C 1
ATOM 5826 O O . ASP A 1 746 ? -13.514 -8.122 20.032 1.00 85.62 746 ASP A O 1
ATOM 5830 N N . TYR A 1 747 ? -13.446 -8.654 22.214 1.00 88.00 747 TYR A N 1
ATOM 5831 C CA . TYR A 1 747 ? -14.611 -9.536 22.134 1.00 88.00 747 TYR A CA 1
ATOM 5832 C C . TYR A 1 747 ? -15.908 -8.749 21.939 1.00 88.00 747 TYR A C 1
ATOM 5834 O O . TYR A 1 747 ? -16.755 -9.189 21.165 1.00 88.00 747 TYR A O 1
ATOM 5842 N N . GLY A 1 748 ? -16.058 -7.576 22.560 1.00 87.38 748 GLY A N 1
ATOM 5843 C CA . GLY A 1 748 ? -17.190 -6.680 22.318 1.00 87.38 748 GLY A CA 1
ATOM 5844 C C . GLY A 1 748 ? -17.289 -6.247 20.852 1.00 87.38 748 GLY A C 1
ATOM 5845 O O . GLY A 1 748 ? -18.372 -6.303 20.268 1.00 87.38 748 GLY A O 1
ATOM 5846 N N . LEU A 1 749 ? -16.158 -5.916 20.220 1.00 86.12 749 LEU A N 1
ATOM 5847 C CA . LEU A 1 749 ? -16.088 -5.571 18.799 1.00 86.12 749 LEU A CA 1
ATOM 5848 C C . LEU A 1 749 ? -16.450 -6.776 17.930 1.00 86.12 749 LEU A C 1
ATOM 5850 O O . LEU A 1 749 ? -17.323 -6.667 17.073 1.00 86.12 749 LEU A O 1
ATOM 5854 N N . LYS A 1 750 ? -15.852 -7.944 18.192 1.00 85.00 750 LYS A N 1
ATOM 5855 C CA . LYS A 1 750 ? -16.140 -9.185 17.453 1.00 85.00 750 LYS A CA 1
ATOM 5856 C C . LYS A 1 750 ? -17.615 -9.597 17.577 1.00 85.00 750 LYS A C 1
ATOM 5858 O O . LYS A 1 750 ? -18.220 -9.969 16.577 1.00 85.00 750 LYS A O 1
ATOM 5863 N N . ILE A 1 751 ? -18.231 -9.450 18.752 1.00 85.06 751 ILE A N 1
ATOM 5864 C CA . ILE A 1 751 ? -19.666 -9.714 18.969 1.00 85.06 751 ILE A CA 1
ATOM 5865 C C . ILE A 1 751 ? -20.550 -8.697 18.230 1.00 85.06 751 ILE A C 1
ATOM 5867 O O . ILE A 1 751 ? -21.567 -9.088 17.660 1.00 85.06 751 ILE A O 1
ATOM 5871 N N . ARG A 1 752 ? -20.177 -7.409 18.183 1.00 83.81 752 ARG A N 1
ATOM 5872 C CA . ARG A 1 752 ? -20.904 -6.409 17.377 1.00 83.81 752 ARG A CA 1
ATOM 5873 C C . ARG A 1 752 ? -20.791 -6.709 15.877 1.00 83.81 752 ARG A C 1
ATOM 5875 O O . ARG A 1 752 ? -21.811 -6.689 15.194 1.00 83.81 752 ARG A O 1
ATOM 5882 N N . LEU A 1 753 ? -19.602 -7.079 15.395 1.00 80.06 753 LEU A N 1
ATOM 5883 C CA . LEU A 1 753 ? -19.350 -7.445 13.995 1.00 80.06 753 LEU A CA 1
ATOM 5884 C C . LEU A 1 753 ? -20.112 -8.706 13.547 1.00 80.06 753 LEU A C 1
ATOM 5886 O O . LEU A 1 753 ? -20.541 -8.758 12.401 1.00 80.06 753 LEU A O 1
ATOM 5890 N N . LEU A 1 754 ? -20.386 -9.673 14.435 1.00 81.19 754 LEU A N 1
ATOM 5891 C CA . LEU A 1 754 ? -21.242 -10.834 14.119 1.00 81.19 754 LEU A CA 1
ATOM 5892 C C . LEU A 1 754 ? -22.689 -10.465 13.732 1.00 81.19 754 LEU A C 1
ATOM 5894 O O . LEU A 1 754 ? -23.383 -11.292 13.143 1.00 81.19 754 LEU A O 1
ATOM 5898 N N . ASN A 1 755 ? -23.156 -9.250 14.047 1.00 73.94 755 ASN A N 1
ATOM 5899 C CA . ASN A 1 755 ? -24.477 -8.764 13.633 1.00 73.94 755 ASN A CA 1
ATOM 5900 C C . ASN A 1 755 ? -24.461 -8.049 12.267 1.00 73.94 755 ASN A C 1
ATOM 5902 O O . ASN A 1 755 ? -25.528 -7.738 11.735 1.00 73.94 755 ASN A O 1
ATOM 5906 N N . VAL A 1 756 ? -23.282 -7.789 11.690 1.00 68.44 756 VAL A N 1
ATOM 5907 C CA . VAL A 1 756 ? -23.136 -7.171 10.366 1.00 68.44 756 VAL A CA 1
ATOM 5908 C C . VAL A 1 756 ? -23.322 -8.246 9.293 1.00 68.44 756 VAL A C 1
ATOM 5910 O O . VAL A 1 756 ? -22.655 -9.279 9.306 1.00 68.44 756 VAL A O 1
ATOM 5913 N N . ARG A 1 757 ? -24.242 -8.021 8.349 1.00 59.66 757 ARG A N 1
ATOM 5914 C CA . ARG A 1 757 ? -24.463 -8.938 7.220 1.00 59.66 757 ARG A CA 1
ATOM 5915 C C . ARG A 1 757 ? -23.553 -8.565 6.056 1.00 59.66 757 ARG A C 1
ATOM 5917 O O . ARG A 1 757 ? -23.524 -7.401 5.670 1.00 59.66 757 ARG A O 1
ATOM 5924 N N . MET A 1 758 ? -22.903 -9.563 5.453 1.00 55.12 758 MET A N 1
ATOM 5925 C CA . MET A 1 758 ? -22.009 -9.387 4.296 1.00 55.12 758 MET A CA 1
ATOM 5926 C C . MET A 1 758 ? -22.667 -8.620 3.140 1.00 55.12 758 MET A C 1
ATOM 5928 O O . MET A 1 758 ? -22.016 -7.785 2.518 1.00 55.12 758 MET A O 1
ATOM 5932 N N . ASP A 1 759 ? -23.961 -8.853 2.896 1.00 52.81 759 ASP A N 1
ATOM 5933 C CA . ASP A 1 759 ? -24.736 -8.175 1.845 1.00 52.81 759 ASP A CA 1
ATOM 5934 C C . ASP A 1 759 ? -24.782 -6.646 2.041 1.00 52.81 759 ASP A C 1
ATOM 5936 O O . ASP A 1 759 ? -24.812 -5.898 1.071 1.00 52.81 759 ASP A O 1
ATOM 5940 N N . SER A 1 760 ? -24.726 -6.185 3.296 1.00 50.56 760 SER A N 1
ATOM 5941 C CA . SER A 1 760 ? -24.680 -4.769 3.694 1.00 50.56 760 SER A CA 1
ATOM 5942 C C . SER A 1 760 ? -23.265 -4.246 3.990 1.00 50.56 760 SER A C 1
ATOM 5944 O O . SER A 1 760 ? -23.123 -3.104 4.407 1.00 50.56 760 SER A O 1
ATOM 5946 N N . SER A 1 761 ? -22.216 -5.058 3.806 1.00 49.16 761 SER A N 1
ATOM 5947 C CA . SER A 1 761 ? -20.821 -4.645 4.053 1.00 49.16 761 SER A CA 1
ATOM 5948 C C . SER A 1 761 ? -20.143 -4.020 2.830 1.00 49.16 761 SER A C 1
ATOM 5950 O O . SER A 1 761 ? -19.148 -3.319 2.980 1.00 49.16 761 SER A O 1
ATOM 5952 N N . PHE A 1 762 ? -20.646 -4.291 1.621 1.00 48.31 762 PHE A N 1
ATOM 5953 C CA . PHE A 1 762 ? -20.126 -3.717 0.369 1.00 48.31 762 PHE A CA 1
ATOM 5954 C C . PHE A 1 762 ? -20.962 -2.539 -0.143 1.00 48.31 762 PHE A C 1
ATOM 5956 O O . PHE A 1 762 ? -20.478 -1.737 -0.941 1.00 48.31 762 PHE A O 1
ATOM 5963 N N . GLU A 1 763 ? -22.185 -2.385 0.365 1.00 46.25 763 GLU A N 1
ATOM 5964 C CA . GLU A 1 763 ? -22.856 -1.091 0.390 1.00 46.25 763 GLU A CA 1
ATOM 5965 C C . GLU A 1 763 ? -22.166 -0.224 1.452 1.00 46.25 763 GLU A C 1
ATOM 5967 O O . GLU A 1 763 ? -22.539 -0.226 2.624 1.00 46.25 763 GLU A O 1
ATOM 5972 N N . GLY A 1 764 ? -21.132 0.517 1.039 1.00 45.62 764 GLY A N 1
ATOM 5973 C CA . GLY A 1 764 ? -20.618 1.626 1.845 1.00 45.62 764 GLY A CA 1
ATOM 5974 C C . GLY A 1 764 ? -21.777 2.558 2.233 1.00 45.62 764 GLY A C 1
ATOM 5975 O O . GLY A 1 764 ? -22.708 2.693 1.433 1.00 45.62 764 GLY A O 1
ATOM 5976 N N . PRO A 1 765 ? -21.750 3.161 3.441 1.00 43.97 765 PRO A N 1
ATOM 5977 C CA . PRO A 1 765 ? -22.907 3.769 4.105 1.00 43.97 765 PRO A CA 1
ATOM 5978 C C . PRO A 1 765 ? -23.819 4.514 3.113 1.00 43.97 765 PRO A C 1
ATOM 5980 O O . PRO A 1 765 ? -23.382 5.525 2.551 1.00 43.97 765 PRO A O 1
ATOM 5983 N N . PRO A 1 766 ? -25.045 4.005 2.843 1.00 47.50 766 PRO A N 1
ATOM 5984 C CA . PRO A 1 766 ? -25.817 4.370 1.655 1.00 47.50 766 PRO A CA 1
ATOM 5985 C C . PRO A 1 766 ? -25.991 5.887 1.602 1.00 47.50 766 PRO A C 1
ATOM 5987 O O . PRO A 1 766 ? -26.364 6.459 2.627 1.00 47.50 766 PRO A O 1
ATOM 5990 N N . PRO A 1 767 ? -25.665 6.543 0.469 1.00 39.12 767 PRO A N 1
ATOM 5991 C CA . PRO A 1 767 ? -25.155 7.915 0.426 1.00 39.12 767 PRO A CA 1
ATOM 5992 C C . PRO A 1 767 ? -26.014 8.892 1.233 1.00 39.12 767 PRO A C 1
ATOM 5994 O O . PRO A 1 767 ? -27.063 9.348 0.782 1.00 39.12 767 PRO A O 1
ATOM 5997 N N . GLY A 1 768 ? -25.555 9.167 2.457 1.00 46.03 768 GLY A N 1
ATOM 5998 C CA . GLY A 1 768 ? -26.354 9.803 3.502 1.00 46.03 768 GLY A CA 1
ATOM 5999 C C . GLY A 1 768 ? -26.292 9.114 4.872 1.00 46.03 768 GLY A C 1
ATOM 6000 O O . GLY A 1 768 ? -26.598 9.762 5.858 1.00 46.03 768 GLY A O 1
ATOM 6001 N N . ALA A 1 769 ? -25.865 7.856 5.010 1.00 41.75 769 ALA A N 1
ATOM 6002 C CA . ALA A 1 769 ? -25.725 7.238 6.334 1.00 41.75 769 ALA A CA 1
ATOM 6003 C C . ALA A 1 769 ? -24.511 7.817 7.091 1.00 41.75 769 ALA A C 1
ATOM 6005 O O . ALA A 1 769 ? -23.380 7.765 6.614 1.00 41.75 769 ALA A O 1
ATOM 6006 N N . GLY A 1 770 ? -24.766 8.405 8.265 1.00 42.97 770 GLY A N 1
ATOM 6007 C CA . GLY A 1 770 ? -23.821 9.281 8.976 1.00 42.97 770 GLY A CA 1
ATOM 6008 C C . GLY A 1 770 ? -24.045 10.773 8.690 1.00 42.97 770 GLY A C 1
ATOM 6009 O O . GLY A 1 770 ? -23.615 11.614 9.472 1.00 42.97 770 GLY A O 1
ATOM 6010 N N . VAL A 1 771 ? -24.792 11.098 7.632 1.00 39.38 771 VAL A N 1
ATOM 6011 C CA . VAL A 1 771 ? -25.465 12.390 7.460 1.00 39.38 771 VAL A CA 1
ATOM 6012 C C . VAL A 1 771 ? -26.863 12.271 8.079 1.00 39.38 771 VAL A C 1
ATOM 6014 O O . VAL A 1 771 ? -27.450 11.190 8.159 1.00 39.38 771 VAL A O 1
ATOM 6017 N N . VAL A 1 772 ? -27.427 13.386 8.528 1.00 42.03 772 VAL A N 1
ATOM 6018 C CA . VAL A 1 772 ? -28.854 13.452 8.862 1.00 42.03 772 VAL A CA 1
ATOM 6019 C C . VAL A 1 772 ? -29.643 13.298 7.550 1.00 42.03 772 VAL A C 1
ATOM 6021 O O . VAL A 1 772 ? -29.320 14.006 6.593 1.00 42.03 772 VAL A O 1
ATOM 6024 N N . PRO A 1 773 ? -30.645 12.400 7.451 1.00 40.75 773 PRO A N 1
ATOM 6025 C CA . PRO A 1 773 ? -31.383 12.188 6.206 1.00 40.75 773 PRO A CA 1
ATOM 6026 C C . PRO A 1 773 ? -31.932 13.493 5.614 1.00 40.75 773 PRO A C 1
ATOM 6028 O O . PRO A 1 773 ? -32.486 14.325 6.335 1.00 40.75 773 PRO A O 1
ATOM 6031 N N . SER A 1 774 ? -31.789 13.668 4.293 1.00 48.41 774 SER A N 1
ATOM 6032 C CA . SER A 1 774 ? -32.288 14.860 3.595 1.00 48.41 774 SER A CA 1
ATOM 6033 C C . SER A 1 774 ? -33.783 15.033 3.856 1.00 48.41 774 SER A C 1
ATOM 6035 O O . SER A 1 774 ? -34.583 14.162 3.520 1.00 48.41 774 SER A O 1
ATOM 6037 N N . ARG A 1 775 ? -34.166 16.175 4.435 1.00 52.12 775 ARG A N 1
ATOM 6038 C CA . ARG A 1 775 ? -35.549 16.502 4.824 1.00 52.12 775 ARG A CA 1
ATOM 6039 C C . ARG A 1 775 ? -36.499 16.798 3.647 1.00 52.12 775 ARG A C 1
ATOM 6041 O O . ARG A 1 775 ? -37.556 17.391 3.849 1.00 52.12 775 ARG A O 1
ATOM 6048 N N . GLU A 1 776 ? -36.156 16.404 2.423 1.00 42.44 776 GLU A N 1
ATOM 6049 C CA . GLU A 1 776 ? -37.012 16.578 1.244 1.00 42.44 776 GLU A CA 1
ATOM 6050 C C . GLU A 1 776 ? -38.297 15.742 1.378 1.00 42.44 776 GLU A C 1
ATOM 6052 O O . GLU A 1 776 ? -38.320 14.546 1.102 1.00 42.44 776 GLU A O 1
ATOM 6057 N N . GLY A 1 777 ? -39.375 16.396 1.826 1.00 48.91 777 GLY A N 1
ATOM 6058 C CA . GLY A 1 777 ? -40.682 15.780 2.076 1.00 48.91 777 GLY A CA 1
ATOM 6059 C C . GLY A 1 777 ? -41.057 15.588 3.552 1.00 48.91 777 GLY A C 1
ATOM 6060 O O . GLY A 1 777 ? -42.127 15.045 3.808 1.00 48.91 777 GLY A O 1
ATOM 6061 N N . LEU A 1 778 ? -40.233 16.037 4.510 1.00 46.53 778 LEU A N 1
ATOM 6062 C CA . LEU A 1 778 ? -40.558 16.035 5.946 1.00 46.53 778 LEU A CA 1
ATOM 6063 C C . LEU A 1 778 ? -40.903 17.451 6.429 1.00 46.53 778 LEU A C 1
ATOM 6065 O O . LEU A 1 778 ? -40.121 18.389 6.242 1.00 46.53 778 LEU A O 1
ATOM 6069 N N . ASP A 1 779 ? -42.054 17.604 7.083 1.00 53.34 779 ASP A N 1
ATOM 6070 C CA . ASP A 1 779 ? -42.616 18.876 7.549 1.00 53.34 779 ASP A CA 1
ATOM 6071 C C . ASP A 1 779 ? -42.213 19.223 9.001 1.00 53.34 779 ASP A C 1
ATOM 6073 O O . ASP A 1 779 ? -41.336 18.594 9.604 1.00 53.34 779 ASP A O 1
ATOM 6077 N N . GLU A 1 780 ? -42.728 20.335 9.538 1.00 51.41 780 GLU A N 1
ATOM 6078 C CA . GLU A 1 780 ? -42.269 20.887 10.827 1.00 51.41 780 GLU A CA 1
ATOM 6079 C C . GLU A 1 780 ? -42.492 19.938 12.013 1.00 51.41 780 GLU A C 1
ATOM 6081 O O . GLU A 1 780 ? -41.740 20.011 12.990 1.00 51.41 780 GLU A O 1
ATOM 6086 N N . ASP A 1 781 ? -43.432 18.997 11.901 1.00 60.22 781 ASP A N 1
ATOM 6087 C CA . ASP A 1 781 ? -43.788 18.097 12.992 1.00 60.22 781 ASP A CA 1
ATOM 6088 C C . ASP A 1 781 ? -42.682 17.087 13.337 1.00 60.22 781 ASP A C 1
ATOM 6090 O O . ASP A 1 781 ? -42.637 16.657 14.486 1.00 60.22 781 ASP A O 1
ATOM 6094 N N . TYR A 1 782 ? -41.714 16.789 12.453 1.00 68.56 782 TYR A N 1
ATOM 6095 C CA . TYR A 1 782 ? -40.624 15.823 12.724 1.00 68.56 782 TYR A CA 1
ATOM 6096 C C . TYR A 1 782 ? -39.875 16.066 14.054 1.00 68.56 782 TYR A C 1
ATOM 6098 O O . TYR A 1 782 ? -39.520 15.122 14.761 1.00 68.56 782 TYR A O 1
ATOM 6106 N N . PHE A 1 783 ? -39.646 17.331 14.440 1.00 76.56 783 PHE A N 1
ATOM 6107 C CA . PHE A 1 783 ? -38.996 17.634 15.725 1.00 76.56 783 PHE A CA 1
ATOM 6108 C C . PHE A 1 783 ? -39.876 17.226 16.915 1.00 76.56 783 PHE A C 1
ATOM 6110 O O . PHE A 1 783 ? -39.367 16.747 17.925 1.00 76.56 783 PHE A O 1
ATOM 6117 N N . PHE A 1 784 ? -41.196 17.370 16.789 1.00 81.81 784 PHE A N 1
ATOM 6118 C CA . PHE A 1 784 ? -42.161 16.909 17.781 1.00 81.81 784 PHE A CA 1
ATOM 6119 C C . PHE A 1 784 ? -42.379 15.392 17.700 1.00 81.81 784 PHE A C 1
ATOM 6121 O O . PHE A 1 784 ? -42.497 14.756 18.743 1.00 81.81 784 PHE A O 1
ATOM 6128 N N . GLU A 1 785 ? -42.352 14.785 16.509 1.00 80.25 785 GLU A N 1
ATOM 6129 C CA . GLU A 1 785 ? -42.411 13.331 16.313 1.00 80.25 785 GLU A CA 1
ATOM 6130 C C . GLU A 1 785 ? -41.263 12.601 17.014 1.00 80.25 785 GLU A C 1
ATOM 6132 O O . GLU A 1 785 ? -41.515 11.591 17.670 1.00 80.25 785 GLU A O 1
ATOM 6137 N N . ALA A 1 786 ? -40.036 13.134 16.969 1.00 84.25 786 ALA A N 1
ATOM 6138 C CA . ALA A 1 786 ? -38.897 12.572 17.697 1.00 84.25 786 ALA A CA 1
ATOM 6139 C C . ALA A 1 786 ? -39.211 12.408 19.199 1.00 84.25 786 ALA A C 1
ATOM 6141 O O . ALA A 1 786 ? -39.023 11.329 19.761 1.00 84.25 786 ALA A O 1
ATOM 6142 N N . PHE A 1 787 ? -39.797 13.431 19.830 1.00 85.56 787 PHE A N 1
ATOM 6143 C CA . PHE A 1 787 ? -40.256 13.377 21.224 1.00 85.56 787 PHE A CA 1
ATOM 6144 C C . PHE A 1 787 ? -41.505 12.504 21.432 1.00 85.56 787 PHE A C 1
ATOM 6146 O O . PHE A 1 787 ? -41.566 11.742 22.401 1.00 85.56 787 PHE A O 1
ATOM 6153 N N . ASN A 1 788 ? -42.489 12.580 20.531 1.00 84.81 788 ASN A N 1
ATOM 6154 C CA . ASN A 1 788 ? -43.717 11.783 20.593 1.00 84.81 788 ASN A CA 1
ATOM 6155 C C . ASN A 1 788 ? -43.411 10.275 20.494 1.00 84.81 788 ASN A C 1
ATOM 6157 O O . ASN A 1 788 ? -44.053 9.473 21.173 1.00 84.81 788 ASN A O 1
ATOM 6161 N N . SER A 1 789 ? -42.395 9.885 19.712 1.00 83.06 789 SER A N 1
ATOM 6162 C CA . SER A 1 789 ? -41.929 8.496 19.573 1.00 83.06 789 SER A CA 1
ATOM 6163 C C . SER A 1 789 ? -41.363 7.919 20.878 1.00 83.06 789 SER A C 1
ATOM 6165 O O . SER A 1 789 ? -41.506 6.726 21.143 1.00 83.06 789 SER A O 1
ATOM 6167 N N . MET A 1 790 ? -40.800 8.784 21.729 1.00 84.12 790 MET A N 1
ATOM 6168 C CA . MET A 1 790 ? -40.306 8.464 23.074 1.00 84.12 790 MET A CA 1
ATOM 6169 C C . MET A 1 790 ? -41.408 8.592 24.147 1.00 84.12 790 MET A C 1
ATOM 6171 O O . MET A 1 790 ? -41.158 8.390 25.331 1.00 84.12 790 MET A O 1
ATOM 6175 N N . GLY A 1 791 ? -42.649 8.906 23.752 1.00 85.62 791 GLY A N 1
ATOM 6176 C CA . GLY A 1 791 ? -43.810 9.004 24.643 1.00 85.62 791 GLY A CA 1
ATOM 6177 C C . GLY A 1 791 ? -44.018 10.369 25.308 1.00 85.62 791 GLY A C 1
ATOM 6178 O O . GLY A 1 791 ? -44.908 10.499 26.155 1.00 85.62 791 GLY A O 1
ATOM 6179 N N . TYR A 1 792 ? -43.247 11.396 24.938 1.00 87.31 792 TYR A N 1
ATOM 6180 C CA . TYR A 1 792 ? -43.454 12.760 25.430 1.00 87.31 792 TYR A CA 1
ATOM 6181 C C . TYR A 1 792 ? -44.599 13.458 24.692 1.00 87.31 792 TYR A C 1
ATOM 6183 O O . TYR A 1 792 ? -44.859 13.209 23.524 1.00 87.31 792 TYR A O 1
ATOM 6191 N N . SER A 1 793 ? -45.281 14.369 25.385 1.00 87.31 793 SER A N 1
ATOM 6192 C CA . SER A 1 793 ? -46.307 15.247 24.815 1.00 87.31 793 SER A CA 1
ATOM 6193 C C . SER A 1 793 ? -45.711 16.647 24.711 1.00 87.31 793 SER A C 1
ATOM 6195 O O . SER A 1 793 ? -45.695 17.366 25.711 1.00 87.31 793 SER A O 1
ATOM 6197 N N . VAL A 1 794 ? -45.196 17.034 23.541 1.00 87.38 794 VAL A N 1
ATOM 6198 C CA . VAL A 1 794 ? -44.620 18.379 23.361 1.00 87.38 794 VAL A CA 1
ATOM 6199 C C . VAL A 1 794 ? -45.727 19.420 23.199 1.00 87.38 794 VAL A C 1
ATOM 6201 O O . VAL A 1 794 ? -46.755 19.159 22.578 1.00 87.38 794 VAL A O 1
ATOM 6204 N N . LEU A 1 795 ? -45.509 20.610 23.759 1.00 86.00 795 LEU A N 1
ATOM 6205 C CA . LEU A 1 795 ? -46.326 21.798 23.533 1.00 86.00 795 LEU A CA 1
ATOM 6206 C C . LEU A 1 795 ? -45.404 22.928 23.067 1.00 86.00 795 LEU A C 1
ATOM 6208 O O . LEU A 1 795 ? -44.449 23.275 23.762 1.00 86.00 795 LEU A O 1
ATOM 6212 N N . CYS A 1 796 ? -45.698 23.494 21.900 1.00 84.75 796 CYS A N 1
ATOM 6213 C CA . CYS A 1 796 ? -45.090 24.720 21.395 1.00 84.75 796 CYS A CA 1
ATOM 6214 C C . CYS A 1 796 ? -46.206 25.758 21.226 1.00 84.75 796 CYS A C 1
ATOM 6216 O O . CYS A 1 796 ? -47.308 25.405 20.809 1.00 84.75 796 CYS A O 1
ATOM 6218 N N . ASP A 1 797 ? -45.946 27.011 21.594 1.00 79.94 797 ASP A N 1
ATOM 6219 C CA . ASP A 1 797 ? -46.982 28.037 21.734 1.00 79.94 797 ASP A CA 1
ATOM 6220 C C . ASP A 1 797 ? -46.544 29.363 21.104 1.00 79.94 797 ASP A C 1
ATOM 6222 O O . ASP A 1 797 ? -45.358 29.712 21.108 1.00 79.94 797 ASP A O 1
ATOM 6226 N N . ARG A 1 798 ? -47.502 30.112 20.556 1.00 85.50 798 ARG A N 1
ATOM 6227 C CA . ARG A 1 798 ? -47.230 31.348 19.818 1.00 85.50 798 ARG A CA 1
ATOM 6228 C C . ARG A 1 798 ? -47.169 32.526 20.783 1.00 85.50 798 ARG A C 1
ATOM 6230 O O . ARG A 1 798 ? -48.194 33.086 21.164 1.00 85.50 798 ARG A O 1
ATOM 6237 N N . LEU A 1 799 ? -45.950 32.926 21.138 1.00 90.06 799 LEU A N 1
ATOM 6238 C CA . LEU A 1 799 ? -45.711 34.091 21.990 1.00 90.06 799 LEU A CA 1
ATOM 6239 C C . LEU A 1 799 ? -46.349 35.370 21.396 1.00 90.06 799 LEU A C 1
ATOM 6241 O O . LEU A 1 799 ? -46.172 35.616 20.200 1.00 90.06 799 LEU A O 1
ATOM 6245 N N . PRO A 1 800 ? -47.033 36.208 22.204 1.00 91.19 800 PRO A N 1
ATOM 6246 C CA . PRO A 1 800 ? -47.595 37.496 21.785 1.00 91.19 800 PRO A CA 1
ATOM 6247 C C . PRO A 1 800 ? -46.648 38.408 21.003 1.00 91.19 800 PRO A C 1
ATOM 6249 O O . PRO A 1 800 ? -47.098 39.142 20.128 1.00 91.19 800 PRO A O 1
ATOM 6252 N N . SER A 1 801 ? -45.345 38.375 21.293 1.00 91.81 801 SER A N 1
ATOM 6253 C CA . SER A 1 801 ? -44.343 39.156 20.561 1.00 91.81 801 SER A CA 1
ATOM 6254 C C . SER A 1 801 ? -44.130 38.739 19.098 1.00 91.81 801 SER A C 1
ATOM 6256 O O . SER A 1 801 ? -43.493 39.499 18.365 1.00 91.81 801 SER A O 1
ATOM 6258 N N . LEU A 1 802 ? -44.614 37.568 18.658 1.00 89.62 802 LEU A N 1
ATOM 6259 C CA . LEU A 1 802 ? -44.382 37.003 17.322 1.00 89.62 802 LEU A CA 1
ATOM 6260 C C . LEU A 1 802 ? -45.556 37.258 16.362 1.00 89.62 802 LEU A C 1
ATOM 6262 O O . LEU A 1 802 ? -46.585 36.577 16.422 1.00 89.62 802 LEU A O 1
ATOM 6266 N N . ASP A 1 803 ? -45.320 38.152 15.395 1.00 87.19 803 ASP A N 1
ATOM 6267 C CA . ASP A 1 803 ? -46.302 38.735 14.466 1.00 87.19 803 ASP A CA 1
ATOM 6268 C C . ASP A 1 803 ? -47.351 39.605 15.207 1.00 87.19 803 ASP A C 1
ATOM 6270 O O . ASP A 1 803 ? -48.552 39.334 15.142 1.00 87.19 803 ASP A O 1
ATOM 6274 N N . PRO A 1 804 ? -46.911 40.607 15.996 1.00 87.19 804 PRO A N 1
ATOM 6275 C CA . PRO A 1 804 ? -47.797 41.379 16.862 1.00 87.19 804 PRO A CA 1
ATOM 6276 C C . PRO A 1 804 ? -48.718 42.299 16.045 1.00 87.19 804 PRO A C 1
ATOM 6278 O O . PRO A 1 804 ? -48.315 42.829 15.008 1.00 87.19 804 PRO A O 1
ATOM 6281 N N . GLU A 1 805 ? -49.940 42.536 16.534 1.00 81.38 805 GLU A N 1
ATOM 6282 C CA . GLU A 1 805 ? -50.895 43.444 15.879 1.00 81.38 805 GLU A CA 1
ATOM 6283 C C . GLU A 1 805 ? -50.312 44.863 15.740 1.00 81.38 805 GLU A C 1
ATOM 6285 O O . GLU A 1 805 ? -49.626 45.362 16.641 1.00 81.38 805 GLU A O 1
ATOM 6290 N N . GLU A 1 806 ? -50.578 45.524 14.609 1.00 74.44 806 GLU A N 1
ATOM 6291 C CA . GLU A 1 806 ? -49.942 46.797 14.259 1.00 74.44 806 GLU A CA 1
ATOM 6292 C C . GLU A 1 806 ? -50.240 47.895 15.297 1.00 74.44 806 GLU A C 1
ATOM 6294 O O . GLU A 1 806 ? -51.391 48.211 15.597 1.00 74.44 806 GLU A O 1
ATOM 6299 N N . GLY A 1 807 ? -49.179 48.480 15.862 1.00 67.88 807 GLY A N 1
ATOM 6300 C CA . GLY A 1 807 ? -49.265 49.474 16.937 1.00 67.88 807 GLY A CA 1
ATOM 6301 C C . GLY A 1 807 ? -49.232 48.901 18.361 1.00 67.88 807 GLY A C 1
ATOM 6302 O O . GLY A 1 807 ? -49.139 49.678 19.312 1.00 67.88 807 GLY A O 1
ATOM 6303 N N . THR A 1 808 ? -49.244 47.575 18.541 1.00 80.69 808 THR A N 1
ATOM 6304 C CA . THR A 1 808 ? -48.938 46.949 19.840 1.00 80.69 808 THR A CA 1
ATOM 6305 C C . THR A 1 808 ? -47.421 46.894 20.086 1.00 80.69 808 THR A C 1
ATOM 6307 O O . THR A 1 808 ? -46.609 47.178 19.204 1.00 80.69 808 THR A O 1
ATOM 6310 N N . SER A 1 809 ? -46.988 46.590 21.313 1.00 85.56 809 SER A N 1
ATOM 6311 C CA . SER A 1 809 ? -45.560 46.408 21.642 1.00 85.56 809 SER A CA 1
ATOM 6312 C C . SER A 1 809 ? -45.361 45.404 22.790 1.00 85.56 809 SER A C 1
ATOM 6314 O O . SER A 1 809 ? -44.962 45.813 23.883 1.00 85.56 809 SER A O 1
ATOM 6316 N N . PRO A 1 810 ? -45.645 44.101 22.574 1.00 89.69 810 PRO A N 1
ATOM 6317 C CA . PRO A 1 810 ? -45.600 43.086 23.627 1.00 89.69 810 PRO A CA 1
ATOM 6318 C C . PRO A 1 810 ? -44.232 42.984 24.304 1.00 89.69 810 PRO A C 1
ATOM 6320 O O . PRO A 1 810 ? -43.181 43.072 23.662 1.00 89.69 810 PRO A O 1
ATOM 6323 N N . THR A 1 811 ? -44.242 42.813 25.618 1.00 92.81 811 THR A N 1
ATOM 6324 C CA . THR A 1 811 ? -43.056 42.777 26.475 1.00 92.81 811 THR A CA 1
ATOM 6325 C C . THR A 1 811 ? -42.647 41.343 26.824 1.00 92.81 811 THR A C 1
ATOM 6327 O O . THR A 1 811 ? -43.469 40.426 26.802 1.00 92.81 811 THR A O 1
ATOM 6330 N N . VAL A 1 812 ? -41.389 41.140 27.243 1.00 92.81 812 VAL A N 1
ATOM 6331 C CA . VAL A 1 812 ? -40.920 39.817 27.718 1.00 92.81 812 VAL A CA 1
ATOM 6332 C C . VAL A 1 812 ? -41.784 39.297 28.881 1.00 92.81 812 VAL A C 1
ATOM 6334 O O . VAL A 1 812 ? -41.992 38.096 29.011 1.00 92.81 812 VAL A O 1
ATOM 6337 N N . ALA A 1 813 ? -42.328 40.187 29.718 1.00 93.12 813 ALA A N 1
ATOM 6338 C CA . ALA A 1 813 ? -43.208 39.812 30.824 1.00 93.12 813 ALA A CA 1
ATOM 6339 C C . ALA A 1 813 ? -44.577 39.277 30.358 1.00 93.12 813 ALA A C 1
ATOM 6341 O O . ALA A 1 813 ? -45.114 38.361 30.979 1.00 93.12 813 ALA A O 1
ATOM 6342 N N . GLU A 1 814 ? -45.124 39.806 29.261 1.00 93.31 814 GLU A N 1
ATOM 6343 C CA . GLU A 1 814 ? -46.392 39.337 28.684 1.00 93.31 814 GLU A CA 1
ATOM 6344 C C . GLU A 1 814 ? -46.220 38.006 27.946 1.00 93.31 814 GLU A C 1
ATOM 6346 O O . GLU A 1 814 ? -47.076 37.136 28.081 1.00 93.31 814 GLU A O 1
ATOM 6351 N N . ASP A 1 815 ? -45.091 37.794 27.258 1.00 94.88 815 ASP A N 1
ATOM 6352 C CA . ASP A 1 815 ? -44.727 36.481 26.704 1.00 94.88 815 ASP A CA 1
ATOM 6353 C C . ASP A 1 815 ? -44.587 35.419 27.812 1.00 94.88 815 ASP A C 1
ATOM 6355 O O . ASP A 1 815 ? -45.079 34.296 27.675 1.00 94.88 815 ASP A O 1
ATOM 6359 N N . VAL A 1 816 ? -43.949 35.783 28.934 1.00 95.25 816 VAL A N 1
ATOM 6360 C CA . VAL A 1 816 ? -43.776 34.915 30.111 1.00 95.25 816 VAL A CA 1
ATOM 6361 C C . VAL A 1 816 ? -45.116 34.535 30.730 1.00 95.25 816 VAL A C 1
ATOM 6363 O O . VAL A 1 816 ? -45.357 33.350 30.963 1.00 95.25 816 VAL A O 1
ATOM 6366 N N . GLU A 1 817 ? -45.997 35.505 30.985 1.00 94.19 817 GLU A N 1
ATOM 6367 C CA . GLU A 1 817 ? -47.315 35.225 31.563 1.00 94.19 817 GLU A CA 1
ATOM 6368 C C . GLU A 1 817 ? -48.225 34.488 30.573 1.00 94.19 817 GLU A C 1
ATOM 6370 O O . GLU A 1 817 ? -48.996 33.623 30.987 1.00 94.19 817 GLU A O 1
ATOM 6375 N N . HIS A 1 818 ? -48.102 34.743 29.264 1.00 93.31 818 HIS A N 1
ATOM 6376 C CA . HIS A 1 818 ? -48.799 33.959 28.248 1.00 93.31 818 HIS A CA 1
ATOM 6377 C C . HIS A 1 818 ? -48.404 32.483 28.352 1.00 93.31 818 HIS A C 1
ATOM 6379 O O . HIS A 1 818 ? -49.252 31.674 28.723 1.00 93.31 818 HIS A O 1
ATOM 6385 N N . LEU A 1 819 ? -47.125 32.153 28.132 1.00 93.19 819 LEU A N 1
ATOM 6386 C CA . LEU A 1 819 ? -46.608 30.779 28.152 1.00 93.19 819 LEU A CA 1
ATOM 6387 C C . LEU A 1 819 ? -46.901 30.063 29.485 1.00 93.19 819 LEU A C 1
ATOM 6389 O O . LEU A 1 819 ? -47.254 28.878 29.510 1.00 93.19 819 LEU A O 1
ATOM 6393 N N . ARG A 1 820 ? -46.790 30.788 30.606 1.00 94.06 820 ARG A N 1
ATOM 6394 C CA . ARG A 1 820 ? -47.118 30.286 31.947 1.00 94.06 820 ARG A CA 1
ATOM 6395 C C . ARG A 1 820 ? -48.591 29.888 32.059 1.00 94.06 820 ARG A C 1
ATOM 6397 O O . ARG A 1 820 ? -48.885 28.820 32.592 1.00 94.06 820 ARG A O 1
ATOM 6404 N N . ARG A 1 821 ? -49.507 30.720 31.556 1.00 93.25 821 ARG A N 1
ATOM 6405 C CA . ARG A 1 821 ? -50.966 30.554 31.658 1.00 93.25 821 ARG A CA 1
ATOM 6406 C C . ARG A 1 821 ? -51.549 29.555 30.654 1.00 93.25 821 ARG A C 1
ATOM 6408 O O . ARG A 1 821 ? -52.492 28.849 31.006 1.00 93.25 821 ARG A O 1
ATOM 6415 N N . THR A 1 822 ? -51.045 29.511 29.422 1.00 89.31 822 THR A N 1
ATOM 6416 C CA . THR A 1 822 ? -51.579 28.667 28.333 1.00 89.31 822 THR A CA 1
ATOM 6417 C C . THR A 1 822 ? -50.987 27.267 28.307 1.00 89.31 822 THR A C 1
ATOM 6419 O O . THR A 1 822 ? -51.730 26.306 28.113 1.00 89.31 822 THR A O 1
ATOM 6422 N N . SER A 1 823 ? -49.677 27.148 28.534 1.00 89.75 823 SER A N 1
ATOM 6423 C CA . SER A 1 823 ? -48.937 25.900 28.336 1.00 89.75 823 SER A CA 1
ATOM 6424 C C . SER A 1 823 ? -48.450 25.288 29.652 1.00 89.75 823 SER A C 1
ATOM 6426 O O . SER A 1 823 ? -48.737 24.124 29.921 1.00 89.75 823 SER A O 1
ATOM 6428 N N . VAL A 1 824 ? -47.764 26.047 30.519 1.00 91.25 824 VAL A N 1
ATOM 6429 C CA . VAL A 1 824 ? -47.158 25.462 31.734 1.00 91.25 824 VAL A CA 1
ATOM 6430 C C . VAL A 1 824 ? -48.214 25.082 32.779 1.00 91.25 824 VAL A C 1
ATOM 6432 O O . VAL A 1 824 ? -48.343 23.911 33.133 1.00 91.25 824 VAL A O 1
ATOM 6435 N N . LEU A 1 825 ? -48.987 26.046 33.293 1.00 91.75 825 LEU A N 1
ATOM 6436 C CA . LEU A 1 825 ? -49.916 25.810 34.407 1.00 91.75 825 LEU A CA 1
ATOM 6437 C C . LEU A 1 825 ? -50.979 24.727 34.123 1.00 91.75 825 LEU A C 1
ATOM 6439 O O . LEU A 1 825 ? -51.189 23.900 35.013 1.00 91.75 825 LEU A O 1
ATOM 6443 N N . PRO A 1 826 ? -51.618 24.644 32.936 1.00 92.38 826 PRO A N 1
ATOM 6444 C CA . PRO A 1 826 ? -52.627 23.614 32.673 1.00 92.38 826 PRO A CA 1
ATOM 6445 C C . PRO A 1 826 ? -52.092 22.180 32.772 1.00 92.38 826 PRO A C 1
ATOM 6447 O O . PRO A 1 826 ? -52.787 21.303 33.288 1.00 92.38 826 PRO A O 1
ATOM 6450 N N . GLU A 1 827 ? -50.847 21.935 32.358 1.00 90.62 827 GLU A N 1
ATOM 6451 C CA . GLU A 1 827 ? -50.208 20.619 32.482 1.00 90.62 827 GLU A CA 1
ATOM 6452 C C . GLU A 1 827 ? -49.841 20.285 33.933 1.00 90.62 827 GLU A C 1
ATOM 6454 O O . GLU A 1 827 ? -49.997 19.142 34.380 1.00 90.62 827 GLU A O 1
ATOM 6459 N N . LEU A 1 828 ? -49.435 21.294 34.709 1.00 90.44 828 LEU A N 1
ATOM 6460 C CA . LEU A 1 828 ? -49.156 21.127 36.134 1.00 90.44 828 LEU A CA 1
ATOM 6461 C C . LEU A 1 828 ? -50.429 20.859 36.951 1.00 90.44 828 LEU A C 1
ATOM 6463 O O . LEU A 1 828 ? -50.394 20.037 37.866 1.00 90.44 828 LEU A O 1
ATOM 6467 N N . GLU A 1 829 ? -51.569 21.461 36.601 1.00 89.12 829 GLU A N 1
ATOM 6468 C CA . GLU A 1 829 ? -52.866 21.146 37.227 1.00 89.12 829 GLU A CA 1
ATOM 6469 C C . GLU A 1 829 ? -53.446 19.800 36.752 1.00 89.12 829 GLU A C 1
ATOM 6471 O O . GLU A 1 829 ? -54.093 19.093 37.530 1.00 89.12 829 GLU A O 1
ATOM 6476 N N . ARG A 1 830 ? -53.088 19.339 35.543 1.00 88.06 830 ARG A N 1
ATOM 6477 C CA . ARG A 1 830 ? -53.222 17.926 35.120 1.00 88.06 830 ARG A CA 1
ATOM 6478 C C . ARG A 1 830 ? -52.253 16.977 35.849 1.00 88.06 830 ARG A C 1
ATOM 6480 O O . ARG A 1 830 ? -52.255 15.778 35.577 1.00 88.06 830 ARG A O 1
ATOM 6487 N N . ARG A 1 831 ? -51.478 17.481 36.821 1.00 89.12 831 ARG A N 1
ATOM 6488 C CA . ARG A 1 831 ? -50.533 16.753 37.692 1.00 89.12 831 ARG A CA 1
ATOM 6489 C C . ARG A 1 831 ? -49.341 16.132 36.955 1.00 89.12 831 ARG A C 1
ATOM 6491 O O . ARG A 1 831 ? -48.690 15.244 37.509 1.00 89.12 831 ARG A O 1
ATOM 6498 N N . ARG A 1 832 ? -49.040 16.583 35.733 1.00 88.31 832 ARG A N 1
ATOM 6499 C CA . ARG A 1 832 ? -47.902 16.093 34.942 1.00 88.31 832 ARG A CA 1
ATOM 6500 C C . ARG A 1 832 ? -46.571 16.626 35.497 1.00 88.31 832 ARG A C 1
ATOM 6502 O O . ARG A 1 832 ? -46.523 17.642 36.194 1.00 88.31 832 ARG A O 1
ATOM 6509 N N . LYS A 1 833 ? -45.484 15.907 35.207 1.00 91.69 833 LYS A N 1
ATOM 6510 C CA . LYS A 1 833 ? -44.107 16.403 35.347 1.00 91.69 833 LYS A CA 1
ATOM 6511 C C . LYS A 1 833 ? -43.739 17.091 34.026 1.00 91.69 833 LYS A C 1
ATOM 6513 O O . LYS A 1 833 ? -44.057 16.543 32.976 1.00 91.69 833 LYS A O 1
ATOM 6518 N N . VAL A 1 834 ? -43.124 18.273 34.067 1.00 93.75 834 VAL A N 1
ATOM 6519 C CA . VAL A 1 834 ? -42.849 19.094 32.868 1.00 93.75 834 VAL A CA 1
ATOM 6520 C C . VAL A 1 834 ? -41.371 19.482 32.810 1.00 93.75 834 VAL A C 1
ATOM 6522 O O . VAL A 1 834 ? -40.813 19.935 33.807 1.00 93.75 834 VAL A O 1
ATOM 6525 N N . ILE A 1 835 ? -40.739 19.341 31.647 1.00 94.88 835 ILE A N 1
ATOM 6526 C CA . ILE A 1 835 ? -39.469 20.011 31.330 1.00 94.88 835 ILE A CA 1
ATOM 6527 C C . ILE A 1 835 ? -39.814 21.272 30.545 1.00 94.88 835 ILE A C 1
ATOM 6529 O O . ILE A 1 835 ? -40.642 21.219 29.638 1.00 94.88 835 ILE A O 1
ATOM 6533 N N . VAL A 1 836 ? -39.195 22.401 30.887 1.00 95.12 836 VAL A N 1
ATOM 6534 C CA . VAL A 1 836 ? -39.342 23.632 30.101 1.00 95.12 836 VAL A CA 1
ATOM 6535 C C . VAL A 1 836 ? -38.101 23.815 29.240 1.00 95.12 836 VAL A C 1
ATOM 6537 O O . VAL A 1 836 ? -36.999 23.982 29.768 1.00 95.12 836 VAL A O 1
ATOM 6540 N N . MET A 1 837 ? -38.293 23.777 27.920 1.00 93.69 837 MET A N 1
ATOM 6541 C CA . MET A 1 837 ? -37.240 24.038 26.943 1.00 93.69 837 MET A CA 1
ATOM 6542 C C . MET A 1 837 ? -37.331 25.475 26.416 1.00 93.69 837 MET A C 1
ATOM 6544 O O . MET A 1 837 ? -38.402 25.917 26.007 1.00 93.69 837 MET A O 1
ATOM 6548 N N . GLY A 1 838 ? -36.212 26.199 26.407 1.00 93.69 838 GLY A N 1
ATOM 6549 C CA . GLY A 1 838 ? -36.079 27.497 25.747 1.00 93.69 838 GLY A CA 1
ATOM 6550 C C . GLY A 1 838 ? -35.102 27.412 24.578 1.00 93.69 838 GLY A C 1
ATOM 6551 O O . GLY A 1 838 ? -33.936 27.097 24.791 1.00 93.69 838 GLY A O 1
ATOM 6552 N N . HIS A 1 839 ? -35.546 27.720 23.357 1.00 92.94 839 HIS A N 1
ATOM 6553 C CA . HIS A 1 839 ? -34.668 27.920 22.192 1.00 92.94 839 HIS A CA 1
ATOM 6554 C C . HIS A 1 839 ? -34.451 29.412 21.941 1.00 92.94 839 HIS A C 1
ATOM 6556 O O . HIS A 1 839 ? -35.418 30.171 21.988 1.00 92.94 839 HIS A O 1
ATOM 6562 N N . SER A 1 840 ? -33.213 29.843 21.674 1.00 92.00 840 SER A N 1
ATOM 6563 C CA . SER A 1 840 ? -32.895 31.239 21.326 1.00 92.00 840 SER A CA 1
ATOM 6564 C C . SER A 1 840 ? -33.488 32.255 22.331 1.00 92.00 840 SER A C 1
ATOM 6566 O O . SER A 1 840 ? -33.200 32.178 23.532 1.00 92.00 840 SER A O 1
ATOM 6568 N N . TYR A 1 841 ? -34.356 33.174 21.888 1.00 92.81 841 TYR A N 1
ATOM 6569 C CA . TYR A 1 841 ? -35.130 34.095 22.743 1.00 92.81 841 TYR A CA 1
ATOM 6570 C C . TYR A 1 841 ? -35.938 33.393 23.856 1.00 92.81 841 TYR A C 1
ATOM 6572 O O . TYR A 1 841 ? -36.107 33.936 24.949 1.00 92.81 841 TYR A O 1
ATOM 6580 N N . GLY A 1 842 ? -36.380 32.155 23.631 1.00 92.62 842 GLY A N 1
ATOM 6581 C CA . GLY A 1 842 ? -37.077 31.325 24.614 1.00 92.62 842 GLY A CA 1
ATOM 6582 C C . GLY A 1 842 ? -36.290 31.078 25.907 1.00 92.62 842 GLY A C 1
ATOM 6583 O O . GLY A 1 842 ? -36.911 30.785 26.926 1.00 92.62 842 GLY A O 1
ATOM 6584 N N . GLY A 1 843 ? -34.964 31.271 25.922 1.00 92.19 843 GLY A N 1
ATOM 6585 C CA . GLY A 1 843 ? -34.157 31.276 27.153 1.00 92.19 843 GLY A CA 1
ATOM 6586 C C . GLY A 1 843 ? -34.501 32.414 28.128 1.00 92.19 843 GLY A C 1
ATOM 6587 O O . GLY A 1 843 ? -34.339 32.260 29.339 1.00 92.19 843 GLY A O 1
ATOM 6588 N N . CYS A 1 844 ? -35.058 33.525 27.631 1.00 93.50 844 CYS A N 1
ATOM 6589 C CA . CYS A 1 844 ? -35.622 34.592 28.460 1.00 93.50 844 CYS A CA 1
ATOM 6590 C C . CYS A 1 844 ? -37.020 34.239 28.993 1.00 93.50 844 CYS A C 1
ATOM 6592 O O . CYS A 1 844 ? -37.369 34.627 30.106 1.00 93.50 844 CYS A O 1
ATOM 6594 N N . VAL A 1 845 ? -37.821 33.518 28.200 1.00 94.88 845 VAL A N 1
ATOM 6595 C CA . VAL A 1 845 ? -39.260 33.327 28.445 1.00 94.88 845 VAL A CA 1
ATOM 6596 C C . VAL A 1 845 ? -39.555 32.038 29.216 1.00 94.88 845 VAL A C 1
ATOM 6598 O O . VAL A 1 845 ? -40.173 32.082 30.277 1.00 94.88 845 VAL A O 1
ATOM 6601 N N . GLY A 1 846 ? -39.083 30.885 28.736 1.00 94.31 846 GLY A N 1
ATOM 6602 C CA . GLY A 1 846 ? -39.365 29.570 29.323 1.00 94.31 846 GLY A CA 1
ATOM 6603 C C . GLY A 1 846 ? -38.932 29.458 30.791 1.00 94.31 846 GLY A C 1
ATOM 6604 O O . GLY A 1 846 ? -39.773 29.208 31.660 1.00 94.31 846 GLY A O 1
ATOM 6605 N N . PRO A 1 847 ? -37.653 29.714 31.123 1.00 94.69 847 PRO A N 1
ATOM 6606 C CA . PRO A 1 847 ? -37.195 29.683 32.507 1.00 94.69 847 PRO A CA 1
ATOM 6607 C C . PRO A 1 847 ? -37.935 30.673 33.416 1.00 94.69 847 PRO A C 1
ATOM 6609 O O . PRO A 1 847 ? -38.150 30.369 34.583 1.00 94.69 847 PRO A O 1
ATOM 6612 N N . ALA A 1 848 ? -38.353 31.841 32.922 1.00 94.69 848 ALA A N 1
ATOM 6613 C CA . ALA A 1 848 ? -39.152 32.785 33.706 1.00 94.69 848 ALA A CA 1
ATOM 6614 C C . ALA A 1 848 ? -40.602 32.300 33.907 1.00 94.69 848 ALA A C 1
ATOM 6616 O O . ALA A 1 848 ? -41.140 32.412 35.009 1.00 94.69 848 ALA A O 1
ATOM 6617 N N . ALA A 1 849 ? -41.212 31.657 32.906 1.00 94.81 849 ALA A N 1
ATOM 6618 C CA . ALA A 1 849 ? -42.522 31.020 33.046 1.00 94.81 849 ALA A CA 1
ATOM 6619 C C . ALA A 1 849 ? -42.511 29.895 34.100 1.00 94.81 849 ALA A C 1
ATOM 6621 O O . ALA A 1 849 ? -43.498 29.728 34.8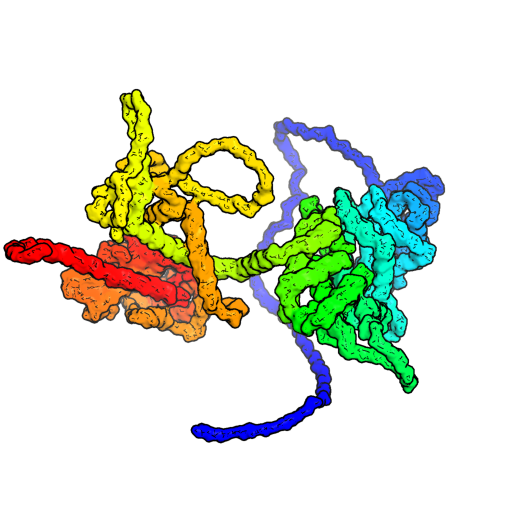14 1.00 94.81 849 ALA A O 1
ATOM 6622 N N . ALA A 1 850 ? -41.385 29.193 34.280 1.00 94.31 850 ALA A N 1
ATOM 6623 C CA . ALA A 1 850 ? -41.188 28.157 35.301 1.00 94.31 850 ALA A CA 1
ATOM 6624 C C . ALA A 1 850 ? -40.996 28.674 36.751 1.00 94.31 850 ALA A C 1
ATOM 6626 O O . ALA A 1 850 ? -40.927 27.868 37.682 1.00 94.31 850 ALA A O 1
ATOM 6627 N N . LYS A 1 851 ? -40.900 29.995 36.977 1.00 93.50 851 LYS A N 1
ATOM 6628 C CA . LYS A 1 851 ? -40.546 30.592 38.282 1.00 93.50 851 LYS A CA 1
ATOM 6629 C C . LYS A 1 851 ? -41.548 30.237 39.387 1.00 93.50 851 LYS A C 1
ATOM 6631 O O . LYS A 1 851 ? -42.738 30.532 39.248 1.00 93.50 851 LYS A O 1
ATOM 6636 N N . GLY A 1 852 ? -41.088 29.623 40.478 1.00 91.62 852 GLY A N 1
ATOM 6637 C CA . GLY A 1 852 ? -41.958 29.185 41.578 1.00 91.62 852 GLY A CA 1
ATOM 6638 C C . GLY A 1 852 ? -42.866 27.991 41.245 1.00 91.62 852 GLY A C 1
ATOM 6639 O O . GLY A 1 852 ? -43.916 27.836 41.866 1.00 91.62 852 GLY A O 1
ATOM 6640 N N . LEU A 1 853 ? -42.536 27.197 40.217 1.00 93.25 853 LEU A N 1
ATOM 6641 C CA . LEU A 1 853 ? -43.330 26.046 39.762 1.00 93.25 853 LEU A CA 1
ATOM 6642 C C . LEU A 1 853 ? -42.549 24.720 39.770 1.00 93.25 853 LEU A C 1
ATOM 6644 O O . LEU A 1 853 ? -43.009 23.741 39.171 1.00 93.25 853 LEU A O 1
ATOM 6648 N N . SER A 1 854 ? -41.391 24.647 40.439 1.00 92.50 854 SER A N 1
ATOM 6649 C CA . SER A 1 854 ? -40.646 23.389 40.551 1.00 92.50 854 SER A CA 1
ATOM 6650 C C . SER A 1 854 ? -41.468 22.312 41.264 1.00 92.50 854 SER A C 1
ATOM 6652 O O . SER A 1 854 ? -42.347 22.585 42.085 1.00 92.50 854 SER A O 1
ATOM 6654 N N . SER A 1 855 ? -41.151 21.051 40.978 1.00 87.81 855 SER A N 1
ATOM 6655 C CA . SER A 1 855 ? -41.788 19.890 41.616 1.00 87.81 855 SER A CA 1
ATOM 6656 C C . SER A 1 855 ? -41.615 19.877 43.140 1.00 87.81 855 SER A C 1
ATOM 6658 O O . SER A 1 855 ? -42.457 19.337 43.847 1.00 87.81 855 SER A O 1
ATOM 6660 N N . SER A 1 856 ? -40.546 20.498 43.643 1.00 86.00 856 SER A N 1
ATOM 6661 C CA . SER A 1 856 ? -40.255 20.707 45.065 1.00 86.00 856 SER A CA 1
ATOM 6662 C C . SER A 1 856 ? -41.164 21.768 45.696 1.00 86.00 856 SER A C 1
ATOM 6664 O O . SER A 1 856 ? -41.783 21.507 46.724 1.00 86.00 856 SER A O 1
ATOM 6666 N N . GLU A 1 857 ? -41.299 22.937 45.064 1.00 89.25 857 GLU A N 1
ATOM 6667 C CA . GLU A 1 857 ? -42.154 24.030 45.557 1.00 89.25 857 GLU A CA 1
ATOM 6668 C C . GLU A 1 857 ? -43.633 23.633 45.518 1.00 89.25 857 GLU A C 1
ATOM 6670 O O . GLU A 1 857 ? -44.346 23.785 46.508 1.00 89.25 857 GLU A O 1
ATOM 6675 N N . ARG A 1 858 ? -44.092 23.031 44.411 1.00 88.56 858 ARG A N 1
ATOM 6676 C CA . ARG A 1 858 ? -45.481 22.564 44.291 1.00 88.56 858 ARG A CA 1
ATOM 6677 C C . ARG A 1 858 ? -45.822 21.457 45.287 1.00 88.56 858 ARG A C 1
ATOM 6679 O O . ARG A 1 858 ? -46.944 21.447 45.785 1.00 88.56 858 ARG A O 1
ATOM 6686 N N . LEU A 1 859 ? -44.876 20.574 45.619 1.00 85.81 859 LEU A N 1
ATOM 6687 C CA . LEU A 1 859 ? -45.074 19.557 46.655 1.00 85.81 859 LEU A CA 1
ATOM 6688 C C . LEU A 1 859 ? -45.195 20.178 48.057 1.00 85.81 859 LEU A C 1
ATOM 6690 O O . LEU A 1 859 ? -46.037 19.726 48.833 1.00 85.81 859 LEU A O 1
ATOM 6694 N N . ALA A 1 860 ? -44.419 21.223 48.368 1.00 85.12 860 ALA A N 1
ATOM 6695 C CA . ALA A 1 860 ? -44.554 21.978 49.619 1.00 85.12 860 ALA A CA 1
ATOM 6696 C C . ALA A 1 860 ? -45.919 22.693 49.719 1.00 85.12 860 ALA A C 1
ATOM 6698 O O . ALA A 1 860 ? -46.551 22.676 50.772 1.00 85.12 860 ALA A O 1
ATOM 6699 N N . ASP A 1 861 ? -46.423 23.204 48.593 1.00 84.88 861 ASP A N 1
ATOM 6700 C CA . ASP A 1 861 ? -47.786 23.731 48.404 1.00 84.88 861 ASP A CA 1
ATOM 6701 C C . ASP A 1 861 ? -48.901 22.653 48.473 1.00 84.88 861 ASP A C 1
ATOM 6703 O O . ASP A 1 861 ? -50.081 22.959 48.279 1.00 84.88 861 ASP A O 1
ATOM 6707 N N . GLY A 1 862 ? -48.558 21.373 48.675 1.00 84.50 862 GLY A N 1
ATOM 6708 C CA . GLY A 1 862 ? -49.496 20.241 48.676 1.00 84.50 862 GLY A CA 1
ATOM 6709 C C . GLY A 1 862 ? -50.054 19.859 47.296 1.00 84.50 862 GLY A C 1
ATOM 6710 O O . GLY A 1 862 ? -50.935 18.999 47.193 1.00 84.50 862 GLY A O 1
ATOM 6711 N N . LYS A 1 863 ? -49.556 20.475 46.219 1.00 86.06 863 LYS A N 1
ATOM 6712 C CA . LYS A 1 863 ? -49.972 20.235 44.830 1.00 86.06 863 LYS A CA 1
ATOM 6713 C C . LYS A 1 863 ? -49.164 19.088 44.218 1.00 86.06 863 LYS A C 1
ATOM 6715 O O . LYS A 1 863 ? -48.027 18.814 44.593 1.00 86.06 863 LYS A O 1
ATOM 6720 N N . LYS A 1 864 ? -49.761 18.395 43.244 1.00 81.94 864 LYS A N 1
ATOM 6721 C CA . LYS A 1 864 ? -49.093 17.335 42.468 1.00 81.94 864 LYS A CA 1
ATOM 6722 C C . LYS A 1 864 ? -48.702 17.855 41.084 1.00 81.94 864 LYS A C 1
ATOM 6724 O O . LYS A 1 864 ? -49.318 18.794 40.580 1.00 81.94 864 LYS A O 1
ATOM 6729 N N . GLY A 1 865 ? -47.692 17.225 40.487 1.00 85.75 865 GLY A N 1
ATOM 6730 C CA . GLY A 1 865 ? -47.043 17.715 39.270 1.00 85.75 865 GLY A CA 1
ATOM 6731 C C . GLY A 1 865 ? -46.156 18.936 39.526 1.00 85.75 865 GLY A C 1
ATOM 6732 O O . GLY A 1 865 ? -46.297 19.627 40.536 1.00 85.75 865 GLY A O 1
ATOM 6733 N N . GLY A 1 866 ? -45.245 19.210 38.600 1.00 91.81 866 GLY A N 1
ATOM 6734 C CA . GLY A 1 866 ? -44.347 20.361 38.663 1.00 91.81 866 GLY A CA 1
ATOM 6735 C C . GLY A 1 866 ? -43.316 20.365 37.545 1.00 91.81 866 GLY A C 1
ATOM 6736 O O . GLY A 1 866 ? -43.161 19.378 36.820 1.00 91.81 866 GLY A O 1
ATOM 6737 N N . VAL A 1 867 ? -42.596 21.478 37.415 1.00 94.88 867 VAL A N 1
ATOM 6738 C CA . VAL A 1 867 ? -41.422 21.534 36.543 1.00 94.88 867 VAL A CA 1
ATOM 6739 C C . VAL A 1 867 ? -40.322 20.672 37.175 1.00 94.88 867 VAL A C 1
ATOM 6741 O O . VAL A 1 867 ? -40.071 20.771 38.381 1.00 94.88 867 VAL A O 1
ATOM 6744 N N . VAL A 1 868 ? -39.712 19.768 36.409 1.00 93.81 868 VAL A N 1
ATOM 6745 C CA . VAL A 1 868 ? -38.627 18.889 36.894 1.00 93.81 868 VAL A CA 1
ATOM 6746 C C . VAL A 1 868 ? -37.244 19.409 36.536 1.00 93.81 868 VAL A C 1
ATOM 6748 O O . VAL A 1 868 ? -36.325 19.204 37.318 1.00 93.81 868 VAL A O 1
ATOM 6751 N N . GLY A 1 869 ? -37.111 20.136 35.427 1.00 94.62 869 GLY A N 1
ATOM 6752 C CA . GLY A 1 869 ? -35.857 20.750 35.012 1.00 94.62 869 GLY A CA 1
ATOM 6753 C C . GLY A 1 869 ? -36.021 21.702 33.831 1.00 94.62 869 GLY A C 1
ATOM 6754 O O . GLY A 1 869 ? -37.119 21.860 33.284 1.00 94.62 869 GLY A O 1
ATOM 6755 N N . ILE A 1 870 ? -34.922 22.366 33.481 1.00 96.56 870 ILE A N 1
ATOM 6756 C CA . ILE A 1 870 ? -34.861 23.439 32.482 1.00 96.56 870 ILE A CA 1
ATOM 6757 C C . ILE A 1 870 ? -33.796 23.086 31.443 1.00 96.56 870 ILE A C 1
ATOM 6759 O O . ILE A 1 870 ? -32.666 22.763 31.810 1.00 96.56 870 ILE A O 1
ATOM 6763 N N . VAL A 1 871 ? -34.144 23.173 30.157 1.00 96.94 871 VAL A N 1
ATOM 6764 C CA . VAL A 1 871 ? -33.234 22.896 29.035 1.00 96.94 871 VAL A CA 1
ATOM 6765 C C . VAL A 1 871 ? -33.154 24.120 28.128 1.00 96.94 871 VAL A C 1
ATOM 6767 O O . VAL A 1 871 ? -34.168 24.604 27.639 1.00 96.94 871 VAL A O 1
ATOM 6770 N N . ASN A 1 872 ? -31.952 24.623 27.881 1.00 95.75 872 ASN A N 1
ATOM 6771 C CA . ASN A 1 872 ? -31.711 25.755 26.989 1.00 95.75 872 ASN A CA 1
ATOM 6772 C C . ASN A 1 872 ? -31.018 25.272 25.701 1.00 95.75 872 ASN A C 1
ATOM 6774 O O . ASN A 1 872 ? -30.088 24.481 25.777 1.00 95.75 872 ASN A O 1
ATOM 6778 N N . LEU A 1 873 ? -31.457 25.734 24.527 1.00 94.25 873 LEU A N 1
ATOM 6779 C CA . LEU A 1 873 ? -31.011 25.281 23.199 1.00 94.25 873 LEU A CA 1
ATOM 6780 C C . LEU A 1 873 ? -30.557 26.497 22.371 1.00 94.25 873 LEU A C 1
ATOM 6782 O O . LEU A 1 873 ? -31.403 27.283 21.948 1.00 94.25 873 LEU A O 1
ATOM 6786 N N . SER A 1 874 ? -29.241 26.704 22.222 1.00 91.94 874 SER A N 1
ATOM 6787 C CA . SER A 1 874 ? -28.633 27.971 21.739 1.00 91.94 874 SER A CA 1
ATOM 6788 C C . SER A 1 874 ? -29.336 29.232 22.280 1.00 91.94 874 SER A C 1
ATOM 6790 O O . SER A 1 874 ? -29.720 30.154 21.558 1.00 91.94 874 SER A O 1
ATOM 6792 N N . ALA A 1 875 ? -29.637 29.220 23.580 1.00 92.50 875 ALA A N 1
ATOM 6793 C CA . ALA A 1 875 ? -30.585 30.150 24.176 1.00 92.50 875 ALA A CA 1
ATOM 6794 C C . ALA A 1 875 ? -29.917 31.291 24.945 1.00 92.50 875 ALA A C 1
ATOM 6796 O O . ALA A 1 875 ? -28.863 31.121 25.568 1.00 92.50 875 ALA A O 1
ATOM 6797 N N . ALA A 1 876 ? -30.579 32.447 24.936 1.00 91.62 876 ALA A N 1
ATOM 6798 C CA . ALA A 1 876 ? -30.164 33.627 25.678 1.00 91.62 876 ALA A CA 1
ATOM 6799 C C . ALA A 1 876 ? -30.344 33.410 27.191 1.00 91.62 876 ALA A C 1
ATOM 6801 O O . ALA A 1 876 ? -31.464 33.208 27.664 1.00 91.62 876 ALA A O 1
ATOM 6802 N N . ILE A 1 877 ? -29.257 33.495 27.967 1.00 92.62 877 ILE A N 1
ATOM 6803 C CA . ILE A 1 877 ? -29.319 33.518 29.436 1.00 92.62 877 ILE A CA 1
ATOM 6804 C C . ILE A 1 877 ? -29.198 34.976 29.882 1.00 92.62 877 ILE A C 1
ATOM 6806 O O . ILE A 1 877 ? -28.129 35.574 29.794 1.00 92.62 877 ILE A O 1
ATOM 6810 N N . VAL A 1 878 ? -30.308 35.553 30.347 1.00 90.56 878 VAL A N 1
ATOM 6811 C CA . VAL A 1 878 ? -30.398 36.965 30.756 1.00 90.56 878 VAL A CA 1
ATOM 6812 C C . VAL A 1 878 ? -30.793 37.054 32.229 1.00 90.56 878 VAL A C 1
ATOM 6814 O O . VAL A 1 878 ? -31.683 36.334 32.687 1.00 90.56 878 VAL A O 1
ATOM 6817 N N . ALA A 1 879 ? -30.123 37.929 32.982 1.00 88.38 879 ALA A N 1
ATOM 6818 C CA . ALA A 1 879 ? -30.377 38.128 34.405 1.00 88.38 879 ALA A CA 1
ATOM 6819 C C . ALA A 1 879 ? -31.696 38.882 34.649 1.00 88.38 879 ALA A C 1
ATOM 6821 O O . ALA A 1 879 ? -32.010 39.855 33.958 1.00 88.38 879 ALA A O 1
ATOM 6822 N N . GLY A 1 880 ? -32.450 38.466 35.671 1.00 89.75 880 GLY A N 1
ATOM 6823 C CA . GLY A 1 880 ? -33.729 39.087 36.025 1.00 89.75 880 GLY A CA 1
ATOM 6824 C C . GLY A 1 880 ? -33.602 40.591 36.291 1.00 89.75 880 GLY A C 1
ATOM 6825 O O . GLY A 1 880 ? -32.724 41.022 37.033 1.00 89.75 880 GLY A O 1
ATOM 6826 N N . GLY A 1 881 ? -34.479 41.389 35.682 1.00 87.56 881 GLY A N 1
ATOM 6827 C CA . GLY A 1 881 ? -34.464 42.853 35.774 1.00 87.56 881 GLY A CA 1
ATOM 6828 C C . GLY A 1 881 ? -33.543 43.556 34.767 1.00 87.56 881 GLY A C 1
ATOM 6829 O O . GLY A 1 881 ? -33.663 44.768 34.595 1.00 87.56 881 GLY A O 1
ATOM 6830 N N . THR A 1 882 ? -32.679 42.826 34.054 1.00 89.88 882 THR A N 1
ATOM 6831 C CA . THR A 1 882 ? -31.933 43.352 32.894 1.00 89.88 882 THR A CA 1
ATOM 6832 C C . THR A 1 882 ? -32.713 43.114 31.598 1.00 89.88 882 THR A C 1
ATOM 6834 O O . THR A 1 882 ? -33.618 42.283 31.562 1.00 89.88 882 THR A O 1
ATOM 6837 N N . SER A 1 883 ? -32.411 43.852 30.529 1.00 89.56 883 SER A N 1
ATOM 6838 C CA . SER A 1 883 ? -33.025 43.646 29.210 1.00 89.56 883 SER A CA 1
ATOM 6839 C C . SER A 1 883 ? -32.157 42.758 28.315 1.00 89.56 883 SER A C 1
ATOM 6841 O O . SER A 1 883 ? -30.952 42.619 28.540 1.00 89.56 883 SER A O 1
ATOM 6843 N N . LEU A 1 884 ? -32.748 42.187 27.262 1.00 88.50 884 LEU A N 1
ATOM 6844 C CA . LEU A 1 884 ? -32.043 41.329 26.300 1.00 88.50 884 LEU A CA 1
ATOM 6845 C C . LEU A 1 884 ? -30.886 42.055 25.573 1.00 88.50 884 LEU A C 1
ATOM 6847 O O . LEU A 1 884 ? -29.927 41.413 25.160 1.00 88.50 884 LEU A O 1
ATOM 6851 N N . LEU A 1 885 ? -30.895 43.391 25.487 1.00 87.31 885 LEU A N 1
ATOM 6852 C CA . LEU A 1 885 ? -29.743 44.167 24.996 1.00 87.31 885 LEU A CA 1
ATOM 6853 C C . LEU A 1 885 ? -28.472 44.030 25.850 1.00 87.31 885 LEU A C 1
ATOM 6855 O O . LEU A 1 885 ? -27.391 44.317 25.344 1.00 87.31 885 LEU A O 1
ATOM 6859 N N . SER A 1 886 ? -28.569 43.600 27.112 1.00 84.12 886 SER A N 1
ATOM 6860 C CA . SER A 1 886 ? -27.411 43.490 28.014 1.00 84.12 886 SER A CA 1
ATOM 6861 C C . SER A 1 886 ? -26.402 42.407 27.613 1.00 84.12 886 SER A C 1
ATOM 6863 O O . SER A 1 886 ? -25.225 42.545 27.936 1.00 84.12 886 SER A O 1
ATOM 6865 N N . ILE A 1 887 ? -26.832 41.377 26.872 1.00 81.25 887 ILE A N 1
ATOM 6866 C CA . ILE A 1 887 ? -25.952 40.308 26.371 1.00 81.25 887 ILE A CA 1
ATOM 6867 C C . ILE A 1 887 ? -25.339 40.611 24.992 1.00 81.25 887 ILE A C 1
ATOM 6869 O O . ILE A 1 887 ? -24.471 39.868 24.538 1.00 81.25 887 ILE A O 1
ATOM 6873 N N . PHE A 1 888 ? -25.751 41.692 24.318 1.00 82.38 888 PHE A N 1
ATOM 6874 C CA . PHE A 1 888 ? -25.224 42.053 22.999 1.00 82.38 888 PHE A CA 1
ATOM 6875 C C . PHE A 1 888 ? -24.049 43.046 23.090 1.00 82.38 888 PHE A C 1
ATOM 6877 O O . PHE A 1 888 ? -24.132 44.027 23.841 1.00 82.38 888 PHE A O 1
ATOM 6884 N N . PRO A 1 889 ? -22.969 42.864 22.298 1.00 73.94 889 PRO A N 1
ATOM 6885 C CA . PRO A 1 889 ? -21.809 43.753 22.309 1.00 73.94 889 PRO A CA 1
ATOM 6886 C C . PRO A 1 889 ? -22.172 45.238 22.165 1.00 73.94 889 PRO A C 1
ATOM 6888 O O . PRO A 1 889 ? -22.754 45.679 21.173 1.00 73.94 889 PRO A O 1
ATOM 6891 N N . GLY A 1 890 ? -21.815 46.032 23.178 1.00 74.56 890 GLY A N 1
ATOM 6892 C CA . GLY A 1 890 ? -22.071 47.474 23.204 1.00 74.56 890 GLY A CA 1
ATOM 6893 C C . GLY A 1 890 ? -23.534 47.886 23.422 1.00 74.56 890 GLY A C 1
ATOM 6894 O O . GLY A 1 890 ? -23.852 49.050 23.179 1.00 74.56 890 GLY A O 1
ATOM 6895 N N . GLY A 1 891 ? -24.415 46.977 23.862 1.00 77.44 891 GLY A N 1
ATOM 6896 C CA . GLY A 1 891 ? -25.800 47.295 24.237 1.00 77.44 891 GLY A CA 1
ATOM 6897 C C . GLY A 1 891 ? -26.698 47.694 23.062 1.00 77.44 891 GLY A C 1
ATOM 6898 O O . GLY A 1 891 ? -27.596 48.524 23.221 1.00 77.44 891 GLY A O 1
ATOM 6899 N N . LYS A 1 892 ? -26.429 47.160 21.865 1.00 80.12 892 LYS A N 1
ATOM 6900 C CA . LYS A 1 892 ? -27.119 47.493 20.608 1.00 80.12 892 LYS A CA 1
ATOM 6901 C C . LYS A 1 892 ? -27.743 46.253 19.975 1.00 80.12 892 LYS A C 1
ATOM 6903 O O . LYS A 1 892 ? -27.259 45.143 20.161 1.00 80.12 892 LYS A O 1
ATOM 6908 N N . ILE A 1 893 ? -28.803 46.465 19.195 1.00 80.44 893 ILE A N 1
ATOM 6909 C CA . ILE A 1 893 ? -29.404 45.418 18.359 1.00 80.44 893 ILE A CA 1
ATOM 6910 C C . ILE A 1 893 ? -28.373 45.012 17.282 1.00 80.44 893 ILE A C 1
ATOM 6912 O O . ILE A 1 893 ? -27.775 45.914 16.684 1.00 80.44 893 ILE A O 1
ATOM 6916 N N . PRO A 1 894 ? -28.141 43.707 17.036 1.00 76.94 894 PRO A N 1
ATOM 6917 C CA . PRO A 1 894 ? -27.251 43.229 15.977 1.00 76.94 894 PRO A CA 1
ATOM 6918 C C . PRO A 1 894 ? -27.571 43.805 14.594 1.00 76.94 894 PRO A C 1
ATOM 6920 O O . PRO A 1 894 ? -28.733 43.962 14.227 1.00 76.94 894 PRO A O 1
ATOM 6923 N N . ALA A 1 895 ? -26.529 44.066 13.799 1.00 71.94 895 ALA A N 1
ATOM 6924 C CA . ALA A 1 895 ? -26.664 44.704 12.487 1.00 71.94 895 ALA A CA 1
ATOM 6925 C C . ALA A 1 895 ? -27.440 43.863 11.453 1.00 71.94 895 ALA A C 1
ATOM 6927 O O . ALA A 1 895 ? -28.037 44.440 10.556 1.00 71.94 895 ALA A O 1
ATOM 6928 N N . GLY A 1 896 ? -27.473 42.532 11.596 1.00 72.75 896 GLY A N 1
ATOM 6929 C CA . GLY A 1 896 ? -28.228 41.624 10.718 1.00 72.75 896 GLY A CA 1
ATOM 6930 C C . GLY A 1 896 ? -29.736 41.544 10.999 1.00 72.75 896 GLY A C 1
ATOM 6931 O O . GLY A 1 896 ? -30.399 40.652 10.467 1.00 72.75 896 GLY A O 1
ATOM 6932 N N . LEU A 1 897 ? -30.277 42.420 11.856 1.00 82.00 897 LEU A N 1
ATOM 6933 C CA . LEU A 1 897 ? -31.705 42.502 12.165 1.00 82.00 897 LEU A CA 1
ATOM 6934 C C . LEU A 1 897 ? -32.308 43.795 11.595 1.00 82.00 897 LEU A C 1
ATOM 6936 O O . LEU A 1 897 ? -32.060 44.894 12.099 1.00 82.00 897 LEU A O 1
ATOM 6940 N N . VAL A 1 898 ? -33.151 43.666 10.568 1.00 83.44 898 VAL A N 1
ATOM 6941 C CA . VAL A 1 898 ? -33.875 44.792 9.964 1.00 83.44 898 VAL A CA 1
ATOM 6942 C C . VAL A 1 898 ? -34.950 45.265 10.936 1.00 83.44 898 VAL A C 1
ATOM 6944 O O . VAL A 1 898 ? -35.906 44.541 11.205 1.00 83.44 898 VAL A O 1
ATOM 6947 N N . THR A 1 899 ? -34.824 46.485 11.462 1.00 84.81 899 THR A N 1
ATOM 6948 C CA . THR A 1 899 ? -35.810 47.059 12.399 1.00 84.81 899 THR A CA 1
ATOM 6949 C C . THR A 1 899 ? -36.797 47.979 11.677 1.00 84.81 899 THR A C 1
ATOM 6951 O O . THR A 1 899 ? -36.402 48.980 11.075 1.00 84.81 899 THR A O 1
ATOM 6954 N N . ASN A 1 900 ? -38.095 47.680 11.764 1.00 81.94 900 ASN A N 1
ATOM 6955 C CA . ASN A 1 900 ? -39.159 48.541 11.258 1.00 81.94 900 ASN A CA 1
ATOM 6956 C C . ASN A 1 900 ? -39.705 49.420 12.396 1.00 81.94 900 ASN A C 1
ATOM 6958 O O . ASN A 1 900 ? -40.356 48.956 13.333 1.00 81.94 900 ASN A O 1
ATOM 6962 N N . LYS A 1 901 ? -39.438 50.726 12.304 1.00 77.50 901 LYS A N 1
ATOM 6963 C CA . LYS A 1 901 ? -39.844 51.718 13.313 1.00 77.50 901 LYS A CA 1
ATOM 6964 C C . LYS A 1 901 ? -41.327 52.099 13.257 1.00 77.50 901 LYS A C 1
ATOM 6966 O O . LYS A 1 901 ? -41.790 52.709 14.213 1.00 77.50 901 LYS A O 1
ATOM 6971 N N . ALA A 1 902 ? -42.037 51.790 12.169 1.00 75.19 902 ALA A N 1
ATOM 6972 C CA . ALA A 1 902 ? -43.461 52.097 12.029 1.00 75.19 902 ALA A CA 1
ATOM 6973 C C . ALA A 1 902 ? -44.334 51.017 12.688 1.00 75.19 902 ALA A C 1
ATOM 6975 O O . ALA A 1 902 ? -45.188 51.343 13.504 1.00 75.19 902 ALA A O 1
ATOM 6976 N N . SER A 1 903 ? -44.053 49.741 12.407 1.00 76.44 903 SER A N 1
ATOM 6977 C CA . SER A 1 903 ? -44.738 48.593 13.023 1.00 76.44 903 SER A CA 1
ATOM 6978 C C . SER A 1 903 ? -44.224 48.241 14.423 1.00 76.44 903 SER A C 1
ATOM 6980 O O . SER A 1 903 ? -44.870 47.483 15.136 1.00 76.44 903 SER A O 1
ATOM 6982 N N . GLY A 1 904 ? -43.044 48.738 14.817 1.00 83.50 904 GLY A N 1
ATOM 6983 C CA . GLY A 1 904 ? -42.420 48.391 16.097 1.00 83.50 904 GLY A CA 1
ATOM 6984 C C . GLY A 1 904 ? -41.822 46.979 16.136 1.00 83.50 904 GLY A C 1
ATOM 6985 O O . GLY A 1 904 ? -41.649 46.423 17.219 1.00 83.50 904 GLY A O 1
ATOM 6986 N N . THR A 1 905 ? -41.489 46.396 14.981 1.00 88.06 905 THR A N 1
ATOM 6987 C CA . THR A 1 905 ? -41.006 45.008 14.843 1.00 88.06 905 THR A CA 1
ATOM 6988 C C . THR A 1 905 ? -39.616 44.918 14.203 1.00 88.06 905 THR A C 1
ATOM 6990 O O . THR A 1 905 ? -39.051 45.916 13.747 1.00 88.06 905 THR A O 1
ATOM 6993 N N . PHE A 1 906 ? -39.032 43.720 14.179 1.00 88.50 906 PHE A N 1
ATOM 6994 C CA . PHE A 1 906 ? -37.806 43.406 13.447 1.00 88.50 906 PHE A CA 1
ATOM 6995 C C . PHE A 1 906 ? -37.890 42.055 12.718 1.00 88.50 906 PHE A C 1
ATOM 6997 O O . PHE A 1 906 ? -38.739 41.223 13.032 1.00 88.50 906 PHE A O 1
ATOM 7004 N N . MET A 1 907 ? -37.000 41.858 11.745 1.00 85.56 907 MET A N 1
ATOM 7005 C CA . MET A 1 907 ? -36.805 40.628 10.963 1.00 85.56 907 MET A CA 1
ATOM 7006 C C . MET A 1 907 ? -35.308 40.314 10.841 1.00 85.56 907 MET A C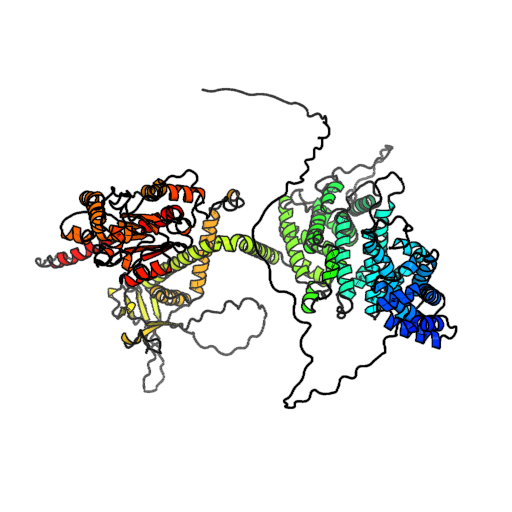 1
ATOM 7008 O O . MET A 1 907 ? -34.480 41.215 10.959 1.00 85.56 907 MET A O 1
ATOM 7012 N N . VAL A 1 908 ? -34.951 39.058 10.570 1.00 83.56 908 VAL A N 1
ATOM 7013 C CA . VAL A 1 908 ? -33.576 38.669 10.196 1.00 83.56 908 VAL A CA 1
ATOM 7014 C C . VAL A 1 908 ? -33.337 39.024 8.725 1.00 83.56 908 VAL A C 1
ATOM 7016 O O . VAL A 1 908 ? -34.152 38.668 7.880 1.00 83.56 908 VAL A O 1
ATOM 7019 N N . GLU A 1 909 ? -32.238 39.717 8.409 1.00 74.00 909 GLU A N 1
ATOM 7020 C CA . GLU A 1 909 ? -31.908 40.109 7.025 1.00 74.00 909 GLU A CA 1
ATOM 7021 C C . GLU A 1 909 ? -31.218 38.985 6.241 1.00 74.00 909 GLU A C 1
ATOM 7023 O O . GLU A 1 909 ? -31.551 38.717 5.090 1.00 74.00 909 GLU A O 1
ATOM 7028 N N . ASN A 1 910 ? -30.256 38.310 6.877 1.00 76.50 910 ASN A N 1
ATOM 7029 C CA . ASN A 1 910 ? -29.480 37.227 6.282 1.00 76.50 910 ASN A CA 1
ATOM 7030 C C . ASN A 1 910 ? -29.607 35.962 7.137 1.00 76.50 910 ASN A C 1
ATOM 7032 O O . ASN A 1 910 ? -28.971 35.824 8.181 1.00 76.50 910 ASN A O 1
ATOM 7036 N N . THR A 1 911 ? -30.424 35.026 6.668 1.00 77.88 911 THR A N 1
ATOM 7037 C CA . THR A 1 911 ? -30.728 33.761 7.347 1.00 77.88 911 THR A CA 1
ATOM 7038 C C . THR A 1 911 ? -29.658 32.682 7.164 1.00 77.88 911 THR A C 1
ATOM 7040 O O . THR A 1 911 ? -29.683 31.677 7.874 1.00 77.88 911 THR A O 1
ATOM 7043 N N . LYS A 1 912 ? -28.692 32.858 6.250 1.00 75.56 912 LYS A N 1
ATOM 7044 C CA . LYS A 1 912 ? -27.781 31.776 5.825 1.00 75.56 912 LYS A CA 1
ATOM 7045 C C . LYS A 1 912 ? -26.906 31.221 6.955 1.00 75.56 912 LYS A C 1
ATOM 7047 O O . LYS A 1 912 ? -26.714 30.013 7.024 1.00 75.56 912 LYS A O 1
ATOM 7052 N N . GLY A 1 913 ? -26.446 32.077 7.870 1.00 74.06 913 GLY A N 1
ATOM 7053 C CA . GLY A 1 913 ? -25.675 31.655 9.049 1.00 74.06 913 GLY A CA 1
ATOM 7054 C C . GLY A 1 913 ? -26.503 30.946 10.133 1.00 74.06 913 GLY A C 1
ATOM 7055 O O . GLY A 1 913 ? -25.954 30.235 10.971 1.00 74.06 913 GLY A O 1
ATOM 7056 N N . TYR A 1 914 ? -27.834 31.092 10.111 1.00 79.56 914 TYR A N 1
ATOM 7057 C CA . TYR A 1 914 ? -28.732 30.447 11.074 1.00 79.56 914 TYR A CA 1
ATOM 7058 C C . TYR A 1 914 ? -28.999 28.981 10.697 1.00 79.56 914 TYR A C 1
ATOM 7060 O O . TYR A 1 914 ? -29.001 28.107 11.562 1.00 79.56 914 TYR A O 1
ATOM 7068 N N . TYR A 1 915 ? -29.192 28.705 9.403 1.00 82.75 915 TYR A N 1
ATOM 7069 C CA . TYR A 1 915 ? -29.552 27.385 8.862 1.00 82.75 915 TYR A CA 1
ATOM 7070 C C . TYR A 1 915 ? -28.339 26.535 8.440 1.00 82.75 915 TYR A C 1
ATOM 7072 O O . TYR A 1 915 ? -28.426 25.690 7.550 1.00 82.75 915 TYR A O 1
ATOM 7080 N N . LYS A 1 916 ? -27.181 26.742 9.071 1.00 80.38 916 LYS A N 1
ATOM 7081 C CA . LYS A 1 916 ? -25.961 25.983 8.778 1.00 80.38 916 LYS A CA 1
ATOM 7082 C C . LYS A 1 916 ? -26.154 24.496 9.118 1.00 80.38 916 LYS A C 1
ATOM 7084 O O . LYS A 1 916 ? -26.597 24.159 10.216 1.00 80.38 916 LYS A O 1
ATOM 7089 N N . GLY A 1 917 ? -25.877 23.631 8.138 1.00 75.44 917 GLY A N 1
ATOM 7090 C CA . GLY A 1 917 ? -26.182 22.193 8.172 1.00 75.44 917 GLY A CA 1
ATOM 7091 C C . GLY A 1 917 ? -27.541 21.797 7.566 1.00 75.44 917 GLY A C 1
ATOM 7092 O O . GLY A 1 917 ? -27.808 20.609 7.419 1.00 75.44 917 GLY A O 1
ATOM 7093 N N . VAL A 1 918 ? -28.397 22.752 7.180 1.00 80.12 918 VAL A N 1
ATOM 7094 C CA . VAL A 1 918 ? -29.672 22.493 6.479 1.00 80.12 918 VAL A CA 1
ATOM 7095 C C . VAL A 1 918 ? -29.453 22.543 4.958 1.00 80.12 918 VAL A C 1
ATOM 7097 O O . VAL A 1 918 ? -28.600 23.290 4.474 1.00 80.12 918 VAL A O 1
ATOM 7100 N N . SER A 1 919 ? -30.216 21.765 4.180 1.00 80.75 919 SER A N 1
ATOM 7101 C CA . SER A 1 919 ? -30.166 21.841 2.711 1.00 80.75 919 SER A CA 1
ATOM 7102 C C . SER A 1 919 ? -30.682 23.201 2.200 1.00 80.75 919 SER A C 1
ATOM 7104 O O . SER A 1 919 ? -31.578 23.777 2.824 1.00 80.75 919 SER A O 1
ATOM 7106 N N . PRO A 1 920 ? -30.180 23.728 1.061 1.00 79.50 920 PRO A N 1
ATOM 7107 C CA . PRO A 1 920 ? -30.569 25.054 0.574 1.00 79.50 920 PRO A CA 1
ATOM 7108 C C . PRO A 1 920 ? -32.086 25.238 0.452 1.00 79.50 920 PRO A C 1
ATOM 7110 O O . PRO A 1 920 ? -32.626 26.176 1.031 1.00 79.50 920 PRO A O 1
ATOM 7113 N N . ALA A 1 921 ? -32.784 24.285 -0.176 1.00 77.62 921 ALA A N 1
ATOM 7114 C CA . ALA A 1 921 ? -34.235 24.335 -0.356 1.00 77.62 921 ALA A CA 1
ATOM 7115 C C . ALA A 1 921 ? -35.010 24.395 0.974 1.00 77.62 921 ALA A C 1
ATOM 7117 O O . ALA A 1 921 ? -35.904 25.225 1.122 1.00 77.62 921 ALA A O 1
ATOM 7118 N N . ALA A 1 922 ? -34.634 23.581 1.968 1.00 76.12 922 ALA A N 1
ATOM 7119 C CA . ALA A 1 922 ? -35.265 23.613 3.288 1.00 76.12 922 ALA A CA 1
ATOM 7120 C C . ALA A 1 922 ? -34.888 24.876 4.090 1.00 76.12 922 ALA A C 1
ATOM 7122 O O . ALA A 1 922 ? -35.678 25.339 4.911 1.00 76.12 922 ALA A O 1
ATOM 7123 N N . SER A 1 923 ? -33.712 25.467 3.841 1.00 81.38 923 SER A N 1
ATOM 7124 C CA . SER A 1 923 ? -33.315 26.747 4.443 1.00 81.38 923 SER A CA 1
ATOM 7125 C C . SER A 1 923 ? -34.065 27.943 3.840 1.00 81.38 923 SER A C 1
ATOM 7127 O O . SER A 1 923 ? -34.487 28.827 4.584 1.00 81.38 923 SER A O 1
ATOM 7129 N N . ASP A 1 924 ? -34.301 27.941 2.524 1.00 81.88 924 ASP A N 1
ATOM 7130 C CA . ASP A 1 924 ? -35.089 28.960 1.823 1.00 81.88 924 ASP A CA 1
ATOM 7131 C C . ASP A 1 924 ? -36.578 28.846 2.198 1.00 81.88 924 ASP A C 1
ATOM 7133 O O . ASP A 1 924 ? -37.236 29.856 2.463 1.00 81.88 924 ASP A O 1
ATOM 7137 N N . GLU A 1 925 ? -37.104 27.620 2.314 1.00 81.19 925 GLU A N 1
ATOM 7138 C CA . GLU A 1 925 ? -38.459 27.382 2.812 1.00 81.19 925 GLU A CA 1
ATOM 7139 C C . GLU A 1 925 ? -38.618 27.870 4.260 1.00 81.19 925 GLU A C 1
ATOM 7141 O O . GLU A 1 925 ? -39.524 28.659 4.535 1.00 81.19 925 GLU A O 1
ATOM 7146 N N . ALA A 1 926 ? -37.730 27.479 5.179 1.00 80.50 926 ALA A N 1
ATOM 7147 C CA . ALA A 1 926 ? -37.788 27.929 6.570 1.00 80.50 926 ALA A CA 1
ATOM 7148 C C . ALA A 1 926 ? -37.641 29.458 6.693 1.00 80.50 926 ALA A C 1
ATOM 7150 O O . ALA A 1 926 ? -38.387 30.091 7.443 1.00 80.50 926 ALA A O 1
ATOM 7151 N N . ALA A 1 927 ? -36.762 30.075 5.895 1.00 83.81 927 ALA A N 1
ATOM 7152 C CA . ALA A 1 927 ? -36.636 31.529 5.817 1.00 83.81 927 ALA A CA 1
ATOM 7153 C C . ALA A 1 927 ? -37.932 32.209 5.330 1.00 83.81 927 ALA A C 1
ATOM 7155 O O . ALA A 1 927 ? -38.312 33.250 5.867 1.00 83.81 927 ALA A O 1
ATOM 7156 N N . SER A 1 928 ? -38.656 31.610 4.375 1.00 82.56 928 SER A N 1
ATOM 7157 C CA . SER A 1 928 ? -39.946 32.132 3.886 1.00 82.56 928 SER A CA 1
ATOM 7158 C C . SER A 1 928 ? -41.069 32.101 4.938 1.00 82.56 928 SER A C 1
ATOM 7160 O O . SER A 1 928 ? -42.030 32.873 4.860 1.00 82.56 928 SER A O 1
ATOM 7162 N N . ARG A 1 929 ? -40.947 31.231 5.949 1.00 83.06 929 ARG A N 1
ATOM 7163 C CA . ARG A 1 929 ? -41.924 31.072 7.038 1.00 83.06 929 ARG A CA 1
ATOM 7164 C C . ARG A 1 929 ? -41.716 32.056 8.196 1.00 83.06 929 ARG A C 1
ATOM 7166 O O . ARG A 1 929 ? -42.614 32.186 9.028 1.00 83.06 929 ARG A O 1
ATOM 7173 N N . LEU A 1 930 ? -40.597 32.787 8.235 1.00 85.31 930 LEU A N 1
ATOM 7174 C CA . LEU A 1 930 ? -40.302 33.772 9.284 1.00 85.31 930 LEU A CA 1
ATOM 7175 C C . LEU A 1 930 ? -41.404 34.844 9.420 1.00 85.31 930 LEU A C 1
ATOM 7177 O O . LEU A 1 930 ? -42.123 35.175 8.469 1.00 85.31 930 LEU A O 1
ATOM 7181 N N . ARG A 1 931 ? -41.547 35.387 10.634 1.00 86.56 931 ARG A N 1
ATOM 7182 C CA . ARG A 1 931 ? -42.542 36.411 10.992 1.00 86.56 931 ARG A CA 1
ATOM 7183 C C . ARG A 1 931 ? -41.901 37.553 11.785 1.00 86.56 931 ARG A C 1
ATOM 7185 O O . ARG A 1 931 ? -40.957 37.287 12.531 1.00 86.56 931 ARG A O 1
ATOM 7192 N N . PRO A 1 932 ? -42.402 38.799 11.662 1.00 87.75 932 PRO A N 1
ATOM 7193 C CA . PRO A 1 932 ? -41.866 39.937 12.400 1.00 87.75 932 PRO A CA 1
ATOM 7194 C C . PRO A 1 932 ? -41.953 39.725 13.911 1.00 87.75 932 PRO A C 1
ATOM 7196 O O . PRO A 1 932 ? -42.990 39.320 14.428 1.00 87.75 932 PRO A O 1
ATOM 7199 N N . HIS A 1 933 ? -40.886 40.043 14.635 1.00 91.06 933 HIS A N 1
ATOM 7200 C CA . HIS A 1 933 ? -40.817 39.878 16.090 1.00 91.06 933 HIS A CA 1
ATOM 7201 C C . HIS A 1 933 ? -40.765 41.251 16.779 1.00 91.06 933 HIS A C 1
ATOM 7203 O O . HIS A 1 933 ? -40.259 42.217 16.205 1.00 91.06 933 HIS A O 1
ATOM 7209 N N . ALA A 1 934 ? -41.354 41.401 17.967 1.00 91.75 934 ALA A N 1
ATOM 7210 C CA . ALA A 1 934 ? -41.557 42.717 18.583 1.00 91.75 934 ALA A CA 1
ATOM 7211 C C . ALA A 1 934 ? -40.241 43.369 19.058 1.00 91.75 934 ALA A C 1
ATOM 7213 O O . ALA A 1 934 ? -39.487 42.803 19.846 1.00 91.75 934 ALA A O 1
ATOM 7214 N N . LEU A 1 935 ? -39.972 44.614 18.644 1.00 89.38 935 LEU A N 1
ATOM 7215 C CA . LEU A 1 935 ? -38.740 45.353 18.979 1.00 89.38 935 LEU A CA 1
ATOM 7216 C C . LEU A 1 935 ? -38.645 45.719 20.477 1.00 89.38 935 LEU A C 1
ATOM 7218 O O . LEU A 1 935 ? -37.576 46.085 20.977 1.00 89.38 935 LEU A O 1
ATOM 7222 N N . SER A 1 936 ? -39.767 45.651 21.193 1.00 90.00 936 SER A N 1
ATOM 7223 C CA . SER A 1 936 ? -39.896 45.860 22.637 1.00 90.00 936 SER A CA 1
ATOM 7224 C C . SER A 1 936 ? -39.077 44.861 23.457 1.00 90.00 936 SER A C 1
ATOM 7226 O O . SER A 1 936 ? -38.446 45.284 24.428 1.00 90.00 936 SER A O 1
ATOM 7228 N N . ILE A 1 937 ? -38.993 43.589 23.041 1.00 91.31 937 ILE A N 1
ATOM 7229 C CA . ILE A 1 937 ? -38.335 42.510 23.807 1.00 91.31 937 ILE A CA 1
ATOM 7230 C C . ILE A 1 937 ? -36.860 42.809 24.119 1.00 91.31 937 ILE A C 1
ATOM 7232 O O . ILE A 1 937 ? -36.351 42.460 25.181 1.00 91.31 937 ILE A O 1
ATOM 7236 N N . PHE A 1 938 ? -36.180 43.524 23.215 1.00 89.44 938 PHE A N 1
ATOM 7237 C CA . PHE A 1 938 ? -34.790 43.945 23.377 1.00 89.44 938 PHE A CA 1
ATOM 7238 C C . PHE A 1 938 ? -34.599 44.919 24.547 1.00 89.44 938 PHE A C 1
ATOM 7240 O O . PHE A 1 938 ? -33.532 44.959 25.159 1.00 89.44 938 PHE A O 1
ATOM 7247 N N . LYS A 1 939 ? -35.621 45.727 24.847 1.00 86.50 939 LYS A N 1
ATOM 7248 C CA . LYS A 1 939 ? -35.542 46.892 25.740 1.00 86.50 939 LYS A CA 1
ATOM 7249 C C . LYS A 1 939 ? -36.245 46.668 27.074 1.00 86.50 939 LYS A C 1
ATOM 7251 O O . LYS A 1 939 ? -35.816 47.232 28.076 1.00 86.50 939 LYS A O 1
ATOM 7256 N N . THR A 1 940 ? -37.315 45.876 27.094 1.00 91.00 940 THR A N 1
ATOM 7257 C CA . THR A 1 940 ? -38.071 45.575 28.316 1.00 91.00 940 THR A CA 1
ATOM 7258 C C . THR A 1 940 ? -37.269 44.656 29.244 1.00 91.00 940 THR A C 1
ATOM 7260 O O . THR A 1 940 ? -36.590 43.759 28.739 1.00 91.00 940 THR A O 1
ATOM 7263 N N . PRO A 1 941 ? -37.344 44.826 30.576 1.00 91.38 941 PRO A N 1
ATOM 7264 C CA . PRO A 1 941 ? -36.710 43.906 31.516 1.00 91.38 941 PRO A CA 1
ATOM 7265 C C . PRO A 1 941 ? -37.225 42.468 31.370 1.00 91.38 941 PRO A C 1
ATOM 7267 O O . PRO A 1 941 ? -38.430 42.235 31.278 1.00 91.38 941 PRO A O 1
ATOM 7270 N N . VAL A 1 942 ? -36.307 41.506 31.403 1.00 92.56 942 VAL A N 1
ATOM 7271 C CA . VAL A 1 942 ? -36.599 40.072 31.472 1.00 92.56 942 VAL A CA 1
ATOM 7272 C C . VAL A 1 942 ? -36.984 39.721 32.920 1.00 92.56 942 VAL A C 1
ATOM 7274 O O . VAL A 1 942 ? -36.248 40.094 33.843 1.00 92.56 942 VAL A O 1
ATOM 7277 N N . PRO A 1 943 ? -38.110 39.028 33.177 1.00 93.56 943 PRO A N 1
ATOM 7278 C CA . PRO A 1 943 ? -38.453 38.568 34.524 1.00 93.56 943 PRO A CA 1
ATOM 7279 C C . PRO A 1 943 ? -37.426 37.568 35.081 1.00 93.56 943 PRO A C 1
ATOM 7281 O O . PRO A 1 943 ? -36.679 36.935 34.339 1.00 93.56 943 PRO A O 1
ATOM 7284 N N . ALA A 1 944 ? -37.369 37.406 36.404 1.00 92.00 944 ALA A N 1
ATOM 7285 C CA . ALA A 1 944 ? -36.373 36.541 37.037 1.00 92.00 944 ALA A CA 1
ATOM 7286 C C . ALA A 1 944 ? -36.572 35.057 36.672 1.00 92.00 944 ALA A C 1
ATOM 7288 O O . ALA A 1 944 ? -37.519 34.418 37.130 1.00 92.00 944 ALA A O 1
ATOM 7289 N N . GLY A 1 945 ? -35.644 34.501 35.887 1.00 91.31 945 GLY A N 1
ATOM 7290 C CA . GLY A 1 945 ? -35.651 33.096 35.486 1.00 91.31 945 GLY A CA 1
ATOM 7291 C C . GLY A 1 945 ? -35.573 32.120 36.665 1.00 91.31 945 GLY A C 1
ATOM 7292 O O . GLY A 1 945 ? -34.909 32.377 37.672 1.00 91.31 945 GLY A O 1
ATOM 7293 N N . ALA A 1 946 ? -36.228 30.969 36.520 1.00 92.56 946 ALA A N 1
ATOM 7294 C CA . ALA A 1 946 ? -36.131 29.835 37.437 1.00 92.56 946 ALA A CA 1
ATOM 7295 C C . ALA A 1 946 ? -34.771 29.125 37.365 1.00 92.56 946 ALA A C 1
ATOM 7297 O O . ALA A 1 946 ? -34.372 28.448 38.306 1.00 92.56 946 ALA A O 1
ATOM 7298 N N . TRP A 1 947 ? -34.013 29.330 36.278 1.00 91.81 947 TRP A N 1
ATOM 7299 C CA . TRP A 1 947 ? -32.649 28.812 36.155 1.00 91.81 947 TRP A CA 1
ATOM 7300 C C . TRP A 1 947 ? -31.732 29.314 37.281 1.00 91.81 947 TRP A C 1
ATOM 7302 O O . TRP A 1 947 ? -30.781 28.625 37.621 1.00 91.81 947 TRP A O 1
ATOM 7312 N N . ALA A 1 948 ? -32.024 30.460 37.903 1.00 91.31 948 ALA A N 1
ATOM 7313 C CA . ALA A 1 948 ? -31.241 30.992 39.018 1.00 91.31 948 ALA A CA 1
ATOM 7314 C C . ALA A 1 948 ? -31.609 30.389 40.393 1.00 91.31 948 ALA A C 1
ATOM 7316 O O . ALA A 1 948 ? -30.927 30.671 41.374 1.00 91.31 948 ALA A O 1
ATOM 7317 N N . ASP A 1 949 ? -32.675 29.584 40.500 1.00 92.25 949 ASP A N 1
ATOM 7318 C CA . ASP A 1 949 ? -33.130 29.052 41.791 1.00 92.25 949 ASP A CA 1
ATOM 7319 C C . ASP A 1 949 ? -32.430 27.740 42.151 1.00 92.25 949 ASP A C 1
ATOM 7321 O O . ASP A 1 949 ? -32.296 26.840 41.317 1.00 92.25 949 ASP A O 1
ATOM 7325 N N . ALA A 1 950 ? -32.076 27.588 43.431 1.00 89.38 950 ALA A N 1
ATOM 7326 C CA . ALA A 1 950 ? -31.487 26.363 43.982 1.00 89.38 950 ALA A CA 1
ATOM 7327 C C . ALA A 1 950 ? -32.403 25.128 43.837 1.00 89.38 950 ALA A C 1
ATOM 7329 O O . ALA A 1 950 ? -31.937 23.994 43.787 1.00 89.38 950 ALA A O 1
ATOM 7330 N N . ALA A 1 951 ? -33.717 25.334 43.672 1.00 87.50 951 ALA A N 1
ATOM 7331 C CA . ALA A 1 951 ? -34.665 24.269 43.337 1.00 87.50 951 ALA A CA 1
ATOM 7332 C C . ALA A 1 951 ? -34.312 23.523 42.030 1.00 87.50 951 ALA A C 1
ATOM 7334 O O . ALA A 1 951 ? -34.756 22.390 41.835 1.00 87.50 951 ALA A O 1
ATOM 7335 N N . PHE A 1 952 ? -33.510 24.131 41.151 1.00 92.19 952 PHE A N 1
ATOM 7336 C CA . PHE A 1 952 ? -33.030 23.541 39.901 1.00 92.19 952 PHE A CA 1
ATOM 7337 C C . PHE A 1 952 ? -31.546 23.139 39.939 1.00 92.19 952 PHE A C 1
ATOM 7339 O O . PHE A 1 952 ? -30.985 22.818 38.896 1.00 92.19 952 PHE A O 1
ATOM 7346 N N . ASP A 1 953 ? -30.893 23.094 41.105 1.00 90.38 953 ASP A N 1
ATOM 7347 C CA . ASP A 1 953 ? -29.538 22.535 41.197 1.00 90.38 953 ASP A CA 1
ATOM 7348 C C . ASP A 1 953 ? -29.515 21.060 40.760 1.00 90.38 953 ASP A C 1
ATOM 7350 O O . ASP A 1 953 ? -30.393 20.272 41.108 1.00 90.38 953 ASP A O 1
ATOM 7354 N N . GLY A 1 954 ? -28.552 20.717 39.896 1.00 88.69 954 GLY A N 1
ATOM 7355 C CA . GLY A 1 954 ? -28.502 19.436 39.175 1.00 88.69 954 GLY A CA 1
ATOM 7356 C C . GLY A 1 954 ? -29.544 19.266 38.054 1.00 88.69 954 GLY A C 1
ATOM 7357 O O . GLY A 1 954 ? -29.485 18.285 37.322 1.00 88.69 954 GLY A O 1
ATOM 7358 N N . ARG A 1 955 ? -30.484 20.209 37.882 1.00 93.75 955 ARG A N 1
ATOM 7359 C CA . ARG A 1 955 ? -31.659 20.086 36.991 1.00 93.75 955 ARG A CA 1
ATOM 7360 C C . ARG A 1 955 ? -31.751 21.195 35.935 1.00 93.75 955 ARG A C 1
ATOM 7362 O O . ARG A 1 955 ? -32.830 21.695 35.604 1.00 93.75 955 ARG A O 1
ATOM 7369 N N . ARG A 1 956 ? -30.581 21.574 35.413 1.00 95.50 956 ARG A N 1
ATOM 7370 C CA . ARG A 1 956 ? -30.370 22.545 34.327 1.00 95.50 956 ARG A CA 1
ATOM 7371 C C . ARG A 1 956 ? -29.496 21.912 33.251 1.00 95.50 956 ARG A C 1
ATOM 7373 O O . ARG A 1 956 ? -28.426 21.396 33.578 1.00 95.50 956 ARG A O 1
ATOM 7380 N N . ALA A 1 957 ? -29.898 22.005 31.990 1.00 97.25 957 ALA A N 1
ATOM 7381 C CA . ALA A 1 957 ? -29.092 21.559 30.857 1.00 97.25 957 ALA A CA 1
ATOM 7382 C C . ALA A 1 957 ? -29.005 22.631 29.765 1.00 97.25 957 ALA A C 1
ATOM 7384 O O . ALA A 1 957 ? -29.929 23.428 29.593 1.00 97.25 957 ALA A O 1
ATOM 7385 N N . TYR A 1 958 ? -27.892 22.659 29.035 1.00 97.19 958 TYR A N 1
ATOM 7386 C CA . TYR A 1 958 ? -27.686 23.575 27.914 1.00 97.19 958 TYR A CA 1
ATOM 7387 C C . TYR A 1 958 ? -27.149 22.806 26.711 1.00 97.19 958 TYR A C 1
ATOM 7389 O O . TYR A 1 958 ? -26.175 22.069 26.824 1.00 97.19 958 TYR A O 1
ATOM 7397 N N . ILE A 1 959 ? -27.778 22.982 25.559 1.00 97.00 959 ILE A N 1
ATOM 7398 C CA . ILE A 1 959 ? -27.398 22.364 24.296 1.00 97.00 959 ILE A CA 1
ATOM 7399 C C . ILE A 1 959 ? -26.766 23.469 23.449 1.00 97.00 959 ILE A C 1
ATOM 7401 O O . ILE A 1 959 ? -27.444 24.405 23.012 1.00 97.00 959 ILE A O 1
ATOM 7405 N N . LYS A 1 960 ? -25.444 23.377 23.307 1.00 95.44 960 LYS A N 1
ATOM 7406 C CA . LYS A 1 960 ? -24.551 24.379 22.730 1.00 95.44 960 LYS A CA 1
ATOM 7407 C C . LYS A 1 960 ? -24.239 24.029 21.277 1.00 95.44 960 LYS A C 1
ATOM 7409 O O . LYS A 1 960 ? -23.817 22.913 20.982 1.00 95.44 960 LYS A O 1
ATOM 7414 N N . THR A 1 961 ? -24.448 24.977 20.375 1.00 93.94 961 THR A N 1
ATOM 7415 C CA . THR A 1 961 ? -24.329 24.795 18.919 1.00 93.94 961 THR A CA 1
ATOM 7416 C C . THR A 1 961 ? -23.024 25.406 18.415 1.00 93.94 961 THR A C 1
ATOM 7418 O O . THR A 1 961 ? -22.803 26.611 18.516 1.00 93.94 961 THR A O 1
ATOM 7421 N N . MET A 1 962 ? -22.115 24.571 17.909 1.00 92.38 962 MET A N 1
ATOM 7422 C CA . MET A 1 962 ? -20.729 24.982 17.645 1.00 92.38 962 MET A CA 1
ATOM 7423 C C . MET A 1 962 ? -20.522 25.612 16.261 1.00 92.38 962 MET A C 1
ATOM 7425 O O . MET A 1 962 ? -19.536 26.323 16.069 1.00 92.38 962 MET A O 1
ATOM 7429 N N . ALA A 1 963 ? -21.460 25.427 15.326 1.00 88.94 963 ALA A N 1
ATOM 7430 C CA . ALA A 1 963 ? -21.458 26.087 14.019 1.00 88.94 963 ALA A CA 1
ATOM 7431 C C . ALA A 1 963 ? -22.441 27.276 13.940 1.00 88.94 963 ALA A C 1
ATOM 7433 O O . ALA A 1 963 ? -22.734 27.761 12.849 1.00 88.94 963 ALA A O 1
ATOM 7434 N N . ASP A 1 964 ? -22.956 27.752 15.074 1.00 88.31 964 ASP A N 1
ATOM 7435 C CA . ASP A 1 964 ? -23.923 28.849 15.163 1.00 88.31 964 ASP A CA 1
ATOM 7436 C C . ASP A 1 964 ? -23.292 30.216 14.840 1.00 88.31 964 ASP A C 1
ATOM 7438 O O . ASP A 1 964 ? -22.344 30.645 15.498 1.00 88.31 964 ASP A O 1
ATOM 7442 N N . GLU A 1 965 ? -23.819 30.918 13.833 1.00 84.31 965 GLU A N 1
ATOM 7443 C CA . GLU A 1 965 ? -23.363 32.266 13.450 1.00 84.31 965 GLU A CA 1
ATOM 7444 C C . GLU A 1 965 ? -24.283 33.388 13.974 1.00 84.31 965 GLU A C 1
ATOM 7446 O O . GLU A 1 965 ? -23.961 34.567 13.829 1.00 84.31 965 GLU A O 1
ATOM 7451 N N . ALA A 1 966 ? -25.412 33.046 14.606 1.00 82.06 966 ALA A N 1
ATOM 7452 C CA . ALA A 1 966 ? -26.351 34.003 15.196 1.00 82.06 966 ALA A CA 1
ATOM 7453 C C . ALA A 1 966 ? -26.050 34.258 16.681 1.00 82.06 966 ALA A C 1
ATOM 7455 O O . ALA A 1 966 ? -26.068 35.400 17.145 1.00 82.06 966 ALA A O 1
ATOM 7456 N N . VAL A 1 967 ? -25.731 33.192 17.417 1.00 83.56 967 VAL A N 1
ATOM 7457 C CA . VAL A 1 967 ? -25.238 33.225 18.796 1.00 83.56 967 VAL A CA 1
ATOM 7458 C C . VAL A 1 967 ? -23.969 32.378 18.840 1.00 83.56 967 VAL A C 1
ATOM 7460 O O . VAL A 1 967 ? -24.015 31.194 19.156 1.00 83.56 967 VAL A O 1
ATOM 7463 N N . GLY A 1 968 ? -22.827 32.977 18.491 1.00 87.50 968 GLY A N 1
ATOM 7464 C CA . GLY A 1 968 ? -21.553 32.255 18.378 1.00 87.50 968 GLY A CA 1
ATOM 7465 C C . GLY A 1 968 ? -21.188 31.445 19.635 1.00 87.50 968 GLY A C 1
ATOM 7466 O O . GLY A 1 968 ? -21.518 31.868 20.749 1.00 87.50 968 GLY A O 1
ATOM 7467 N N . PRO A 1 969 ? -20.476 30.308 19.508 1.00 89.56 969 PRO A N 1
ATOM 7468 C CA . PRO A 1 969 ? -20.211 29.398 20.628 1.00 89.56 969 PRO A CA 1
ATOM 7469 C C . PRO A 1 969 ? -19.437 30.051 21.784 1.00 89.56 969 PRO A C 1
ATOM 7471 O O . PRO A 1 969 ? -19.639 29.680 22.941 1.00 89.56 969 PRO A O 1
ATOM 7474 N N . GLU A 1 970 ? -18.614 31.068 21.505 1.00 89.31 970 GLU A N 1
ATOM 7475 C CA . GLU A 1 970 ? -17.969 31.910 22.524 1.00 89.31 970 GLU A CA 1
ATOM 7476 C C . GLU A 1 970 ? -18.987 32.722 23.344 1.00 89.31 970 GLU A C 1
ATOM 7478 O O . GLU A 1 970 ? -18.868 32.813 24.565 1.00 89.31 970 GLU A O 1
ATOM 7483 N N . ALA A 1 971 ? -20.026 33.267 22.702 1.00 87.62 971 ALA A N 1
ATOM 7484 C CA . ALA A 1 971 ? -21.095 34.009 23.368 1.00 87.62 971 ALA A CA 1
ATOM 7485 C C . ALA A 1 971 ? -22.012 33.077 24.179 1.00 87.62 971 ALA A C 1
ATOM 7487 O O . ALA A 1 971 ? -22.378 33.415 25.305 1.00 87.62 971 ALA A O 1
ATOM 7488 N N . GLN A 1 972 ? -22.317 31.877 23.666 1.00 93.31 972 GLN A N 1
ATOM 7489 C CA . GLN A 1 972 ? -23.011 30.833 24.437 1.00 93.31 972 GLN A CA 1
ATOM 7490 C C . GLN A 1 972 ? -22.202 30.454 25.691 1.00 93.31 972 GLN A C 1
ATOM 7492 O O . GLN A 1 972 ? -22.741 30.412 26.798 1.00 93.31 972 GLN A O 1
ATOM 7497 N N . GLN A 1 973 ? -20.886 30.262 25.543 1.00 93.25 973 GLN A N 1
ATOM 7498 C CA . GLN A 1 973 ? -19.984 29.954 26.653 1.00 93.25 973 GLN A CA 1
ATOM 7499 C C . GLN A 1 973 ? -19.882 31.102 27.673 1.00 93.25 973 GLN A C 1
ATOM 7501 O O . GLN A 1 973 ? -19.869 30.850 28.880 1.00 93.25 973 GLN A O 1
ATOM 7506 N N . ALA A 1 974 ? -19.845 32.353 27.207 1.00 90.38 974 ALA A N 1
ATOM 7507 C CA . ALA A 1 974 ? -19.823 33.537 28.059 1.00 90.38 974 ALA A CA 1
ATOM 7508 C C . ALA A 1 974 ? -21.132 33.705 28.848 1.00 90.38 974 ALA A C 1
ATOM 7510 O O . ALA A 1 974 ? -21.084 33.988 30.043 1.00 90.38 974 ALA A O 1
ATOM 7511 N N . MET A 1 975 ? -22.293 33.467 28.224 1.00 91.38 975 MET A N 1
ATOM 7512 C CA . MET A 1 975 ? -23.594 33.464 28.908 1.00 91.38 975 MET A CA 1
ATOM 7513 C C . MET A 1 975 ? -23.693 32.357 29.965 1.00 91.38 975 MET A C 1
ATOM 7515 O O . MET A 1 975 ? -24.176 32.605 31.070 1.00 91.38 975 MET A O 1
ATOM 7519 N N . LEU A 1 976 ? -23.194 31.152 29.665 1.00 92.88 976 LEU A N 1
ATOM 7520 C CA . LEU A 1 976 ? -23.117 30.058 30.637 1.00 92.88 976 LEU A CA 1
ATOM 7521 C C . LEU A 1 976 ? -22.250 30.435 31.846 1.00 92.88 976 LEU A C 1
ATOM 7523 O O . LEU A 1 976 ? -22.704 30.298 32.982 1.00 92.88 976 LEU A O 1
ATOM 7527 N N . ALA A 1 977 ? -21.051 30.977 31.619 1.00 91.06 977 ALA A N 1
ATOM 7528 C CA . ALA A 1 977 ? -20.165 31.429 32.692 1.00 91.06 977 ALA A CA 1
ATOM 7529 C C . ALA A 1 977 ? -20.778 32.580 33.517 1.00 91.06 977 ALA A C 1
ATOM 7531 O O . ALA A 1 977 ? -20.743 32.549 34.746 1.00 91.06 977 ALA A O 1
ATOM 7532 N N . ALA A 1 978 ? -21.399 33.561 32.855 1.00 88.62 978 ALA A N 1
ATOM 7533 C CA . ALA A 1 978 ? -22.054 34.700 33.500 1.00 88.62 978 ALA A CA 1
ATOM 7534 C C . ALA A 1 978 ? -23.306 34.315 34.314 1.00 88.62 978 ALA A C 1
ATOM 7536 O O . ALA A 1 978 ? -23.717 35.077 35.187 1.00 88.62 978 ALA A O 1
ATOM 7537 N N . SER A 1 979 ? -23.900 33.141 34.066 1.00 90.38 979 SER A N 1
ATOM 7538 C CA . SER A 1 979 ? -25.050 32.651 34.837 1.00 90.38 979 SER A CA 1
ATOM 7539 C C . SER A 1 979 ? -24.709 32.297 36.291 1.00 90.38 979 SER A C 1
ATOM 7541 O O . SER A 1 979 ? -25.599 32.285 37.138 1.00 90.38 979 SER A O 1
ATOM 7543 N N . GLY A 1 980 ? -23.439 32.007 36.601 1.00 89.31 980 GLY A N 1
ATOM 7544 C CA . GLY A 1 980 ? -22.984 31.688 37.960 1.00 89.31 980 GLY A CA 1
ATOM 7545 C C . GLY A 1 980 ? -23.520 30.375 38.553 1.00 89.31 980 GLY A C 1
ATOM 7546 O O . GLY A 1 980 ? -23.271 30.105 39.726 1.00 89.31 980 GLY A O 1
ATOM 7547 N N . VAL A 1 981 ? -24.233 29.554 37.772 1.00 91.25 981 VAL A N 1
ATOM 7548 C CA . VAL A 1 981 ? -24.806 28.266 38.201 1.00 91.25 981 VAL A CA 1
ATOM 7549 C C . VAL A 1 981 ? -24.324 27.117 37.313 1.00 91.25 981 VAL A C 1
ATOM 7551 O O . VAL A 1 981 ? -23.936 27.320 36.165 1.00 91.25 981 VAL A O 1
ATOM 7554 N N . ALA A 1 982 ? -24.357 25.888 37.833 1.00 92.25 982 ALA A N 1
ATOM 7555 C CA . ALA A 1 982 ? -23.983 24.700 37.067 1.00 92.25 982 ALA A CA 1
ATOM 7556 C C . ALA A 1 982 ? -25.081 24.283 36.068 1.00 92.25 982 ALA A C 1
ATOM 7558 O O . ALA A 1 982 ? -26.262 24.226 36.428 1.00 92.25 982 ALA A O 1
ATOM 7559 N N . TRP A 1 983 ? -24.661 23.929 34.848 1.00 95.12 983 TRP A N 1
ATOM 7560 C CA . TRP A 1 983 ? -25.479 23.382 33.756 1.00 95.12 983 TRP A CA 1
ATOM 7561 C C . TRP A 1 983 ? -24.837 22.086 33.230 1.00 95.12 983 TRP A C 1
ATOM 7563 O O . TRP A 1 983 ? -23.621 22.047 33.042 1.00 95.12 983 TRP A O 1
ATOM 7573 N N . ARG A 1 984 ? -25.630 21.046 32.934 1.00 96.19 984 ARG A N 1
ATOM 7574 C CA . ARG A 1 984 ? -25.175 19.868 32.167 1.00 96.19 984 ARG A CA 1
ATOM 7575 C C . ARG A 1 984 ? -25.148 20.242 30.679 1.00 96.19 984 ARG A C 1
ATOM 7577 O O . ARG A 1 984 ? -26.201 20.489 30.094 1.00 96.19 984 ARG A O 1
ATOM 7584 N N . VAL A 1 985 ? -23.959 20.351 30.084 1.00 96.00 985 VAL A N 1
ATOM 7585 C CA . VAL A 1 985 ? -23.791 20.826 28.697 1.00 96.00 985 VAL A CA 1
ATOM 7586 C C . VAL A 1 985 ? -23.709 19.655 27.715 1.00 96.00 985 VAL A C 1
ATOM 7588 O O . VAL A 1 985 ? -22.968 18.706 27.954 1.00 96.00 985 VAL A O 1
ATOM 7591 N N . LEU A 1 986 ? -24.442 19.752 26.605 1.00 95.62 986 LEU A N 1
ATOM 7592 C CA . LEU A 1 986 ? -24.246 18.965 25.385 1.00 95.62 986 LEU A CA 1
ATOM 7593 C C . LEU A 1 986 ? -23.691 19.900 24.305 1.00 95.62 986 LEU A C 1
ATOM 7595 O O . LEU A 1 986 ? -24.272 20.958 24.077 1.00 95.62 986 LEU A O 1
ATOM 7599 N N . GLU A 1 987 ? -22.607 19.522 23.630 1.00 95.44 987 GLU A N 1
ATOM 7600 C CA . GLU A 1 987 ? -22.074 20.273 22.485 1.00 95.44 987 GLU A CA 1
ATOM 7601 C C . GLU A 1 987 ? -22.414 19.555 21.172 1.00 95.44 987 GLU A C 1
ATOM 7603 O O . GLU A 1 987 ? -22.199 18.351 21.043 1.00 95.44 987 GLU A O 1
ATOM 7608 N N . LEU A 1 988 ? -22.950 20.299 20.202 1.00 91.50 988 LEU A N 1
ATOM 7609 C CA . LEU A 1 988 ? -23.278 19.827 18.855 1.00 91.50 988 LEU A CA 1
ATOM 7610 C C . LEU A 1 988 ? -22.302 20.471 17.862 1.00 91.50 988 LEU A C 1
ATOM 7612 O O . LEU A 1 988 ? -22.348 21.686 17.651 1.00 91.50 988 LEU A O 1
ATOM 7616 N N . ALA A 1 989 ? -21.390 19.672 17.302 1.00 84.00 989 ALA A N 1
ATOM 7617 C CA . ALA A 1 989 ? -20.177 20.149 16.626 1.00 84.00 989 ALA A CA 1
ATOM 7618 C C . ALA A 1 989 ? -20.433 20.891 15.298 1.00 84.00 989 ALA A C 1
ATOM 7620 O O . ALA A 1 989 ? -19.763 21.878 14.998 1.00 84.00 989 ALA A O 1
ATOM 7621 N N . ASP A 1 990 ? -21.407 20.433 14.518 1.00 83.56 990 ASP A N 1
ATOM 7622 C CA . ASP A 1 990 ? -21.739 20.911 13.169 1.00 83.56 990 ASP A CA 1
ATOM 7623 C C . ASP A 1 990 ? -23.104 21.626 13.093 1.00 83.56 990 ASP A C 1
ATOM 7625 O O . ASP A 1 990 ? -23.475 22.173 12.053 1.00 83.56 990 ASP A O 1
ATOM 7629 N N . ALA A 1 991 ? -23.837 21.692 14.208 1.00 85.19 991 ALA A N 1
ATOM 7630 C CA . ALA A 1 991 ? -25.137 22.350 14.283 1.00 85.19 991 ALA A CA 1
ATOM 7631 C C . ALA A 1 991 ? -25.040 23.889 14.246 1.00 85.19 991 ALA A C 1
ATOM 7633 O O . ALA A 1 991 ? -24.356 24.501 15.074 1.00 85.19 991 ALA A O 1
ATOM 7634 N N . GLY A 1 992 ? -25.791 24.509 13.326 1.00 86.94 992 GLY A N 1
ATOM 7635 C CA . GLY A 1 992 ? -26.107 25.943 13.328 1.00 86.94 992 GLY A CA 1
ATOM 7636 C C . GLY A 1 992 ? -27.154 26.342 14.382 1.00 86.94 992 GLY A C 1
ATOM 7637 O O . GLY A 1 992 ? -27.392 25.623 15.351 1.00 86.94 992 GLY A O 1
ATOM 7638 N N . HIS A 1 993 ? -27.823 27.484 14.185 1.00 89.69 993 HIS A N 1
ATOM 7639 C CA . HIS A 1 993 ? -28.759 28.053 15.170 1.00 89.69 993 HIS A CA 1
ATOM 7640 C C . HIS A 1 993 ? -30.059 27.256 15.361 1.00 89.69 993 HIS A C 1
ATOM 7642 O O . HIS A 1 993 ? -30.719 27.383 16.394 1.00 89.69 993 HIS A O 1
ATOM 7648 N N . PHE A 1 994 ? -30.427 26.419 14.387 1.00 88.12 994 PHE A N 1
ATOM 7649 C CA . PHE A 1 994 ? -31.637 25.590 14.410 1.00 88.12 994 PHE A CA 1
ATOM 7650 C C . PHE A 1 994 ? -31.314 24.081 14.487 1.00 88.12 994 PHE A C 1
ATOM 7652 O O . PHE A 1 994 ? -31.599 23.333 13.548 1.00 88.12 994 PHE A O 1
ATOM 7659 N N . PRO A 1 995 ? -30.747 23.586 15.609 1.00 87.69 995 PRO A N 1
ATOM 7660 C CA . PRO A 1 995 ? -30.474 22.159 15.816 1.00 87.69 995 PRO A CA 1
ATOM 7661 C C . PRO A 1 995 ? -31.754 21.310 15.866 1.00 87.69 995 PRO A C 1
ATOM 7663 O O . PRO A 1 995 ? -31.686 20.097 15.728 1.00 87.69 995 PRO A O 1
ATOM 7666 N N . ASN A 1 996 ? -32.934 21.917 16.000 1.00 84.06 996 ASN A N 1
ATOM 7667 C CA . ASN A 1 996 ? -34.224 21.247 15.820 1.00 84.06 996 ASN A CA 1
ATOM 7668 C C . ASN A 1 996 ? -34.481 20.790 14.366 1.00 84.06 996 ASN A C 1
ATOM 7670 O O . ASN A 1 996 ? -35.316 19.917 14.152 1.00 84.06 996 ASN A O 1
ATOM 7674 N N . MET A 1 997 ? -33.781 21.356 13.373 1.00 81.56 997 MET A N 1
ATOM 7675 C CA . MET A 1 997 ? -33.891 20.951 11.963 1.00 81.56 997 MET A CA 1
ATOM 7676 C C . MET A 1 997 ? -32.863 19.892 11.547 1.00 81.56 997 MET A C 1
ATOM 7678 O O . MET A 1 997 ? -33.117 19.160 10.594 1.00 81.56 997 MET A O 1
ATOM 7682 N N . THR A 1 998 ? -31.720 19.817 12.238 1.00 84.56 998 THR A N 1
ATOM 7683 C CA . THR A 1 998 ? -30.599 18.918 11.898 1.00 84.56 998 THR A CA 1
ATOM 7684 C C . THR A 1 998 ? -30.364 17.830 12.948 1.00 84.56 998 THR A C 1
ATOM 7686 O O . THR A 1 998 ? -30.166 16.678 12.604 1.00 84.56 998 THR A O 1
ATOM 7689 N N . HIS A 1 999 ? -30.453 18.145 14.236 1.00 88.12 999 HIS A N 1
ATOM 7690 C CA . HIS A 1 999 ? -30.052 17.274 15.347 1.00 88.12 999 HIS A CA 1
ATOM 7691 C C . HIS A 1 999 ? -31.233 16.842 16.238 1.00 88.12 999 HIS A C 1
ATOM 7693 O O . HIS A 1 999 ? -31.046 16.530 17.416 1.00 88.12 999 HIS A O 1
ATOM 7699 N N . ALA A 1 1000 ? -32.452 16.817 15.686 1.00 87.75 1000 ALA A N 1
ATOM 7700 C CA . ALA A 1 1000 ? -33.699 16.557 16.415 1.00 87.75 1000 ALA A CA 1
ATOM 7701 C C . ALA A 1 1000 ? -33.631 15.303 17.306 1.00 87.75 1000 ALA A C 1
ATOM 7703 O O . ALA A 1 1000 ? -33.892 15.384 18.505 1.00 87.75 1000 ALA A O 1
ATOM 7704 N N . ASP A 1 1001 ? -33.200 14.170 16.749 1.00 87.38 1001 ASP A N 1
ATOM 7705 C CA . ASP A 1 1001 ? -33.071 12.894 17.459 1.00 87.38 1001 ASP A CA 1
ATOM 7706 C C . ASP A 1 1001 ? -32.059 12.926 18.611 1.00 87.38 1001 ASP A C 1
ATOM 7708 O O . ASP A 1 1001 ? -32.280 12.305 19.651 1.00 87.38 1001 ASP A O 1
ATOM 7712 N N . GLN A 1 1002 ? -30.947 13.651 18.453 1.00 90.31 1002 GLN A N 1
ATOM 7713 C CA . GLN A 1 1002 ? -29.921 13.769 19.492 1.00 90.31 1002 GLN A CA 1
ATOM 7714 C C . GLN A 1 1002 ? -30.381 14.700 20.620 1.00 90.31 1002 GLN A C 1
ATOM 7716 O O . GLN A 1 1002 ? -30.174 14.392 21.794 1.00 90.31 1002 GLN A O 1
ATOM 7721 N N . VAL A 1 1003 ? -31.068 15.795 20.273 1.00 91.94 1003 VAL A N 1
ATOM 7722 C CA . VAL A 1 1003 ? -31.740 16.684 21.233 1.00 91.94 1003 VAL A CA 1
ATOM 7723 C C . VAL A 1 1003 ? -32.816 15.917 22.010 1.00 91.94 1003 VAL A C 1
ATOM 7725 O O . VAL A 1 1003 ? -32.867 16.027 23.233 1.00 91.94 1003 VAL A O 1
ATOM 7728 N N . ALA A 1 1004 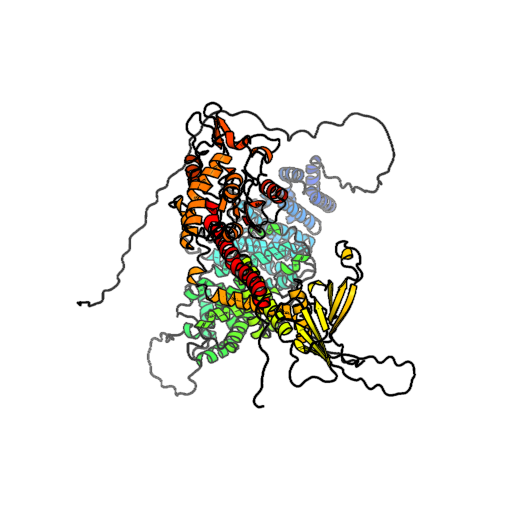? -33.631 15.103 21.333 1.00 91.88 1004 ALA A N 1
ATOM 7729 C CA . ALA A 1 1004 ? -34.680 14.308 21.964 1.00 91.88 1004 ALA A CA 1
ATOM 7730 C C . ALA A 1 1004 ? -34.115 13.257 22.936 1.00 91.88 1004 ALA A C 1
ATOM 7732 O O . ALA A 1 1004 ? -34.515 13.241 24.098 1.00 91.88 1004 ALA A O 1
ATOM 7733 N N . ARG A 1 1005 ? -33.120 12.458 22.516 1.00 91.94 1005 ARG A N 1
ATOM 7734 C CA . ARG A 1 1005 ? -32.468 11.450 23.381 1.00 91.94 1005 ARG A CA 1
ATOM 7735 C C . ARG A 1 1005 ? -31.797 12.067 24.607 1.00 91.94 1005 ARG A C 1
ATOM 7737 O O . ARG A 1 1005 ? -31.970 11.566 25.711 1.00 91.94 1005 ARG A O 1
ATOM 7744 N N . PHE A 1 1006 ? -31.078 13.179 24.443 1.00 94.31 1006 PHE A N 1
ATOM 7745 C CA . PHE A 1 1006 ? -30.450 13.864 25.577 1.00 94.31 1006 PHE A CA 1
ATOM 7746 C C . PHE A 1 1006 ? -31.490 14.390 26.578 1.00 94.31 1006 PHE A C 1
ATOM 7748 O O . PHE A 1 1006 ? -31.276 14.332 27.785 1.00 94.31 1006 PHE A O 1
ATOM 7755 N N . VAL A 1 1007 ? -32.642 14.868 26.104 1.00 93.38 1007 VAL A N 1
ATOM 7756 C CA . VAL A 1 1007 ? -33.734 15.321 26.978 1.00 93.38 1007 VAL A CA 1
ATOM 7757 C C . VAL A 1 1007 ? -34.473 14.151 27.636 1.00 93.38 1007 VAL A C 1
ATOM 7759 O O . VAL A 1 1007 ? -34.906 14.301 28.776 1.00 93.38 1007 VAL A O 1
ATOM 7762 N N . ASP A 1 1008 ? -34.559 12.990 26.985 1.00 93.38 1008 ASP A N 1
ATOM 7763 C CA . ASP A 1 1008 ? -35.065 11.742 27.574 1.00 93.38 1008 ASP A CA 1
ATOM 7764 C C . ASP A 1 1008 ? -34.158 11.239 28.717 1.00 93.38 1008 ASP A C 1
ATOM 7766 O O . ASP A 1 1008 ? -34.640 10.990 29.822 1.00 93.38 1008 ASP A O 1
ATOM 7770 N N . GLU A 1 1009 ? -32.830 11.221 28.525 1.00 92.69 1009 GLU A N 1
ATOM 7771 C CA . GLU A 1 1009 ? -31.865 10.923 29.601 1.00 92.69 1009 GLU A CA 1
ATOM 7772 C C . GLU A 1 1009 ? -32.056 11.838 30.824 1.00 92.69 1009 GLU A C 1
ATOM 7774 O O . GLU A 1 1009 ? -32.112 11.370 31.965 1.00 92.69 1009 GLU A O 1
ATOM 7779 N N . LEU A 1 1010 ? -32.165 13.151 30.586 1.00 93.00 1010 LEU A N 1
ATOM 7780 C CA . LEU A 1 1010 ? -32.393 14.149 31.635 1.00 93.00 1010 LEU A CA 1
ATOM 7781 C C . LEU A 1 1010 ? -33.757 13.952 32.308 1.00 93.00 1010 LEU A C 1
ATOM 7783 O O . LEU A 1 1010 ? -33.878 14.105 33.523 1.00 93.00 1010 LEU A O 1
ATOM 7787 N N . ALA A 1 1011 ? -34.791 13.590 31.547 1.00 90.62 1011 ALA A N 1
ATOM 7788 C CA . ALA A 1 1011 ? -36.111 13.299 32.084 1.00 90.62 1011 ALA A CA 1
ATOM 7789 C C . ALA A 1 1011 ? -36.086 12.077 33.010 1.00 90.62 1011 ALA A C 1
ATOM 7791 O O . ALA A 1 1011 ? -36.668 12.146 34.093 1.00 90.62 1011 ALA A O 1
ATOM 7792 N N . MET A 1 1012 ? -35.382 10.997 32.663 1.00 87.81 1012 MET A N 1
ATOM 7793 C CA . MET A 1 1012 ? -35.208 9.853 33.567 1.00 87.81 1012 MET A CA 1
ATOM 7794 C C . MET A 1 1012 ? -34.453 10.271 34.843 1.00 87.81 1012 MET A C 1
ATOM 7796 O O . MET A 1 1012 ? -34.986 10.137 35.949 1.00 87.81 1012 MET A O 1
ATOM 7800 N N . GLU A 1 1013 ? -33.276 10.895 34.702 1.00 88.50 1013 GLU A N 1
ATOM 7801 C CA . GLU A 1 1013 ? -32.434 11.360 35.820 1.00 88.50 1013 GLU A CA 1
ATOM 7802 C C . GLU A 1 1013 ? -33.205 12.266 36.806 1.00 88.50 1013 GLU A C 1
ATOM 7804 O O . GLU A 1 1013 ? -33.198 12.056 38.026 1.00 88.50 1013 GLU A O 1
ATOM 7809 N N . TRP A 1 1014 ? -33.924 13.264 36.287 1.00 89.00 1014 TRP A N 1
ATOM 7810 C CA . TRP A 1 1014 ? -34.647 14.260 37.084 1.00 89.00 1014 TRP A CA 1
ATOM 7811 C C . TRP A 1 1014 ? -35.992 13.770 37.633 1.00 89.00 1014 TRP A C 1
ATOM 7813 O O . TRP A 1 1014 ? -36.630 14.484 38.418 1.00 89.00 1014 TRP A O 1
ATOM 7823 N N . THR A 1 1015 ? -36.458 12.582 37.229 1.00 79.00 1015 THR A N 1
ATOM 7824 C CA . THR A 1 1015 ? -37.732 12.023 37.700 1.00 79.00 1015 THR A CA 1
ATOM 7825 C C . THR A 1 1015 ? -37.582 10.889 38.707 1.00 79.00 1015 THR A C 1
ATOM 7827 O O . THR A 1 1015 ? -38.440 10.822 39.597 1.00 79.00 1015 THR A O 1
ATOM 7830 N N . ASP A 1 1016 ? -36.503 10.101 38.641 1.00 59.75 1016 ASP A N 1
ATOM 7831 C CA . ASP A 1 1016 ? -36.153 9.067 39.630 1.00 59.75 1016 ASP A CA 1
ATOM 7832 C C . ASP A 1 1016 ? -35.530 9.644 40.910 1.00 59.75 1016 ASP A C 1
ATOM 7834 O O . ASP A 1 1016 ? -35.792 9.153 42.011 1.00 59.75 1016 ASP A O 1
ATOM 7838 N N . THR A 1 1017 ? -34.806 10.765 40.815 1.00 51.69 1017 THR A N 1
ATOM 7839 C CA . THR A 1 1017 ? -34.237 11.497 41.971 1.00 51.69 1017 THR A CA 1
ATOM 7840 C C . THR A 1 1017 ? -35.278 12.009 42.983 1.00 51.69 1017 THR A C 1
ATOM 7842 O O . THR A 1 1017 ? -34.923 12.494 44.056 1.00 51.69 1017 THR A O 1
ATOM 7845 N N . VAL A 1 1018 ? -36.578 11.855 42.708 1.00 44.00 1018 VAL A N 1
ATOM 7846 C CA . VAL A 1 1018 ? -37.661 12.131 43.668 1.00 44.00 1018 VAL A CA 1
ATOM 7847 C C . VAL A 1 1018 ? -37.828 11.000 44.703 1.00 44.00 1018 VAL A C 1
ATOM 7849 O O . VAL A 1 1018 ? -38.281 11.259 45.819 1.00 44.00 1018 VAL A O 1
ATOM 7852 N N . LEU A 1 1019 ? -37.429 9.757 44.392 1.00 36.41 1019 LEU A N 1
ATOM 7853 C CA . LEU A 1 1019 ? -37.540 8.619 45.321 1.00 36.41 1019 LEU A CA 1
ATOM 7854 C C . LEU A 1 1019 ? -36.564 8.712 46.505 1.00 36.41 1019 LEU A C 1
ATOM 7856 O O . LEU A 1 1019 ? -36.922 8.347 47.625 1.00 36.41 1019 LEU A O 1
ATOM 7860 N N . THR A 1 1020 ? -35.364 9.258 46.301 1.00 38.03 1020 THR A N 1
ATOM 7861 C CA . THR A 1 1020 ? -34.390 9.483 47.385 1.00 38.03 1020 THR A CA 1
ATOM 7862 C C . THR A 1 1020 ? -34.828 10.599 48.337 1.00 38.03 1020 THR A C 1
ATOM 7864 O O . THR A 1 1020 ? -34.625 10.482 49.545 1.00 38.03 1020 THR A O 1
ATOM 7867 N N . GLY A 1 1021 ? -35.518 11.631 47.836 1.00 38.06 1021 GLY A N 1
ATOM 7868 C CA . GLY A 1 1021 ? -36.123 12.674 48.673 1.00 38.06 1021 GLY A CA 1
ATOM 7869 C C . GLY A 1 1021 ? -37.215 12.149 49.616 1.00 38.06 1021 GLY A C 1
ATOM 7870 O O . GLY A 1 1021 ? -37.329 12.616 50.747 1.00 38.06 1021 GLY A O 1
ATOM 7871 N N . ALA A 1 1022 ? -37.979 11.135 49.195 1.00 34.91 1022 ALA A N 1
ATOM 7872 C CA . ALA A 1 1022 ? -38.995 10.501 50.041 1.00 34.91 1022 ALA A CA 1
ATOM 7873 C C . ALA A 1 1022 ? -38.388 9.673 51.192 1.00 34.91 1022 ALA A C 1
ATOM 7875 O O . ALA A 1 1022 ? -38.960 9.627 52.282 1.00 34.91 1022 ALA A O 1
ATOM 7876 N N . LEU A 1 1023 ? -37.216 9.061 50.981 1.00 35.56 1023 LEU A N 1
ATOM 7877 C CA . LEU A 1 1023 ? -36.506 8.295 52.013 1.00 35.56 1023 LEU A CA 1
ATOM 7878 C C . LEU A 1 1023 ? -35.966 9.196 53.135 1.00 35.56 1023 LEU A C 1
ATOM 7880 O O . LEU A 1 1023 ? -36.108 8.849 54.304 1.00 35.56 1023 LEU A O 1
ATOM 7884 N N . ALA A 1 1024 ? -35.465 10.392 52.810 1.00 36.22 1024 ALA A N 1
ATOM 7885 C CA . ALA A 1 1024 ? -35.030 11.371 53.814 1.00 36.22 1024 ALA A CA 1
ATOM 7886 C C . ALA A 1 1024 ? -36.167 11.830 54.759 1.00 36.22 1024 ALA A C 1
ATOM 7888 O O . ALA A 1 1024 ? -35.915 12.214 55.899 1.00 36.22 1024 ALA A O 1
ATOM 7889 N N . GLY A 1 1025 ? -37.429 11.761 54.313 1.00 35.75 1025 GLY A N 1
ATOM 7890 C CA . GLY A 1 1025 ? -38.599 12.036 55.154 1.00 35.75 1025 GLY A CA 1
ATOM 7891 C C . GLY A 1 1025 ? -38.970 10.901 56.121 1.00 35.75 1025 GLY A C 1
ATOM 7892 O O . GLY A 1 1025 ? -39.620 11.155 57.134 1.00 35.75 1025 GLY A O 1
ATOM 7893 N N . LEU A 1 1026 ? -38.555 9.659 55.843 1.00 35.25 1026 LEU A N 1
ATOM 7894 C CA . LEU A 1 1026 ? -38.893 8.485 56.659 1.00 35.25 1026 LEU A CA 1
ATOM 7895 C C . LEU A 1 1026 ? -38.041 8.376 57.931 1.00 35.25 1026 LEU A C 1
ATOM 7897 O O . LEU A 1 1026 ? -38.579 8.014 58.979 1.00 35.25 1026 LEU A O 1
ATOM 7901 N N . ASP A 1 1027 ? -36.766 8.775 57.891 1.00 35.06 1027 ASP A N 1
ATOM 7902 C CA . ASP A 1 1027 ? -35.903 8.811 59.085 1.00 35.06 1027 ASP A CA 1
ATOM 7903 C C . ASP A 1 1027 ? -36.461 9.746 60.175 1.00 35.06 1027 ASP A C 1
ATOM 7905 O O . ASP A 1 1027 ? -36.421 9.424 61.365 1.00 35.06 1027 ASP A O 1
ATOM 7909 N N . SER A 1 1028 ? -37.088 10.862 59.777 1.00 35.12 1028 SER A N 1
ATOM 7910 C CA . SER A 1 1028 ? -37.758 11.778 60.712 1.00 35.12 1028 SER A CA 1
ATOM 7911 C C . SER A 1 1028 ? -39.011 11.182 61.370 1.00 35.12 1028 SER A C 1
ATOM 7913 O O . SER A 1 1028 ? -39.429 11.680 62.416 1.00 35.12 1028 SER A O 1
ATOM 7915 N N . ALA A 1 1029 ? -39.626 10.151 60.783 1.00 36.16 1029 ALA A N 1
ATOM 7916 C CA . ALA A 1 1029 ? -40.782 9.459 61.356 1.00 36.16 1029 ALA A CA 1
ATOM 7917 C C . ALA A 1 1029 ? -40.363 8.268 62.239 1.00 36.16 1029 ALA A C 1
ATOM 7919 O O . ALA A 1 1029 ? -40.984 8.008 63.272 1.00 36.16 1029 ALA A O 1
ATOM 7920 N N . LEU A 1 1030 ? -39.282 7.572 61.872 1.00 35.03 1030 LEU A N 1
ATOM 7921 C CA . LEU A 1 1030 ? -38.769 6.401 62.591 1.00 35.03 1030 LEU A CA 1
ATOM 7922 C C . LEU A 1 1030 ? -38.209 6.725 63.986 1.00 35.03 1030 LEU A C 1
ATOM 7924 O O . LEU A 1 1030 ? -38.315 5.889 64.885 1.00 35.03 1030 LEU A O 1
ATOM 7928 N N . MET A 1 1031 ? -37.719 7.947 64.225 1.00 36.66 1031 MET A N 1
ATOM 7929 C CA . MET A 1 1031 ? -37.356 8.394 65.583 1.00 36.66 1031 MET A CA 1
ATOM 7930 C C . MET A 1 1031 ? -38.559 8.574 66.532 1.00 36.66 1031 MET A C 1
ATOM 7932 O O . MET A 1 1031 ? -38.363 8.699 67.739 1.00 36.66 1031 MET A O 1
ATOM 7936 N N . GLY A 1 1032 ? -39.800 8.576 66.028 1.00 36.28 1032 GLY A N 1
ATOM 7937 C CA . GLY A 1 1032 ? -41.003 8.821 66.834 1.00 36.28 1032 GLY A CA 1
ATOM 7938 C C . GLY A 1 1032 ? -41.617 7.595 67.524 1.00 36.28 1032 GLY A C 1
ATOM 7939 O O . GLY A 1 1032 ? -42.490 7.768 68.371 1.00 36.28 1032 GLY A O 1
ATOM 7940 N N . PHE A 1 1033 ? -41.202 6.369 67.174 1.00 32.28 1033 PHE A N 1
ATOM 7941 C CA . PHE A 1 1033 ? -41.966 5.144 67.483 1.00 32.28 1033 PHE A CA 1
ATOM 7942 C C . PHE A 1 1033 ? -41.251 4.088 68.348 1.00 32.28 1033 PHE A C 1
ATOM 7944 O O . PHE A 1 1033 ? -41.782 2.998 68.546 1.00 32.28 1033 PHE A O 1
ATOM 7951 N N . THR A 1 1034 ? -40.071 4.386 68.901 1.00 29.44 1034 THR A N 1
ATOM 7952 C CA . THR A 1 1034 ? -39.241 3.418 69.656 1.00 29.44 1034 THR A CA 1
ATOM 7953 C C . THR A 1 1034 ? -39.214 3.636 71.178 1.00 29.44 1034 THR A C 1
ATOM 7955 O O . THR A 1 1034 ? -38.294 3.194 71.867 1.00 29.44 1034 THR A O 1
ATOM 7958 N N . GLN A 1 1035 ? -40.269 4.237 71.740 1.00 35.12 1035 GLN A N 1
ATOM 7959 C CA . GLN A 1 1035 ? -40.627 4.050 73.153 1.00 35.12 1035 GLN A CA 1
ATOM 7960 C C . GLN A 1 1035 ? -41.887 3.181 73.285 1.00 35.12 1035 GLN A C 1
ATOM 7962 O O . GLN A 1 1035 ? -42.755 3.194 72.422 1.00 35.12 1035 GLN A O 1
ATOM 7967 N N . VAL A 1 1036 ? -41.994 2.473 74.418 1.00 33.59 1036 VAL A N 1
ATOM 7968 C CA . VAL A 1 1036 ? -43.095 1.559 74.792 1.00 33.59 1036 VAL A CA 1
ATOM 7969 C C . VAL A 1 1036 ? -43.116 0.214 74.039 1.00 33.59 1036 VAL A C 1
ATOM 7971 O O . VAL A 1 1036 ? -43.987 -0.073 73.228 1.00 33.59 1036 VAL A O 1
ATOM 7974 N N . THR A 1 1037 ? -42.225 -0.699 74.433 1.00 28.45 1037 THR A N 1
ATOM 7975 C CA . THR A 1 1037 ? -42.610 -1.928 75.176 1.00 28.45 1037 THR A CA 1
ATOM 7976 C C . THR A 1 1037 ? -41.366 -2.661 75.699 1.00 28.45 1037 THR A C 1
ATOM 7978 O O . THR A 1 1037 ? -40.296 -2.598 75.099 1.00 28.45 1037 THR A O 1
ATOM 7981 N N . LYS A 1 1038 ? -41.479 -3.341 76.849 1.00 29.00 1038 LYS A N 1
ATOM 7982 C CA . LYS A 1 1038 ? -40.411 -4.170 77.439 1.00 29.00 1038 LYS A CA 1
ATOM 7983 C C . LYS A 1 1038 ? -40.944 -5.566 77.771 1.00 29.00 1038 LYS A C 1
ATOM 7985 O O . LYS A 1 1038 ? -41.640 -5.686 78.773 1.00 29.00 1038 LYS A O 1
ATOM 7990 N N . SER A 1 1039 ? -40.469 -6.570 77.023 1.00 30.59 1039 SER A N 1
ATOM 7991 C CA . SER A 1 1039 ? -40.327 -7.976 77.464 1.00 30.59 1039 SER A CA 1
ATOM 7992 C C . SER A 1 1039 ? -41.657 -8.700 77.842 1.00 30.59 1039 SER A C 1
ATOM 7994 O O . SER A 1 1039 ? -42.712 -8.077 77.716 1.00 30.59 1039 SER A O 1
ATOM 7996 N N . PRO A 1 1040 ? -41.684 -10.004 78.224 1.00 41.44 1040 PRO A N 1
ATOM 7997 C CA . PRO A 1 1040 ? -40.591 -10.927 78.552 1.00 41.44 1040 PRO A CA 1
ATOM 7998 C C . PRO A 1 1040 ? -40.384 -12.109 77.579 1.00 41.44 1040 PRO A C 1
ATOM 8000 O O . PRO A 1 1040 ? -41.016 -12.215 76.535 1.00 41.44 1040 PRO A O 1
ATOM 8003 N N . LEU A 1 1041 ? -39.411 -12.944 77.954 1.00 28.25 1041 LEU A N 1
ATOM 8004 C CA . LEU A 1 1041 ? -38.896 -14.143 77.290 1.00 28.25 1041 LEU A CA 1
ATOM 8005 C C . LEU A 1 1041 ? -39.955 -15.242 77.077 1.00 28.25 1041 LEU A C 1
ATOM 8007 O O . LEU A 1 1041 ? -40.924 -15.297 77.831 1.00 28.25 1041 LEU A O 1
ATOM 8011 N N . VAL A 1 1042 ? -39.644 -16.209 76.202 1.00 27.22 1042 VAL A N 1
ATOM 8012 C CA . VAL A 1 1042 ? -39.538 -17.640 76.575 1.00 27.22 1042 VAL A CA 1
ATOM 8013 C C . VAL A 1 1042 ? -38.619 -18.384 75.578 1.00 27.22 1042 VAL A C 1
ATOM 8015 O O . VAL A 1 1042 ? -38.729 -18.181 74.376 1.00 27.22 1042 VAL A O 1
ATOM 8018 N N . ASP A 1 1043 ? -37.728 -19.202 76.147 1.00 31.92 1043 ASP A N 1
ATOM 8019 C CA . ASP A 1 1043 ? -36.907 -20.320 75.633 1.00 31.92 1043 ASP A CA 1
ATOM 8020 C C . ASP A 1 1043 ? -35.985 -20.219 74.386 1.00 31.92 1043 ASP A C 1
ATOM 8022 O O . ASP A 1 1043 ? -36.434 -20.153 73.244 1.00 31.92 1043 ASP A O 1
ATOM 8026 N N . LEU A 1 1044 ? -34.689 -20.437 74.695 1.00 31.16 1044 LEU A N 1
ATOM 8027 C CA . LEU A 1 1044 ? -33.535 -20.906 73.889 1.00 31.16 1044 LEU A CA 1
ATOM 8028 C C . LEU A 1 1044 ? -32.999 -19.999 72.762 1.00 31.16 1044 LEU A C 1
ATOM 8030 O O . LEU A 1 1044 ? -33.223 -20.306 71.572 1.00 31.16 1044 LEU A O 1
#

Radius of gyration: 46.98 Å; chains: 1; bounding box: 110×119×128 Å

pLDDT: mean 73.94, std 21.81, range [21.27, 97.25]